Protein 1GY8 (pdb70)

InterPro domains:
  IPR001509 NAD-dependent epimerase/dehydratase [PF01370] (3-293)
  IPR005886 UDP-glucose 4-epimerase [TIGR01179] (2-379)
  IPR005886 UDP-glucose 4-epimerase [cd05247] (2-374)
  IPR036291 NAD(P)-binding domain superfamily [SSF51735] (1-380)

Structure (mmCIF, N/CA/C/O backbone):
data_1GY8
#
_entry.id   1GY8
#
_cell.length_a   102.185
_cell.length_b   112.533
_cell.length_c   160.591
_cell.angle_alpha   90.00
_cell.angle_beta   90.00
_cell.angle_gamma   90.00
#
_symmetry.space_group_name_H-M   'P 21 21 21'
#
loop_
_entity.id
_entity.type
_entity.pdbx_description
1 polymer 'UDP-GALACTOSE 4-EPIMERASE'
2 non-polymer NICOTINAMIDE-ADENINE-DINUCLEOTIDE
3 non-polymer "URIDINE-5'-DIPHOSPHATE"
4 water water
#
loop_
_atom_site.group_PDB
_atom_site.id
_atom_site.type_symbol
_atom_site.label_atom_id
_atom_site.label_alt_id
_atom_site.label_comp_id
_atom_site.label_asym_id
_atom_site.label_entity_id
_atom_site.label_seq_id
_atom_site.pdbx_PDB_ins_code
_atom_site.Cartn_x
_atom_site.Cartn_y
_atom_site.Cartn_z
_atom_site.occupancy
_atom_site.B_iso_or_equiv
_atom_site.auth_seq_id
_atom_site.auth_comp_id
_atom_site.auth_asym_id
_atom_site.auth_atom_id
_atom_site.pdbx_PDB_model_num
ATOM 1 N N . SER A 1 1 ? 100.284 43.069 121.339 1.00 54.72 -1 SER A N 1
ATOM 2 C CA . SER A 1 1 ? 100.773 43.932 120.223 1.00 54.86 -1 SER A CA 1
ATOM 3 C C . SER A 1 1 ? 100.622 45.399 120.609 1.00 53.92 -1 SER A C 1
ATOM 4 O O . SER A 1 1 ? 99.761 46.099 120.071 1.00 55.39 -1 SER A O 1
ATOM 7 N N . HIS A 1 2 ? 101.467 45.863 121.525 1.00 51.20 0 HIS A N 1
ATOM 8 C CA . HIS A 1 2 ? 101.404 47.240 121.997 1.00 48.60 0 HIS A CA 1
ATOM 9 C C . HIS A 1 2 ? 100.992 48.277 120.956 1.00 46.72 0 HIS A C 1
ATOM 10 O O . HIS A 1 2 ? 101.415 48.240 119.804 1.00 48.25 0 HIS A O 1
ATOM 17 N N . MET A 1 3 ? 100.166 49.215 121.394 1.00 43.99 1 MET A N 1
ATOM 18 C CA . MET A 1 3 ? 99.642 50.263 120.538 1.00 39.59 1 MET A CA 1
ATOM 19 C C . MET A 1 3 ? 99.207 51.392 121.484 1.00 36.46 1 MET A C 1
ATOM 20 O O . MET A 1 3 ? 98.702 51.120 122.571 1.00 34.21 1 MET A O 1
ATOM 25 N N . ARG A 1 4 ? 99.441 52.650 121.105 1.00 32.44 2 ARG A N 1
ATOM 26 C CA . ARG A 1 4 ? 99.044 53.786 121.952 1.00 29.59 2 ARG A CA 1
ATOM 27 C C . ARG A 1 4 ? 97.626 54.213 121.585 1.00 27.75 2 ARG A C 1
ATOM 28 O O . ARG A 1 4 ? 97.394 54.764 120.514 1.00 27.35 2 ARG A O 1
ATOM 36 N N . VAL A 1 5 ? 96.685 53.960 122.489 1.00 28.11 3 VAL A N 1
ATOM 37 C CA . VAL A 1 5 ? 95.277 54.253 122.245 1.00 27.79 3 VAL A CA 1
ATOM 38 C C . VAL A 1 5 ? 94.721 55.496 122.941 1.00 27.09 3 VAL A C 1
ATOM 39 O O . VAL A 1 5 ? 94.852 55.663 124.154 1.00 27.29 3 VAL A O 1
ATOM 43 N N . LEU A 1 6 ? 94.098 56.367 122.156 1.00 26.92 4 LEU A N 1
ATOM 44 C CA . LEU A 1 6 ? 93.487 57.585 122.681 1.00 26.72 4 LEU A CA 1
ATOM 45 C C . LEU A 1 6 ? 91.992 57.312 122.816 1.00 25.61 4 LEU A C 1
ATOM 46 O O . LEU A 1 6 ? 91.305 57.082 121.821 1.00 24.49 4 LEU A O 1
ATOM 51 N N . VAL A 1 7 ? 91.494 57.334 124.048 1.00 24.88 5 VAL A N 1
ATOM 52 C CA . VAL A 1 7 ? 90.085 57.054 124.306 1.00 24.20 5 VAL A CA 1
ATOM 53 C C . VAL A 1 7 ? 89.290 58.309 124.664 1.00 24.63 5 VAL A C 1
ATOM 54 O O . VAL A 1 7 ? 89.336 58.787 125.799 1.00 24.99 5 VAL A O 1
ATOM 58 N N . CYS A 1 8 ? 88.564 58.843 123.688 1.00 24.69 6 CYS A N 1
ATOM 59 C CA . CYS A 1 8 ? 87.742 60.033 123.905 1.00 26.10 6 CYS A CA 1
ATOM 60 C C . CYS A 1 8 ? 86.480 59.604 124.649 1.00 24.58 6 CYS A C 1
ATOM 61 O O . CYS A 1 8 ? 85.805 58.661 124.237 1.00 24.63 6 CYS A O 1
ATOM 64 N N . GLY A 1 9 ? 86.167 60.295 125.741 1.00 23.72 7 GLY A N 1
ATOM 65 C CA . GLY A 1 9 ? 85.004 59.941 126.533 1.00 21.06 7 GLY A CA 1
ATOM 66 C C . GLY A 1 9 ? 85.322 58.743 127.410 1.00 21.58 7 GLY A C 1
ATOM 67 O O . GLY A 1 9 ? 84.426 58.058 127.906 1.00 21.21 7 GLY A O 1
ATOM 68 N N . GLY A 1 10 ? 86.616 58.503 127.612 1.00 21.85 8 GLY A N 1
ATOM 69 C CA . GLY A 1 10 ? 87.070 57.378 128.412 1.00 22.06 8 GLY A CA 1
ATOM 70 C C . GLY A 1 10 ? 86.748 57.383 129.896 1.00 23.33 8 GLY A C 1
ATOM 71 O O . GLY A 1 10 ? 86.899 56.354 130.552 1.00 24.04 8 GLY A O 1
ATOM 72 N N . ALA A 1 11 ? 86.316 58.521 130.436 1.00 22.56 9 ALA A N 1
ATOM 73 C CA . ALA A 1 11 ? 85.972 58.600 131.854 1.00 22.85 9 ALA A CA 1
ATOM 74 C C . ALA A 1 11 ? 84.505 58.250 132.093 1.00 22.56 9 ALA A C 1
ATOM 75 O O . ALA A 1 11 ? 84.045 58.225 133.233 1.00 25.21 9 ALA A O 1
ATOM 77 N N . GLY A 1 12 ? 83.780 57.975 131.015 1.00 22.77 10 GLY A N 1
ATOM 78 C CA . GLY A 1 12 ? 82.374 57.640 131.122 1.00 20.77 10 GLY A CA 1
ATOM 79 C C . GLY A 1 12 ? 82.068 56.215 131.553 1.00 22.29 10 GLY A C 1
ATOM 80 O O . GLY A 1 12 ? 82.961 55.439 131.894 1.00 22.05 10 GLY A O 1
ATOM 81 N N . TYR A 1 13 ? 80.784 55.878 131.533 1.00 21.61 11 TYR A N 1
ATOM 82 C CA . TYR A 1 13 ? 80.304 54.566 131.921 1.00 21.72 11 TYR A CA 1
ATOM 83 C C . TYR A 1 13 ? 80.922 53.436 131.101 1.00 22.86 11 TYR A C 1
ATOM 84 O O . TYR A 1 13 ? 81.605 52.566 131.645 1.00 24.55 11 TYR A O 1
ATOM 93 N N . ILE A 1 14 ? 80.693 53.449 129.794 1.00 22.94 12 ILE A N 1
ATOM 94 C CA . ILE A 1 14 ? 81.233 52.411 128.934 1.00 22.91 12 ILE A CA 1
ATOM 95 C C . ILE A 1 14 ? 82.744 52.578 128.780 1.00 24.81 12 ILE A C 1
ATOM 96 O O . ILE A 1 14 ? 83.481 51.590 128.690 1.00 25.40 12 ILE A O 1
ATOM 101 N N . GLY A 1 15 ? 83.202 53.826 128.761 1.00 22.92 13 GLY A N 1
ATOM 102 C CA . GLY A 1 15 ? 84.623 54.091 128.621 1.00 23.86 13 GLY A CA 1
ATOM 103 C C . GLY A 1 15 ? 85.446 53.515 129.756 1.00 26.51 13 GLY A C 1
ATOM 104 O O . GLY A 1 15 ? 86.519 52.958 129.529 1.00 28.56 13 GLY A O 1
ATOM 105 N N . SER A 1 16 ? 84.951 53.653 130.983 1.00 26.59 14 SER A N 1
ATOM 106 C CA . SER A 1 16 ? 85.652 53.137 132.154 1.00 24.96 14 SER A CA 1
ATOM 107 C C . SER A 1 16 ? 85.804 51.622 132.083 1.00 23.99 14 SER A C 1
ATOM 108 O O . SER A 1 16 ? 86.828 51.073 132.489 1.00 23.97 14 SER A O 1
ATOM 111 N N . HIS A 1 17 ? 84.786 50.942 131.575 1.00 23.72 15 HIS A N 1
ATOM 112 C CA . HIS A 1 17 ? 84.859 49.494 131.451 1.00 24.75 15 HIS A CA 1
ATOM 113 C C . HIS A 1 17 ? 85.797 49.087 130.321 1.00 23.90 15 HIS A C 1
ATOM 114 O O . HIS A 1 17 ? 86.460 48.060 130.404 1.00 26.06 15 HIS A O 1
ATOM 121 N N . PHE A 1 18 ? 85.861 49.895 129.268 1.00 24.11 16 PHE A N 1
ATOM 122 C CA . PHE A 1 18 ? 86.745 49.590 128.152 1.00 23.75 16 PHE A CA 1
ATOM 123 C C . PHE A 1 18 ? 88.186 49.822 128.584 1.00 23.70 16 PHE A C 1
ATOM 124 O O . PHE A 1 18 ? 89.063 49.022 128.292 1.00 23.47 16 PHE A O 1
ATOM 132 N N . VAL A 1 19 ? 88.426 50.922 129.286 1.00 24.08 17 VAL A N 1
ATOM 133 C CA . VAL A 1 19 ? 89.766 51.230 129.765 1.00 25.89 17 VAL A CA 1
ATOM 134 C C . VAL A 1 19 ? 90.287 50.123 130.687 1.00 26.60 17 VAL A C 1
ATOM 135 O O . VAL A 1 19 ? 91.434 49.691 130.557 1.00 26.93 17 VAL A O 1
ATOM 139 N N . ARG A 1 20 ? 89.451 49.670 131.617 1.00 26.09 18 ARG A N 1
ATOM 140 C CA . ARG A 1 20 ? 89.859 48.613 132.536 1.00 26.54 18 ARG A CA 1
ATOM 141 C C . ARG A 1 20 ? 90.255 47.354 131.777 1.00 26.35 18 ARG A C 1
ATOM 142 O O . ARG A 1 20 ? 91.229 46.694 132.139 1.00 27.26 18 ARG A O 1
ATOM 150 N N . ALA A 1 21 ? 89.512 47.031 130.722 1.00 26.30 19 ALA A N 1
ATOM 151 C CA . ALA A 1 21 ? 89.808 45.857 129.911 1.00 26.56 19 ALA A CA 1
ATOM 152 C C . ALA A 1 21 ? 91.126 46.059 129.164 1.00 27.51 19 ALA A C 1
ATOM 153 O O . ALA A 1 21 ? 91.879 45.105 128.959 1.00 26.71 19 ALA A O 1
ATOM 155 N N . LEU A 1 22 ? 91.403 47.296 128.756 1.00 27.30 20 LEU A N 1
ATOM 156 C CA . LEU A 1 22 ? 92.649 47.597 128.051 1.00 28.11 20 LEU A CA 1
ATOM 157 C C . LEU A 1 22 ? 93.811 47.402 129.012 1.00 28.38 20 LEU A C 1
ATOM 158 O O . LEU A 1 22 ? 94.829 46.800 128.666 1.00 28.17 20 LEU A O 1
ATOM 163 N N . LEU A 1 23 ? 93.644 47.918 130.225 1.00 28.68 21 LEU A N 1
ATOM 164 C CA . LEU A 1 23 ? 94.673 47.827 131.254 1.00 28.56 21 LEU A CA 1
ATOM 165 C C . LEU A 1 23 ? 94.932 46.416 131.782 1.00 29.12 21 LEU A C 1
ATOM 166 O O . LEU A 1 23 ? 96.068 46.077 132.112 1.00 30.70 21 LEU A O 1
ATOM 171 N N . ARG A 1 24 ? 93.893 45.595 131.861 1.00 28.98 22 ARG A N 1
ATOM 172 C CA . ARG A 1 24 ? 94.050 44.245 132.392 1.00 30.65 22 ARG A CA 1
ATOM 173 C C . ARG A 1 24 ? 94.201 43.143 131.352 1.00 31.46 22 ARG A C 1
ATOM 174 O O . ARG A 1 24 ? 94.798 42.110 131.634 1.00 31.53 22 ARG A O 1
ATOM 182 N N . ASP A 1 25 ? 93.672 43.355 130.152 1.00 32.15 23 ASP A N 1
ATOM 183 C CA . ASP A 1 25 ? 93.750 42.321 129.133 1.00 32.59 23 ASP A CA 1
ATOM 184 C C . ASP A 1 25 ? 94.653 42.622 127.941 1.00 32.53 23 ASP A C 1
ATOM 185 O O . ASP A 1 25 ? 94.748 41.815 127.019 1.00 33.40 23 ASP A O 1
ATOM 190 N N . THR A 1 26 ? 95.313 43.774 127.940 1.00 31.85 24 THR A N 1
ATOM 191 C CA . THR A 1 26 ? 96.195 44.115 126.826 1.00 31.53 24 THR A CA 1
ATOM 192 C C . THR A 1 26 ? 97.447 44.826 127.315 1.00 31.89 24 THR A C 1
ATOM 193 O O . THR A 1 26 ? 97.568 45.142 128.494 1.00 32.10 24 THR A O 1
ATOM 197 N N . ASN A 1 27 ? 98.358 45.089 126.384 1.00 32.62 25 ASN A N 1
ATOM 198 C CA . ASN A 1 27 ? 99.617 45.765 126.675 1.00 34.59 25 ASN A CA 1
ATOM 199 C C . ASN A 1 27 ? 99.635 47.158 126.051 1.00 34.59 25 ASN A C 1
ATOM 200 O O . ASN A 1 27 ? 100.682 47.795 125.962 1.00 35.38 25 ASN A O 1
ATOM 205 N N . HIS A 1 28 ? 98.474 47.626 125.615 1.00 32.82 26 HIS A N 1
ATOM 206 C CA . HIS A 1 28 ? 98.375 48.939 124.990 1.00 30.65 26 HIS A CA 1
ATOM 207 C C . HIS A 1 28 ? 98.578 50.069 125.997 1.00 29.70 26 HIS A C 1
ATOM 208 O O . HIS A 1 28 ? 98.309 49.901 127.183 1.00 29.35 26 HIS A O 1
ATOM 215 N N . SER A 1 29 ? 99.058 51.214 125.514 1.00 27.98 27 SER A N 1
ATOM 216 C CA . SER A 1 29 ? 99.256 52.404 126.348 1.00 28.30 27 SER A CA 1
ATOM 217 C C . SER A 1 29 ? 97.962 53.197 126.199 1.00 28.78 27 SER A C 1
ATOM 218 O O . SER A 1 29 ? 97.494 53.431 125.082 1.00 27.73 27 SER A O 1
ATOM 221 N N . VAL A 1 30 ? 97.395 53.628 127.317 1.00 28.83 28 VAL A N 1
ATOM 222 C CA . VAL A 1 30 ? 96.115 54.320 127.284 1.00 27.49 28 VAL A CA 1
ATOM 223 C C . VAL A 1 30 ? 96.136 55.784 127.675 1.00 26.77 28 VAL A C 1
ATOM 224 O O . VAL A 1 30 ? 96.668 56.153 128.721 1.00 26.28 28 VAL A O 1
ATOM 228 N N . VAL A 1 31 ? 95.548 56.610 126.816 1.00 26.67 29 VAL A N 1
ATOM 229 C CA . VAL A 1 31 ? 95.440 58.043 127.064 1.00 26.85 29 VAL A CA 1
ATOM 230 C C . VAL A 1 31 ? 93.950 58.374 126.987 1.00 25.79 29 VAL A C 1
ATOM 231 O O . VAL A 1 31 ? 93.299 58.117 125.977 1.00 24.42 29 VAL A O 1
ATOM 235 N N . ILE A 1 32 ? 93.411 58.928 128.066 1.00 26.07 30 ILE A N 1
ATOM 236 C CA . ILE A 1 32 ? 92.003 59.290 128.109 1.00 24.90 30 ILE A CA 1
ATOM 237 C C . ILE A 1 32 ? 91.823 60.797 127.956 1.00 26.12 30 ILE A C 1
ATOM 238 O O . ILE A 1 32 ? 92.520 61.573 128.596 1.00 27.72 30 ILE A O 1
ATOM 243 N N . VAL A 1 33 ? 90.901 61.208 127.090 1.00 26.90 31 VAL A N 1
ATOM 244 C CA . VAL A 1 33 ? 90.593 62.625 126.903 1.00 27.62 31 VAL A CA 1
ATOM 245 C C . VAL A 1 33 ? 89.087 62.761 127.157 1.00 27.23 31 VAL A C 1
ATOM 246 O O . VAL A 1 33 ? 88.258 62.235 126.411 1.00 29.22 31 VAL A O 1
ATOM 250 N N . ASP A 1 34 ? 88.741 63.450 128.236 1.00 27.36 32 ASP A N 1
ATOM 251 C CA . ASP A 1 34 ? 87.347 63.597 128.636 1.00 26.88 32 ASP A CA 1
ATOM 252 C C . ASP A 1 34 ? 87.163 64.969 129.289 1.00 27.27 32 ASP A C 1
ATOM 253 O O . ASP A 1 34 ? 88.039 65.435 130.018 1.00 26.37 32 ASP A O 1
ATOM 258 N N . SER A 1 35 ? 86.028 65.611 129.017 1.00 26.55 33 SER A N 1
ATOM 259 C CA . SER A 1 35 ? 85.734 66.935 129.564 1.00 26.65 33 SER A CA 1
ATOM 260 C C . SER A 1 35 ? 85.106 66.818 130.946 1.00 26.72 33 SER A C 1
ATOM 261 O O . SER A 1 35 ? 84.988 67.809 131.668 1.00 26.32 33 SER A O 1
ATOM 264 N N . LEU A 1 36 ? 84.706 65.599 131.297 1.00 26.27 34 LEU A N 1
ATOM 265 C CA . LEU A 1 36 ? 84.081 65.295 132.583 1.00 26.87 34 LEU A CA 1
ATOM 266 C C . LEU A 1 36 ? 82.675 65.888 132.674 1.00 28.03 34 LEU A C 1
ATOM 267 O O . LEU A 1 36 ? 82.115 66.013 133.762 1.00 27.38 34 LEU A O 1
ATOM 272 N N . VAL A 1 37 ? 82.104 66.247 131.528 1.00 29.02 35 VAL A N 1
ATOM 273 C CA . VAL A 1 37 ? 80.759 66.812 131.495 1.00 28.95 35 VAL A CA 1
ATOM 274 C C . VAL A 1 37 ? 79.734 65.730 131.834 1.00 29.81 35 VAL A C 1
ATOM 275 O O . VAL A 1 37 ? 78.643 66.022 132.325 1.00 30.98 35 VAL A O 1
ATOM 279 N N . GLY A 1 38 ? 80.095 64.475 131.586 1.00 29.45 36 GLY A N 1
ATOM 280 C CA . GLY A 1 38 ? 79.191 63.379 131.881 1.00 29.36 36 GLY A CA 1
ATOM 281 C C . GLY A 1 38 ? 79.546 62.650 133.167 1.00 30.32 36 GLY A C 1
ATOM 282 O O . GLY A 1 38 ? 78.977 61.602 133.474 1.00 30.21 36 GLY A O 1
ATOM 283 N N . THR A 1 39 ? 80.487 63.201 133.928 1.00 30.56 37 THR A N 1
ATOM 284 C CA . THR A 1 39 ? 80.904 62.573 135.178 1.00 30.33 37 THR A CA 1
ATOM 285 C C . THR A 1 39 ? 80.845 63.551 136.346 1.00 30.77 37 THR A C 1
ATOM 286 O O . THR A 1 39 ? 81.585 63.422 137.321 1.00 31.88 37 THR A O 1
ATOM 290 N N . HIS A 1 40 ? 79.954 64.532 136.232 1.00 32.74 38 HIS A N 1
ATOM 291 C CA . HIS A 1 40 ? 79.770 65.549 137.258 1.00 32.94 38 HIS A CA 1
ATOM 292 C C . HIS A 1 40 ? 81.065 66.305 137.555 1.00 33.18 38 HIS A C 1
ATOM 293 O O . HIS A 1 40 ? 81.265 66.778 138.676 1.00 33.37 38 HIS A O 1
ATOM 300 N N . GLY A 1 41 ? 81.936 66.406 136.550 1.00 31.97 39 GLY A N 1
ATOM 301 C CA . GLY A 1 41 ? 83.197 67.121 136.692 1.00 34.27 39 GLY A CA 1
ATOM 302 C C . GLY A 1 41 ? 84.246 66.454 137.562 1.00 34.02 39 GLY A C 1
ATOM 303 O O . GLY A 1 41 ? 85.247 67.077 137.916 1.00 34.25 39 GLY A O 1
ATOM 304 N N . LYS A 1 42 ? 84.030 65.188 137.897 1.00 34.78 40 LYS A N 1
ATOM 305 C CA . LYS A 1 42 ? 84.964 64.454 138.740 1.00 35.72 40 LYS A CA 1
ATOM 306 C C . LYS A 1 42 ? 85.561 63.246 138.029 1.00 34.64 40 LYS A C 1
ATOM 307 O O . LYS A 1 42 ? 84.977 62.726 137.081 1.00 33.82 40 LYS A O 1
ATOM 313 N N . SER A 1 43 ? 86.725 62.801 138.495 1.00 34.19 41 SER A N 1
ATOM 314 C CA . SER A 1 43 ? 87.411 61.664 137.889 1.00 33.86 41 SER A CA 1
ATOM 315 C C . SER A 1 43 ? 88.065 60.725 138.902 1.00 34.18 41 SER A C 1
ATOM 316 O O . SER A 1 43 ? 89.049 60.054 138.586 1.00 32.56 41 SER A O 1
ATOM 319 N N . ASP A 1 44 ? 87.511 60.671 140.109 1.00 34.59 42 ASP A N 1
ATOM 320 C CA . ASP A 1 44 ? 88.038 59.813 141.166 1.00 36.27 42 ASP A CA 1
ATOM 321 C C . ASP A 1 44 ? 88.043 58.343 140.768 1.00 35.14 42 ASP A C 1
ATOM 322 O O . ASP A 1 44 ? 88.866 57.563 141.254 1.00 35.60 42 ASP A O 1
ATOM 327 N N . HIS A 1 45 ? 87.109 57.973 139.897 1.00 31.99 43 HIS A N 1
ATOM 328 C CA . HIS A 1 45 ? 86.964 56.594 139.442 1.00 30.18 43 HIS A CA 1
ATOM 329 C C . HIS A 1 45 ? 87.921 56.220 138.312 1.00 29.86 43 HIS A C 1
ATOM 330 O O . HIS A 1 45 ? 88.119 55.040 138.040 1.00 29.88 43 HIS A O 1
ATOM 337 N N . VAL A 1 46 ? 88.497 57.218 137.644 1.00 29.75 44 VAL A N 1
ATOM 338 C CA . VAL A 1 46 ? 89.410 56.955 136.534 1.00 28.64 44 VAL A CA 1
ATOM 339 C C . VAL A 1 46 ? 90.684 56.298 137.048 1.00 30.25 44 VAL A C 1
ATOM 340 O O . VAL A 1 46 ? 91.254 56.722 138.051 1.00 30.44 44 VAL A O 1
ATOM 344 N N . GLU A 1 47 ? 91.128 55.256 136.356 1.00 30.80 45 GLU A N 1
ATOM 345 C CA . GLU A 1 47 ? 92.315 54.540 136.778 1.00 31.06 45 GLU A CA 1
ATOM 346 C C . GLU A 1 47 ? 93.610 55.216 136.352 1.00 30.92 45 GLU A C 1
ATOM 347 O O . GLU A 1 47 ? 94.372 54.689 135.540 1.00 29.63 45 GLU A O 1
ATOM 353 N N . THR A 1 48 ? 93.838 56.401 136.913 1.00 32.18 46 THR A N 1
ATOM 354 C CA . THR A 1 48 ? 95.050 57.162 136.652 1.00 32.92 46 THR A CA 1
ATOM 355 C C . THR A 1 48 ? 96.134 56.541 137.522 1.00 35.18 46 THR A C 1
ATOM 356 O O . THR A 1 48 ? 95.877 55.610 138.286 1.00 34.20 46 THR A O 1
ATOM 360 N N . ARG A 1 49 ? 97.349 57.050 137.389 1.00 37.90 47 ARG A N 1
ATOM 361 C CA . ARG A 1 49 ? 98.481 56.561 138.158 1.00 40.27 47 ARG A CA 1
ATOM 362 C C . ARG A 1 49 ? 98.193 56.631 139.655 1.00 40.82 47 ARG A C 1
ATOM 363 O O . ARG A 1 49 ? 98.302 55.632 140.366 1.00 39.90 47 ARG A O 1
ATOM 371 N N . GLU A 1 50 ? 97.809 57.812 140.128 1.00 43.05 48 GLU A N 1
ATOM 372 C CA . GLU A 1 50 ? 97.521 58.005 141.545 1.00 45.29 48 GLU A CA 1
ATOM 373 C C . GLU A 1 50 ? 96.339 57.184 142.058 1.00 45.13 48 GLU A C 1
ATOM 374 O O . GLU A 1 50 ? 96.455 56.511 143.080 1.00 45.96 48 GLU A O 1
ATOM 380 N N . ASN A 1 51 ? 95.207 57.228 141.360 1.00 44.95 49 ASN A N 1
ATOM 381 C CA . ASN A 1 51 ? 94.034 56.465 141.786 1.00 45.07 49 ASN A CA 1
ATOM 382 C C . ASN A 1 51 ? 94.349 54.973 141.908 1.00 46.10 49 ASN A C 1
ATOM 383 O O . ASN A 1 51 ? 93.956 54.329 142.881 1.00 47.03 49 ASN A O 1
ATOM 388 N N . VAL A 1 52 ? 95.050 54.423 140.922 1.00 48.33 50 VAL A N 1
ATOM 389 C CA . VAL A 1 52 ? 95.411 53.009 140.943 1.00 51.16 50 VAL A CA 1
ATOM 390 C C . VAL A 1 52 ? 96.298 52.718 142.157 1.00 53.92 50 VAL A C 1
ATOM 391 O O . VAL A 1 52 ? 96.142 51.692 142.831 1.00 53.24 50 VAL A O 1
ATOM 395 N N . ALA A 1 53 ? 97.222 53.632 142.436 1.00 56.38 51 ALA A N 1
ATOM 396 C CA . ALA A 1 53 ? 98.125 53.477 143.567 1.00 59.07 51 ALA A CA 1
ATOM 397 C C . ALA A 1 53 ? 97.334 53.426 144.871 1.00 61.25 51 ALA A C 1
ATOM 398 O O . ALA A 1 53 ? 97.516 52.514 145.681 1.00 61.38 51 ALA A O 1
ATOM 400 N N . ARG A 1 54 ? 96.453 54.403 145.065 1.00 63.54 52 ARG A N 1
ATOM 401 C CA . ARG A 1 54 ? 95.639 54.470 146.273 1.00 66.42 52 ARG A CA 1
ATOM 402 C C . ARG A 1 54 ? 94.810 53.216 146.469 1.00 67.80 52 ARG A C 1
ATOM 403 O O . ARG A 1 54 ? 94.628 52.761 147.594 1.00 68.38 52 ARG A O 1
ATOM 411 N N . LYS A 1 55 ? 94.308 52.658 145.374 1.00 69.53 53 LYS A N 1
ATOM 412 C CA . LYS A 1 55 ? 93.500 51.449 145.460 1.00 71.28 53 LYS A CA 1
ATOM 413 C C . LYS A 1 55 ? 94.325 50.264 145.956 1.00 72.63 53 LYS A C 1
ATOM 414 O O . LYS A 1 55 ? 93.902 49.544 146.861 1.00 72.59 53 LYS A O 1
ATOM 420 N N . LEU A 1 56 ? 95.496 50.062 145.354 1.00 74.04 54 LEU A N 1
ATOM 421 C CA . LEU A 1 56 ? 96.381 48.962 145.731 1.00 75.77 54 LEU A CA 1
ATOM 422 C C . LEU A 1 56 ? 96.889 49.146 147.158 1.00 77.23 54 LEU A C 1
ATOM 423 O O . LEU A 1 56 ? 97.231 48.179 147.844 1.00 76.88 54 LEU A O 1
ATOM 428 N N . GLN A 1 57 ? 96.934 50.399 147.596 1.00 78.91 55 GLN A N 1
ATOM 429 C CA . GLN A 1 57 ? 97.390 50.730 148.937 1.00 80.18 55 GLN A CA 1
ATOM 430 C C . GLN A 1 57 ? 96.309 50.432 149.971 1.00 81.21 55 GLN A C 1
ATOM 431 O O . GLN A 1 57 ? 96.416 49.470 150.733 1.00 80.87 55 GLN A O 1
ATOM 437 N N . GLN A 1 58 ? 95.261 51.251 149.974 1.00 82.68 56 GLN A N 1
ATOM 438 C CA . GLN A 1 58 ? 94.162 51.107 150.923 1.00 84.03 56 GLN A CA 1
ATOM 439 C C . GLN A 1 58 ? 93.703 49.665 151.132 1.00 84.86 56 GLN A C 1
ATOM 440 O O . GLN A 1 58 ? 93.162 49.331 152.187 1.00 85.56 56 GLN A O 1
ATOM 446 N N . SER A 1 59 ? 93.913 48.811 150.135 1.00 85.00 57 SER A N 1
ATOM 447 C CA . SER A 1 59 ? 93.502 47.418 150.251 1.00 84.98 57 SER A CA 1
ATOM 448 C C . SER A 1 59 ? 94.688 46.470 150.359 1.00 85.09 57 SER A C 1
ATOM 449 O O . SER A 1 59 ? 95.765 46.736 149.821 1.00 85.80 57 SER A O 1
ATOM 452 N N . ASP A 1 60 ? 94.477 45.362 151.062 1.00 84.65 58 ASP A N 1
ATOM 453 C CA . ASP A 1 60 ? 95.515 44.356 151.249 1.00 83.45 58 ASP A CA 1
ATOM 454 C C . ASP A 1 60 ? 95.120 43.036 150.608 1.00 82.07 58 ASP A C 1
ATOM 455 O O . ASP A 1 60 ? 93.934 42.729 150.456 1.00 82.11 58 ASP A O 1
ATOM 460 N N . GLY A 1 61 ? 96.130 42.257 150.239 1.00 80.10 59 GLY A N 1
ATOM 461 C CA . GLY A 1 61 ? 95.893 40.978 149.603 1.00 77.45 59 GLY A CA 1
ATOM 462 C C . GLY A 1 61 ? 96.863 40.808 148.452 1.00 75.55 59 GLY A C 1
ATOM 463 O O . GLY A 1 61 ? 97.611 41.735 148.137 1.00 76.30 59 GLY A O 1
ATOM 464 N N . PRO A 1 62 ? 96.876 39.639 147.798 1.00 73.52 60 PRO A N 1
ATOM 465 C CA . PRO A 1 62 ? 97.787 39.397 146.675 1.00 71.54 60 PRO A CA 1
ATOM 466 C C . PRO A 1 62 ? 97.760 40.517 145.633 1.00 69.01 60 PRO A C 1
ATOM 467 O O . PRO A 1 62 ? 96.698 40.880 145.125 1.00 69.55 60 PRO A O 1
ATOM 471 N N . LYS A 1 63 ? 98.931 41.064 145.323 1.00 65.71 61 LYS A N 1
ATOM 472 C CA . LYS A 1 63 ? 99.034 42.126 144.332 1.00 61.61 61 LYS A CA 1
ATOM 473 C C . LYS A 1 63 ? 98.633 41.582 142.961 1.00 59.29 61 LYS A C 1
ATOM 474 O O . LYS A 1 63 ? 99.249 40.640 142.452 1.00 59.75 61 LYS A O 1
ATOM 480 N N . PRO A 1 64 ? 97.584 42.161 142.352 1.00 55.98 62 PRO A N 1
ATOM 481 C CA . PRO A 1 64 ? 97.099 41.735 141.034 1.00 53.09 62 PRO A CA 1
ATOM 482 C C . PRO A 1 64 ? 98.142 41.966 139.943 1.00 50.36 62 PRO A C 1
ATOM 483 O O . PRO A 1 64 ? 98.955 42.882 140.031 1.00 49.60 62 PRO A O 1
ATOM 487 N N . PRO A 1 65 ? 98.121 41.139 138.892 1.00 49.07 63 PRO A N 1
ATOM 488 C CA . PRO A 1 65 ? 99.065 41.246 137.774 1.00 48.03 63 PRO A CA 1
ATOM 489 C C . PRO A 1 65 ? 98.983 42.583 137.027 1.00 46.92 63 PRO A C 1
ATOM 490 O O . PRO A 1 65 ? 99.892 42.941 136.280 1.00 47.02 63 PRO A O 1
ATOM 494 N N . TRP A 1 66 ? 97.892 43.311 137.241 1.00 45.72 64 TRP A N 1
ATOM 495 C CA . TRP A 1 66 ? 97.654 44.592 136.580 1.00 44.42 64 TRP A CA 1
ATOM 496 C C . TRP A 1 66 ? 97.804 45.779 137.528 1.00 44.66 64 TRP A C 1
ATOM 497 O O . TRP A 1 66 ? 97.472 46.908 137.171 1.00 44.28 64 TRP A O 1
ATOM 508 N N . ALA A 1 67 ? 98.293 45.519 138.735 1.00 44.96 65 ALA A N 1
ATOM 509 C CA . ALA A 1 67 ? 98.453 46.561 139.744 1.00 45.15 65 ALA A CA 1
ATOM 510 C C . ALA A 1 67 ? 99.218 47.805 139.295 1.00 45.81 65 ALA A C 1
ATOM 511 O O . ALA A 1 67 ? 98.954 48.902 139.788 1.00 45.43 65 ALA A O 1
ATOM 513 N N . ASP A 1 68 ? 100.158 47.646 138.366 1.00 45.74 66 ASP A N 1
ATOM 514 C CA . ASP A 1 68 ? 100.956 48.784 137.900 1.00 46.02 66 ASP A CA 1
ATOM 515 C C . ASP A 1 68 ? 100.445 49.401 136.592 1.00 44.28 66 ASP A C 1
ATOM 516 O O . ASP A 1 68 ? 101.082 50.293 136.026 1.00 44.13 66 ASP A O 1
ATOM 521 N N . ARG A 1 69 ? 99.302 48.916 136.116 1.00 41.27 67 ARG A N 1
ATOM 522 C CA . ARG A 1 69 ? 98.702 49.409 134.882 1.00 38.30 67 ARG A CA 1
ATOM 523 C C . ARG A 1 69 ? 97.768 50.583 135.174 1.00 37.09 67 ARG A C 1
ATOM 524 O O . ARG A 1 69 ? 96.884 50.496 136.022 1.00 36.83 67 ARG A O 1
ATOM 532 N N . TYR A 1 70 ? 97.985 51.689 134.474 1.00 36.18 68 TYR A N 1
ATOM 533 C CA . TYR A 1 70 ? 97.158 52.877 134.634 1.00 36.22 68 TYR A CA 1
ATOM 534 C C . TYR A 1 70 ? 97.077 53.628 133.310 1.00 34.47 68 TYR A C 1
ATOM 535 O O . TYR A 1 70 ? 97.822 53.343 132.368 1.00 33.63 68 TYR A O 1
ATOM 544 N N . ALA A 1 71 ? 96.168 54.591 133.242 1.00 32.45 69 ALA A N 1
ATOM 545 C CA . ALA A 1 71 ? 95.993 55.378 132.034 1.00 30.47 69 ALA A CA 1
ATOM 546 C C . ALA A 1 71 ? 96.246 56.847 132.322 1.00 28.84 69 ALA A C 1
ATOM 547 O O . ALA A 1 71 ? 96.079 57.305 133.451 1.00 27.71 69 ALA A O 1
ATOM 549 N N . ALA A 1 72 ? 96.661 57.585 131.299 1.00 28.87 70 ALA A N 1
ATOM 550 C CA . ALA A 1 72 ? 96.890 59.018 131.451 1.00 27.19 70 ALA A CA 1
ATOM 551 C C . ALA A 1 72 ? 95.530 59.681 131.251 1.00 27.89 70 ALA A C 1
ATOM 552 O O . ALA A 1 72 ? 94.692 59.171 130.511 1.00 27.88 70 ALA A O 1
ATOM 554 N N . LEU A 1 73 ? 95.303 60.804 131.921 1.00 28.76 71 LEU A N 1
ATOM 555 C CA . LEU A 1 73 ? 94.037 61.510 131.796 1.00 29.05 71 LEU A CA 1
ATOM 556 C C . LEU A 1 73 ? 94.230 62.964 131.387 1.00 29.34 71 LEU A C 1
ATOM 557 O O . LEU A 1 73 ? 94.901 63.728 132.071 1.00 29.20 71 LEU A O 1
ATOM 562 N N . GLU A 1 74 ? 93.644 63.333 130.253 1.00 29.80 72 GLU A N 1
ATOM 563 C CA . GLU A 1 74 ? 93.706 64.702 129.758 1.00 30.20 72 GLU A CA 1
ATOM 564 C C . GLU A 1 74 ? 92.285 65.249 129.872 1.00 30.12 72 GLU A C 1
ATOM 565 O O . GLU A 1 74 ? 91.368 64.746 129.219 1.00 28.76 72 GLU A O 1
ATOM 571 N N . VAL A 1 75 ? 92.099 66.269 130.702 1.00 29.36 73 VAL A N 1
ATOM 572 C CA . VAL A 1 75 ? 90.774 66.848 130.892 1.00 29.42 73 VAL A CA 1
ATOM 573 C C . VAL A 1 75 ? 90.520 68.043 129.974 1.00 29.93 73 VAL A C 1
ATOM 574 O O . VAL A 1 75 ? 91.178 69.080 130.081 1.00 30.13 73 VAL A O 1
ATOM 578 N N . GLY A 1 76 ? 89.554 67.886 129.074 1.00 28.51 74 GLY A N 1
ATOM 579 C CA . GLY A 1 76 ? 89.219 68.945 128.141 1.00 27.34 74 GLY A CA 1
ATOM 580 C C . GLY A 1 76 ? 88.224 68.482 127.091 1.00 27.03 74 GLY A C 1
ATOM 581 O O . GLY A 1 76 ? 87.917 67.294 126.988 1.00 25.90 74 GLY A O 1
ATOM 582 N N . ASP A 1 77 ? 87.723 69.427 126.305 1.00 26.64 75 ASP A N 1
ATOM 583 C CA . ASP A 1 77 ? 86.748 69.143 125.255 1.00 27.48 75 ASP A CA 1
ATOM 584 C C . ASP A 1 77 ? 87.441 68.821 123.919 1.00 26.96 75 ASP A C 1
ATOM 585 O O . ASP A 1 77 ? 88.337 69.550 123.495 1.00 27.46 75 ASP A O 1
ATOM 590 N N . VAL A 1 78 ? 87.020 67.742 123.252 1.00 26.97 76 VAL A N 1
ATOM 591 C CA . VAL A 1 78 ? 87.633 67.347 121.978 1.00 26.49 76 VAL A CA 1
ATOM 592 C C . VAL A 1 78 ? 87.355 68.350 120.863 1.00 28.05 76 VAL A C 1
ATOM 593 O O . VAL A 1 78 ? 87.985 68.318 119.805 1.00 28.59 76 VAL A O 1
ATOM 597 N N . ARG A 1 79 ? 86.411 69.249 121.109 1.00 28.98 77 ARG A N 1
ATOM 598 C CA . ARG A 1 79 ? 86.089 70.280 120.137 1.00 29.43 77 ARG A CA 1
ATOM 599 C C . ARG A 1 79 ? 87.051 71.459 120.277 1.00 30.38 77 ARG A C 1
ATOM 600 O O . ARG A 1 79 ? 87.050 72.361 119.446 1.00 31.61 77 ARG A O 1
ATOM 608 N N . ASN A 1 80 ? 87.859 71.448 121.335 1.00 30.67 78 ASN A N 1
ATOM 609 C CA . ASN A 1 80 ? 88.849 72.496 121.568 1.00 31.63 78 ASN A CA 1
ATOM 610 C C . ASN A 1 80 ? 90.085 72.012 120.807 1.00 32.34 78 ASN A C 1
ATOM 611 O O . ASN A 1 80 ? 90.918 71.263 121.331 1.00 30.70 78 ASN A O 1
ATOM 616 N N . GLU A 1 81 ? 90.129 72.389 119.531 1.00 32.15 79 GLU A N 1
ATOM 617 C CA . GLU A 1 81 ? 91.188 71.999 118.606 1.00 34.59 79 GLU A CA 1
ATOM 618 C C . GLU A 1 81 ? 92.607 72.174 119.142 1.00 34.20 79 GLU A C 1
ATOM 619 O O . GLU A 1 81 ? 93.476 71.353 118.873 1.00 34.08 79 GLU A O 1
ATOM 625 N N . ASP A 1 82 ? 92.831 73.229 119.913 1.00 34.96 80 ASP A N 1
ATOM 626 C CA . ASP A 1 82 ? 94.140 73.485 120.500 1.00 36.64 80 ASP A CA 1
ATOM 627 C C . ASP A 1 82 ? 94.484 72.377 121.505 1.00 35.38 80 ASP A C 1
ATOM 628 O O . ASP A 1 82 ? 95.539 71.744 121.409 1.00 35.24 80 ASP A O 1
ATOM 633 N N . PHE A 1 83 ? 93.597 72.182 122.482 1.00 33.23 81 PHE A N 1
ATOM 634 C CA . PHE A 1 83 ? 93.710 71.143 123.506 1.00 32.69 81 PHE A CA 1
ATOM 635 C C . PHE A 1 83 ? 93.942 69.780 122.845 1.00 32.53 81 PHE A C 1
ATOM 636 O O . PHE A 1 83 ? 94.860 69.046 123.205 1.00 32.08 81 PHE A O 1
ATOM 644 N N . LEU A 1 84 ? 93.097 69.451 121.875 1.00 31.44 82 LEU A N 1
ATOM 645 C CA . LEU A 1 84 ? 93.200 68.174 121.189 1.00 30.83 82 LEU A CA 1
ATOM 646 C C . LEU A 1 84 ? 94.561 67.992 120.521 1.00 30.69 82 LEU A C 1
ATOM 647 O O . LEU A 1 84 ? 95.175 66.925 120.619 1.00 28.08 82 LEU A O 1
ATOM 652 N N . ASN A 1 85 ? 95.023 69.028 119.829 1.00 29.78 83 ASN A N 1
ATOM 653 C CA . ASN A 1 85 ? 96.323 68.976 119.171 1.00 31.31 83 ASN A CA 1
ATOM 654 C C . ASN A 1 85 ? 97.430 68.711 120.205 1.00 31.05 83 ASN A C 1
ATOM 655 O O . ASN A 1 85 ? 98.304 67.875 119.971 1.00 31.45 83 ASN A O 1
ATOM 660 N N . GLY A 1 86 ? 97.375 69.408 121.345 1.00 29.96 84 GLY A N 1
ATOM 661 C CA . GLY A 1 86 ? 98.365 69.231 122.393 1.00 29.74 84 GLY A CA 1
ATOM 662 C C . GLY A 1 86 ? 98.401 67.810 122.924 1.00 30.61 84 GLY A C 1
ATOM 663 O O . GLY A 1 86 ? 99.471 67.286 123.241 1.00 30.64 84 GLY A O 1
ATOM 664 N N . VAL A 1 87 ? 97.231 67.185 123.030 1.00 29.78 85 VAL A N 1
ATOM 665 C CA . VAL A 1 87 ? 97.142 65.810 123.507 1.00 29.61 85 VAL A CA 1
ATOM 666 C C . VAL A 1 87 ? 97.818 64.854 122.527 1.00 29.69 85 VAL A C 1
ATOM 667 O O . VAL A 1 87 ? 98.567 63.972 122.940 1.00 29.91 85 VAL A O 1
ATOM 671 N N . PHE A 1 88 ? 97.551 65.027 121.234 1.00 29.86 86 PHE A N 1
ATOM 672 C CA . PHE A 1 88 ? 98.160 64.182 120.212 1.00 30.52 86 PHE A CA 1
ATOM 673 C C . PHE A 1 88 ? 99.675 64.356 120.174 1.00 31.28 86 PHE A C 1
ATOM 674 O O . PHE A 1 88 ? 100.409 63.395 119.967 1.00 30.83 86 PHE A O 1
ATOM 682 N N . THR A 1 89 ? 100.135 65.587 120.365 1.00 31.87 87 THR A N 1
ATOM 683 C CA . THR A 1 89 ? 101.564 65.883 120.319 1.00 34.43 87 THR A CA 1
ATOM 684 C C . THR A 1 89 ? 102.333 65.342 121.518 1.00 34.09 87 THR A C 1
ATOM 685 O O . THR A 1 89 ? 103.361 64.682 121.360 1.00 36.32 87 THR A O 1
ATOM 689 N N . ARG A 1 90 ? 101.812 65.608 122.710 1.00 32.96 88 ARG A N 1
ATOM 690 C CA . ARG A 1 90 ? 102.447 65.192 123.953 1.00 31.51 88 ARG A CA 1
ATOM 691 C C . ARG A 1 90 ? 102.384 63.699 124.260 1.00 31.46 88 ARG A C 1
ATOM 692 O O . ARG A 1 90 ? 103.270 63.157 124.922 1.00 30.89 88 ARG A O 1
ATOM 700 N N . HIS A 1 91 ? 101.345 63.032 123.775 1.00 31.54 89 HIS A N 1
ATOM 701 C CA . HIS A 1 91 ? 101.184 61.598 124.000 1.00 31.35 89 HIS A CA 1
ATOM 702 C C . HIS A 1 91 ? 101.423 60.812 122.720 1.00 31.21 89 HIS A C 1
ATOM 703 O O . HIS A 1 91 ? 101.284 59.592 122.703 1.00 31.74 89 HIS A O 1
ATOM 710 N N . GLY A 1 92 ? 101.772 61.516 121.650 1.00 31.69 90 GLY A N 1
ATOM 711 C CA . GLY A 1 92 ? 102.011 60.859 120.379 1.00 31.88 90 GLY A CA 1
ATOM 712 C C . GLY A 1 92 ? 103.246 59.976 120.368 1.00 33.37 90 GLY A C 1
ATOM 713 O O . GLY A 1 92 ? 104.093 60.060 121.262 1.00 34.57 90 GLY A O 1
ATOM 714 N N . PRO A 1 93 ? 103.375 59.105 119.361 1.00 32.64 91 PRO A N 1
ATOM 715 C CA . PRO A 1 93 ? 102.410 58.941 118.269 1.00 30.95 91 PRO A CA 1
ATOM 716 C C . PRO A 1 93 ? 101.182 58.141 118.713 1.00 30.09 91 PRO A C 1
ATOM 717 O O . PRO A 1 93 ? 101.318 57.094 119.351 1.00 28.98 91 PRO A O 1
ATOM 721 N N . ILE A 1 94 ? 99.993 58.635 118.376 1.00 27.84 92 ILE A N 1
ATOM 722 C CA . ILE A 1 94 ? 98.752 57.943 118.715 1.00 27.16 92 ILE A CA 1
ATOM 723 C C . ILE A 1 94 ? 98.481 56.956 117.583 1.00 26.73 92 ILE A C 1
ATOM 724 O O . ILE A 1 94 ? 98.403 57.350 116.420 1.00 27.28 92 ILE A O 1
ATOM 729 N N . ASP A 1 95 ? 98.350 55.677 117.913 1.00 27.27 93 ASP A N 1
ATOM 730 C CA . ASP A 1 95 ? 98.110 54.659 116.890 1.00 27.52 93 ASP A CA 1
ATOM 731 C C . ASP A 1 95 ? 96.643 54.487 116.528 1.00 26.53 93 ASP A C 1
ATOM 732 O O . ASP A 1 95 ? 96.301 54.279 115.365 1.00 27.20 93 ASP A O 1
ATOM 737 N N . ALA A 1 96 ? 95.781 54.559 117.532 1.00 25.41 94 ALA A N 1
ATOM 738 C CA . ALA A 1 96 ? 94.359 54.386 117.306 1.00 25.58 94 ALA A CA 1
ATOM 739 C C . ALA A 1 96 ? 93.533 55.274 118.216 1.00 25.20 94 ALA A C 1
ATOM 740 O O . ALA A 1 96 ? 93.933 55.596 119.337 1.00 24.95 94 ALA A O 1
ATOM 742 N N . VAL A 1 97 ? 92.371 55.666 117.714 1.00 24.07 95 VAL A N 1
ATOM 743 C CA . VAL A 1 97 ? 91.452 56.502 118.466 1.00 23.25 95 VAL A CA 1
ATOM 744 C C . VAL A 1 97 ? 90.170 55.711 118.711 1.00 23.04 95 VAL A C 1
ATOM 745 O O . VAL A 1 97 ? 89.668 55.044 117.810 1.00 22.76 95 VAL A O 1
ATOM 749 N N . VAL A 1 98 ? 89.666 55.752 119.937 1.00 21.87 96 VAL A N 1
ATOM 750 C CA . VAL A 1 98 ? 88.408 55.095 120.262 1.00 22.04 96 VAL A CA 1
ATOM 751 C C . VAL A 1 98 ? 87.529 56.268 120.696 1.00 22.85 96 VAL A C 1
ATOM 752 O O . VAL A 1 98 ? 87.673 56.799 121.795 1.00 22.71 96 VAL A O 1
ATOM 756 N N . HIS A 1 99 ? 86.638 56.672 119.799 1.00 24.20 97 HIS A N 1
ATOM 757 C CA . HIS A 1 99 ? 85.768 57.818 120.008 1.00 24.72 97 HIS A CA 1
ATOM 758 C C . HIS A 1 99 ? 84.466 57.466 120.721 1.00 25.44 97 HIS A C 1
ATOM 759 O O . HIS A 1 99 ? 83.512 57.003 120.098 1.00 24.08 97 HIS A O 1
ATOM 766 N N . MET A 1 100 ? 84.427 57.723 122.028 1.00 25.03 98 MET A N 1
ATOM 767 C CA . MET A 1 100 ? 83.257 57.410 122.840 1.00 24.84 98 MET A CA 1
ATOM 768 C C . MET A 1 100 ? 82.512 58.622 123.405 1.00 24.37 98 MET A C 1
ATOM 769 O O . MET A 1 100 ? 81.468 58.471 124.024 1.00 24.60 98 MET A O 1
ATOM 774 N N . CYS A 1 101 ? 83.035 59.823 123.209 1.00 23.92 99 CYS A N 1
ATOM 775 C CA . CYS A 1 101 ? 82.368 61.008 123.751 1.00 24.31 99 CYS A CA 1
ATOM 776 C C . CYS A 1 101 ? 81.126 61.429 122.970 1.00 25.50 99 CYS A C 1
ATOM 777 O O . CYS A 1 101 ? 81.105 61.390 121.731 1.00 26.06 99 CYS A O 1
ATOM 780 N N . ALA A 1 102 ? 80.100 61.853 123.705 1.00 25.25 100 ALA A N 1
ATOM 781 C CA . ALA A 1 102 ? 78.848 62.289 123.104 1.00 23.90 100 ALA A CA 1
ATOM 782 C C . ALA A 1 102 ? 77.803 62.567 124.169 1.00 23.73 100 ALA A C 1
ATOM 783 O O . ALA A 1 102 ? 78.030 62.315 125.350 1.00 25.89 100 ALA A O 1
ATOM 785 N N . PHE A 1 103 ? 76.675 63.132 123.738 1.00 24.57 101 PHE A N 1
ATOM 786 C CA . PHE A 1 103 ? 75.529 63.345 124.614 1.00 23.76 101 PHE A CA 1
ATOM 787 C C . PHE A 1 103 ? 74.644 62.217 124.105 1.00 22.43 101 PHE A C 1
ATOM 788 O O . PHE A 1 103 ? 74.587 61.984 122.897 1.00 21.01 101 PHE A O 1
ATOM 796 N N . LEU A 1 104 ? 73.962 61.510 125.000 1.00 23.90 102 LEU A N 1
ATOM 797 C CA . LEU A 1 104 ? 73.184 60.356 124.566 1.00 23.85 102 LEU A CA 1
ATOM 798 C C . LEU A 1 104 ? 71.780 60.147 125.126 1.00 24.87 102 LEU A C 1
ATOM 799 O O . LEU A 1 104 ? 71.323 59.003 125.232 1.00 26.70 102 LEU A O 1
ATOM 804 N N . ALA A 1 105 ? 71.096 61.223 125.487 1.00 23.36 103 ALA A N 1
ATOM 805 C CA . ALA A 1 105 ? 69.741 61.088 126.005 1.00 25.44 103 ALA A CA 1
ATOM 806 C C . ALA A 1 105 ? 68.806 61.282 124.818 1.00 25.64 103 ALA A C 1
ATOM 807 O O . ALA A 1 105 ? 68.528 62.412 124.421 1.00 26.54 103 ALA A O 1
ATOM 809 N N . VAL A 1 106 ? 68.343 60.177 124.242 1.00 26.18 104 VAL A N 1
ATOM 810 C CA . VAL A 1 106 ? 67.456 60.227 123.083 1.00 27.97 104 VAL A CA 1
ATOM 811 C C . VAL A 1 106 ? 66.297 61.202 123.252 1.00 28.61 104 VAL A C 1
ATOM 812 O O . VAL A 1 106 ? 65.989 61.970 122.338 1.00 28.13 104 VAL A O 1
ATOM 816 N N . GLY A 1 107 ? 65.661 61.169 124.420 1.00 28.93 105 GLY A N 1
ATOM 817 C CA . GLY A 1 107 ? 64.539 62.054 124.677 1.00 27.68 105 GLY A CA 1
ATOM 818 C C . GLY A 1 107 ? 64.932 63.517 124.646 1.00 27.99 105 GLY A C 1
ATOM 819 O O . GLY A 1 107 ? 64.184 64.356 124.152 1.00 28.61 105 GLY A O 1
ATOM 820 N N . GLU A 1 108 ? 66.113 63.826 125.173 1.00 27.81 106 GLU A N 1
ATOM 821 C CA . GLU A 1 108 ? 66.596 65.197 125.197 1.00 26.96 106 GLU A CA 1
ATOM 822 C C . GLU A 1 108 ? 67.028 65.686 123.816 1.00 28.03 106 GLU A C 1
ATOM 823 O O . GLU A 1 108 ? 66.927 66.879 123.518 1.00 29.46 106 GLU A O 1
ATOM 829 N N . SER A 1 109 ? 67.514 64.779 122.969 1.00 27.62 107 SER A N 1
ATOM 830 C CA . SER A 1 109 ? 67.955 65.181 121.636 1.00 25.83 107 SER A CA 1
ATOM 831 C C . SER A 1 109 ? 66.789 65.701 120.797 1.00 25.61 107 SER A C 1
ATOM 832 O O . SER A 1 109 ? 66.969 66.575 119.951 1.00 25.23 107 SER A O 1
ATOM 835 N N . VAL A 1 110 ? 65.595 65.163 121.034 1.00 26.28 108 VAL A N 1
ATOM 836 C CA . VAL A 1 110 ? 64.405 65.591 120.303 1.00 26.49 108 VAL A CA 1
ATOM 837 C C . VAL A 1 110 ? 64.024 67.019 120.699 1.00 27.70 108 VAL A C 1
ATOM 838 O O . VAL A 1 110 ? 63.627 67.816 119.853 1.00 27.78 108 VAL A O 1
ATOM 842 N N . ARG A 1 111 ? 64.174 67.342 121.983 1.00 29.02 109 ARG A N 1
ATOM 843 C CA . ARG A 1 111 ? 63.842 68.668 122.500 1.00 29.51 109 ARG A CA 1
ATOM 844 C C . ARG A 1 111 ? 64.928 69.709 122.238 1.00 29.63 109 ARG A C 1
ATOM 845 O O . ARG A 1 111 ? 64.638 70.903 122.146 1.00 28.59 109 ARG A O 1
ATOM 853 N N . ASP A 1 112 ? 66.175 69.262 122.126 1.00 27.80 110 ASP A N 1
ATOM 854 C CA . ASP A 1 112 ? 67.288 70.176 121.904 1.00 26.76 110 ASP A CA 1
ATOM 855 C C . ASP A 1 112 ? 68.296 69.574 120.918 1.00 27.39 110 ASP A C 1
ATOM 856 O O . ASP A 1 112 ? 69.396 69.176 121.304 1.00 28.25 110 ASP A O 1
ATOM 861 N N . PRO A 1 113 ? 67.930 69.518 119.623 1.00 27.82 111 PRO A N 1
ATOM 862 C CA . PRO A 1 113 ? 68.737 68.978 118.521 1.00 26.64 111 PRO A CA 1
ATOM 863 C C . PRO A 1 113 ? 70.129 69.582 118.367 1.00 26.71 111 PRO A C 1
ATOM 864 O O . PRO A 1 113 ? 71.111 68.858 118.214 1.00 27.86 111 PRO A O 1
ATOM 868 N N . LEU A 1 114 ? 70.211 70.906 118.395 1.00 26.03 112 LEU A N 1
ATOM 869 C CA . LEU A 1 114 ? 71.484 71.588 118.212 1.00 26.31 112 LEU A CA 1
ATOM 870 C C . LEU A 1 114 ? 72.558 71.218 119.224 1.00 27.01 112 LEU A C 1
ATOM 871 O O . LEU A 1 114 ? 73.750 71.246 118.906 1.00 27.24 112 LEU A O 1
ATOM 876 N N . LYS A 1 115 ? 72.144 70.880 120.440 1.00 27.26 113 LYS A N 1
ATOM 877 C CA . LYS A 1 115 ? 73.091 70.484 121.471 1.00 27.58 113 LYS A CA 1
ATOM 878 C C . LYS A 1 115 ? 73.744 69.167 121.049 1.00 26.55 113 LYS A C 1
ATOM 879 O O . LYS A 1 115 ? 74.943 68.951 121.264 1.00 26.56 113 LYS A O 1
ATOM 885 N N . TYR A 1 116 ? 72.944 68.297 120.439 1.00 25.48 114 TYR A N 1
ATOM 886 C CA . TYR A 1 116 ? 73.421 66.993 119.994 1.00 25.17 114 TYR A CA 1
ATOM 887 C C . TYR A 1 116 ? 74.183 67.030 118.678 1.00 25.48 114 TYR A C 1
ATOM 888 O O . TYR A 1 116 ? 75.201 66.348 118.532 1.00 25.96 114 TYR A O 1
ATOM 897 N N . TYR A 1 117 ? 73.701 67.810 117.716 1.00 23.99 115 TYR A N 1
ATOM 898 C CA . TYR A 1 117 ? 74.412 67.911 116.448 1.00 25.96 115 TYR A CA 1
ATOM 899 C C . TYR A 1 117 ? 75.778 68.562 116.684 1.00 25.41 115 TYR A C 1
ATOM 900 O O . TYR A 1 117 ? 76.778 68.161 116.099 1.00 25.73 115 TYR A O 1
ATOM 909 N N . ASP A 1 118 ? 75.824 69.552 117.564 1.00 25.62 116 ASP A N 1
ATOM 910 C CA . ASP A 1 118 ? 77.082 70.224 117.851 1.00 25.66 116 ASP A CA 1
ATOM 911 C C . ASP A 1 118 ? 78.091 69.256 118.474 1.00 26.10 116 ASP A C 1
ATOM 912 O O . ASP A 1 118 ? 79.118 68.947 117.875 1.00 26.92 116 ASP A O 1
ATOM 917 N N . ASN A 1 119 ? 77.791 68.767 119.672 1.00 24.52 117 ASN A N 1
ATOM 918 C CA . ASN A 1 119 ? 78.712 67.872 120.351 1.00 25.91 117 ASN A CA 1
ATOM 919 C C . ASN A 1 119 ? 79.008 66.575 119.611 1.00 24.74 117 ASN A C 1
ATOM 920 O O . ASN A 1 119 ? 80.165 66.203 119.436 1.00 23.74 117 ASN A O 1
ATOM 925 N N . ASN A 1 120 ? 77.964 65.895 119.162 1.00 25.06 118 ASN A N 1
ATOM 926 C CA . ASN A 1 120 ? 78.145 64.619 118.490 1.00 24.79 118 ASN A CA 1
ATOM 927 C C . ASN A 1 120 ? 78.764 64.678 117.107 1.00 26.57 118 ASN A C 1
ATOM 928 O O . ASN A 1 120 ? 79.634 63.866 116.790 1.00 27.38 118 ASN A O 1
ATOM 933 N N . VAL A 1 121 ? 78.341 65.630 116.282 1.00 25.83 119 VAL A N 1
ATOM 934 C CA . VAL A 1 121 ? 78.894 65.724 114.936 1.00 24.85 119 VAL A CA 1
ATOM 935 C C . VAL A 1 121 ? 80.191 66.524 114.858 1.00 24.63 119 VAL A C 1
ATOM 936 O O . VAL A 1 121 ? 81.121 66.121 114.161 1.00 24.23 119 VAL A O 1
ATOM 940 N N . VAL A 1 122 ? 80.270 67.650 115.563 1.00 24.98 120 VAL A N 1
ATOM 941 C CA . VAL A 1 122 ? 81.500 68.448 115.528 1.00 25.61 120 VAL A CA 1
ATOM 942 C C . VAL A 1 122 ? 82.614 67.719 116.284 1.00 25.76 120 VAL A C 1
ATOM 943 O O . VAL A 1 122 ? 83.795 67.864 115.970 1.00 25.68 120 VAL A O 1
ATOM 947 N N . GLY A 1 123 ? 82.234 66.924 117.276 1.00 25.62 121 GLY A N 1
ATOM 948 C CA . GLY A 1 123 ? 83.221 66.180 118.035 1.00 26.04 121 GLY A CA 1
ATOM 949 C C . GLY A 1 123 ? 83.970 65.165 117.185 1.00 26.40 121 GLY A C 1
ATOM 950 O O . GLY A 1 123 ? 85.195 65.089 117.244 1.00 27.26 121 GLY A O 1
ATOM 951 N N . ILE A 1 124 ? 83.243 64.381 116.393 1.00 25.46 122 ILE A N 1
ATOM 952 C CA . ILE A 1 124 ? 83.876 63.384 115.543 1.00 24.96 122 ILE A CA 1
ATOM 953 C C . ILE A 1 124 ? 84.625 64.059 114.387 1.00 24.72 122 ILE A C 1
ATOM 954 O O . ILE A 1 124 ? 85.635 63.545 113.910 1.00 24.10 122 ILE A O 1
ATOM 959 N N . LEU A 1 125 ? 84.143 65.222 113.957 1.00 24.57 123 LEU A N 1
ATOM 960 C CA . LEU A 1 125 ? 84.797 65.963 112.885 1.00 23.44 123 LEU A CA 1
ATOM 961 C C . LEU A 1 125 ? 86.200 66.393 113.327 1.00 22.66 123 LEU A C 1
ATOM 962 O O . LEU A 1 125 ? 87.166 66.235 112.586 1.00 22.18 123 LEU A O 1
ATOM 967 N N . ARG A 1 126 ? 86.304 66.932 114.538 1.00 22.31 124 ARG A N 1
ATOM 968 C CA . ARG A 1 126 ? 87.580 67.394 115.062 1.00 22.30 124 ARG A CA 1
ATOM 969 C C . ARG A 1 126 ? 88.578 66.259 115.250 1.00 22.04 124 ARG A C 1
ATOM 970 O O . ARG A 1 126 ? 89.775 66.429 114.998 1.00 21.18 124 ARG A O 1
ATOM 978 N N . LEU A 1 127 ? 88.093 65.103 115.696 1.00 21.38 125 LEU A N 1
ATOM 979 C CA . LEU A 1 127 ? 88.966 63.948 115.875 1.00 21.80 125 LEU A CA 1
ATOM 980 C C . LEU A 1 127 ? 89.506 63.476 114.529 1.00 19.99 125 LEU A C 1
ATOM 981 O O . LEU A 1 127 ? 90.702 63.204 114.391 1.00 21.68 125 LEU A O 1
ATOM 986 N N . LEU A 1 128 ? 88.629 63.395 113.533 1.00 20.39 126 LEU A N 1
ATOM 987 C CA . LEU A 1 128 ? 89.040 62.952 112.211 1.00 21.05 126 LEU A CA 1
ATOM 988 C C . LEU A 1 128 ? 90.059 63.918 111.623 1.00 21.96 126 LEU A C 1
ATOM 989 O O . LEU A 1 128 ? 91.009 63.493 110.962 1.00 20.63 126 LEU A O 1
ATOM 994 N N . GLN A 1 129 ? 89.872 65.212 111.873 1.00 21.38 127 GLN A N 1
ATOM 995 C CA . GLN A 1 129 ? 90.805 66.215 111.369 1.00 23.20 127 GLN A CA 1
ATOM 996 C C . GLN A 1 129 ? 92.150 66.085 112.089 1.00 24.15 127 GLN A C 1
ATOM 997 O O . GLN A 1 129 ? 93.205 66.211 111.468 1.00 24.67 127 GLN A O 1
ATOM 1003 N N . ALA A 1 130 ? 92.113 65.812 113.392 1.00 25.18 128 ALA A N 1
ATOM 1004 C CA . ALA A 1 130 ? 93.336 65.651 114.177 1.00 26.02 128 ALA A CA 1
ATOM 1005 C C . ALA A 1 130 ? 94.094 64.398 113.744 1.00 26.68 128 ALA A C 1
ATOM 1006 O O . ALA A 1 130 ? 95.325 64.403 113.650 1.00 25.56 128 ALA A O 1
ATOM 1008 N N . MET A 1 131 ? 93.359 63.322 113.487 1.00 26.91 129 MET A N 1
ATOM 1009 C CA . MET A 1 131 ? 93.975 62.078 113.047 1.00 27.67 129 MET A CA 1
ATOM 1010 C C . MET A 1 131 ? 94.738 62.310 111.745 1.00 29.24 129 MET A C 1
ATOM 1011 O O . MET A 1 131 ? 95.849 61.817 111.568 1.00 27.25 129 MET A O 1
ATOM 1016 N N . LEU A 1 132 ? 94.127 63.061 110.835 1.00 30.31 130 LEU A N 1
ATOM 1017 C CA . LEU A 1 132 ? 94.739 63.359 109.548 1.00 33.04 130 LEU A CA 1
ATOM 1018 C C . LEU A 1 132 ? 96.014 64.172 1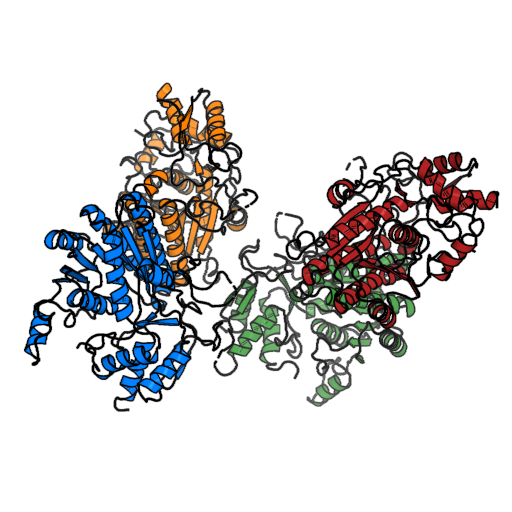09.764 1.00 33.79 130 LEU A C 1
ATOM 1019 O O . LEU A 1 132 ? 97.071 63.868 109.206 1.00 33.38 130 LEU A O 1
ATOM 1024 N N . LEU A 1 133 ? 95.901 65.203 110.594 1.00 34.58 131 LEU A N 1
ATOM 1025 C CA . LEU A 1 133 ? 97.017 66.085 110.911 1.00 35.20 131 LEU A CA 1
ATOM 1026 C C . LEU A 1 133 ? 98.173 65.361 111.603 1.00 35.41 131 LEU A C 1
ATOM 1027 O O . LEU A 1 133 ? 99.333 65.639 111.317 1.00 34.98 131 LEU A O 1
ATOM 1032 N N . HIS A 1 134 ? 97.860 64.431 112.503 1.00 34.29 132 HIS A N 1
ATOM 1033 C CA . HIS A 1 134 ? 98.896 63.707 113.230 1.00 32.74 132 HIS A CA 1
ATOM 1034 C C . HIS A 1 134 ? 99.209 62.303 112.713 1.00 32.73 132 HIS A C 1
ATOM 1035 O O . HIS A 1 134 ? 99.801 61.494 113.425 1.00 33.00 132 HIS A O 1
ATOM 1042 N N . LYS A 1 135 ? 98.813 62.018 111.477 1.00 31.49 133 LYS A N 1
ATOM 1043 C CA . LYS A 1 135 ? 99.068 60.727 110.830 1.00 31.50 133 LYS A CA 1
ATOM 1044 C C . LYS A 1 135 ? 98.520 59.494 111.548 1.00 30.82 133 LYS A C 1
ATOM 1045 O O . LYS A 1 135 ? 99.168 58.443 111.559 1.00 29.60 133 LYS A O 1
ATOM 1051 N N . CYS A 1 136 ? 97.344 59.615 112.156 1.00 29.30 134 CYS A N 1
ATOM 1052 C CA . CYS A 1 136 ? 96.725 58.484 112.840 1.00 28.37 134 CYS A CA 1
ATOM 1053 C C . CYS A 1 136 ? 95.721 57.914 111.840 1.00 28.75 134 CYS A C 1
ATOM 1054 O O . CYS A 1 136 ? 94.872 58.653 111.334 1.00 29.25 134 CYS A O 1
ATOM 1057 N N . ASP A 1 137 ? 95.804 56.615 111.556 1.00 25.86 135 ASP A N 1
ATOM 1058 C CA . ASP A 1 137 ? 94.916 56.013 110.561 1.00 25.80 135 ASP A CA 1
ATOM 1059 C C . ASP A 1 137 ? 93.942 54.950 111.069 1.00 25.48 135 ASP A C 1
ATOM 1060 O O . ASP A 1 137 ? 93.400 54.176 110.281 1.00 22.63 135 ASP A O 1
ATOM 1065 N N . LYS A 1 138 ? 93.704 54.919 112.375 1.00 24.96 136 LYS A N 1
ATOM 1066 C CA . LYS A 1 138 ? 92.793 53.932 112.935 1.00 24.42 136 LYS A CA 1
ATOM 1067 C C . LYS A 1 138 ? 91.815 54.505 113.951 1.00 24.01 136 LYS A C 1
ATOM 1068 O O . LYS A 1 138 ? 92.211 55.162 114.915 1.00 22.54 136 LYS A O 1
ATOM 1074 N N . ILE A 1 139 ? 90.528 54.244 113.738 1.00 23.56 137 ILE A N 1
ATOM 1075 C CA . ILE A 1 139 ? 89.506 54.729 114.665 1.00 22.43 137 ILE A CA 1
ATOM 1076 C C . ILE A 1 139 ? 88.374 53.736 114.906 1.00 21.31 137 ILE A C 1
ATOM 1077 O O . ILE A 1 139 ? 87.896 53.084 113.978 1.00 22.16 137 ILE A O 1
ATOM 1082 N N . ILE A 1 140 ? 87.976 53.610 116.169 1.00 22.45 138 ILE A N 1
ATOM 1083 C CA . ILE A 1 140 ? 86.856 52.753 116.564 1.00 22.94 138 ILE A CA 1
ATOM 1084 C C . ILE A 1 140 ? 85.825 53.755 117.084 1.00 22.62 138 ILE A C 1
ATOM 1085 O O . ILE A 1 140 ? 86.115 54.513 118.005 1.00 22.99 138 ILE A O 1
ATOM 1090 N N . PHE A 1 141 ? 84.634 53.760 116.494 1.00 21.73 139 PHE A N 1
ATOM 1091 C CA . PHE A 1 141 ? 83.592 54.715 116.870 1.00 21.99 139 PHE A CA 1
ATOM 1092 C C . PHE A 1 141 ? 82.385 54.101 117.592 1.00 21.94 139 PHE A C 1
ATOM 1093 O O . PHE A 1 141 ? 81.861 53.065 117.190 1.00 22.05 139 PHE A O 1
ATOM 1101 N N . SER A 1 142 ? 81.946 54.761 118.657 1.00 22.55 140 SER A N 1
ATOM 1102 C CA . SER A 1 142 ? 80.799 54.306 119.434 1.00 23.04 140 SER A CA 1
ATOM 1103 C C . SER A 1 142 ? 79.514 54.718 118.741 1.00 23.41 140 SER A C 1
ATOM 1104 O O . SER A 1 142 ? 79.072 55.857 118.891 1.00 22.81 140 SER A O 1
ATOM 1107 N N . SER A 1 143 ? 78.915 53.802 117.986 1.00 23.22 141 SER A N 1
ATOM 1108 C CA . SER A 1 143 ? 77.664 54.106 117.307 1.00 23.74 141 SER A CA 1
ATOM 1109 C C . SER A 1 143 ? 76.508 53.560 118.139 1.00 23.85 141 SER A C 1
ATOM 1110 O O . SER A 1 143 ? 76.709 53.115 119.267 1.00 23.66 141 SER A O 1
ATOM 1113 N N . SER A 1 144 ? 75.304 53.573 117.580 1.00 23.41 142 SER A N 1
ATOM 1114 C CA . SER A 1 144 ? 74.136 53.116 118.320 1.00 23.32 142 SER A CA 1
ATOM 1115 C C . SER A 1 144 ? 73.037 52.493 117.471 1.00 23.70 142 SER A C 1
ATOM 1116 O O . SER A 1 144 ? 72.952 52.720 116.260 1.00 23.39 142 SER A O 1
ATOM 1119 N N . ALA A 1 145 ? 72.189 51.711 118.135 1.00 24.28 143 ALA A N 1
ATOM 1120 C CA . ALA A 1 145 ? 71.047 51.063 117.497 1.00 24.59 143 ALA A CA 1
ATOM 1121 C C . ALA A 1 145 ? 70.050 52.150 117.071 1.00 24.25 143 ALA A C 1
ATOM 1122 O O . ALA A 1 145 ? 69.159 51.905 116.266 1.00 26.26 143 ALA A O 1
ATOM 1124 N N . ALA A 1 146 ? 70.215 53.353 117.616 1.00 23.48 144 ALA A N 1
ATOM 1125 C CA . ALA A 1 146 ? 69.337 54.475 117.296 1.00 24.08 144 ALA A CA 1
ATOM 1126 C C . ALA A 1 146 ? 69.398 54.898 115.826 1.00 25.11 144 ALA A C 1
ATOM 1127 O O . ALA A 1 146 ? 68.512 55.609 115.352 1.00 27.20 144 ALA A O 1
ATOM 1129 N N . ILE A 1 147 ? 70.433 54.477 115.103 1.00 24.21 145 ILE A N 1
ATOM 1130 C CA . ILE A 1 147 ? 70.543 54.849 113.695 1.00 24.50 145 ILE A CA 1
ATOM 1131 C C . ILE A 1 147 ? 69.519 54.116 112.840 1.00 26.20 145 ILE A C 1
ATOM 1132 O O . ILE A 1 147 ? 69.202 54.553 111.737 1.00 26.43 145 ILE A O 1
ATOM 1137 N N . PHE A 1 148 ? 68.997 53.006 113.352 1.00 27.93 146 PHE A N 1
ATOM 1138 C CA . PHE A 1 148 ? 68.024 52.209 112.609 1.00 29.67 146 PHE A CA 1
ATOM 1139 C C . PHE A 1 148 ? 66.586 52.717 112.679 1.00 31.30 146 PHE A C 1
ATOM 1140 O O . PHE A 1 148 ? 65.893 52.758 111.667 1.00 32.46 146 PHE A O 1
ATOM 1148 N N . GLY A 1 149 ? 66.138 53.100 113.870 1.00 33.36 147 GLY A N 1
ATOM 1149 C CA . GLY A 1 149 ? 64.777 53.582 114.020 1.00 35.31 147 GLY A CA 1
ATOM 1150 C C . GLY A 1 149 ? 63.780 52.457 113.806 1.00 37.48 147 GLY A C 1
ATOM 1151 O O . GLY A 1 149 ? 64.133 51.279 113.952 1.00 36.56 147 GLY A O 1
ATOM 1152 N N . ASN A 1 150 ? 62.535 52.831 113.487 1.00 39.22 148 ASN A N 1
ATOM 1153 C CA . ASN A 1 150 ? 61.448 51.883 113.224 1.00 42.19 148 ASN A CA 1
ATOM 1154 C C . ASN A 1 150 ? 61.484 51.477 111.762 1.00 46.79 148 ASN A C 1
ATOM 1155 O O . ASN A 1 150 ? 62.033 52.197 110.925 1.00 47.04 148 ASN A O 1
ATOM 1160 N N . PRO A 1 151 ? 60.886 50.320 111.431 1.00 51.26 149 PRO A N 1
ATOM 1161 C CA . PRO A 1 151 ? 60.853 49.846 110.044 1.00 55.10 149 PRO A CA 1
ATOM 1162 C C . PRO A 1 151 ? 60.149 50.912 109.199 1.00 58.74 149 PRO A C 1
ATOM 1163 O O . PRO A 1 151 ? 59.270 51.618 109.704 1.00 59.07 149 PRO A O 1
ATOM 1167 N N . THR A 1 152 ? 60.539 51.033 107.930 1.00 62.86 150 THR A N 1
ATOM 1168 C CA . THR A 1 152 ? 59.950 52.028 107.027 1.00 66.28 150 THR A CA 1
ATOM 1169 C C . THR A 1 152 ? 58.420 52.005 107.052 1.00 68.16 150 THR A C 1
ATOM 1170 O O . THR A 1 152 ? 57.794 51.043 106.593 1.00 68.80 150 THR A O 1
ATOM 1174 N N . MET A 1 153 ? 57.828 53.073 107.585 1.00 69.32 151 MET A N 1
ATOM 1175 C CA . MET A 1 153 ? 56.378 53.185 107.689 1.00 69.86 151 MET A CA 1
ATOM 1176 C C . MET A 1 153 ? 55.758 53.582 106.353 1.00 70.68 151 MET A C 1
ATOM 1177 O O . MET A 1 153 ? 55.577 52.744 105.466 1.00 71.35 151 MET A O 1
ATOM 1182 N N . ASN A 1 159 ? 57.248 41.763 110.852 1.00 66.19 157 ASN A N 1
ATOM 1183 C CA . ASN A 1 159 ? 58.023 40.983 111.812 1.00 65.41 157 ASN A CA 1
ATOM 1184 C C . ASN A 1 159 ? 59.141 41.786 112.459 1.00 63.51 157 ASN A C 1
ATOM 1185 O O . ASN A 1 159 ? 59.951 42.415 111.772 1.00 63.57 157 ASN A O 1
ATOM 1190 N N . ALA A 1 160 ? 59.172 41.763 113.787 1.00 60.62 158 ALA A N 1
ATOM 1191 C CA . ALA A 1 160 ? 60.207 42.450 114.545 1.00 57.00 158 ALA A CA 1
ATOM 1192 C C . ALA A 1 160 ? 61.200 41.368 114.951 1.00 55.02 158 ALA A C 1
ATOM 1193 O O . ALA A 1 160 ? 60.895 40.517 115.788 1.00 54.44 158 ALA A O 1
ATOM 1195 N N . GLU A 1 161 ? 62.376 41.384 114.335 1.00 52.44 159 GLU A N 1
ATOM 1196 C CA . GLU A 1 161 ? 63.407 40.398 114.633 1.00 50.27 159 GLU A CA 1
ATOM 1197 C C . GLU A 1 161 ? 64.775 41.073 114.647 1.00 47.33 159 GLU A C 1
ATOM 1198 O O . GLU A 1 161 ? 64.917 42.193 114.152 1.00 46.15 159 GLU A O 1
ATOM 1204 N N . PRO A 1 162 ? 65.797 40.399 115.213 1.00 43.78 160 PRO A N 1
ATOM 1205 C CA . PRO A 1 162 ? 67.159 40.937 115.298 1.00 41.03 160 PRO A CA 1
ATOM 1206 C C . PRO A 1 162 ? 67.610 41.729 114.074 1.00 38.40 160 PRO A C 1
ATOM 1207 O O . PRO A 1 162 ? 67.579 41.241 112.947 1.00 36.42 160 PRO A O 1
ATOM 1211 N N . ILE A 1 163 ? 68.032 42.963 114.325 1.00 36.64 161 ILE A N 1
ATOM 1212 C CA . ILE A 1 163 ? 68.481 43.870 113.279 1.00 35.07 161 ILE A CA 1
ATOM 1213 C C . ILE A 1 163 ? 69.899 43.592 112.767 1.00 34.74 161 ILE A C 1
ATOM 1214 O O . ILE A 1 163 ? 70.860 43.521 113.539 1.00 32.98 161 ILE A O 1
ATOM 1219 N N . ASP A 1 164 ? 70.008 43.444 111.450 1.00 33.24 162 ASP A N 1
ATOM 1220 C CA . ASP A 1 164 ? 71.272 43.177 110.774 1.00 33.27 162 ASP A CA 1
ATOM 1221 C C . ASP A 1 164 ? 72.068 44.476 110.605 1.00 30.69 162 ASP A C 1
ATOM 1222 O O . ASP A 1 164 ? 71.485 45.560 110.625 1.00 28.56 162 ASP A O 1
ATOM 1227 N N . ILE A 1 165 ? 73.384 44.369 110.424 1.00 28.87 163 ILE A N 1
ATOM 1228 C CA . ILE A 1 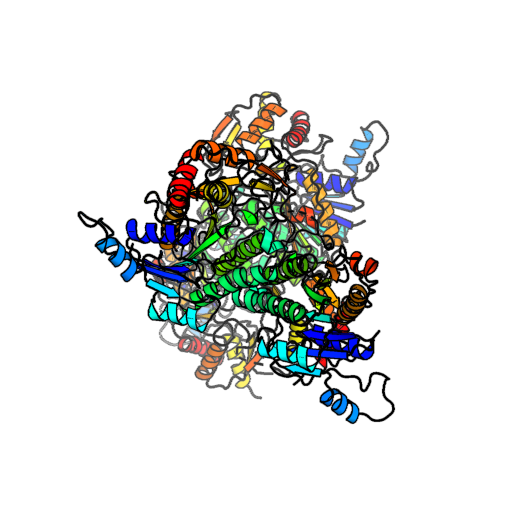165 ? 74.225 45.562 110.263 1.00 30.39 163 ILE A CA 1
ATOM 1229 C C . ILE A 1 165 ? 73.820 46.477 109.109 1.00 32.45 163 ILE A C 1
ATOM 1230 O O . ILE A 1 165 ? 73.984 47.696 109.195 1.00 34.04 163 ILE A O 1
ATOM 1235 N N . ASN A 1 166 ? 73.294 45.899 108.032 1.00 33.01 164 ASN A N 1
ATOM 1236 C CA . ASN A 1 166 ? 72.904 46.697 106.885 1.00 33.29 164 ASN A CA 1
ATOM 1237 C C . ASN A 1 166 ? 71.414 46.977 106.736 1.00 34.07 164 ASN A C 1
ATOM 1238 O O . ASN A 1 166 ? 70.945 47.280 105.639 1.00 33.13 164 ASN A O 1
ATOM 1243 N N . ALA A 1 167 ? 70.669 46.889 107.834 1.00 32.90 165 ALA A N 1
ATOM 1244 C CA . ALA A 1 167 ? 69.242 47.172 107.781 1.00 33.41 165 ALA A CA 1
ATOM 1245 C C . ALA A 1 167 ? 69.089 48.662 107.464 1.00 35.24 165 ALA A C 1
ATOM 1246 O O . ALA A 1 167 ? 70.002 49.452 107.712 1.00 34.15 165 ALA A O 1
ATOM 1248 N N . LYS A 1 168 ? 67.944 49.044 106.908 1.00 36.00 166 LYS A N 1
ATOM 1249 C CA . LYS A 1 168 ? 67.699 50.440 106.554 1.00 37.89 166 LYS A CA 1
ATOM 1250 C C . LYS A 1 168 ? 67.864 51.378 107.753 1.00 37.27 166 LYS A C 1
ATOM 1251 O O . LYS A 1 168 ? 67.490 51.037 108.876 1.00 37.28 166 LYS A O 1
ATOM 1257 N N . LYS A 1 169 ? 68.426 52.560 107.503 1.00 35.94 167 LYS A N 1
ATOM 1258 C CA . LYS A 1 169 ? 68.648 53.553 108.552 1.00 35.02 167 LYS A CA 1
ATOM 1259 C C . LYS A 1 169 ? 67.558 54.621 108.510 1.00 34.66 167 LYS A C 1
ATOM 1260 O O . LYS A 1 169 ? 67.517 55.423 107.584 1.00 35.23 167 LYS A O 1
ATOM 1266 N N . SER A 1 170 ? 66.679 54.636 109.504 1.00 32.82 168 SER A N 1
ATOM 1267 C CA . SER A 1 170 ? 65.608 55.626 109.555 1.00 31.75 168 SER A CA 1
ATOM 1268 C C . SER A 1 170 ? 65.544 56.161 110.978 1.00 31.06 168 SER A C 1
ATOM 1269 O O . SER A 1 170 ? 64.584 55.890 111.699 1.00 31.05 168 SER A O 1
ATOM 1272 N N . PRO A 1 171 ? 66.558 56.939 111.399 1.00 30.67 169 PRO A N 1
ATOM 1273 C CA . PRO A 1 171 ? 66.637 57.518 112.746 1.00 29.96 169 PRO A CA 1
ATOM 1274 C C . PRO A 1 171 ? 65.334 58.134 113.230 1.00 30.61 169 PRO A C 1
ATOM 1275 O O . PRO A 1 171 ? 64.689 58.902 112.520 1.00 31.03 169 PRO A O 1
ATOM 1279 N N . GLU A 1 172 ? 64.964 57.796 114.458 1.00 31.72 170 GLU A N 1
ATOM 1280 C CA . GLU A 1 172 ? 63.739 58.300 115.067 1.00 31.66 170 GLU A CA 1
ATOM 1281 C C . GLU A 1 172 ? 64.036 59.525 115.952 1.00 30.55 170 GLU A C 1
ATOM 1282 O O . GLU A 1 172 ? 63.129 60.113 116.534 1.00 30.72 170 GLU A O 1
ATOM 1288 N N . SER A 1 173 ? 65.306 59.915 116.040 1.00 28.07 171 SER A N 1
ATOM 1289 C CA . SER A 1 173 ? 65.693 61.056 116.872 1.00 27.04 171 SER A CA 1
ATOM 1290 C C . SER A 1 173 ? 66.957 61.750 116.376 1.00 25.61 171 SER A C 1
ATOM 1291 O O . SER A 1 173 ? 67.722 61.183 115.600 1.00 26.07 171 SER A O 1
ATOM 1294 N N . PRO A 1 174 ? 67.182 63.003 116.806 1.00 25.13 172 PRO A N 1
ATOM 1295 C CA . PRO A 1 174 ? 68.387 63.727 116.384 1.00 24.08 172 PRO A CA 1
ATOM 1296 C C . PRO A 1 174 ? 69.647 62.985 116.865 1.00 24.94 172 PRO A C 1
ATOM 1297 O O . PRO A 1 174 ? 70.693 63.029 116.214 1.00 25.28 172 PRO A O 1
ATOM 1301 N N . TYR A 1 175 ? 69.545 62.312 118.009 1.00 24.88 173 TYR A N 1
ATOM 1302 C CA . TYR A 1 175 ? 70.665 61.545 118.540 1.00 24.64 173 TYR A CA 1
ATOM 1303 C C . TYR A 1 175 ? 71.054 60.484 117.504 1.00 24.43 173 TYR A C 1
ATOM 1304 O O . TYR A 1 175 ? 72.229 60.326 117.172 1.00 21.57 173 TYR A O 1
ATOM 1313 N N . GLY A 1 176 ? 70.055 59.759 117.003 1.00 24.44 174 GLY A N 1
ATOM 1314 C CA . GLY A 1 176 ? 70.299 58.744 115.994 1.00 24.23 174 GLY A CA 1
ATOM 1315 C C . GLY A 1 176 ? 70.883 59.342 114.724 1.00 25.29 174 GLY A C 1
ATOM 1316 O O . GLY A 1 176 ? 71.763 58.750 114.092 1.00 24.09 174 GLY A O 1
ATOM 1317 N N . GLU A 1 177 ? 70.399 60.522 114.343 1.00 25.99 175 GLU A N 1
ATOM 1318 C CA . GLU A 1 177 ? 70.899 61.198 113.142 1.00 26.49 175 GLU A CA 1
ATOM 1319 C C . GLU A 1 177 ? 72.369 61.572 113.289 1.00 24.73 175 GLU A C 1
ATOM 1320 O O . GLU A 1 177 ? 73.134 61.462 112.340 1.00 24.57 175 GLU A O 1
ATOM 1326 N N . SER A 1 178 ? 72.747 62.031 114.480 1.00 24.92 176 SER A N 1
ATOM 1327 C CA . SER A 1 178 ? 74.118 62.447 114.750 1.00 25.32 176 SER A CA 1
ATOM 1328 C C . SER A 1 178 ? 75.093 61.278 114.691 1.00 25.34 176 SER A C 1
ATOM 1329 O O . SER A 1 178 ? 76.245 61.452 114.288 1.00 25.04 176 SER A O 1
ATOM 1332 N N . LYS A 1 179 ? 74.634 60.095 115.094 1.00 23.01 177 LYS A N 1
ATOM 1333 C CA . LYS A 1 179 ? 75.475 58.905 115.059 1.00 23.39 177 LYS A CA 1
ATOM 1334 C C . LYS A 1 179 ? 75.613 58.421 113.625 1.00 24.03 177 LYS A C 1
ATOM 1335 O O . LYS A 1 179 ? 76.683 57.969 113.210 1.00 25.57 177 LYS A O 1
ATOM 1341 N N . LEU A 1 180 ? 74.526 58.526 112.868 1.00 24.77 178 LEU A N 1
ATOM 1342 C CA . LEU A 1 180 ? 74.521 58.095 111.478 1.00 25.49 178 LEU A CA 1
ATOM 1343 C C . LEU A 1 180 ? 75.431 58.959 110.602 1.00 24.89 178 LEU A C 1
ATOM 1344 O O . LEU A 1 180 ? 76.183 58.434 109.786 1.00 24.96 178 LEU A O 1
ATOM 1349 N N . ILE A 1 181 ? 75.370 60.279 110.765 1.00 24.58 179 ILE A N 1
ATOM 1350 C CA . ILE A 1 181 ? 76.216 61.151 109.960 1.00 25.35 179 ILE A CA 1
ATOM 1351 C C . ILE A 1 181 ? 77.689 60.899 110.292 1.00 24.57 179 ILE A C 1
ATOM 1352 O O . ILE A 1 181 ? 78.554 60.982 109.418 1.00 22.97 179 ILE A O 1
ATOM 1357 N N . ALA A 1 182 ? 77.976 60.577 111.549 1.00 23.63 180 ALA A N 1
ATOM 1358 C CA . ALA A 1 182 ? 79.349 60.282 111.941 1.00 24.16 180 ALA A CA 1
ATOM 1359 C C . ALA A 1 182 ? 79.855 59.053 111.170 1.00 23.89 180 ALA A C 1
ATOM 1360 O O . ALA A 1 182 ? 81.009 59.020 110.741 1.00 25.13 180 ALA A O 1
ATOM 1362 N N . GLU A 1 183 ? 79.000 58.044 110.996 1.00 22.69 181 GLU A N 1
ATOM 1363 C CA . GLU A 1 183 ? 79.392 56.838 110.254 1.00 23.85 181 GLU A CA 1
ATOM 1364 C C . GLU A 1 183 ? 79.688 57.164 108.793 1.00 23.58 181 GLU A C 1
ATOM 1365 O O . GLU A 1 183 ? 80.624 56.617 108.208 1.00 24.73 181 GLU A O 1
ATOM 1371 N N . ARG A 1 184 ? 78.889 58.055 108.207 1.00 24.03 182 ARG A N 1
ATOM 1372 C CA . ARG A 1 184 ? 79.079 58.468 106.813 1.00 22.63 182 ARG A CA 1
ATOM 1373 C C . ARG A 1 184 ? 80.409 59.208 106.680 1.00 20.70 182 ARG A C 1
ATOM 1374 O O . ARG A 1 184 ? 81.136 59.009 105.716 1.00 16.91 182 ARG A O 1
ATOM 1382 N N . MET A 1 185 ? 80.716 60.063 107.655 1.00 21.54 183 MET A N 1
ATOM 1383 C CA . MET A 1 185 ? 81.960 60.842 107.636 1.00 23.23 183 MET A CA 1
ATOM 1384 C C . MET A 1 185 ? 83.181 59.930 107.749 1.00 23.03 183 MET A C 1
ATOM 1385 O O . MET A 1 185 ? 84.162 60.093 107.032 1.00 24.02 183 MET A O 1
ATOM 1390 N N . ILE A 1 186 ? 83.112 58.964 108.655 1.00 22.46 184 ILE A N 1
ATOM 1391 C CA . ILE A 1 186 ? 84.211 58.030 108.857 1.00 22.83 184 ILE A CA 1
ATOM 1392 C C . ILE A 1 186 ? 84.413 57.189 107.602 1.00 23.04 184 ILE A C 1
ATOM 1393 O O . ILE A 1 186 ? 85.538 56.983 107.158 1.00 22.11 184 ILE A O 1
ATOM 1398 N N . ARG A 1 187 ? 83.313 56.714 107.028 1.00 24.53 185 ARG A N 1
ATOM 1399 C CA . ARG A 1 187 ? 83.360 55.922 105.799 1.00 24.63 185 ARG A CA 1
ATOM 1400 C C . ARG A 1 187 ? 84.057 56.687 104.680 1.00 23.77 185 ARG A C 1
ATOM 1401 O O . ARG A 1 187 ? 84.935 56.147 104.010 1.00 23.79 185 ARG A O 1
ATOM 1409 N N . ASP A 1 188 ? 83.663 57.944 104.482 1.00 22.84 186 ASP A N 1
ATOM 1410 C CA . ASP A 1 188 ? 84.242 58.759 103.419 1.00 23.32 186 ASP A CA 1
ATOM 1411 C C . ASP A 1 188 ? 85.731 59.042 103.630 1.00 22.86 186 ASP A C 1
ATOM 1412 O O . ASP A 1 188 ? 86.460 59.278 102.668 1.00 23.61 186 ASP A O 1
ATOM 1417 N N . CYS A 1 189 ? 86.176 59.020 104.882 1.00 23.57 187 CYS A N 1
ATOM 1418 C CA . CYS A 1 189 ? 87.582 59.259 105.196 1.00 22.99 187 CYS A CA 1
ATOM 1419 C C . CYS A 1 189 ? 88.424 58.041 104.840 1.00 24.76 187 CYS A C 1
ATOM 1420 O O . CYS A 1 189 ? 89.630 58.151 104.628 1.00 23.66 187 CYS A O 1
ATOM 1423 N N . ALA A 1 190 ? 87.790 56.874 104.781 1.00 25.81 188 ALA A N 1
ATOM 1424 C CA . ALA A 1 190 ? 88.504 55.652 104.432 1.00 27.80 188 ALA A CA 1
ATOM 1425 C C . ALA A 1 190 ? 88.936 55.755 102.973 1.00 29.12 188 ALA A C 1
ATOM 1426 O O . ALA A 1 190 ? 90.116 55.640 102.647 1.00 29.25 188 ALA A O 1
ATOM 1428 N N . GLU A 1 191 ? 87.972 55.989 102.094 1.00 30.13 189 GLU A N 1
ATOM 1429 C CA . GLU A 1 191 ? 88.249 56.121 100.669 1.00 32.43 189 GLU A CA 1
ATOM 1430 C C . GLU A 1 191 ? 89.177 57.298 100.365 1.00 31.39 189 GLU A C 1
ATOM 1431 O O . GLU A 1 191 ? 90.107 57.176 99.572 1.00 32.32 189 GLU A O 1
ATOM 1437 N N . ALA A 1 192 ? 88.939 58.428 101.021 1.00 30.45 190 ALA A N 1
ATOM 1438 C CA . ALA A 1 192 ? 89.728 59.627 100.768 1.00 29.26 190 ALA A CA 1
ATOM 1439 C C . ALA A 1 192 ? 91.124 59.702 101.379 1.00 27.61 190 ALA A C 1
ATOM 1440 O O . ALA A 1 192 ? 92.064 60.127 100.714 1.00 26.08 190 ALA A O 1
ATOM 1442 N N . TYR A 1 193 ? 91.265 59.296 102.637 1.00 27.48 191 TYR A N 1
ATOM 1443 C CA . TYR A 1 193 ? 92.557 59.394 103.310 1.00 26.33 191 TYR A CA 1
ATOM 1444 C C . TYR A 1 193 ? 93.161 58.076 103.782 1.00 26.27 191 TYR A C 1
ATOM 1445 O O . TYR A 1 193 ? 94.240 58.074 104.377 1.00 24.58 191 TYR A O 1
ATOM 1454 N N . GLY A 1 194 ? 92.469 56.968 103.541 1.00 26.24 192 GLY A N 1
ATOM 1455 C CA . GLY A 1 194 ? 92.988 55.680 103.971 1.00 27.40 192 GLY A CA 1
ATOM 1456 C C . GLY A 1 194 ? 92.795 55.420 105.458 1.00 28.91 192 GLY A C 1
ATOM 1457 O O . GLY A 1 194 ? 93.452 54.556 106.043 1.00 27.75 192 GLY A O 1
ATOM 1458 N N . ILE A 1 195 ? 91.905 56.175 106.091 1.00 29.28 193 ILE A N 1
ATOM 1459 C CA . ILE A 1 195 ? 91.643 55.966 107.510 1.00 28.66 193 ILE A CA 1
ATOM 1460 C C . ILE A 1 195 ? 90.835 54.676 107.665 1.00 28.99 193 ILE A C 1
ATOM 1461 O O . ILE A 1 195 ? 89.821 54.477 106.989 1.00 28.51 193 ILE A O 1
ATOM 1466 N N . LYS A 1 196 ? 91.310 53.794 108.538 1.00 28.26 194 LYS A N 1
ATOM 1467 C CA . LYS A 1 196 ? 90.646 52.519 108.806 1.00 27.55 194 LYS A CA 1
ATOM 1468 C C . LYS A 1 196 ? 89.687 52.708 109.977 1.00 25.64 194 LYS A C 1
ATOM 1469 O O . LYS A 1 196 ? 90.102 53.003 111.098 1.00 25.05 194 LYS A O 1
ATOM 1475 N N . GLY A 1 197 ? 88.399 52.534 109.725 1.00 25.44 195 GLY A N 1
ATOM 1476 C CA . GLY A 1 197 ? 87.449 52.736 110.799 1.00 24.60 195 GLY A CA 1
ATOM 1477 C C . GLY A 1 197 ? 86.440 51.634 111.021 1.00 23.77 195 GLY A C 1
ATOM 1478 O O . GLY A 1 197 ? 86.020 50.954 110.087 1.00 23.03 195 GLY A O 1
ATOM 1479 N N . ILE A 1 198 ? 86.065 51.460 112.281 1.00 22.23 196 ILE A N 1
ATOM 1480 C CA . ILE A 1 198 ? 85.067 50.478 112.660 1.00 23.37 196 ILE A CA 1
ATOM 1481 C C . ILE A 1 198 ? 84.017 51.177 113.507 1.00 23.52 196 ILE A C 1
ATOM 1482 O O . ILE A 1 198 ? 84.337 51.845 114.490 1.00 22.02 196 ILE A O 1
ATOM 1487 N N . CYS A 1 199 ? 82.761 51.028 113.106 1.00 24.15 197 CYS A N 1
ATOM 1488 C CA . CYS A 1 199 ? 81.655 51.619 113.835 1.00 23.89 197 CYS A CA 1
ATOM 1489 C C . CYS A 1 199 ? 80.942 50.501 114.577 1.00 23.93 197 CYS A C 1
ATOM 1490 O O . CYS A 1 199 ? 80.399 49.586 113.959 1.00 24.67 197 CYS A O 1
ATOM 1493 N N . LEU A 1 200 ? 80.967 50.566 115.905 1.00 22.98 198 LEU A N 1
ATOM 1494 C CA . LEU A 1 200 ? 80.320 49.554 116.731 1.00 22.75 198 LEU A CA 1
ATOM 1495 C C . LEU A 1 200 ? 78.977 50.077 117.208 1.00 22.19 198 LEU A C 1
ATOM 1496 O O . LEU A 1 200 ? 78.918 51.028 117.985 1.00 22.55 198 LEU A O 1
ATOM 1501 N N . ARG A 1 201 ? 77.898 49.471 116.727 1.00 22.35 199 ARG A N 1
ATOM 1502 C CA . ARG A 1 201 ? 76.564 49.886 117.146 1.00 22.12 199 ARG A CA 1
ATOM 1503 C C . ARG A 1 201 ? 76.214 49.171 118.443 1.00 22.72 199 ARG A C 1
ATOM 1504 O O . ARG A 1 201 ? 75.802 48.002 118.408 1.00 22.88 199 ARG A O 1
ATOM 1512 N N . TYR A 1 202 ? 76.392 49.827 119.589 1.00 20.23 200 TYR A N 1
ATOM 1513 C CA . TYR A 1 202 ? 76.023 49.150 120.823 1.00 21.58 200 TYR A CA 1
ATOM 1514 C C . TYR A 1 202 ? 74.518 49.256 120.872 1.00 23.77 200 TYR A C 1
ATOM 1515 O O . TYR A 1 202 ? 73.927 50.209 120.341 1.00 22.71 200 TYR A O 1
ATOM 1524 N N . PHE A 1 203 ? 73.891 48.277 121.504 1.00 23.06 201 PHE A N 1
ATOM 1525 C CA . PHE A 1 203 ? 72.459 48.344 121.670 1.00 25.05 201 PHE A CA 1
ATOM 1526 C C . PHE A 1 203 ? 72.245 48.883 123.089 1.00 25.16 201 PHE A C 1
ATOM 1527 O O . PHE A 1 203 ? 72.759 49.959 123.395 1.00 26.13 201 PHE A O 1
ATOM 1535 N N . ASN A 1 204 ? 71.539 48.201 123.977 1.00 25.70 202 ASN A N 1
ATOM 1536 C CA . ASN A 1 204 ? 71.377 48.813 125.300 1.00 25.71 202 ASN A CA 1
ATOM 1537 C C . ASN A 1 204 ? 72.399 48.375 126.330 1.00 24.79 202 ASN A C 1
ATOM 1538 O O . ASN A 1 204 ? 72.253 47.341 126.974 1.00 25.58 202 ASN A O 1
ATOM 1543 N N . ALA A 1 205 ? 73.437 49.191 126.482 1.00 24.32 203 ALA A N 1
ATOM 1544 C CA . ALA A 1 205 ? 74.509 48.915 127.427 1.00 26.93 203 ALA A CA 1
ATOM 1545 C C . ALA A 1 205 ? 73.989 48.867 128.858 1.00 27.93 203 ALA A C 1
ATOM 1546 O O . ALA A 1 205 ? 73.218 49.732 129.281 1.00 28.16 203 ALA A O 1
ATOM 1548 N N . CYS A 1 206 ? 74.412 47.855 129.604 1.00 28.68 204 CYS A N 1
ATOM 1549 C CA . CYS A 1 206 ? 73.990 47.706 130.995 1.00 29.80 204 CYS A CA 1
ATOM 1550 C C . CYS A 1 206 ? 74.969 46.819 131.757 1.00 28.27 204 CYS A C 1
ATOM 1551 O O . CYS A 1 206 ? 75.925 46.302 131.181 1.00 27.33 204 CYS A O 1
ATOM 1554 N N . GLY A 1 207 ? 74.722 46.659 133.054 1.00 27.56 205 GLY A N 1
ATOM 1555 C CA . GLY A 1 207 ? 75.581 45.850 133.889 1.00 27.12 205 GLY A CA 1
ATOM 1556 C C . GLY A 1 207 ? 76.711 46.683 134.459 1.00 27.28 205 GLY A C 1
ATOM 1557 O O . GLY A 1 207 ? 76.773 47.895 134.252 1.00 26.57 205 GLY A O 1
ATOM 1558 N N . ALA A 1 208 ? 77.606 46.027 135.185 1.00 26.83 206 ALA A N 1
ATOM 1559 C CA . ALA A 1 208 ? 78.753 46.696 135.783 1.00 26.75 206 ALA A CA 1
ATOM 1560 C C . ALA A 1 208 ? 79.844 45.651 135.961 1.00 27.34 206 ALA A C 1
ATOM 1561 O O . ALA A 1 208 ? 79.560 44.449 136.010 1.00 27.71 206 ALA A O 1
ATOM 1563 N N . HIS A 1 209 ? 81.088 46.106 136.050 1.00 26.87 207 HIS A N 1
ATOM 1564 C CA . HIS A 1 209 ? 82.212 45.201 136.226 1.00 27.43 207 HIS A CA 1
ATOM 1565 C C . HIS A 1 209 ? 81.987 44.328 137.469 1.00 28.76 207 HIS A C 1
ATOM 1566 O O . HIS A 1 209 ? 81.445 44.790 138.476 1.00 27.95 207 HIS A O 1
ATOM 1573 N N . GLU A 1 210 ? 82.405 43.067 137.387 1.00 28.63 208 GLU A N 1
ATOM 1574 C CA . GLU A 1 210 ? 82.235 42.119 138.485 1.00 30.14 208 GLU A CA 1
ATOM 1575 C C . GLU A 1 210 ? 82.805 42.611 139.815 1.00 29.52 208 GLU A C 1
ATOM 1576 O O . GLU A 1 210 ? 82.351 42.188 140.875 1.00 29.20 208 GLU A O 1
ATOM 1582 N N . ASP A 1 211 ? 83.796 43.497 139.764 1.00 29.22 209 ASP A N 1
ATOM 1583 C CA . ASP A 1 211 ? 84.400 44.034 140.982 1.00 29.87 209 ASP A CA 1
ATOM 1584 C C . ASP A 1 211 ? 83.395 44.848 141.806 1.00 30.84 209 ASP A C 1
ATOM 1585 O O . ASP A 1 211 ? 83.568 45.019 143.013 1.00 31.50 209 ASP A O 1
ATOM 1590 N N . GLY A 1 212 ? 82.358 45.357 141.144 1.00 30.80 210 GLY A N 1
ATOM 1591 C CA . GLY A 1 212 ? 81.330 46.135 141.817 1.00 28.36 210 GLY A CA 1
ATOM 1592 C C . GLY A 1 212 ? 81.726 47.549 142.189 1.00 28.13 210 GLY A C 1
ATOM 1593 O O . GLY A 1 212 ? 81.025 48.204 142.962 1.00 28.02 210 GLY A O 1
ATOM 1594 N N . ASP A 1 213 ? 82.832 48.037 141.638 1.00 28.32 211 ASP A N 1
ATOM 1595 C CA . ASP A 1 213 ? 83.298 49.385 141.963 1.00 29.00 211 ASP A CA 1
ATOM 1596 C C . ASP A 1 213 ? 82.983 50.470 140.926 1.00 28.59 211 ASP A C 1
ATOM 1597 O O . ASP A 1 213 ? 83.063 51.660 141.237 1.00 28.82 211 ASP A O 1
ATOM 1602 N N . ILE A 1 214 ? 82.622 50.073 139.708 1.00 27.00 212 ILE A N 1
ATOM 1603 C CA . ILE A 1 214 ? 82.289 51.049 138.669 1.00 27.68 212 ILE A CA 1
ATOM 1604 C C . ILE A 1 214 ? 80.974 50.723 137.956 1.00 27.67 212 ILE A C 1
ATOM 1605 O O . ILE A 1 214 ? 80.625 49.557 137.768 1.00 28.33 212 ILE A O 1
ATOM 1610 N N . GLY A 1 215 ? 80.245 51.763 137.564 1.00 26.78 213 GLY A N 1
ATOM 1611 C CA . GLY A 1 215 ? 78.984 51.560 136.874 1.00 26.83 213 GLY A CA 1
ATOM 1612 C C . GLY A 1 215 ? 78.243 52.864 136.654 1.00 27.48 213 GLY A C 1
ATOM 1613 O O . GLY A 1 215 ? 78.817 53.943 136.826 1.00 27.55 213 GLY A O 1
ATOM 1614 N N . GLU A 1 216 ? 76.970 52.771 136.278 1.00 27.19 214 GLU A N 1
ATOM 1615 C CA . GLU A 1 216 ? 76.155 53.958 136.034 1.00 27.23 214 GLU A CA 1
ATOM 1616 C C . GLU A 1 216 ? 75.247 54.249 137.225 1.00 27.64 214 GLU A C 1
ATOM 1617 O O . GLU A 1 216 ? 74.230 53.577 137.414 1.00 27.27 214 GLU A O 1
ATOM 1623 N N . HIS A 1 217 ? 75.620 55.250 138.021 1.00 27.34 215 HIS A N 1
ATOM 1624 C CA . HIS A 1 217 ? 74.837 55.639 139.188 1.00 29.53 215 HIS A CA 1
ATOM 1625 C C . HIS A 1 217 ? 73.501 56.206 138.722 1.00 30.67 215 HIS A C 1
ATOM 1626 O O . HIS A 1 217 ? 73.429 56.886 137.698 1.00 32.21 215 HIS A O 1
ATOM 1633 N N . TYR A 1 218 ? 72.446 55.935 139.480 1.00 31.61 216 TYR A N 1
ATOM 1634 C CA . TYR A 1 218 ? 71.107 56.382 139.112 1.00 32.67 216 TYR A CA 1
ATOM 1635 C C . TYR A 1 218 ? 70.870 57.890 139.120 1.00 33.56 216 TYR A C 1
ATOM 1636 O O . TYR A 1 218 ? 70.097 58.399 138.310 1.00 33.36 216 TYR A O 1
ATOM 1645 N N . GLN A 1 219 ? 71.524 58.612 140.021 1.00 35.28 217 GLN A N 1
ATOM 1646 C CA . GLN A 1 219 ? 71.317 60.055 140.091 1.00 36.80 217 GLN A CA 1
ATOM 1647 C C . GLN A 1 219 ? 71.755 60.800 138.839 1.00 36.97 217 GLN A C 1
ATOM 1648 O O . GLN A 1 219 ? 72.945 60.903 138.535 1.00 37.29 217 GLN A O 1
ATOM 1654 N N . GLY A 1 220 ? 70.770 61.315 138.111 1.00 36.07 218 GLY A N 1
ATOM 1655 C CA . GLY A 1 220 ? 71.047 62.044 136.887 1.00 34.94 218 GLY A CA 1
ATOM 1656 C C . GLY A 1 220 ? 71.011 61.161 135.652 1.00 34.45 218 GLY A C 1
ATOM 1657 O O . GLY A 1 220 ? 71.251 61.633 134.537 1.00 36.48 218 GLY A O 1
ATOM 1658 N N . SER A 1 221 ? 70.706 59.880 135.835 1.00 32.57 219 SER A N 1
ATOM 1659 C CA . SER A 1 221 ? 70.658 58.955 134.708 1.00 29.74 219 SER A CA 1
ATOM 1660 C C . SER A 1 221 ? 69.337 59.054 133.965 1.00 28.79 219 SER A C 1
ATOM 1661 O O . SER A 1 221 ? 68.307 59.356 134.561 1.00 29.88 219 SER A O 1
ATOM 1664 N N . THR A 1 222 ? 69.378 58.800 132.663 1.00 27.75 220 THR A N 1
ATOM 1665 C CA . THR A 1 222 ? 68.181 58.828 131.829 1.00 26.90 220 THR A CA 1
ATOM 1666 C C . THR A 1 222 ? 67.845 57.411 131.361 1.00 25.72 220 THR A C 1
ATOM 1667 O O . THR A 1 222 ? 66.841 57.202 130.686 1.00 27.13 220 THR A O 1
ATOM 1671 N N . HIS A 1 223 ? 68.677 56.439 131.731 1.00 24.61 221 HIS A N 1
ATOM 1672 C CA . HIS A 1 223 ? 68.457 55.061 131.298 1.00 26.58 221 HIS A CA 1
ATOM 1673 C C . HIS A 1 223 ? 67.598 54.213 132.223 1.00 26.82 221 HIS A C 1
ATOM 1674 O O . HIS A 1 223 ? 67.648 54.357 133.444 1.00 28.58 221 HIS A O 1
ATOM 1681 N N . LEU A 1 224 ? 66.830 53.316 131.611 1.00 26.07 222 LEU A N 1
ATOM 1682 C CA . LEU A 1 224 ? 65.897 52.435 132.302 1.00 25.98 222 LEU A CA 1
ATOM 1683 C C . LEU A 1 224 ? 66.365 51.737 133.580 1.00 26.35 222 LEU A C 1
ATOM 1684 O O . LEU A 1 224 ? 65.869 52.033 134.671 1.00 26.67 222 LEU A O 1
ATOM 1689 N N . ILE A 1 225 ? 67.305 50.807 133.452 1.00 26.70 223 ILE A N 1
ATOM 1690 C CA . ILE A 1 225 ? 67.777 50.067 134.608 1.00 25.50 223 ILE A CA 1
ATOM 1691 C C . ILE A 1 225 ? 68.341 50.946 135.732 1.00 26.13 223 ILE A C 1
ATOM 1692 O O . ILE A 1 225 ? 67.985 50.768 136.900 1.00 27.31 223 ILE A O 1
ATOM 1697 N N . PRO A 1 226 ? 69.221 51.907 135.409 1.00 25.54 224 PRO A N 1
ATOM 1698 C CA . PRO A 1 226 ? 69.720 52.729 136.514 1.00 24.71 224 PRO A CA 1
ATOM 1699 C C . PRO A 1 226 ? 68.565 53.437 137.239 1.00 25.94 224 PRO A C 1
ATOM 1700 O O . PRO A 1 226 ? 68.588 53.602 138.464 1.00 25.81 224 PRO A O 1
ATOM 1704 N N . ILE A 1 227 ? 67.553 53.852 136.483 1.00 27.12 225 ILE A N 1
ATOM 1705 C CA . ILE A 1 227 ? 66.406 54.534 137.082 1.00 26.38 225 ILE A CA 1
ATOM 1706 C C . ILE A 1 227 ? 65.595 53.572 137.956 1.00 26.98 225 ILE A C 1
ATOM 1707 O O . ILE A 1 227 ? 65.164 53.940 139.047 1.00 28.98 225 ILE A O 1
ATOM 1712 N N . ILE A 1 228 ? 65.394 52.342 137.488 1.00 27.13 226 ILE A N 1
ATOM 1713 C CA . ILE A 1 228 ? 64.652 51.352 138.270 1.00 27.13 226 ILE A CA 1
ATOM 1714 C C . ILE A 1 228 ? 65.376 51.086 139.596 1.00 28.21 226 ILE A C 1
ATOM 1715 O O . ILE A 1 228 ? 64.767 51.110 140.666 1.00 28.08 226 ILE A O 1
ATOM 1720 N N . LEU A 1 229 ? 66.680 50.830 139.517 1.00 27.61 227 LEU A N 1
ATOM 1721 C CA . LEU A 1 229 ? 67.477 50.565 140.709 1.00 27.41 227 LEU A CA 1
ATOM 1722 C C . LEU A 1 229 ? 67.500 51.781 141.635 1.00 26.96 227 LEU A C 1
ATOM 1723 O O . LEU A 1 229 ? 67.623 51.642 142.849 1.00 25.54 227 LEU A O 1
ATOM 1728 N N . GLY A 1 230 ? 67.379 52.969 141.050 1.00 27.15 228 GLY A N 1
ATOM 1729 C CA . GLY A 1 230 ? 67.352 54.183 141.842 1.00 28.70 228 GLY A CA 1
ATOM 1730 C C . GLY A 1 230 ? 66.054 54.248 142.633 1.00 30.30 228 GLY A C 1
ATOM 1731 O O . GLY A 1 230 ? 66.021 54.778 143.743 1.00 30.24 228 GLY A O 1
ATOM 1732 N N . ARG A 1 231 ? 64.977 53.710 142.066 1.00 31.08 229 ARG A N 1
ATOM 1733 C CA . ARG A 1 231 ? 63.693 53.710 142.760 1.00 32.80 229 ARG A CA 1
ATOM 1734 C C . ARG A 1 231 ? 63.784 52.770 143.969 1.00 33.02 229 ARG A C 1
ATOM 1735 O O . ARG A 1 231 ? 63.149 52.996 145.002 1.00 31.02 229 ARG A O 1
ATOM 1743 N N . VAL A 1 232 ? 64.580 51.714 143.829 1.00 33.58 230 VAL A N 1
ATOM 1744 C CA . VAL A 1 232 ? 64.775 50.763 144.916 1.00 33.97 230 VAL A CA 1
ATOM 1745 C C . VAL A 1 232 ? 65.628 51.417 145.992 1.00 34.60 230 VAL A C 1
ATOM 1746 O O . VAL A 1 232 ? 65.373 51.234 147.179 1.00 35.86 230 VAL A O 1
ATOM 1750 N N . MET A 1 233 ? 66.639 52.180 145.567 1.00 35.72 231 MET A N 1
ATOM 1751 C CA . MET A 1 233 ? 67.519 52.875 146.499 1.00 35.53 231 MET A CA 1
ATOM 1752 C C . MET A 1 233 ? 66.674 53.836 147.341 1.00 37.24 231 MET A C 1
ATOM 1753 O O . MET A 1 233 ? 66.982 54.089 148.504 1.00 38.45 231 MET A O 1
ATOM 1758 N N . SER A 1 234 ? 65.534 54.261 146.792 1.00 38.19 232 SER A N 1
ATOM 1759 C CA . SER A 1 234 ? 64.619 55.149 147.521 1.00 38.80 232 SER A CA 1
ATOM 1760 C C . SER A 1 234 ? 63.615 54.343 148.365 1.00 38.23 232 SER A C 1
ATOM 1761 O O . SER A 1 234 ? 63.131 54.829 149.381 1.00 38.30 232 SER A O 1
ATOM 1764 N N . ASP A 1 235 ? 63.305 53.115 147.948 1.00 39.38 233 ASP A N 1
ATOM 1765 C CA . ASP A 1 235 ? 62.390 52.255 148.710 1.00 40.36 233 ASP A CA 1
ATOM 1766 C C . ASP A 1 235 ? 63.149 51.731 149.929 1.00 40.60 233 ASP A C 1
ATOM 1767 O O . ASP A 1 235 ? 62.559 51.449 150.967 1.00 41.32 233 ASP A O 1
ATOM 1772 N N . ILE A 1 236 ? 64.463 51.590 149.780 1.00 40.83 234 ILE A N 1
ATOM 1773 C CA . ILE A 1 236 ? 65.325 51.132 150.861 1.00 41.39 234 ILE A CA 1
ATOM 1774 C C . ILE A 1 236 ? 65.406 52.229 151.928 1.00 43.65 234 ILE A C 1
ATOM 1775 O O . ILE A 1 236 ? 65.335 51.951 153.125 1.00 43.08 234 ILE A O 1
ATOM 1780 N N . ALA A 1 237 ? 65.540 53.476 151.485 1.00 46.64 235 ALA A N 1
ATOM 1781 C CA . ALA A 1 237 ? 65.625 54.615 152.397 1.00 51.42 235 ALA A CA 1
ATOM 1782 C C . ALA A 1 237 ? 64.344 54.789 153.229 1.00 54.40 235 ALA A C 1
ATOM 1783 O O . ALA A 1 237 ? 63.262 54.356 152.825 1.00 53.87 235 ALA A O 1
ATOM 1785 N N . PRO A 1 238 ? 64.458 55.429 154.409 1.00 57.82 236 PRO A N 1
ATOM 1786 C CA . PRO A 1 238 ? 63.319 55.665 155.303 1.00 60.06 236 PRO A CA 1
ATOM 1787 C C . PRO A 1 238 ? 62.168 56.353 154.574 1.00 62.97 236 PRO A C 1
ATOM 1788 O O . PRO A 1 238 ? 62.385 57.300 153.814 1.00 63.81 236 PRO A O 1
ATOM 1792 N N . ASP A 1 239 ? 60.950 55.877 154.816 1.00 65.51 237 ASP A N 1
ATOM 1793 C CA . ASP A 1 239 ? 59.761 56.437 154.181 1.00 68.82 237 ASP A CA 1
ATOM 1794 C C . ASP A 1 239 ? 59.831 57.962 154.087 1.00 69.15 237 ASP A C 1
ATOM 1795 O O . ASP A 1 239 ? 59.552 58.671 155.056 1.00 69.16 237 ASP A O 1
ATOM 1800 N N . ASP A 1 251 ? 56.123 60.784 144.353 1.00 66.21 249 ASP A N 1
ATOM 1801 C CA . ASP A 1 251 ? 55.792 59.490 143.764 1.00 66.27 249 ASP A CA 1
ATOM 1802 C C . ASP A 1 251 ? 57.072 58.695 143.509 1.00 65.37 249 ASP A C 1
ATOM 1803 O O . ASP A 1 251 ? 57.907 59.090 142.692 1.00 65.63 249 ASP A O 1
ATOM 1808 N N . LYS A 1 252 ? 57.223 57.577 144.211 1.00 63.93 250 LYS A N 1
ATOM 1809 C CA . LYS A 1 252 ? 58.404 56.736 144.056 1.00 61.83 250 LYS A CA 1
ATOM 1810 C C . LYS A 1 252 ? 58.135 55.553 143.128 1.00 58.89 250 LYS A C 1
ATOM 1811 O O . LYS A 1 252 ? 58.878 54.569 143.131 1.00 59.50 250 LYS A O 1
ATOM 1817 N N . ARG A 1 253 ? 57.071 55.644 142.337 1.00 55.05 251 ARG A N 1
ATOM 1818 C CA . ARG A 1 253 ? 56.738 54.566 141.412 1.00 50.88 251 ARG A CA 1
ATOM 1819 C C . ARG A 1 253 ? 57.612 54.618 140.165 1.00 47.67 251 ARG A C 1
ATOM 1820 O O . ARG A 1 253 ? 58.087 55.685 139.767 1.00 46.59 251 ARG A O 1
ATOM 1828 N N . MET A 1 254 ? 57.824 53.457 139.555 1.00 43.30 252 MET A N 1
ATOM 1829 C CA . MET A 1 254 ? 58.639 53.359 138.353 1.00 40.01 252 MET A CA 1
ATOM 1830 C C . MET A 1 254 ? 57.798 53.703 137.118 1.00 37.89 252 MET A C 1
ATOM 1831 O O . MET A 1 254 ? 56.811 53.022 136.824 1.00 38.05 252 MET A O 1
ATOM 1836 N N . PRO A 1 255 ? 58.186 54.765 136.382 1.00 35.87 253 PRO A N 1
ATOM 1837 C CA . PRO A 1 255 ? 57.517 55.255 135.167 1.00 35.17 253 PRO A CA 1
ATOM 1838 C C . PRO A 1 255 ? 57.765 54.388 133.928 1.00 34.20 253 PRO A C 1
ATOM 1839 O O . PRO A 1 255 ? 58.920 54.107 133.608 1.00 35.35 253 PRO A O 1
ATOM 1843 N N . ILE A 1 256 ? 56.697 53.974 133.238 1.00 32.86 254 ILE A N 1
ATOM 1844 C CA . ILE A 1 256 ? 56.817 53.183 132.010 1.00 32.72 254 ILE A CA 1
ATOM 1845 C C . ILE A 1 256 ? 56.428 54.128 130.869 1.00 33.88 254 ILE A C 1
ATOM 1846 O O . ILE A 1 256 ? 55.267 54.535 130.774 1.00 34.04 254 ILE A O 1
ATOM 1851 N N . PHE A 1 257 ? 57.389 54.490 130.017 1.00 32.76 255 PHE A N 1
ATOM 1852 C CA . PHE A 1 257 ? 57.107 55.411 128.915 1.00 32.55 255 PHE A CA 1
ATOM 1853 C C . PHE A 1 257 ? 56.443 54.765 127.709 1.00 34.04 255 PHE A C 1
ATOM 1854 O O . PHE A 1 257 ? 57.122 54.217 126.837 1.00 35.26 255 PHE A O 1
ATOM 1862 N N . GLY A 1 258 ? 55.114 54.846 127.666 1.00 34.31 256 GLY A N 1
ATOM 1863 C CA . GLY A 1 258 ? 54.361 54.286 126.559 1.00 34.32 256 GLY A CA 1
ATOM 1864 C C . GLY A 1 258 ? 54.035 52.815 126.717 1.00 35.33 256 GLY A C 1
ATOM 1865 O O . GLY A 1 258 ? 54.929 52.007 126.974 1.00 34.20 256 GLY A O 1
ATOM 1866 N N . THR A 1 259 ? 52.754 52.477 126.550 1.00 35.36 257 THR A N 1
ATOM 1867 C CA . THR A 1 259 ? 52.267 51.102 126.668 1.00 36.63 257 THR A CA 1
ATOM 1868 C C . THR A 1 259 ? 51.450 50.728 125.437 1.00 37.43 257 THR A C 1
ATOM 1869 O O . THR A 1 259 ? 50.822 49.668 125.392 1.00 37.02 257 THR A O 1
ATOM 1873 N N . ASP A 1 260 ? 51.477 51.624 124.450 1.00 38.46 258 ASP A N 1
ATOM 1874 C CA . ASP A 1 260 ? 50.754 51.448 123.195 1.00 38.73 258 ASP A CA 1
ATOM 1875 C C . ASP A 1 260 ? 51.653 51.225 121.977 1.00 38.14 258 ASP A C 1
ATOM 1876 O O . ASP A 1 260 ? 51.315 51.660 120.876 1.00 38.54 258 ASP A O 1
ATOM 1881 N N . TYR A 1 261 ? 52.785 50.546 122.171 1.00 37.27 259 TYR A N 1
ATOM 1882 C CA . TYR A 1 261 ? 53.713 50.263 121.077 1.00 36.02 259 TYR A CA 1
ATOM 1883 C C . TYR A 1 261 ? 53.341 48.958 120.385 1.00 36.47 259 TYR A C 1
ATOM 1884 O O . TYR A 1 261 ? 52.693 48.100 120.975 1.00 35.92 259 TYR A O 1
ATOM 1893 N N . PRO A 1 262 ? 53.749 48.800 119.114 1.00 37.26 260 PRO A N 1
ATOM 1894 C CA . PRO A 1 262 ? 53.478 47.606 118.304 1.00 37.43 260 PRO A CA 1
ATOM 1895 C C . PRO A 1 262 ? 54.299 46.403 118.771 1.00 37.40 260 PRO A C 1
ATOM 1896 O O . PRO A 1 262 ? 54.919 45.720 117.955 1.00 39.07 260 PRO A O 1
ATOM 1900 N N . THR A 1 263 ? 54.311 46.152 120.077 1.00 37.77 261 THR A N 1
ATOM 1901 C CA . THR A 1 263 ? 55.066 45.030 120.629 1.00 38.00 261 THR A CA 1
ATOM 1902 C C . THR A 1 263 ? 54.138 44.085 121.395 1.00 38.17 261 THR A C 1
ATOM 1903 O O . THR A 1 263 ? 53.008 44.450 121.719 1.00 38.53 261 THR A O 1
ATOM 1907 N N . PRO A 1 264 ? 54.604 42.856 121.691 1.00 37.46 262 PRO A N 1
ATOM 1908 C CA . PRO A 1 264 ? 53.786 41.882 122.419 1.00 37.03 262 PRO A CA 1
ATOM 1909 C C . PRO A 1 264 ? 53.054 42.414 123.654 1.00 38.23 262 PRO A C 1
ATOM 1910 O O . PRO A 1 264 ? 51.863 42.148 123.816 1.00 39.62 262 PRO A O 1
ATOM 1914 N N . ASP A 1 265 ? 53.736 43.156 124.527 1.00 36.49 263 ASP A N 1
ATOM 1915 C CA . ASP A 1 265 ? 53.047 43.682 125.703 1.00 34.64 263 ASP A CA 1
ATOM 1916 C C . ASP A 1 265 ? 52.817 45.192 125.665 1.00 33.92 263 ASP A C 1
ATOM 1917 O O . ASP A 1 265 ? 52.384 45.785 126.651 1.00 32.18 263 ASP A O 1
ATOM 1922 N N . GLY A 1 266 ? 53.106 45.813 124.526 1.00 32.62 264 GLY A N 1
ATOM 1923 C CA . GLY A 1 266 ? 52.874 47.241 124.398 1.00 32.47 264 GLY A CA 1
ATOM 1924 C C . GLY A 1 266 ? 54.006 48.174 124.782 1.00 33.66 264 GLY A C 1
ATOM 1925 O O . GLY A 1 266 ? 53.930 49.376 124.514 1.00 33.79 264 GLY A O 1
ATOM 1926 N N . THR A 1 267 ? 55.052 47.646 125.414 1.00 33.19 265 THR A N 1
ATOM 1927 C CA . THR A 1 267 ? 56.182 48.481 125.806 1.00 31.19 265 THR A CA 1
ATOM 1928 C C . THR A 1 267 ? 57.395 48.197 124.917 1.00 30.70 265 THR A C 1
ATOM 1929 O O . THR A 1 267 ? 57.515 47.120 124.329 1.00 29.41 265 THR A O 1
ATOM 1933 N N . CYS A 1 268 ? 58.286 49.178 124.817 1.00 30.53 266 CYS A N 1
ATOM 1934 C CA . CYS A 1 268 ? 59.483 49.060 123.992 1.00 29.76 266 CYS A CA 1
ATOM 1935 C C . CYS A 1 268 ? 60.333 47.851 124.336 1.00 28.40 266 CYS A C 1
ATOM 1936 O O . CYS A 1 268 ? 60.522 47.530 125.508 1.00 30.28 266 CYS A O 1
ATOM 1939 N N . VAL A 1 269 ? 60.843 47.188 123.304 1.00 27.56 267 VAL A N 1
ATOM 1940 C CA . VAL A 1 269 ? 61.696 46.020 123.475 1.00 27.66 267 VAL A CA 1
ATOM 1941 C C . VAL A 1 269 ? 63.127 46.440 123.147 1.00 28.39 267 VAL A C 1
ATOM 1942 O O . VAL A 1 269 ? 63.375 47.130 122.153 1.00 28.23 267 VAL A O 1
ATOM 1946 N N . ARG A 1 270 ? 64.061 46.035 123.998 1.00 27.51 268 ARG A N 1
ATOM 1947 C CA . ARG A 1 270 ? 65.461 46.377 123.809 1.00 25.75 268 ARG A CA 1
ATOM 1948 C C . ARG A 1 270 ? 66.350 45.160 124.036 1.00 26.03 268 ARG A C 1
ATOM 1949 O O . ARG A 1 270 ? 65.906 44.146 124.579 1.00 26.35 268 ARG A O 1
ATOM 1957 N N . ASP A 1 271 ? 67.600 45.277 123.600 1.00 26.59 269 ASP A N 1
ATOM 1958 C CA . ASP A 1 271 ? 68.610 44.222 123.706 1.00 25.96 269 ASP A CA 1
ATOM 1959 C C . ASP A 1 271 ? 69.655 44.734 124.701 1.00 26.63 269 ASP A C 1
ATOM 1960 O O . ASP A 1 271 ? 70.443 45.629 124.379 1.00 27.34 269 ASP A O 1
ATOM 1965 N N . TYR A 1 272 ? 69.646 44.178 125.911 1.00 26.45 270 TYR A N 1
ATOM 1966 C CA . TYR A 1 272 ? 70.573 44.598 126.956 1.00 25.28 270 TYR A CA 1
ATOM 1967 C C . TYR A 1 272 ? 71.882 43.814 126.947 1.00 25.89 270 TYR A C 1
ATOM 1968 O O . TYR A 1 272 ? 71.924 42.631 127.296 1.00 25.75 270 TYR A O 1
ATOM 1977 N N . VAL A 1 273 ? 72.949 44.502 126.543 1.00 24.82 271 VAL A N 1
ATOM 1978 C CA . VAL A 1 273 ? 74.278 43.913 126.423 1.00 25.38 271 VAL A CA 1
ATOM 1979 C C . VAL A 1 273 ? 75.219 44.444 127.510 1.00 25.51 271 VAL A C 1
ATOM 1980 O O . VAL A 1 273 ? 75.308 45.653 127.739 1.00 27.15 271 VAL A O 1
ATOM 1984 N N . HIS A 1 274 ? 75.915 43.531 128.179 1.00 25.08 272 HIS A N 1
ATOM 1985 C CA . HIS A 1 274 ? 76.826 43.890 129.264 1.00 24.89 272 HIS A CA 1
ATOM 1986 C C . HIS A 1 274 ? 78.015 44.728 128.796 1.00 25.52 272 HIS A C 1
ATOM 1987 O O . HIS A 1 274 ? 78.646 44.416 127.789 1.00 26.67 272 HIS A O 1
ATOM 1994 N N . VAL A 1 275 ? 78.317 45.791 129.537 1.00 25.72 273 VAL A N 1
ATOM 1995 C CA . VAL A 1 275 ? 79.425 46.677 129.191 1.00 25.88 273 VAL A CA 1
ATOM 1996 C C . VAL A 1 275 ? 80.783 45.982 129.133 1.00 25.62 273 VAL A C 1
ATOM 1997 O O . VAL A 1 275 ? 81.707 46.475 128.485 1.00 27.14 273 VAL A O 1
ATOM 2001 N N . CYS A 1 276 ? 80.924 44.854 129.816 1.00 25.95 274 CYS A N 1
ATOM 2002 C CA . CYS A 1 276 ? 82.194 44.139 129.766 1.00 25.55 274 CYS A CA 1
ATOM 2003 C C . CYS A 1 276 ? 82.289 43.384 128.445 1.00 24.58 274 CYS A C 1
ATOM 2004 O O . CYS A 1 276 ? 83.387 43.159 127.937 1.00 25.32 274 CYS A O 1
ATOM 2007 N N . ASP A 1 277 ? 81.147 42.996 127.881 1.00 24.07 275 ASP A N 1
ATOM 2008 C CA . ASP A 1 277 ? 81.163 42.303 126.596 1.00 24.35 275 ASP A CA 1
ATOM 2009 C C . ASP A 1 277 ? 81.411 43.335 125.501 1.00 24.17 275 ASP A C 1
ATOM 2010 O O . ASP A 1 277 ? 82.061 43.046 124.500 1.00 24.08 275 ASP A O 1
ATOM 2015 N N . LEU A 1 278 ? 80.885 44.543 125.693 1.00 23.58 276 LEU A N 1
ATOM 2016 C CA . LEU A 1 278 ? 81.100 45.619 124.739 1.00 22.82 276 LEU A CA 1
ATOM 2017 C C . LEU A 1 278 ? 82.591 45.936 124.752 1.00 21.42 276 LEU A C 1
ATOM 2018 O O . LEU A 1 278 ? 83.194 46.147 123.704 1.00 21.78 276 LEU A O 1
ATOM 2023 N N . ALA A 1 279 ? 83.176 45.961 125.948 1.00 21.96 277 ALA A N 1
ATOM 2024 C CA . ALA A 1 279 ? 84.601 46.249 126.102 1.00 24.36 277 ALA A CA 1
ATOM 2025 C C . ALA A 1 279 ? 85.483 45.270 125.325 1.00 25.27 277 ALA A C 1
ATOM 2026 O O . ALA A 1 279 ? 86.406 45.677 124.631 1.00 24.66 277 ALA A O 1
ATOM 2028 N N . SER A 1 280 ? 85.197 43.977 125.438 1.00 27.23 278 SER A N 1
ATOM 2029 C CA . SER A 1 280 ? 86.001 42.979 124.742 1.00 28.58 278 SER A CA 1
ATOM 2030 C C . SER A 1 280 ? 85.871 43.120 123.227 1.00 28.47 278 SER A C 1
ATOM 2031 O O . SER A 1 280 ? 86.794 42.785 122.486 1.00 27.79 278 SER A O 1
ATOM 2034 N N . ALA A 1 281 ? 84.729 43.623 122.767 1.00 27.07 279 ALA A N 1
ATOM 2035 C CA . ALA A 1 281 ? 84.515 43.814 121.336 1.00 27.88 279 ALA A CA 1
ATOM 2036 C C . ALA A 1 281 ? 85.445 44.906 120.786 1.00 26.62 279 ALA A C 1
ATOM 2037 O O . ALA A 1 281 ? 85.887 44.827 119.639 1.00 25.03 279 ALA A O 1
ATOM 2039 N N . HIS A 1 282 ? 85.734 45.915 121.609 1.00 26.13 280 HIS A N 1
ATOM 2040 C CA . HIS A 1 282 ? 86.606 47.022 121.205 1.00 26.76 280 HIS A CA 1
ATOM 2041 C C . HIS A 1 282 ? 88.042 46.549 121.087 1.00 27.04 280 HIS A C 1
ATOM 2042 O O . HIS A 1 282 ? 88.792 47.010 120.226 1.00 27.23 280 HIS A O 1
ATOM 2049 N N . ILE A 1 283 ? 88.430 45.637 121.971 1.00 26.84 281 ILE A N 1
ATOM 2050 C CA . ILE A 1 283 ? 89.779 45.099 121.936 1.00 27.29 281 ILE A CA 1
ATOM 2051 C C . ILE A 1 283 ? 89.935 44.271 120.662 1.00 26.51 281 ILE A C 1
ATOM 2052 O O . ILE A 1 283 ? 90.970 44.324 120.009 1.00 26.19 281 ILE A O 1
ATOM 2057 N N . LEU A 1 284 ? 88.890 43.532 120.301 1.00 26.47 282 LEU A N 1
ATOM 2058 C CA . LEU A 1 284 ? 88.911 42.720 119.093 1.00 27.08 282 LEU A CA 1
ATOM 2059 C C . LEU A 1 284 ? 88.904 43.628 117.870 1.00 27.39 282 LEU A C 1
ATOM 2060 O O . LEU A 1 284 ? 89.548 43.336 116.868 1.00 27.59 282 LEU A O 1
ATOM 2065 N N . ALA A 1 285 ? 88.167 44.733 117.959 1.00 28.22 283 ALA A N 1
ATOM 2066 C CA . ALA A 1 285 ? 88.082 45.688 116.859 1.00 28.32 283 ALA A CA 1
ATOM 2067 C C . ALA A 1 285 ? 89.447 46.336 116.629 1.00 27.74 283 ALA A C 1
ATOM 2068 O O . ALA A 1 285 ? 89.856 46.547 115.489 1.00 27.31 283 ALA A O 1
ATOM 2070 N N . LEU A 1 286 ? 90.144 46.658 117.713 1.00 27.10 284 LEU A N 1
ATOM 2071 C CA . LEU A 1 286 ? 91.466 47.263 117.601 1.00 28.97 284 LEU A CA 1
ATOM 2072 C C . LEU A 1 286 ? 92.439 46.317 116.901 1.00 29.28 284 LEU A C 1
ATOM 2073 O O . LEU A 1 286 ? 93.221 46.738 116.055 1.00 29.58 284 LEU A O 1
ATOM 2078 N N . ASP A 1 287 ? 92.401 45.040 117.271 1.00 28.98 285 ASP A N 1
ATOM 2079 C CA . ASP A 1 287 ? 93.290 44.057 116.667 1.00 29.73 285 ASP A CA 1
ATOM 2080 C C . ASP A 1 287 ? 92.972 43.895 115.177 1.00 29.42 285 ASP A C 1
ATOM 2081 O O . ASP A 1 287 ? 93.868 43.695 114.354 1.00 28.04 285 ASP A O 1
ATOM 2086 N N . TYR A 1 288 ? 91.693 43.993 114.832 1.00 27.91 286 TYR A N 1
ATOM 2087 C CA . TYR A 1 288 ? 91.273 43.868 113.444 1.00 28.23 286 TYR A CA 1
ATOM 2088 C C . TYR A 1 288 ? 91.821 44.998 112.571 1.00 29.10 286 TYR A C 1
ATOM 2089 O O . TYR A 1 288 ? 92.406 44.738 111.516 1.00 30.77 286 TYR A O 1
ATOM 2098 N N . VAL A 1 289 ? 91.635 46.249 112.991 1.00 28.80 287 VAL A N 1
ATOM 2099 C CA . VAL A 1 289 ? 92.125 47.365 112.187 1.00 29.34 287 VAL A CA 1
ATOM 2100 C C . VAL A 1 289 ? 93.643 47.412 112.131 1.00 30.47 287 VAL A C 1
ATOM 2101 O O . VAL A 1 289 ? 94.220 47.840 111.136 1.00 30.28 287 VAL A O 1
ATOM 2105 N N . GLU A 1 290 ? 94.297 46.966 113.190 1.00 32.71 288 GLU A N 1
ATOM 2106 C CA . GLU A 1 290 ? 95.754 46.974 113.209 1.00 37.86 288 GLU A CA 1
ATOM 2107 C C . GLU A 1 290 ? 96.356 45.995 112.207 1.00 38.89 288 GLU A C 1
ATOM 2108 O O . GLU A 1 290 ? 97.466 46.202 111.729 1.00 38.48 288 GLU A O 1
ATOM 2114 N N . LYS A 1 291 ? 95.619 44.935 111.888 1.00 40.74 289 LYS A N 1
ATOM 2115 C CA . LYS A 1 291 ? 96.093 43.928 110.945 1.00 42.52 289 LYS A CA 1
ATOM 2116 C C . LYS A 1 291 ? 95.764 44.244 109.489 1.00 43.43 289 LYS A C 1
ATOM 2117 O O . LYS A 1 291 ? 96.199 43.531 108.588 1.00 45.11 289 LYS A O 1
ATOM 2123 N N . LEU A 1 292 ? 94.996 45.303 109.256 1.00 42.95 290 LEU A N 1
ATOM 2124 C CA . LEU A 1 292 ? 94.640 45.685 107.899 1.00 42.75 290 LEU A CA 1
ATOM 2125 C C . LEU A 1 292 ? 95.850 46.254 107.169 1.00 44.45 290 LEU A C 1
ATOM 2126 O O . LEU A 1 292 ? 96.657 46.988 107.750 1.00 44.94 290 LEU A O 1
ATOM 2131 N N . GLY A 1 293 ? 95.967 45.882 105.898 1.00 46.10 291 GLY A N 1
ATOM 2132 C CA . GLY A 1 293 ? 97.054 46.345 105.055 1.00 47.41 291 GLY A CA 1
ATOM 2133 C C . GLY A 1 293 ? 96.496 46.946 103.775 1.00 48.66 291 GLY A C 1
ATOM 2134 O O . GLY A 1 293 ? 95.311 46.790 103.490 1.00 47.50 291 GLY A O 1
ATOM 2135 N N . PRO A 1 294 ? 97.329 47.631 102.976 1.00 50.04 292 PRO A N 1
ATOM 2136 C CA . PRO A 1 294 ? 96.948 48.275 101.715 1.00 51.09 292 PRO A CA 1
ATOM 2137 C C . PRO A 1 294 ? 96.116 47.476 100.708 1.00 52.12 292 PRO A C 1
ATOM 2138 O O . PRO A 1 294 ? 95.448 48.066 99.857 1.00 52.13 292 PRO A O 1
ATOM 2142 N N . ASN A 1 295 ? 96.147 46.150 100.785 1.00 53.36 293 ASN A N 1
ATOM 2143 C CA . ASN A 1 295 ? 95.373 45.344 99.841 1.00 55.14 293 ASN A CA 1
ATOM 2144 C C . ASN A 1 295 ? 93.928 45.213 100.304 1.00 55.81 293 ASN A C 1
ATOM 2145 O O . ASN A 1 295 ? 93.032 44.893 99.520 1.00 55.47 293 ASN A O 1
ATOM 2150 N N . ASP A 1 296 ? 93.712 45.484 101.587 1.00 56.70 294 ASP A N 1
ATOM 2151 C CA . ASP A 1 296 ? 92.394 45.369 102.200 1.00 56.20 294 ASP A CA 1
ATOM 2152 C C . ASP A 1 296 ? 91.371 46.455 101.864 1.00 53.81 294 ASP A C 1
ATOM 2153 O O . ASP A 1 296 ? 90.185 46.165 101.782 1.00 54.09 294 ASP A O 1
ATOM 2158 N N . LYS A 1 297 ? 91.835 47.689 101.674 1.00 51.16 295 LYS A N 1
ATOM 2159 C CA . LYS A 1 297 ? 90.978 48.847 101.390 1.00 47.38 295 LYS A CA 1
ATOM 2160 C C . LYS A 1 297 ? 89.460 48.683 101.434 1.00 44.09 295 LYS A C 1
ATOM 2161 O O . LYS A 1 297 ? 88.790 49.460 102.112 1.00 41.55 295 LYS A O 1
ATOM 2167 N N . SER A 1 298 ? 88.901 47.705 100.725 1.00 41.84 296 SER A N 1
ATOM 2168 C CA . SER A 1 298 ? 87.454 47.496 100.790 1.00 39.15 296 SER A CA 1
ATOM 2169 C C . SER A 1 298 ? 87.065 47.158 102.241 1.00 37.61 296 SER A C 1
ATOM 2170 O O . SER A 1 298 ? 85.905 47.285 102.630 1.00 40.25 296 SER A O 1
ATOM 2173 N N . LYS A 1 299 ? 88.049 46.753 103.043 1.00 32.84 297 LYS A N 1
ATOM 2174 C CA . LYS A 1 299 ? 87.830 46.409 104.447 1.00 29.45 297 LYS A CA 1
ATOM 2175 C C . LYS A 1 299 ? 88.183 47.538 105.421 1.00 28.02 297 LYS A C 1
ATOM 2176 O O . LYS A 1 299 ? 88.076 47.357 106.630 1.00 23.90 297 LYS A O 1
ATOM 2182 N N . TYR A 1 300 ? 88.602 48.690 104.891 1.00 28.43 298 TYR A N 1
ATOM 2183 C CA . TYR A 1 300 ? 88.978 49.843 105.711 1.00 28.88 298 TYR A CA 1
ATOM 2184 C C . TYR A 1 300 ? 87.828 50.416 106.536 1.00 27.12 298 TYR A C 1
ATOM 2185 O O . TYR A 1 300 ? 88.059 51.050 107.559 1.00 28.59 298 TYR A O 1
ATOM 2194 N N . PHE A 1 301 ? 86.593 50.194 106.097 1.00 25.00 299 PHE A N 1
ATOM 2195 C CA . PHE A 1 301 ? 85.424 50.662 106.834 1.00 23.39 299 PHE A CA 1
ATOM 2196 C C . PHE A 1 301 ? 84.508 49.482 107.102 1.00 22.73 299 PHE A C 1
ATOM 2197 O O . PHE A 1 301 ? 84.076 48.804 106.181 1.00 23.73 299 PHE A O 1
ATOM 2205 N N . SER A 1 302 ? 84.216 49.229 108.366 1.00 24.82 300 SER A N 1
ATOM 2206 C CA . SER A 1 302 ? 83.333 48.133 108.706 1.00 27.16 300 SER A CA 1
ATOM 2207 C C . SER A 1 302 ? 82.468 48.522 109.887 1.00 27.13 300 SER A C 1
ATOM 2208 O O . SER A 1 302 ? 82.820 49.391 110.682 1.00 27.50 300 SER A O 1
ATOM 2211 N N . VAL A 1 303 ? 81.305 47.894 109.959 1.00 27.79 301 VAL A N 1
ATOM 2212 C CA . VAL A 1 303 ? 80.333 48.157 111.002 1.00 26.07 301 VAL A CA 1
ATOM 2213 C C . VAL A 1 303 ? 79.893 46.837 111.629 1.00 27.41 301 VAL A C 1
ATOM 2214 O O . VAL A 1 303 ? 79.838 45.804 110.958 1.00 25.72 301 VAL A O 1
ATOM 2218 N N . PHE A 1 304 ? 79.586 46.872 112.922 1.00 27.53 302 PHE A N 1
ATOM 2219 C CA . PHE A 1 304 ? 79.162 45.678 113.638 1.00 27.21 302 PHE A CA 1
ATOM 2220 C C . PHE A 1 304 ? 78.094 46.038 114.657 1.00 27.48 302 PHE A C 1
ATOM 2221 O O . PHE A 1 304 ? 78.201 47.060 115.336 1.00 28.20 302 PHE A O 1
ATOM 2229 N N . ASN A 1 305 ? 77.060 45.205 114.756 1.00 26.38 303 ASN A N 1
ATOM 2230 C CA . ASN A 1 305 ? 75.991 45.423 115.729 1.00 26.47 303 ASN A CA 1
ATOM 2231 C C . ASN A 1 305 ? 76.313 44.598 116.971 1.00 25.63 303 ASN A C 1
ATOM 2232 O O . ASN A 1 305 ? 76.510 43.391 116.875 1.00 27.01 303 ASN A O 1
ATOM 2237 N N . LEU A 1 306 ? 76.369 45.243 118.133 1.00 26.19 304 LEU A N 1
ATOM 2238 C CA . LEU A 1 306 ? 76.692 44.539 119.370 1.00 25.73 304 LEU A CA 1
ATOM 2239 C C . LEU A 1 306 ? 75.508 44.405 120.326 1.00 26.28 304 LEU A C 1
ATOM 2240 O O . LEU A 1 306 ? 75.089 45.375 120.957 1.00 24.79 304 LEU A O 1
ATOM 2245 N N . GLY A 1 307 ? 74.976 43.190 120.422 1.00 27.81 305 GLY A N 1
ATOM 2246 C CA . GLY A 1 307 ? 73.855 42.917 121.307 1.00 29.14 305 GLY A CA 1
ATOM 2247 C C . GLY A 1 307 ? 73.837 41.437 121.653 1.00 30.59 305 GLY A C 1
ATOM 2248 O O . GLY A 1 307 ? 74.673 40.680 121.159 1.00 31.53 305 GLY A O 1
ATOM 2249 N N . THR A 1 308 ? 72.902 41.017 122.498 1.00 31.28 306 THR A N 1
ATOM 2250 C CA . THR A 1 308 ? 72.801 39.608 122.883 1.00 32.30 306 THR A CA 1
ATOM 2251 C C . THR A 1 308 ? 71.843 38.860 121.955 1.00 33.35 306 THR A C 1
ATOM 2252 O O . THR A 1 308 ? 71.745 37.634 122.013 1.00 34.14 306 THR A O 1
ATOM 2256 N N . SER A 1 309 ? 71.147 39.617 121.104 1.00 33.90 307 SER A N 1
ATOM 2257 C CA . SER A 1 309 ? 70.175 39.087 120.145 1.00 34.93 307 SER A CA 1
ATOM 2258 C C . SER A 1 309 ? 68.861 38.702 120.817 1.00 36.61 307 SER A C 1
ATOM 2259 O O . SER A 1 309 ? 67.916 38.268 120.158 1.00 36.41 307 SER A O 1
ATOM 2262 N N . ARG A 1 310 ? 68.814 38.866 122.136 1.00 38.04 308 ARG A N 1
ATOM 2263 C CA . ARG A 1 310 ? 67.616 38.579 122.913 1.00 38.91 308 ARG A CA 1
ATOM 2264 C C . ARG A 1 310 ? 66.986 39.903 123.349 1.00 36.83 308 ARG A C 1
ATOM 2265 O O . ARG A 1 310 ? 67.691 40.831 123.732 1.00 36.99 308 ARG A O 1
ATOM 2273 N N . GLY A 1 311 ? 65.660 39.981 123.298 1.00 35.65 309 GLY A N 1
ATOM 2274 C CA . GLY A 1 311 ? 64.978 41.207 123.670 1.00 33.79 309 GLY A CA 1
ATOM 2275 C C . GLY A 1 311 ? 64.105 41.111 124.906 1.00 31.52 309 GLY A C 1
ATOM 2276 O O . GLY A 1 311 ? 63.524 40.070 125.195 1.00 31.58 309 GLY A O 1
ATOM 2277 N N . TYR A 1 312 ? 64.030 42.214 125.642 1.00 30.50 310 TYR A N 1
ATOM 2278 C CA . TYR A 1 312 ? 63.219 42.300 126.850 1.00 29.85 310 TYR A CA 1
ATOM 2279 C C . TYR A 1 312 ? 62.421 43.594 126.780 1.00 29.24 310 TYR A C 1
ATOM 2280 O O . TYR A 1 312 ? 62.969 44.647 126.457 1.00 29.89 310 TYR A O 1
ATOM 2289 N N . SER A 1 313 ? 61.129 43.523 127.080 1.00 29.34 311 SER A N 1
ATOM 2290 C CA . SER A 1 313 ? 60.294 44.719 127.060 1.00 29.52 311 SER A CA 1
ATOM 2291 C C . SER A 1 313 ? 60.551 45.473 128.358 1.00 29.23 311 SER A C 1
ATOM 2292 O O . SER A 1 313 ? 61.199 44.953 129.262 1.00 29.34 311 SER A O 1
ATOM 2295 N N . VAL A 1 314 ? 60.039 46.695 128.453 1.00 30.59 312 VAL A N 1
ATOM 2296 C CA . VAL A 1 314 ? 60.221 47.484 129.662 1.00 31.16 312 VAL A CA 1
ATOM 2297 C C . VAL A 1 314 ? 59.603 46.751 130.846 1.00 32.08 312 VAL A C 1
ATOM 2298 O O . VAL A 1 314 ? 60.177 46.722 131.935 1.00 32.36 312 VAL A O 1
ATOM 2302 N N . ARG A 1 315 ? 58.433 46.162 130.637 1.00 31.99 313 ARG A N 1
ATOM 2303 C CA . ARG A 1 315 ? 57.781 45.428 131.707 1.00 33.61 313 ARG A CA 1
ATOM 2304 C C . ARG A 1 315 ? 58.664 44.278 132.191 1.00 32.41 313 ARG A C 1
ATOM 2305 O O . ARG A 1 315 ? 58.875 44.124 133.396 1.00 32.62 313 ARG A O 1
ATOM 2313 N N . GLU A 1 316 ? 59.182 43.488 131.251 1.00 30.88 314 GLU A N 1
ATOM 2314 C CA . GLU A 1 316 ? 60.031 42.340 131.570 1.00 31.43 314 GLU A CA 1
ATOM 2315 C C . GLU A 1 316 ? 61.306 42.731 132.321 1.00 30.47 314 GLU A C 1
ATOM 2316 O O . GLU A 1 316 ? 61.759 42.003 133.203 1.00 32.16 314 GLU A O 1
ATOM 2322 N N . VAL A 1 317 ? 61.885 43.874 131.966 1.00 29.11 315 VAL A N 1
ATOM 2323 C CA . VAL A 1 317 ? 63.091 44.355 132.634 1.00 28.28 315 VAL A CA 1
ATOM 2324 C C . VAL A 1 317 ? 62.764 44.662 134.094 1.00 29.10 315 VAL A C 1
ATOM 2325 O O . VAL A 1 317 ? 63.525 44.307 134.995 1.00 28.73 315 VAL A O 1
ATOM 2329 N N . ILE A 1 318 ? 61.633 45.327 134.321 1.00 29.63 316 ILE A N 1
ATOM 2330 C CA . ILE A 1 318 ? 61.218 45.677 135.676 1.00 30.00 316 ILE A CA 1
ATOM 2331 C C . ILE A 1 318 ? 60.976 44.416 136.505 1.00 30.49 316 ILE A C 1
ATOM 2332 O O . ILE A 1 318 ? 61.310 44.365 137.687 1.00 30.17 316 ILE A O 1
ATOM 2337 N N . GLU A 1 319 ? 60.414 43.394 135.871 1.00 30.80 317 GLU A N 1
ATOM 2338 C CA . GLU A 1 319 ? 60.147 42.143 136.553 1.00 31.53 317 GLU A CA 1
ATOM 2339 C C . GLU A 1 319 ? 61.469 41.484 136.958 1.00 31.23 317 GLU A C 1
ATOM 2340 O O . GLU A 1 319 ? 61.567 40.901 138.039 1.00 30.80 317 GLU A O 1
ATOM 2346 N N . VAL A 1 320 ? 62.486 41.579 136.099 1.00 29.89 318 VAL A N 1
ATOM 2347 C CA . VAL A 1 320 ? 63.792 41.002 136.430 1.00 28.81 318 VAL A CA 1
ATOM 2348 C C . VAL A 1 320 ? 64.416 41.774 137.592 1.00 28.76 318 VAL A C 1
ATOM 2349 O O . VAL A 1 320 ? 65.051 41.181 138.464 1.00 29.17 318 VAL A O 1
ATOM 2353 N N . ALA A 1 321 ? 64.225 43.093 137.610 1.00 28.67 319 ALA A N 1
ATOM 2354 C CA . ALA A 1 321 ? 64.768 43.928 138.683 1.00 27.52 319 ALA A CA 1
ATOM 2355 C C . ALA A 1 321 ? 64.105 43.570 140.011 1.00 28.39 319 ALA A C 1
ATOM 2356 O O . ALA A 1 321 ? 64.759 43.543 141.053 1.00 29.04 319 ALA A O 1
ATOM 2358 N N . ARG A 1 322 ? 62.805 43.295 139.972 1.00 28.61 320 ARG A N 1
ATOM 2359 C CA . ARG A 1 322 ? 62.069 42.914 141.173 1.00 29.98 320 ARG A CA 1
ATOM 2360 C C . ARG A 1 322 ? 62.643 41.639 141.786 1.00 30.38 320 ARG A C 1
ATOM 2361 O O . ARG A 1 322 ? 62.852 41.563 142.997 1.00 31.94 320 ARG A O 1
ATOM 2369 N N . LYS A 1 323 ? 62.899 40.645 140.936 1.00 31.01 321 LYS A N 1
ATOM 2370 C CA . LYS A 1 323 ? 63.440 39.356 141.368 1.00 31.50 321 LYS A CA 1
ATOM 2371 C C . LYS A 1 323 ? 64.916 39.426 141.772 1.00 32.51 321 LYS A C 1
ATOM 2372 O O . LYS A 1 323 ? 65.388 38.607 142.566 1.00 32.06 321 LYS A O 1
ATOM 2378 N N . THR A 1 324 ? 65.639 40.398 141.221 1.00 31.20 322 THR A N 1
ATOM 2379 C CA . THR A 1 324 ? 67.047 40.593 141.544 1.00 29.98 322 THR A CA 1
ATOM 2380 C C . THR A 1 324 ? 67.214 41.343 142.867 1.00 30.31 322 THR A C 1
ATOM 2381 O O . THR A 1 324 ? 68.060 40.980 143.683 1.00 31.07 322 THR A O 1
ATOM 2385 N N . THR A 1 325 ? 66.407 42.385 143.070 1.00 30.07 323 THR A N 1
ATOM 2386 C CA . THR A 1 325 ? 66.486 43.205 144.273 1.00 30.34 323 THR A CA 1
ATOM 2387 C C . THR A 1 325 ? 65.624 42.692 145.426 1.00 31.39 323 THR A C 1
ATOM 2388 O O . THR A 1 325 ? 65.925 42.950 146.598 1.00 31.41 323 THR A O 1
ATOM 2392 N N . GLY A 1 326 ? 64.581 41.940 145.081 1.00 31.20 324 GLY A N 1
ATOM 2393 C CA . GLY A 1 326 ? 63.668 41.412 146.075 1.00 32.11 324 GLY A CA 1
ATOM 2394 C C . GLY A 1 326 ? 62.678 42.474 146.533 1.00 32.74 324 GLY A C 1
ATOM 2395 O O . GLY A 1 326 ? 61.971 42.273 147.519 1.00 33.68 324 GLY A O 1
ATOM 2396 N N . HIS A 1 327 ? 62.625 43.601 145.821 1.00 32.38 325 HIS A N 1
ATOM 2397 C CA . HIS A 1 327 ? 61.722 44.709 146.156 1.00 32.52 325 HIS A CA 1
ATOM 2398 C C . HIS A 1 327 ? 60.456 44.737 145.289 1.00 32.93 325 HIS A C 1
ATOM 2399 O O . HIS A 1 327 ? 60.408 44.084 144.244 1.00 34.05 325 HIS A O 1
ATOM 2406 N N . PRO A 1 328 ? 59.416 45.496 145.711 1.00 34.02 326 PRO A N 1
ATOM 2407 C CA . PRO A 1 328 ? 58.153 45.579 144.956 1.00 34.06 326 PRO A CA 1
ATOM 2408 C C . PRO A 1 328 ? 58.214 46.368 143.651 1.00 34.43 326 PRO A C 1
ATOM 2409 O O . PRO A 1 328 ? 57.617 45.970 142.648 1.00 34.72 326 PRO A O 1
ATOM 2413 N N . ILE A 1 329 ? 58.920 47.496 143.689 1.00 35.26 327 ILE A N 1
ATOM 2414 C CA . ILE A 1 329 ? 59.068 48.394 142.542 1.00 34.21 327 ILE A CA 1
ATOM 2415 C C . ILE A 1 329 ? 57.716 48.740 141.909 1.00 35.17 327 ILE A C 1
ATOM 2416 O O . ILE A 1 329 ? 57.415 48.325 140.786 1.00 35.83 327 ILE A O 1
ATOM 2421 N N . PRO A 1 330 ? 56.877 49.501 142.636 1.00 35.84 328 PRO A N 1
ATOM 2422 C CA . PRO A 1 330 ? 55.552 49.913 142.150 1.00 36.97 328 PRO A CA 1
ATOM 2423 C C . PRO A 1 330 ? 55.735 50.670 140.830 1.00 37.54 328 PRO A C 1
ATOM 2424 O O . PRO A 1 330 ? 56.633 51.512 140.721 1.00 36.14 328 PRO A O 1
ATOM 2428 N N . VAL A 1 331 ? 54.925 50.350 139.821 1.00 38.71 329 VAL A N 1
ATOM 2429 C CA . VAL A 1 331 ? 55.045 51.045 138.540 1.00 40.31 329 VAL A CA 1
ATOM 2430 C C . VAL A 1 331 ? 53.933 52.065 138.318 1.00 42.29 329 VAL A C 1
ATOM 2431 O O . VAL A 1 331 ? 53.024 52.218 139.137 1.00 41.51 329 VAL A O 1
ATOM 2435 N N . ARG A 1 332 ? 54.009 52.746 137.183 1.00 44.16 330 ARG A N 1
ATOM 2436 C CA . ARG A 1 332 ? 53.061 53.795 136.835 1.00 44.75 330 ARG A CA 1
ATOM 2437 C C . ARG A 1 332 ? 53.186 53.997 135.321 1.00 44.32 330 ARG A C 1
ATOM 2438 O O . ARG A 1 332 ? 54.258 54.372 134.844 1.00 44.47 330 ARG A O 1
ATOM 2446 N N . GLU A 1 333 ? 52.109 53.745 134.570 1.00 43.07 331 GLU A N 1
ATOM 2447 C CA . GLU A 1 333 ? 52.168 53.867 133.115 1.00 41.60 331 GLU A CA 1
ATOM 2448 C C . GLU A 1 333 ? 51.995 55.296 132.625 1.00 41.05 331 GLU A C 1
ATOM 2449 O O . GLU A 1 333 ? 51.048 55.985 133.005 1.00 41.66 331 GLU A O 1
ATOM 2455 N N . CYS A 1 334 ? 52.931 55.733 131.785 1.00 39.33 332 CYS A N 1
ATOM 2456 C CA . CYS A 1 334 ? 52.921 57.082 131.230 1.00 38.22 332 CYS A CA 1
ATOM 2457 C C . CYS A 1 334 ? 52.883 57.038 129.712 1.00 36.72 332 CYS A C 1
ATOM 2458 O O . CYS A 1 334 ? 52.858 55.965 129.110 1.00 36.68 332 CYS A O 1
ATOM 2461 N N . GLY A 1 335 ? 52.889 58.218 129.102 1.00 36.40 333 GLY A N 1
ATOM 2462 C CA . GLY A 1 335 ? 52.874 58.304 127.656 1.00 36.10 333 GLY A CA 1
ATOM 2463 C C . GLY A 1 335 ? 54.263 58.074 127.099 1.00 35.30 333 GLY A C 1
ATOM 2464 O O . GLY A 1 335 ? 55.254 58.072 127.831 1.00 34.34 333 GLY A O 1
ATOM 2465 N N . ARG A 1 336 ? 54.332 57.899 125.793 1.00 35.11 334 ARG A N 1
ATOM 2466 C CA . ARG A 1 336 ? 55.585 57.659 125.111 1.00 34.38 334 ARG A CA 1
ATOM 2467 C C . ARG A 1 336 ? 56.623 58.749 125.305 1.00 34.77 334 ARG A C 1
ATOM 2468 O O . ARG A 1 336 ? 56.300 59.913 125.550 1.00 34.58 334 ARG A O 1
ATOM 2476 N N . ARG A 1 337 ? 57.884 58.360 125.212 1.00 34.66 335 ARG A N 1
ATOM 2477 C CA . ARG A 1 337 ? 58.946 59.339 125.293 1.00 35.24 335 ARG A CA 1
ATOM 2478 C C . ARG A 1 337 ? 59.323 59.519 123.828 1.00 36.14 335 ARG A C 1
ATOM 2479 O O . ARG A 1 337 ? 59.715 58.559 123.162 1.00 36.76 335 ARG A O 1
ATOM 2487 N N . GLU A 1 338 ? 59.207 60.745 123.329 1.00 35.79 336 GLU A N 1
ATOM 2488 C CA . GLU A 1 338 ? 59.507 61.027 121.926 1.00 37.50 336 GLU A CA 1
ATOM 2489 C C . GLU A 1 338 ? 60.923 60.637 121.498 1.00 35.33 336 GLU A C 1
ATOM 2490 O O . GLU A 1 338 ? 61.895 60.951 122.183 1.00 34.79 336 GLU A O 1
ATOM 2496 N N . GLY A 1 339 ? 61.026 59.940 120.369 1.00 33.43 337 GLY A N 1
ATOM 2497 C CA . GLY A 1 339 ? 62.328 59.542 119.866 1.00 32.03 337 GLY A CA 1
ATOM 2498 C C . GLY A 1 339 ? 62.608 58.059 119.998 1.00 32.32 337 GLY A C 1
ATOM 2499 O O . GLY A 1 339 ? 63.605 57.566 119.476 1.00 32.17 337 GLY A O 1
ATOM 2500 N N . ASP A 1 340 ? 61.716 57.345 120.679 1.00 32.37 338 ASP A N 1
ATOM 2501 C CA . ASP A 1 340 ? 61.876 55.912 120.903 1.00 32.25 338 ASP A CA 1
ATOM 2502 C C . ASP A 1 340 ? 61.299 54.965 119.853 1.00 31.69 338 ASP A C 1
ATOM 2503 O O . ASP A 1 340 ? 60.108 55.028 119.541 1.00 31.68 338 ASP A O 1
ATOM 2508 N N . PRO A 1 341 ? 62.144 54.083 119.288 1.00 31.95 339 PRO A N 1
ATOM 2509 C CA . PRO A 1 341 ? 61.671 53.113 118.295 1.00 32.21 339 PRO A CA 1
ATOM 2510 C C . PRO A 1 341 ? 60.982 52.036 119.140 1.00 32.19 339 PRO A C 1
ATOM 2511 O O . PRO A 1 341 ? 61.317 51.873 120.318 1.00 34.26 339 PRO A O 1
ATOM 2515 N N . ALA A 1 342 ? 60.036 51.306 118.565 1.00 31.59 340 ALA A N 1
ATOM 2516 C CA . ALA A 1 342 ? 59.330 50.275 119.319 1.00 31.25 340 ALA A CA 1
ATOM 2517 C C . ALA A 1 342 ? 60.199 49.073 119.676 1.00 31.90 340 ALA A C 1
ATOM 2518 O O . ALA A 1 342 ? 60.112 48.537 120.778 1.00 33.15 340 ALA A O 1
ATOM 2520 N N . TYR A 1 343 ? 61.045 48.663 118.740 1.00 32.53 341 TYR A N 1
ATOM 2521 C CA . TYR A 1 343 ? 61.871 47.481 118.925 1.00 31.97 341 TYR A CA 1
ATOM 2522 C C . TYR A 1 343 ? 63.299 47.655 118.408 1.00 31.28 341 TYR A C 1
ATOM 2523 O O . TYR A 1 343 ? 63.521 48.147 117.298 1.00 32.02 341 TYR A O 1
ATOM 2532 N N . LEU A 1 344 ? 64.264 47.259 119.230 1.00 29.56 342 LEU A N 1
ATOM 2533 C CA . LEU A 1 344 ? 65.672 47.337 118.865 1.00 27.48 342 LEU A CA 1
ATOM 2534 C C . LEU A 1 344 ? 66.428 46.164 119.481 1.00 26.10 342 LEU A C 1
ATOM 2535 O O . LEU A 1 344 ? 66.827 46.222 120.640 1.00 26.29 342 LEU A O 1
ATOM 2540 N N . VAL A 1 345 ? 66.597 45.101 118.697 1.00 26.56 343 VAL A N 1
ATOM 2541 C CA . VAL A 1 345 ? 67.312 43.896 119.118 1.00 25.91 343 VAL A CA 1
ATOM 2542 C C . VAL A 1 345 ? 68.363 43.629 118.044 1.00 26.93 343 VAL A C 1
ATOM 2543 O O . VAL A 1 345 ? 68.089 43.792 116.858 1.00 26.08 343 VAL A O 1
ATOM 2547 N N . ALA A 1 346 ? 69.556 43.211 118.454 1.00 27.75 344 ALA A N 1
ATOM 2548 C CA . ALA A 1 346 ? 70.645 42.989 117.509 1.00 28.74 344 ALA A CA 1
ATOM 2549 C C . ALA A 1 346 ? 70.940 41.580 117.021 1.00 29.08 344 ALA A C 1
ATOM 2550 O O . ALA A 1 346 ? 70.824 40.604 117.758 1.00 30.23 344 ALA A O 1
ATOM 2552 N N . ALA A 1 347 ? 71.329 41.504 115.752 1.00 29.01 345 ALA A N 1
ATOM 2553 C CA . ALA A 1 347 ? 71.761 40.262 115.128 1.00 30.68 345 ALA A CA 1
ATOM 2554 C C . ALA A 1 347 ? 73.259 40.542 115.117 1.00 30.95 345 ALA A C 1
ATOM 2555 O O . ALA A 1 347 ? 73.698 41.516 114.506 1.00 32.66 345 ALA A O 1
ATOM 2557 N N . SER A 1 348 ? 74.042 39.725 115.810 1.00 32.95 346 SER A N 1
ATOM 2558 C CA . SER A 1 348 ? 75.480 39.962 115.876 1.00 34.99 346 SER A CA 1
ATOM 2559 C C . SER A 1 348 ? 76.350 38.925 115.176 1.00 34.55 346 SER A C 1
ATOM 2560 O O . SER A 1 348 ? 77.466 38.661 115.616 1.00 33.66 346 SER A O 1
ATOM 2563 N N . ASP A 1 349 ? 75.859 38.347 114.083 1.00 35.21 347 ASP A N 1
ATOM 2564 C CA . ASP A 1 349 ? 76.623 37.329 113.361 1.00 34.41 347 ASP A CA 1
ATOM 2565 C C . ASP A 1 349 ? 77.958 37.830 112.831 1.00 32.98 347 ASP A C 1
ATOM 2566 O O . ASP A 1 349 ? 78.965 37.123 112.910 1.00 30.81 347 ASP A O 1
ATOM 2571 N N . LYS A 1 350 ? 77.966 39.043 112.287 1.00 32.42 348 LYS A N 1
ATOM 2572 C CA . LYS A 1 350 ? 79.193 39.627 111.746 1.00 33.30 348 LYS A CA 1
ATOM 2573 C C . LYS A 1 350 ? 80.241 39.840 112.826 1.00 31.19 348 LYS A C 1
ATOM 2574 O O . LYS A 1 350 ? 81.411 39.518 112.626 1.00 29.72 348 LYS A O 1
ATOM 2580 N N . ALA A 1 351 ? 79.824 40.383 113.967 1.00 31.38 349 ALA A N 1
ATOM 2581 C CA . ALA A 1 351 ? 80.754 40.614 115.068 1.00 32.06 349 ALA A CA 1
ATOM 2582 C C . ALA A 1 351 ? 81.331 39.277 115.526 1.00 33.07 349 ALA A C 1
ATOM 2583 O O . ALA A 1 351 ? 82.536 39.154 115.751 1.00 31.69 349 ALA A O 1
ATOM 2585 N N . ARG A 1 352 ? 80.462 38.276 115.650 1.00 33.85 350 ARG A N 1
ATOM 2586 C CA . ARG A 1 352 ? 80.876 36.948 116.084 1.00 36.08 350 ARG A CA 1
ATOM 2587 C C . ARG A 1 352 ? 81.791 36.280 115.067 1.00 36.51 350 ARG A C 1
ATOM 2588 O O . ARG A 1 352 ? 82.831 35.731 115.425 1.00 36.74 350 ARG A O 1
ATOM 2596 N N . GLU A 1 353 ? 81.413 36.343 113.797 1.00 36.83 351 GLU A N 1
ATOM 2597 C CA . GLU A 1 353 ? 82.208 35.726 112.747 1.00 37.12 351 GLU A CA 1
ATOM 2598 C C . GLU A 1 353 ? 83.512 36.455 112.416 1.00 35.98 351 GLU A C 1
ATOM 2599 O O . GLU A 1 353 ? 84.590 35.864 112.435 1.00 36.13 351 GLU A O 1
ATOM 2605 N N . VAL A 1 354 ? 83.414 37.742 112.121 1.00 35.25 352 VAL A N 1
ATOM 2606 C CA . VAL A 1 354 ? 84.588 38.512 111.733 1.00 34.21 352 VAL A CA 1
ATOM 2607 C C . VAL A 1 354 ? 85.522 38.932 112.864 1.00 33.20 352 VAL A C 1
ATOM 2608 O O . VAL A 1 354 ? 86.735 38.824 112.738 1.00 31.38 352 VAL A O 1
ATOM 2612 N N . LEU A 1 355 ? 84.964 39.422 113.964 1.00 33.63 353 LEU A N 1
ATOM 2613 C CA . LEU A 1 355 ? 85.784 39.845 115.093 1.00 33.75 353 LEU A CA 1
ATOM 2614 C C . LEU A 1 355 ? 86.053 38.708 116.068 1.00 33.44 353 LEU A C 1
ATOM 2615 O O . LEU A 1 355 ? 87.000 38.767 116.847 1.00 33.42 353 LEU A O 1
ATOM 2620 N N . GLY A 1 356 ? 85.220 37.675 116.026 1.00 34.62 354 GLY A N 1
ATOM 2621 C CA . GLY A 1 356 ? 85.391 36.558 116.940 1.00 34.45 354 GLY A CA 1
ATOM 2622 C C . GLY A 1 356 ? 84.880 36.938 118.318 1.00 34.74 354 GLY A C 1
ATOM 2623 O O . GLY A 1 356 ? 85.364 36.442 119.337 1.00 35.37 354 GLY A O 1
ATOM 2624 N N . TRP A 1 357 ? 83.895 37.832 118.343 1.00 33.98 355 TRP A N 1
ATOM 2625 C CA . TRP A 1 357 ? 83.303 38.307 119.585 1.00 34.19 355 TRP A CA 1
ATOM 2626 C C . TRP A 1 357 ? 82.504 37.208 120.268 1.00 35.13 355 TRP A C 1
ATOM 2627 O O . TRP A 1 357 ? 81.649 36.566 119.655 1.00 36.78 355 TRP A O 1
ATOM 2638 N N . LYS A 1 358 ? 82.785 37.004 121.546 1.00 36.47 356 LYS A N 1
ATOM 2639 C CA . LYS A 1 358 ? 82.101 35.981 122.317 1.00 38.04 356 LYS A CA 1
ATOM 2640 C C . LYS A 1 358 ? 81.595 36.566 123.628 1.00 36.88 356 LYS A C 1
ATOM 2641 O O . LYS A 1 358 ? 82.317 36.601 124.621 1.00 38.47 356 LYS A O 1
ATOM 2647 N N . PRO A 1 359 ? 80.345 37.045 123.639 1.00 35.19 357 PRO A N 1
ATOM 2648 C CA . PRO A 1 359 ? 79.725 37.634 124.827 1.00 35.37 357 PRO A CA 1
ATOM 2649 C C . PRO A 1 359 ? 79.600 36.604 125.953 1.00 35.13 357 PRO A C 1
ATOM 2650 O O . PRO A 1 359 ? 79.187 35.470 125.719 1.00 33.52 357 PRO A O 1
ATOM 2654 N N . LYS A 1 360 ? 79.949 37.003 127.171 1.00 34.78 358 LYS A N 1
ATOM 2655 C CA . LYS A 1 360 ? 79.858 36.105 128.310 1.00 35.67 358 LYS A CA 1
ATOM 2656 C C . LYS A 1 360 ? 78.502 36.191 128.997 1.00 35.18 358 LYS A C 1
ATOM 2657 O O . LYS A 1 360 ? 78.097 35.263 129.687 1.00 34.19 358 LYS A O 1
ATOM 2663 N N . TYR A 1 361 ? 77.803 37.308 128.813 1.00 35.66 359 TYR A N 1
ATOM 2664 C CA . TYR A 1 361 ? 76.487 37.483 129.419 1.00 36.71 359 TYR A CA 1
ATOM 2665 C C . TYR A 1 361 ? 75.397 37.313 128.375 1.00 39.29 359 TYR A C 1
ATOM 2666 O O . TYR A 1 361 ? 75.427 37.958 127.330 1.00 41.53 359 TYR A O 1
ATOM 2675 N N . ASP A 1 362 ? 74.436 36.441 128.657 1.00 42.12 360 ASP A N 1
ATOM 2676 C CA . ASP A 1 362 ? 73.344 36.190 127.724 1.00 45.06 360 ASP A CA 1
ATOM 2677 C C . ASP A 1 362 ? 71.971 36.525 128.293 1.00 44.17 360 ASP A C 1
ATOM 2678 O O . ASP A 1 362 ? 71.119 37.064 127.586 1.00 46.37 360 ASP A O 1
ATOM 2683 N N . THR A 1 363 ? 71.765 36.218 129.571 1.00 42.65 361 THR A N 1
ATOM 2684 C CA . THR A 1 363 ? 70.492 36.490 130.242 1.00 38.25 361 THR A CA 1
ATOM 2685 C C . THR A 1 363 ? 70.542 37.830 130.970 1.00 34.65 361 THR A C 1
ATOM 2686 O O . THR A 1 363 ? 71.602 38.238 131.447 1.00 33.21 361 THR A O 1
ATOM 2690 N N . LEU A 1 364 ? 69.405 38.518 131.058 1.00 31.28 362 LEU A N 1
ATOM 2691 C CA . LEU A 1 364 ? 69.377 39.787 131.776 1.00 29.93 362 LEU A CA 1
ATOM 2692 C C . LEU A 1 364 ? 69.559 39.573 133.290 1.00 29.41 362 LEU A C 1
ATOM 2693 O O . LEU A 1 364 ? 70.029 40.467 133.991 1.00 29.02 362 LEU A O 1
ATOM 2698 N N . GLU A 1 365 ? 69.194 38.392 133.786 1.00 29.36 363 GLU A N 1
ATOM 2699 C CA . GLU A 1 365 ? 69.323 38.095 135.214 1.00 29.78 363 GLU A CA 1
ATOM 2700 C C . GLU A 1 365 ? 70.749 38.294 135.711 1.00 28.30 363 GLU A C 1
ATOM 2701 O O . GLU A 1 365 ? 70.976 38.985 136.703 1.00 28.29 363 GLU A O 1
ATOM 2707 N N . ALA A 1 366 ? 71.704 37.677 135.023 1.00 27.99 364 ALA A N 1
ATOM 2708 C CA . ALA A 1 366 ? 73.110 37.783 135.396 1.00 27.87 364 ALA A CA 1
ATOM 2709 C C . ALA A 1 366 ? 73.619 39.216 135.250 1.00 27.13 364 ALA A C 1
ATOM 2710 O O . ALA A 1 366 ? 74.392 39.696 136.075 1.00 28.43 364 ALA A O 1
ATOM 2712 N N . ILE A 1 367 ? 73.182 39.891 134.194 1.00 27.38 365 ILE A N 1
ATOM 2713 C CA . ILE A 1 367 ? 73.585 41.271 133.941 1.00 26.56 365 ILE A CA 1
ATOM 2714 C C . ILE A 1 367 ? 73.054 42.175 135.048 1.00 27.03 365 ILE A C 1
ATOM 2715 O O . ILE A 1 367 ? 73.801 42.962 135.629 1.00 27.18 365 ILE A O 1
ATOM 2720 N N . MET A 1 368 ? 71.758 42.048 135.329 1.00 26.53 366 MET A N 1
ATOM 2721 C CA . MET A 1 368 ? 71.077 42.828 136.366 1.00 25.74 366 MET A CA 1
ATOM 2722 C C . MET A 1 368 ? 71.762 42.656 137.728 1.00 25.74 366 MET A C 1
ATOM 2723 O O . MET A 1 368 ? 71.855 43.597 138.520 1.00 25.10 366 MET A O 1
ATOM 2728 N N . GLU A 1 369 ? 72.240 41.449 138.004 1.00 26.07 367 GLU A N 1
ATOM 2729 C CA . GLU A 1 369 ? 72.910 41.183 139.270 1.00 26.31 367 GLU A CA 1
ATOM 2730 C C . GLU A 1 369 ? 74.160 42.045 139.412 1.00 25.99 367 GLU A C 1
ATOM 2731 O O . GLU A 1 369 ? 74.452 42.537 140.498 1.00 25.58 367 GLU A O 1
ATOM 2737 N N . THR A 1 370 ? 74.905 42.230 138.322 1.00 26.20 368 THR A N 1
ATOM 2738 C CA . THR A 1 370 ? 76.114 43.050 138.407 1.00 25.63 368 THR A CA 1
ATOM 2739 C C . THR A 1 370 ? 75.750 44.524 138.548 1.00 25.63 368 THR A C 1
ATOM 2740 O O . THR A 1 370 ? 76.460 45.274 139.220 1.00 26.41 368 THR A O 1
ATOM 2744 N N . SER A 1 371 ? 74.643 44.934 137.929 1.00 24.75 369 SER A N 1
ATOM 2745 C CA . SER A 1 371 ? 74.188 46.327 138.029 1.00 25.38 369 SER A CA 1
ATOM 2746 C C . SER A 1 371 ? 73.749 46.628 139.462 1.00 24.89 369 SER A C 1
ATOM 2747 O O . SER A 1 371 ? 74.068 47.685 140.011 1.00 25.51 369 SER A O 1
ATOM 2750 N N . TRP A 1 372 ? 73.007 45.697 140.058 1.00 24.21 370 TRP A N 1
ATOM 2751 C CA . TRP A 1 372 ? 72.516 45.854 141.427 1.00 24.53 370 TRP A CA 1
ATOM 2752 C C . TRP A 1 372 ? 73.662 45.835 142.442 1.00 24.01 370 TRP A C 1
ATOM 2753 O O . TRP A 1 372 ? 73.686 46.632 143.374 1.00 26.21 370 TRP A O 1
ATOM 2764 N N . LYS A 1 373 ? 74.613 44.929 142.262 1.00 24.27 371 LYS A N 1
ATOM 2765 C CA . LYS A 1 373 ? 75.759 44.863 143.163 1.00 26.08 371 LYS A CA 1
ATOM 2766 C C . LYS A 1 373 ? 76.468 46.229 143.223 1.00 25.74 371 LYS A C 1
ATOM 2767 O O . LYS A 1 373 ? 76.803 46.712 144.303 1.00 26.61 371 LYS A O 1
ATOM 2773 N N . PHE A 1 374 ? 76.692 46.851 142.069 1.00 24.14 372 PHE A N 1
ATOM 2774 C CA . PHE A 1 374 ? 77.336 48.157 142.036 1.00 25.23 372 PHE A CA 1
ATOM 2775 C C . PHE A 1 374 ? 76.472 49.237 142.703 1.00 24.59 372 PHE A C 1
ATOM 2776 O O . PHE A 1 374 ? 76.927 49.951 143.593 1.00 25.56 372 PHE A O 1
ATOM 2784 N N . GLN A 1 375 ? 75.221 49.350 142.274 1.00 25.25 373 GLN A N 1
ATOM 2785 C CA . GLN A 1 375 ? 74.331 50.372 142.815 1.00 26.15 373 GLN A CA 1
ATOM 2786 C C . GLN A 1 375 ? 74.043 50.272 144.310 1.00 27.31 373 GLN A C 1
ATOM 2787 O O . GLN A 1 375 ? 74.109 51.277 145.021 1.00 27.19 373 GLN A O 1
ATOM 2793 N N . ARG A 1 376 ? 73.725 49.069 144.787 1.00 26.88 374 ARG A N 1
ATOM 2794 C CA . ARG A 1 376 ? 73.396 48.882 146.194 1.00 27.40 374 ARG A CA 1
ATOM 2795 C C . ARG A 1 376 ? 74.560 49.176 147.142 1.00 29.54 374 ARG A C 1
ATOM 2796 O O . ARG A 1 376 ? 74.346 49.355 148.339 1.00 31.06 374 ARG A O 1
ATOM 2804 N N . THR A 1 377 ? 75.787 49.225 146.619 1.00 30.17 375 THR A N 1
ATOM 2805 C CA . THR A 1 377 ? 76.940 49.558 147.450 1.00 30.09 375 THR A CA 1
ATOM 2806 C C . THR A 1 377 ? 77.377 51.002 147.220 1.00 31.27 375 THR A C 1
ATOM 2807 O O . THR A 1 377 ? 78.325 51.469 147.852 1.00 33.16 375 THR A O 1
ATOM 2811 N N . HIS A 1 378 ? 76.692 51.707 146.320 1.00 31.17 376 HIS A N 1
ATOM 2812 C CA . HIS A 1 378 ? 77.026 53.106 146.041 1.00 32.48 376 HIS A CA 1
ATOM 2813 C C . HIS A 1 378 ? 75.820 54.032 146.141 1.00 34.15 376 HIS A C 1
ATOM 2814 O O . HIS A 1 378 ? 75.334 54.538 145.133 1.00 34.40 376 HIS A O 1
ATOM 2821 N N . PRO A 1 379 ? 75.327 54.272 147.367 1.00 35.90 377 PRO A N 1
ATOM 2822 C CA . PRO A 1 379 ? 74.170 55.146 147.593 1.00 37.48 377 PRO A CA 1
ATOM 2823 C C . PRO A 1 379 ? 74.388 56.569 147.065 1.00 39.28 377 PRO A C 1
ATOM 2824 O O . PRO A 1 379 ? 73.434 57.260 146.710 1.00 39.06 377 PRO A O 1
ATOM 2828 N N . ASN A 1 380 ? 75.646 57.000 147.015 1.00 40.45 378 ASN A N 1
ATOM 2829 C CA . ASN A 1 380 ? 75.976 58.343 146.549 1.00 42.38 378 ASN A CA 1
ATOM 2830 C C . ASN A 1 380 ? 76.891 58.313 145.336 1.00 43.43 378 ASN A C 1
ATOM 2831 O O . ASN A 1 380 ? 77.619 59.271 145.082 1.00 44.85 378 ASN A O 1
ATOM 2836 N N . GLY A 1 381 ? 76.861 57.211 144.596 1.00 44.06 379 GLY A N 1
ATOM 2837 C CA . GLY A 1 381 ? 77.707 57.081 143.423 1.00 44.45 379 GLY A CA 1
ATOM 2838 C C . GLY A 1 381 ? 79.173 57.000 143.801 1.00 45.29 379 GLY A C 1
ATOM 2839 O O . GLY A 1 381 ? 79.535 56.332 144.772 1.00 45.89 379 GLY A O 1
ATOM 2840 N N . TYR A 1 382 ? 80.023 57.677 143.033 1.00 45.53 380 TYR A N 1
ATOM 2841 C CA . TYR A 1 382 ? 81.455 57.688 143.308 1.00 46.82 380 TYR A CA 1
ATOM 2842 C C . TYR A 1 382 ? 81.783 58.690 144.412 1.00 47.96 380 TYR A C 1
ATOM 2843 O O . TYR A 1 382 ? 82.861 58.645 145.000 1.00 48.11 380 TYR A O 1
ATOM 2852 N N . ALA A 1 383 ? 80.848 59.595 144.683 1.00 49.88 381 ALA A N 1
ATOM 2853 C CA . ALA A 1 383 ? 81.038 60.611 145.714 1.00 49.09 381 ALA A CA 1
ATOM 2854 C C . ALA A 1 383 ? 81.157 59.986 147.103 1.00 47.91 381 ALA A C 1
ATOM 2855 O O . ALA A 1 383 ? 82.076 60.383 147.854 1.00 51.57 381 ALA A O 1
ATOM 2857 N N . SER B 1 1 ? 57.313 93.371 101.032 1.00 64.51 -1 SER B N 1
ATOM 2858 C CA . SER B 1 1 ? 56.846 93.167 102.432 1.00 63.72 -1 SER B CA 1
ATOM 2859 C C . SER B 1 1 ? 57.979 93.367 103.430 1.00 62.69 -1 SER B C 1
ATOM 2860 O O . SER B 1 1 ? 58.235 92.510 104.274 1.00 63.46 -1 SER B O 1
ATOM 2863 N N . HIS B 1 2 ? 58.639 94.518 103.317 1.00 61.24 0 HIS B N 1
ATOM 2864 C CA . HIS B 1 2 ? 59.754 94.908 104.173 1.00 59.54 0 HIS B CA 1
ATOM 2865 C C . HIS B 1 2 ? 60.157 93.868 105.210 1.00 57.18 0 HIS B C 1
ATOM 2866 O O . HIS B 1 2 ? 59.607 93.811 106.312 1.00 57.77 0 HIS B O 1
ATOM 2873 N N . MET B 1 3 ? 61.115 93.032 104.833 1.00 52.36 1 MET B N 1
ATOM 2874 C CA . MET B 1 3 ? 61.641 92.002 105.710 1.00 47.73 1 MET B CA 1
ATOM 2875 C C . MET B 1 3 ? 63.153 92.142 105.594 1.00 45.01 1 MET B C 1
ATOM 2876 O O . MET B 1 3 ? 63.667 92.389 104.506 1.00 44.56 1 MET B O 1
ATOM 2881 N N . ARG B 1 4 ? 63.869 92.049 106.707 1.00 43.45 2 ARG B N 1
ATOM 2882 C CA . ARG B 1 4 ? 65.319 92.163 106.631 1.00 41.41 2 ARG B CA 1
ATOM 2883 C C . ARG B 1 4 ? 65.863 90.761 106.400 1.00 40.37 2 ARG B C 1
ATOM 2884 O O . ARG B 1 4 ? 65.639 89.859 107.213 1.00 39.23 2 ARG B O 1
ATOM 2892 N N . VAL B 1 5 ? 66.565 90.584 105.282 1.00 37.19 3 VAL B N 1
ATOM 2893 C CA . VAL B 1 5 ? 67.109 89.286 104.907 1.00 34.69 3 VAL B CA 1
ATOM 2894 C C . VAL B 1 5 ? 68.630 89.184 104.969 1.00 33.17 3 VAL B C 1
ATOM 2895 O O . VAL B 1 5 ? 69.344 90.013 104.409 1.00 31.44 3 VAL B O 1
ATOM 2899 N N . LEU B 1 6 ? 69.116 88.158 105.667 1.00 32.91 4 LEU B N 1
ATOM 2900 C CA . LEU B 1 6 ? 70.553 87.911 105.782 1.00 30.82 4 LEU B CA 1
ATOM 2901 C C . LEU B 1 6 ? 70.887 86.812 104.779 1.00 29.51 4 LEU B C 1
ATOM 2902 O O . LEU B 1 6 ? 70.405 85.680 104.901 1.00 28.30 4 LEU B O 1
ATOM 2907 N N . VAL B 1 7 ? 71.706 87.147 103.787 1.00 27.76 5 VAL B N 1
ATOM 2908 C CA . VAL B 1 7 ? 72.077 86.184 102.751 1.00 27.59 5 VAL B CA 1
ATOM 2909 C C . VAL B 1 7 ? 73.513 85.687 102.897 1.00 27.08 5 VAL B C 1
ATOM 2910 O O . VAL B 1 7 ? 74.455 86.378 102.519 1.00 28.73 5 VAL B O 1
ATOM 2914 N N . CYS B 1 8 ? 73.673 84.490 103.450 1.00 26.47 6 CYS B N 1
ATOM 2915 C CA . CYS B 1 8 ? 74.995 83.891 103.632 1.00 27.83 6 CYS B CA 1
ATOM 2916 C C . CYS B 1 8 ? 75.448 83.345 102.279 1.00 26.38 6 CYS B C 1
ATOM 2917 O O . CYS B 1 8 ? 74.702 82.621 101.617 1.00 26.37 6 CYS B O 1
ATOM 2920 N N . GLY B 1 9 ? 76.666 83.692 101.878 1.00 25.82 7 GLY B N 1
ATOM 2921 C CA . GLY B 1 9 ? 77.176 83.255 100.592 1.00 24.28 7 GLY B CA 1
ATOM 2922 C C . GLY B 1 9 ? 76.575 84.107 99.485 1.00 25.53 7 GLY B C 1
ATOM 2923 O O . GLY B 1 9 ? 76.560 83.714 98.311 1.00 23.08 7 GLY B O 1
ATOM 2924 N N . GLY B 1 10 ? 76.086 85.289 99.866 1.00 25.24 8 GLY B N 1
ATOM 2925 C CA . GLY B 1 10 ? 75.456 86.192 98.915 1.00 24.65 8 GLY B CA 1
ATOM 2926 C C . GLY B 1 10 ? 76.337 86.823 97.850 1.00 25.42 8 GLY B C 1
ATOM 2927 O O . GLY B 1 10 ? 75.812 87.401 96.897 1.00 25.11 8 GLY B O 1
ATOM 2928 N N . ALA B 1 11 ? 77.658 86.728 97.995 1.00 24.00 9 ALA B N 1
ATOM 2929 C CA . ALA B 1 11 ? 78.565 87.305 97.005 1.00 24.22 9 ALA B CA 1
ATOM 2930 C C . ALA B 1 11 ? 78.890 86.298 95.905 1.00 24.97 9 ALA B C 1
ATOM 2931 O O . ALA B 1 11 ? 79.621 86.613 94.963 1.00 25.55 9 ALA B O 1
ATOM 2933 N N . GLY B 1 12 ? 78.338 85.094 96.028 1.00 25.08 10 GLY B N 1
ATOM 2934 C CA . GLY B 1 12 ? 78.592 84.048 95.055 1.00 24.07 10 GLY B CA 1
ATOM 2935 C C . GLY B 1 12 ? 77.797 84.144 93.767 1.00 25.28 10 GLY B C 1
ATOM 2936 O O . GLY B 1 12 ? 77.071 85.111 93.527 1.00 24.42 10 GLY B O 1
ATOM 2937 N N . TYR B 1 13 ? 77.940 83.120 92.933 1.00 24.42 11 TYR B N 1
ATOM 2938 C CA . TYR B 1 13 ? 77.266 83.054 91.646 1.00 24.52 11 TYR B CA 1
ATOM 2939 C C . TYR B 1 13 ? 75.747 83.131 91.761 1.00 25.35 11 TYR B C 1
ATOM 2940 O O . TYR B 1 13 ? 75.120 84.048 91.223 1.00 25.95 11 TYR B O 1
ATOM 2949 N N . ILE B 1 14 ? 75.152 82.176 92.464 1.00 25.24 12 ILE B N 1
ATOM 2950 C CA . ILE B 1 14 ? 73.707 82.156 92.624 1.00 24.69 12 ILE B CA 1
ATOM 2951 C C . ILE B 1 14 ? 73.262 83.261 93.586 1.00 26.18 12 ILE B C 1
ATOM 2952 O O . ILE B 1 14 ? 72.200 83.856 93.410 1.00 28.10 12 ILE B O 1
ATOM 2957 N N . GLY B 1 15 ? 74.084 83.542 94.592 1.00 27.09 13 GLY B N 1
ATOM 2958 C CA . GLY B 1 15 ? 73.753 84.578 95.551 1.00 26.14 13 GLY B CA 1
ATOM 2959 C C . GLY B 1 15 ? 73.634 85.952 94.914 1.00 27.89 13 GLY B C 1
ATOM 2960 O O . GLY B 1 15 ? 72.728 86.722 95.241 1.00 27.29 13 GLY B O 1
ATOM 2961 N N . SER B 1 16 ? 74.548 86.268 94.002 1.00 27.85 14 SER B N 1
ATOM 2962 C CA . SER B 1 16 ? 74.525 87.559 93.322 1.00 27.29 14 SER B CA 1
ATOM 2963 C C . SER B 1 16 ? 73.241 87.741 92.521 1.00 27.00 14 SER B C 1
ATOM 2964 O O . SER B 1 16 ? 72.688 88.838 92.461 1.00 28.52 14 SER B O 1
ATOM 2967 N N . HIS B 1 17 ? 72.758 86.664 91.913 1.00 26.92 15 HIS B N 1
ATOM 2968 C CA . HIS B 1 17 ? 71.529 86.742 91.134 1.00 26.14 15 HIS B CA 1
ATOM 2969 C C . HIS B 1 17 ? 70.312 86.838 92.043 1.00 26.92 15 HIS B C 1
ATOM 2970 O O . HIS B 1 17 ? 69.322 87.475 91.688 1.00 28.19 15 HIS B O 1
ATOM 2977 N N . PHE B 1 18 ? 70.383 86.210 93.214 1.00 27.02 16 PHE B N 1
ATOM 2978 C CA . PHE B 1 18 ? 69.280 86.270 94.163 1.00 26.73 16 PHE B CA 1
ATOM 2979 C C . PHE B 1 18 ? 69.215 87.671 94.769 1.00 26.85 16 PHE B C 1
ATOM 2980 O O . PHE B 1 18 ? 68.135 88.248 94.901 1.00 27.02 16 PHE B O 1
ATOM 2988 N N . VAL B 1 19 ? 70.371 88.215 95.133 1.00 26.67 17 VAL B N 1
ATOM 2989 C CA . VAL B 1 19 ? 70.429 89.556 95.701 1.00 27.22 17 VAL B CA 1
ATOM 2990 C C . VAL B 1 19 ? 69.862 90.588 94.720 1.00 28.94 17 VAL B C 1
ATOM 2991 O O . VAL B 1 19 ? 69.066 91.444 95.104 1.00 30.39 17 VAL B O 1
ATOM 2995 N N . ARG B 1 20 ? 70.265 90.507 93.454 1.00 30.16 18 ARG B N 1
ATOM 2996 C CA . ARG B 1 20 ? 69.773 91.448 92.452 1.00 28.65 18 ARG B CA 1
ATOM 2997 C C . ARG B 1 20 ? 68.255 91.382 92.348 1.00 28.88 18 ARG B C 1
ATOM 2998 O O . ARG B 1 20 ? 67.595 92.406 92.200 1.00 29.88 18 ARG B O 1
ATOM 3006 N N . ALA B 1 21 ? 67.700 90.179 92.431 1.00 28.03 19 ALA B N 1
ATOM 3007 C CA . ALA B 1 21 ? 66.253 90.010 92.357 1.00 29.32 19 ALA B CA 1
ATOM 3008 C C . ALA B 1 21 ? 65.590 90.601 93.598 1.00 30.95 19 ALA B C 1
ATOM 3009 O O . ALA B 1 21 ? 64.485 91.135 93.519 1.00 32.69 19 ALA B O 1
ATOM 3011 N N . LEU B 1 22 ? 66.260 90.502 94.745 1.00 31.38 20 LEU B N 1
ATOM 3012 C CA . LEU B 1 22 ? 65.725 91.064 95.981 1.00 30.72 20 LEU B CA 1
ATOM 3013 C C . LEU B 1 22 ? 65.699 92.580 95.850 1.00 31.78 20 LEU B C 1
ATOM 3014 O O . LEU B 1 22 ? 64.712 93.226 96.202 1.00 32.98 20 LEU B O 1
ATOM 3019 N N . LEU B 1 23 ? 66.794 93.138 95.339 1.00 30.94 21 LEU B N 1
ATOM 3020 C CA . LEU B 1 23 ? 66.923 94.579 95.177 1.00 31.13 21 LEU B CA 1
ATOM 3021 C C . LEU B 1 23 ? 65.999 95.193 94.124 1.00 32.66 21 LEU B C 1
ATOM 3022 O O . LEU B 1 23 ? 65.526 96.318 94.287 1.00 33.49 21 LEU B O 1
ATOM 3027 N N . ARG B 1 24 ? 65.730 94.459 93.052 1.00 33.15 22 ARG B N 1
ATOM 3028 C CA . ARG B 1 24 ? 64.892 94.988 91.983 1.00 33.48 22 ARG B CA 1
ATOM 3029 C C . ARG B 1 24 ? 63.432 94.557 92.019 1.00 34.79 22 ARG B C 1
ATOM 3030 O O . ARG B 1 24 ? 62.562 95.271 91.514 1.00 34.93 22 ARG B O 1
ATOM 3038 N N . ASP B 1 25 ? 63.149 93.403 92.615 1.00 34.55 23 ASP B N 1
ATOM 3039 C CA . ASP B 1 25 ? 61.776 92.925 92.647 1.00 35.17 23 ASP B CA 1
ATOM 3040 C C . ASP B 1 25 ? 61.097 92.919 94.011 1.00 35.78 23 ASP B C 1
ATOM 3041 O O . ASP B 1 25 ? 59.944 92.500 94.118 1.00 36.53 23 ASP B O 1
ATOM 3046 N N . THR B 1 26 ? 61.790 93.375 95.051 1.00 35.73 24 THR B N 1
ATOM 3047 C CA . THR B 1 26 ? 61.192 93.400 96.381 1.00 35.59 24 THR B CA 1
ATOM 3048 C C . THR B 1 26 ? 61.591 94.651 97.149 1.00 36.79 24 THR B C 1
ATOM 3049 O O . THR B 1 26 ? 62.422 95.444 96.692 1.00 35.74 24 THR B O 1
ATOM 3053 N N . ASN B 1 27 ? 60.983 94.804 98.323 1.00 37.86 25 ASN B N 1
ATOM 3054 C CA . ASN B 1 27 ? 61.247 95.930 99.204 1.00 40.67 25 ASN B CA 1
ATOM 3055 C C . ASN B 1 27 ? 61.946 95.460 100.473 1.00 39.62 25 ASN B C 1
ATOM 3056 O O . ASN B 1 27 ? 61.895 96.141 101.495 1.00 41.92 25 ASN B O 1
ATOM 3061 N N . HIS B 1 28 ? 62.590 94.296 100.406 1.00 38.10 26 HIS B N 1
ATOM 3062 C CA . HIS B 1 28 ? 63.320 93.744 101.547 1.00 35.70 26 HIS B CA 1
ATOM 3063 C C . HIS B 1 28 ? 64.672 94.427 101.727 1.00 34.97 26 HIS B C 1
ATOM 3064 O O . HIS B 1 28 ? 65.258 94.933 100.765 1.00 34.75 26 HIS B O 1
ATOM 3071 N N . SER B 1 29 ? 65.156 94.442 102.967 1.00 35.85 27 SER B N 1
ATOM 3072 C CA . SER B 1 29 ? 66.465 95.011 103.279 1.00 36.42 27 SER B CA 1
ATOM 3073 C C . SER B 1 29 ? 67.417 93.827 103.146 1.00 35.79 27 SER B C 1
ATOM 3074 O O . SER B 1 29 ? 67.099 92.726 103.600 1.00 36.19 27 SER B O 1
ATOM 3077 N N . VAL B 1 30 ? 68.571 94.045 102.526 1.00 33.86 28 VAL B N 1
ATOM 3078 C CA . VAL B 1 30 ? 69.512 92.959 102.307 1.00 32.09 28 VAL B CA 1
ATOM 3079 C C . VAL B 1 30 ? 70.866 93.111 102.975 1.00 31.59 28 VAL B C 1
ATOM 3080 O O . VAL B 1 30 ? 71.537 94.134 102.831 1.00 31.05 28 VAL B O 1
ATOM 3084 N N . VAL B 1 31 ? 71.257 92.074 103.711 1.00 30.53 29 VAL B N 1
ATOM 3085 C CA . VAL B 1 31 ? 72.549 92.045 104.376 1.00 30.73 29 VAL B CA 1
ATOM 3086 C C . VAL B 1 31 ? 73.257 90.794 103.867 1.00 30.58 29 VAL B C 1
ATOM 3087 O O . VAL B 1 31 ? 72.736 89.687 103.987 1.00 30.49 29 VAL B O 1
ATOM 3091 N N . ILE B 1 32 ? 74.436 90.976 103.285 1.00 30.17 30 ILE B N 1
ATOM 3092 C CA . ILE B 1 32 ? 75.198 89.856 102.763 1.00 28.89 30 ILE B CA 1
ATOM 3093 C C . ILE B 1 32 ? 76.360 89.519 103.684 1.00 28.92 30 ILE B C 1
ATOM 3094 O O . ILE B 1 32 ? 77.082 90.406 104.139 1.00 28.52 30 ILE B O 1
ATOM 3099 N N . VAL B 1 33 ? 76.516 88.234 103.973 1.00 29.16 31 VAL B N 1
ATOM 3100 C CA . VAL B 1 33 ? 77.635 87.768 104.776 1.00 30.61 31 VAL B CA 1
ATOM 3101 C C . VAL B 1 33 ? 78.350 86.760 103.869 1.00 30.51 31 VAL B C 1
ATOM 3102 O O . VAL B 1 33 ? 77.748 85.791 103.400 1.00 30.34 31 VAL B O 1
ATOM 3106 N N . ASP B 1 34 ? 79.623 87.022 103.591 1.00 29.08 32 ASP B N 1
ATOM 3107 C CA . ASP B 1 34 ? 80.398 86.158 102.717 1.00 27.70 32 ASP B CA 1
ATOM 3108 C C . ASP B 1 34 ? 81.873 86.314 103.061 1.00 27.61 32 ASP B C 1
ATOM 3109 O O . ASP B 1 34 ? 82.335 87.423 103.323 1.00 28.00 32 ASP B O 1
ATOM 3114 N N . SER B 1 35 ? 82.607 85.205 103.054 1.00 26.94 33 SER B N 1
ATOM 3115 C CA . SER B 1 35 ? 84.034 85.215 103.377 1.00 27.07 33 SER B CA 1
ATOM 3116 C C . SER B 1 35 ? 84.865 85.545 102.145 1.00 27.84 33 SER B C 1
ATOM 3117 O O . SER B 1 35 ? 86.064 85.804 102.247 1.00 28.61 33 SER B O 1
ATOM 3120 N N . LEU B 1 36 ? 84.214 85.519 100.984 1.00 27.33 34 LEU B N 1
ATOM 3121 C CA . LEU B 1 36 ? 84.849 85.800 99.701 1.00 27.56 34 LEU B CA 1
ATOM 3122 C C . LEU B 1 36 ? 85.820 84.693 99.296 1.00 27.81 34 LEU B C 1
ATOM 3123 O O . LEU B 1 36 ? 86.664 84.895 98.431 1.00 27.49 34 LEU B O 1
ATOM 3128 N N . VAL B 1 37 ? 85.694 83.525 99.923 1.00 27.40 35 VAL B N 1
ATOM 3129 C CA . VAL B 1 37 ? 86.563 82.398 99.616 1.00 27.97 35 VAL B CA 1
ATOM 3130 C C . VAL B 1 37 ? 86.219 81.845 98.232 1.00 29.14 35 VAL B C 1
ATOM 3131 O O . VAL B 1 37 ? 87.059 81.246 97.562 1.00 30.22 35 VAL B O 1
ATOM 3135 N N . GLY B 1 38 ? 84.982 82.067 97.800 1.00 29.71 36 GLY B N 1
ATOM 3136 C CA . GLY B 1 38 ? 84.556 81.590 96.496 1.00 29.05 36 GLY B CA 1
ATOM 3137 C C . GLY B 1 38 ? 84.532 82.684 95.446 1.00 29.86 36 GLY B C 1
ATOM 3138 O O . GLY B 1 38 ? 84.043 82.479 94.337 1.00 29.95 36 GLY B O 1
ATOM 3139 N N . THR B 1 39 ? 85.068 83.853 95.786 1.00 31.16 37 THR B N 1
ATOM 3140 C CA . THR B 1 39 ? 85.089 84.972 94.852 1.00 31.13 37 THR B CA 1
ATOM 3141 C C . THR B 1 39 ? 86.485 85.573 94.701 1.00 32.47 37 THR B C 1
ATOM 3142 O O . THR B 1 39 ? 86.630 86.751 94.385 1.00 32.95 37 THR B O 1
ATOM 3146 N N . HIS B 1 40 ? 87.510 84.761 94.927 1.00 33.64 38 HIS B N 1
ATOM 3147 C CA . HIS B 1 40 ? 88.891 85.218 94.804 1.00 34.85 38 HIS B CA 1
ATOM 3148 C C . HIS B 1 40 ? 89.202 86.359 95.768 1.00 34.87 38 HIS B C 1
ATOM 3149 O O . HIS B 1 40 ? 90.064 87.194 95.496 1.00 35.70 38 HIS B O 1
ATOM 3156 N N . GLY B 1 41 ? 88.492 86.393 96.889 1.00 34.48 39 GLY B N 1
ATOM 3157 C CA . GLY B 1 41 ? 88.718 87.429 97.879 1.00 34.36 39 GLY B CA 1
ATOM 3158 C C . GLY B 1 41 ? 88.302 88.821 97.451 1.00 35.10 39 GLY B C 1
ATOM 3159 O O . GLY B 1 41 ? 88.651 89.798 98.103 1.00 36.02 39 GLY B O 1
ATOM 3160 N N . LYS B 1 42 ? 87.543 88.922 96.365 1.00 36.72 40 LYS B N 1
ATOM 3161 C CA . LYS B 1 42 ? 87.103 90.224 95.870 1.00 36.79 40 LYS B CA 1
ATOM 3162 C C . LYS B 1 42 ? 85.586 90.355 95.872 1.00 35.82 40 LYS B C 1
ATOM 3163 O O . LYS B 1 42 ? 84.871 89.353 95.858 1.00 34.01 40 LYS B O 1
ATOM 3169 N N . SER B 1 43 ? 85.100 91.594 95.889 1.00 35.40 41 SER B N 1
ATOM 3170 C CA . SER B 1 43 ? 83.661 91.852 95.913 1.00 36.19 41 SER B CA 1
ATOM 3171 C C . SER B 1 43 ? 83.231 93.033 95.050 1.00 36.28 41 SER B C 1
ATOM 3172 O O . SER B 1 43 ? 82.209 93.660 95.320 1.00 36.57 41 SER B O 1
ATOM 3175 N N . ASP B 1 44 ? 84.002 93.326 94.009 1.00 37.98 42 ASP B N 1
ATOM 3176 C CA . ASP B 1 44 ? 83.702 94.434 93.101 1.00 38.29 42 ASP B CA 1
ATOM 3177 C C . ASP B 1 44 ? 82.333 94.288 92.447 1.00 36.89 42 ASP B C 1
ATOM 3178 O O . ASP B 1 44 ? 81.698 95.276 92.090 1.00 37.82 42 ASP B O 1
ATOM 3183 N N . HIS B 1 45 ? 81.892 93.046 92.285 1.00 34.18 43 HIS B N 1
ATOM 3184 C CA . HIS B 1 45 ? 80.613 92.751 91.652 1.00 31.17 43 HIS B CA 1
ATOM 3185 C C . HIS B 1 45 ? 79.424 92.866 92.596 1.00 30.41 43 HIS B C 1
ATOM 3186 O O . HIS B 1 45 ? 78.277 92.927 92.143 1.00 30.68 43 HIS B O 1
ATOM 3193 N N . VAL B 1 46 ? 79.681 92.867 93.902 1.00 30.63 44 VAL B N 1
ATOM 3194 C CA . VAL B 1 46 ? 78.594 92.945 94.879 1.00 29.71 44 VAL B CA 1
ATOM 3195 C C . VAL B 1 46 ? 77.920 94.307 94.800 1.00 30.65 44 VAL B C 1
ATOM 3196 O O . VAL B 1 46 ? 78.583 95.337 94.717 1.00 30.55 44 VAL B O 1
ATOM 3200 N N . GLU B 1 47 ? 76.593 94.312 94.821 1.00 31.07 45 GLU B N 1
ATOM 3201 C CA . GLU B 1 47 ? 75.863 95.564 94.720 1.00 31.55 45 GLU B CA 1
ATOM 3202 C C . GLU B 1 47 ? 75.757 96.307 96.048 1.00 30.94 45 GLU B C 1
ATOM 3203 O O . GLU B 1 47 ? 74.675 96.469 96.608 1.00 28.90 45 GLU B O 1
ATOM 3209 N N . THR B 1 48 ? 76.910 96.748 96.543 1.00 32.63 46 THR B N 1
ATOM 3210 C CA . THR B 1 48 ? 76.980 97.510 97.777 1.00 34.93 46 THR B CA 1
ATOM 3211 C C . THR B 1 48 ? 76.577 98.940 97.420 1.00 36.99 46 THR B C 1
ATOM 3212 O O . THR B 1 48 ? 76.323 99.251 96.252 1.00 36.19 46 THR B O 1
ATOM 3216 N N . ARG B 1 49 ? 76.509 99.796 98.431 1.00 38.80 47 ARG B N 1
ATOM 3217 C CA . ARG B 1 49 ? 76.125 101.184 98.240 1.00 41.07 47 ARG B CA 1
ATOM 3218 C C . ARG B 1 49 ? 77.083 101.882 97.271 1.00 39.76 47 ARG B C 1
ATOM 3219 O O . ARG B 1 49 ? 76.644 102.561 96.344 1.00 39.59 47 ARG B O 1
ATOM 3227 N N . GLU B 1 50 ? 78.386 101.690 97.465 1.00 38.82 48 GLU B N 1
ATOM 3228 C CA . GLU B 1 50 ? 79.372 102.316 96.593 1.00 37.37 48 GLU B CA 1
ATOM 3229 C C . GLU B 1 50 ? 79.352 101.763 95.170 1.00 38.36 48 GLU B C 1
ATOM 3230 O O . GLU B 1 50 ? 79.271 102.527 94.214 1.00 37.78 48 GLU B O 1
ATOM 3236 N N . ASN B 1 51 ? 79.426 100.440 95.025 1.00 39.68 49 ASN B N 1
ATOM 3237 C CA . ASN B 1 51 ? 79.418 99.814 93.702 1.00 40.20 49 ASN B CA 1
ATOM 3238 C C . ASN B 1 51 ? 78.188 100.247 92.878 1.00 39.32 49 ASN B C 1
ATOM 3239 O O . ASN B 1 51 ? 78.305 100.543 91.688 1.00 39.33 49 ASN B O 1
ATOM 3244 N N . VAL B 1 52 ? 77.018 100.294 93.519 1.00 37.55 50 VAL B N 1
ATOM 3245 C CA . VAL B 1 52 ? 75.757 100.692 92.874 1.00 36.93 50 VAL B CA 1
ATOM 3246 C C . VAL B 1 52 ? 75.738 102.164 92.437 1.00 38.18 50 VAL B C 1
ATOM 3247 O O . VAL B 1 52 ? 75.106 102.524 91.436 1.00 37.40 50 VAL B O 1
ATOM 3251 N N . ALA B 1 53 ? 76.414 103.019 93.195 1.00 38.09 51 ALA B N 1
ATOM 3252 C CA . ALA B 1 53 ? 76.471 104.433 92.856 1.00 38.33 51 ALA B CA 1
ATOM 3253 C C . ALA B 1 53 ? 77.354 104.613 91.617 1.00 38.93 51 ALA B C 1
ATOM 3254 O O . ALA B 1 53 ? 77.144 105.536 90.836 1.00 39.89 51 ALA B O 1
ATOM 3256 N N . ARG B 1 54 ? 78.334 103.727 91.428 1.00 40.39 52 ARG B N 1
ATOM 3257 C CA . ARG B 1 54 ? 79.211 103.823 90.260 1.00 41.21 52 ARG B CA 1
ATOM 3258 C C . ARG B 1 54 ? 78.503 103.410 88.980 1.00 39.36 52 ARG B C 1
ATOM 3259 O O . ARG B 1 54 ? 78.752 103.982 87.921 1.00 37.45 52 ARG B O 1
ATOM 3267 N N . LYS B 1 55 ? 77.622 102.419 89.076 1.00 39.76 53 LYS B N 1
ATOM 3268 C CA . LYS B 1 55 ? 76.866 101.978 87.908 1.00 41.71 53 LYS B CA 1
ATOM 3269 C C . LYS B 1 55 ? 75.967 103.127 87.471 1.00 40.37 53 LYS B C 1
ATOM 3270 O O . LYS B 1 55 ? 75.814 103.399 86.282 1.00 40.16 53 LYS B O 1
ATOM 3276 N N . LEU B 1 56 ? 75.376 103.800 88.450 1.00 40.25 54 LEU B N 1
ATOM 3277 C CA . LEU B 1 56 ? 74.481 104.917 88.180 1.00 41.27 54 LEU B CA 1
ATOM 3278 C C . LEU B 1 56 ? 75.216 106.059 87.489 1.00 41.04 54 LEU B C 1
ATOM 3279 O O . LEU B 1 56 ? 74.714 106.641 86.526 1.00 40.12 54 LEU B O 1
ATOM 3284 N N . GLN B 1 57 ? 76.412 106.366 87.982 1.00 41.69 55 GLN B N 1
ATOM 3285 C CA . GLN B 1 57 ? 77.225 107.438 87.420 1.00 42.73 55 GLN B CA 1
ATOM 3286 C C . GLN B 1 57 ? 77.602 107.183 85.959 1.00 43.06 55 GLN B C 1
ATOM 3287 O O . GLN B 1 57 ? 77.490 108.076 85.113 1.00 42.47 55 GLN B O 1
ATOM 3293 N N . GLN B 1 58 ? 78.033 105.960 85.668 1.00 43.82 56 GLN B N 1
ATOM 3294 C CA . GLN B 1 58 ? 78.439 105.581 84.318 1.00 45.05 56 GLN B CA 1
ATOM 3295 C C . GLN B 1 58 ? 77.271 105.422 83.350 1.00 43.70 56 GLN B C 1
ATOM 3296 O O . GLN B 1 58 ? 77.448 105.513 82.134 1.00 44.49 56 GLN B O 1
ATOM 3302 N N . SER B 1 59 ? 76.084 105.174 83.892 1.00 41.44 57 SER B N 1
ATOM 3303 C CA . SER B 1 59 ? 74.883 104.984 83.087 1.00 40.19 57 SER B CA 1
ATOM 3304 C C . SER B 1 59 ? 74.285 106.265 82.509 1.00 38.79 57 SER B C 1
ATOM 3305 O O . SER B 1 59 ? 74.213 107.287 83.189 1.00 39.68 57 SER B O 1
ATOM 3308 N N . ASP B 1 60 ? 73.854 106.197 81.251 1.00 37.37 58 ASP B N 1
ATOM 3309 C CA . ASP B 1 60 ? 73.226 107.337 80.582 1.00 36.57 58 ASP B CA 1
ATOM 3310 C C . ASP B 1 60 ? 71.735 107.072 80.390 1.00 35.24 58 ASP B C 1
ATOM 3311 O O . ASP B 1 60 ? 71.345 106.015 79.901 1.00 36.39 58 ASP B O 1
ATOM 3316 N N . GLY B 1 61 ? 70.901 108.032 80.768 1.00 35.18 59 GLY B N 1
ATOM 3317 C CA . GLY B 1 61 ? 69.468 107.844 80.621 1.00 35.52 59 GLY B CA 1
ATOM 3318 C C . GLY B 1 61 ? 68.743 107.879 81.955 1.00 35.10 59 GLY B C 1
ATOM 3319 O O . GLY B 1 61 ? 69.386 107.919 83.005 1.00 35.62 59 GLY B O 1
ATOM 3320 N N . PRO B 1 62 ? 67.400 107.869 81.952 1.00 34.34 60 PRO B N 1
ATOM 3321 C CA . PRO B 1 62 ? 66.626 107.905 83.199 1.00 35.42 60 PRO B CA 1
ATOM 3322 C C . PRO B 1 62 ? 66.878 106.738 84.168 1.00 36.12 60 PRO B C 1
ATOM 3323 O O . PRO B 1 62 ? 66.994 105.580 83.752 1.00 34.75 60 PRO B O 1
ATOM 3327 N N . LYS B 1 63 ? 66.959 107.065 85.458 1.00 37.26 61 LYS B N 1
ATOM 3328 C CA . LYS B 1 63 ? 67.172 106.082 86.525 1.00 37.12 61 LYS B CA 1
ATOM 3329 C C . LYS B 1 63 ? 66.080 105.021 86.542 1.00 37.95 61 LYS B C 1
ATOM 3330 O O . LYS B 1 63 ? 64.905 105.328 86.330 1.00 37.83 61 LYS B O 1
ATOM 3336 N N . PRO B 1 64 ? 66.451 103.755 86.804 1.00 38.50 62 PRO B N 1
ATOM 3337 C CA . PRO B 1 64 ? 65.448 102.684 86.855 1.00 38.32 62 PRO B CA 1
ATOM 3338 C C . PRO B 1 64 ? 64.793 102.763 88.239 1.00 37.82 62 PRO B C 1
ATOM 3339 O O . PRO B 1 64 ? 65.296 103.441 89.134 1.00 35.42 62 PRO B O 1
ATOM 3343 N N . PRO B 1 65 ? 63.668 102.072 88.437 1.00 39.31 63 PRO B N 1
ATOM 3344 C CA . PRO B 1 65 ? 63.034 102.141 89.762 1.00 41.10 63 PRO B CA 1
ATOM 3345 C C . PRO B 1 65 ? 63.973 101.716 90.906 1.00 41.96 63 PRO B C 1
ATOM 3346 O O . PRO B 1 65 ? 63.901 102.253 92.013 1.00 43.65 63 PRO B O 1
ATOM 3350 N N . TRP B 1 66 ? 64.862 100.766 90.610 1.00 41.81 64 TRP B N 1
ATOM 3351 C CA . TRP B 1 66 ? 65.820 100.204 91.573 1.00 41.15 64 TRP B CA 1
ATOM 3352 C C . TRP B 1 66 ? 67.194 100.881 91.583 1.00 42.08 64 TRP B C 1
ATOM 3353 O O . TRP B 1 66 ? 68.132 100.369 92.197 1.00 41.38 64 TRP B O 1
ATOM 3364 N N . ALA B 1 67 ? 67.314 102.012 90.894 1.00 42.50 65 ALA B N 1
ATOM 3365 C CA . ALA B 1 67 ? 68.578 102.744 90.791 1.00 43.39 65 ALA B CA 1
ATOM 3366 C C . ALA B 1 67 ? 69.401 102.899 92.072 1.00 43.67 65 ALA B C 1
ATOM 3367 O O . ALA B 1 67 ? 70.621 102.737 92.053 1.00 44.20 65 ALA B O 1
ATOM 3369 N N . ASP B 1 68 ? 68.741 103.208 93.181 1.00 43.83 66 ASP B N 1
ATOM 3370 C CA . ASP B 1 68 ? 69.445 103.425 94.440 1.00 44.61 66 ASP B CA 1
ATOM 3371 C C . ASP B 1 68 ? 69.499 102.247 95.425 1.00 43.91 66 ASP B C 1
ATOM 3372 O O . ASP B 1 68 ? 70.187 102.320 96.448 1.00 44.06 66 ASP B O 1
ATOM 3377 N N . ARG B 1 69 ? 68.792 101.165 95.110 1.00 41.60 67 ARG B N 1
ATOM 3378 C CA . ARG B 1 69 ? 68.776 99.972 95.958 1.00 40.02 67 ARG B CA 1
ATOM 3379 C C . ARG B 1 69 ? 70.163 99.310 96.031 1.00 38.98 67 ARG B C 1
ATOM 3380 O O . ARG B 1 69 ? 70.845 99.159 95.015 1.00 37.78 67 ARG B O 1
ATOM 3388 N N . TYR B 1 70 ? 70.570 98.919 97.236 1.00 37.70 68 TYR B N 1
ATOM 3389 C CA . TYR B 1 70 ? 71.860 98.270 97.450 1.00 37.69 68 TYR B CA 1
ATOM 3390 C C . TYR B 1 70 ? 71.788 97.367 98.679 1.00 36.96 68 TYR B C 1
ATOM 3391 O O . TYR B 1 70 ? 70.823 97.413 99.449 1.00 35.85 68 TYR B O 1
ATOM 3400 N N . ALA B 1 71 ? 72.813 96.545 98.859 1.00 35.19 69 ALA B N 1
ATOM 3401 C CA . ALA B 1 71 ? 72.855 95.630 99.988 1.00 33.21 69 ALA B CA 1
ATOM 3402 C C . ALA B 1 71 ? 74.080 95.914 100.839 1.00 31.97 69 ALA B C 1
ATOM 3403 O O . ALA B 1 71 ? 75.081 96.437 100.347 1.00 31.83 69 ALA B O 1
ATOM 3405 N N . ALA B 1 72 ? 73.998 95.582 102.123 1.00 30.93 70 ALA B N 1
ATOM 3406 C CA . ALA B 1 72 ? 75.140 95.768 103.010 1.00 30.68 70 ALA B CA 1
ATOM 3407 C C . ALA B 1 72 ? 75.996 94.514 102.851 1.00 30.80 70 ALA B C 1
ATOM 3408 O O . ALA B 1 72 ? 75.473 93.434 102.571 1.00 30.53 70 ALA B O 1
ATOM 3410 N N . LEU B 1 73 ? 77.307 94.658 103.007 1.00 32.24 71 LEU B N 1
ATOM 3411 C CA . LEU B 1 73 ? 78.210 93.523 102.879 1.00 31.69 71 LEU B CA 1
ATOM 3412 C C . LEU B 1 73 ? 79.088 93.344 104.116 1.00 33.08 71 LEU B C 1
ATOM 3413 O O . LEU B 1 73 ? 79.837 94.248 104.497 1.00 33.46 71 LEU B O 1
ATOM 3418 N N . GLU B 1 74 ? 78.980 92.176 104.741 1.00 32.58 72 GLU B N 1
ATOM 3419 C CA . GLU B 1 74 ? 79.783 91.843 105.911 1.00 31.85 72 GLU B CA 1
ATOM 3420 C C . GLU B 1 74 ? 80.730 90.745 105.459 1.00 30.85 72 GLU B C 1
ATOM 3421 O O . GLU B 1 74 ? 80.287 89.662 105.087 1.00 30.75 72 GLU B O 1
ATOM 3427 N N . VAL B 1 75 ? 82.027 91.023 105.479 1.00 29.98 73 VAL B N 1
ATOM 3428 C CA . VAL B 1 75 ? 83.011 90.039 105.048 1.00 29.35 73 VAL B CA 1
ATOM 3429 C C . VAL B 1 75 ? 83.561 89.218 106.213 1.00 31.04 73 VAL B C 1
ATOM 3430 O O . VAL B 1 75 ? 84.239 89.747 107.105 1.00 30.79 73 VAL B O 1
ATOM 3434 N N . GLY B 1 76 ? 83.267 87.921 106.192 1.00 30.03 74 GLY B N 1
ATOM 3435 C CA . GLY B 1 76 ? 83.736 87.031 107.234 1.00 28.94 74 GLY B CA 1
ATOM 3436 C C . GLY B 1 76 ? 83.150 85.637 107.091 1.00 29.64 74 GLY B C 1
ATOM 3437 O O . GLY B 1 76 ? 82.250 85.410 106.280 1.00 28.79 74 GLY B O 1
ATOM 3438 N N . ASP B 1 77 ? 83.654 84.706 107.895 1.00 29.97 75 ASP B N 1
ATOM 3439 C CA . ASP B 1 77 ? 83.205 83.317 107.868 1.00 29.28 75 ASP B CA 1
ATOM 3440 C C . ASP B 1 77 ? 82.034 83.111 108.834 1.00 28.79 75 ASP B C 1
ATOM 3441 O O . ASP B 1 77 ? 82.109 83.525 109.991 1.00 30.17 75 ASP B O 1
ATOM 3446 N N . VAL B 1 78 ? 80.954 82.479 108.368 1.00 28.84 76 VAL B N 1
ATOM 3447 C CA . VAL B 1 78 ? 79.799 82.240 109.233 1.00 29.52 76 VAL B CA 1
ATOM 3448 C C . VAL B 1 78 ? 80.116 81.299 110.389 1.00 30.10 76 VAL B C 1
ATOM 3449 O O . VAL B 1 78 ? 79.348 81.222 111.347 1.00 30.86 76 VAL B O 1
ATOM 3453 N N . ARG B 1 79 ? 81.236 80.584 110.295 1.00 30.35 77 ARG B N 1
ATOM 3454 C CA . ARG B 1 79 ? 81.659 79.671 111.357 1.00 31.03 77 ARG B CA 1
ATOM 3455 C C . ARG B 1 79 ? 82.360 80.440 112.476 1.00 32.56 77 ARG B C 1
ATOM 3456 O O . ARG B 1 79 ? 82.655 79.884 113.532 1.00 33.88 77 ARG B O 1
ATOM 3464 N N . ASN B 1 80 ? 82.627 81.720 112.232 1.00 34.04 78 ASN B N 1
ATOM 3465 C CA . ASN B 1 80 ? 83.254 82.585 113.224 1.00 35.01 78 ASN B CA 1
ATOM 3466 C C . ASN B 1 80 ? 82.129 83.195 114.063 1.00 35.35 78 ASN B C 1
ATOM 3467 O O . ASN B 1 80 ? 81.486 84.167 113.653 1.00 35.03 78 ASN B O 1
ATOM 3472 N N . GLU B 1 81 ? 81.911 82.608 115.238 1.00 35.94 79 GLU B N 1
ATOM 3473 C CA . GLU B 1 81 ? 80.870 83.033 116.171 1.00 37.50 79 GLU B CA 1
ATOM 3474 C C . GLU B 1 81 ? 80.840 84.530 116.481 1.00 37.67 79 GLU B C 1
ATOM 3475 O O . GLU B 1 81 ? 79.796 85.166 116.356 1.00 37.86 79 GLU B O 1
ATOM 3481 N N . ASP B 1 82 ? 81.972 85.096 116.889 1.00 37.18 80 ASP B N 1
ATOM 3482 C CA . ASP B 1 82 ? 82.018 86.515 117.211 1.00 37.93 80 ASP B CA 1
ATOM 3483 C C . ASP B 1 82 ? 81.535 87.367 116.054 1.00 36.78 80 ASP B C 1
ATOM 3484 O O . ASP B 1 82 ? 80.785 88.325 116.235 1.00 37.05 80 ASP B O 1
ATOM 3489 N N . PHE B 1 83 ? 81.970 86.999 114.860 1.00 36.27 81 PHE B N 1
ATOM 3490 C CA . PHE B 1 83 ? 81.612 87.713 113.644 1.00 33.98 81 PHE B CA 1
ATOM 3491 C C . PHE B 1 83 ? 80.126 87.592 113.341 1.00 32.94 81 PHE B C 1
ATOM 3492 O O . PHE B 1 83 ? 79.438 88.590 113.138 1.00 32.45 81 PHE B O 1
ATOM 3500 N N . LEU B 1 84 ? 79.632 86.361 113.315 1.00 32.07 82 LEU B N 1
ATOM 3501 C CA . LEU B 1 84 ? 78.228 86.117 113.015 1.00 32.41 82 LEU B CA 1
ATOM 3502 C C . LEU B 1 84 ? 77.305 86.833 113.994 1.00 31.07 82 LEU B C 1
ATOM 3503 O O . LEU B 1 84 ? 76.322 87.443 113.589 1.00 31.50 82 LEU B O 1
ATOM 3508 N N . ASN B 1 85 ? 77.627 86.756 115.283 1.00 32.41 83 ASN B N 1
ATOM 3509 C CA . ASN B 1 85 ? 76.832 87.403 116.322 1.00 32.22 83 ASN B CA 1
ATOM 3510 C C . ASN B 1 85 ? 76.814 88.917 116.136 1.00 31.43 83 ASN B C 1
ATOM 3511 O O . ASN B 1 85 ? 75.784 89.558 116.319 1.00 32.43 83 ASN B O 1
ATOM 3516 N N . GLY B 1 86 ? 77.954 89.482 115.767 1.00 31.07 84 GLY B N 1
ATOM 3517 C CA . GLY B 1 86 ? 78.025 90.911 115.533 1.00 32.77 84 GLY B CA 1
ATOM 3518 C C . GLY B 1 86 ? 77.157 91.340 114.358 1.00 34.80 84 GLY B C 1
ATOM 3519 O O . GLY B 1 86 ? 76.554 92.418 114.385 1.00 34.37 84 GLY B O 1
ATOM 3520 N N . VAL B 1 87 ? 77.089 90.502 113.324 1.00 34.15 85 VAL B N 1
ATOM 3521 C CA . VAL B 1 87 ? 76.280 90.805 112.150 1.00 33.26 85 VAL B CA 1
ATOM 3522 C C . VAL B 1 87 ? 74.798 90.815 112.514 1.00 32.94 85 VAL B C 1
ATOM 3523 O O . VAL B 1 87 ? 74.064 91.713 112.112 1.00 33.51 85 VAL B O 1
ATOM 3527 N N . PHE B 1 88 ? 74.356 89.817 113.272 1.00 33.40 86 PHE B N 1
ATOM 3528 C CA . PHE B 1 88 ? 72.953 89.746 113.685 1.00 34.57 86 PHE B CA 1
ATOM 3529 C C . PHE B 1 88 ? 72.568 90.923 114.588 1.00 35.78 86 PHE B C 1
ATOM 3530 O O . PHE B 1 88 ? 71.449 91.434 114.519 1.00 37.49 86 PHE B O 1
ATOM 3538 N N . THR B 1 89 ? 73.496 91.338 115.441 1.00 36.34 87 THR B N 1
ATOM 3539 C CA . THR B 1 89 ? 73.253 92.437 116.372 1.00 38.66 87 THR B CA 1
ATOM 3540 C C . THR B 1 89 ? 73.192 93.808 115.704 1.00 39.51 87 THR B C 1
ATOM 3541 O O . THR B 1 89 ? 72.249 94.568 115.914 1.00 41.21 87 THR B O 1
ATOM 3545 N N . ARG B 1 90 ? 74.199 94.126 114.904 1.00 39.40 88 ARG B N 1
ATOM 3546 C CA . ARG B 1 90 ? 74.239 95.413 114.229 1.00 41.04 88 ARG B CA 1
ATOM 3547 C C . ARG B 1 90 ? 73.197 95.596 113.120 1.00 39.89 88 ARG B C 1
ATOM 3548 O O . ARG B 1 90 ? 72.690 96.705 112.926 1.00 41.28 88 ARG B O 1
ATOM 3556 N N . HIS B 1 91 ? 72.868 94.521 112.405 1.00 37.46 89 HIS B N 1
ATOM 3557 C CA . HIS B 1 91 ? 71.893 94.595 111.318 1.00 35.33 89 HIS B CA 1
ATOM 3558 C C . HIS B 1 91 ? 70.529 94.083 111.751 1.00 35.85 89 HIS B C 1
ATOM 3559 O O . HIS B 1 91 ? 69.584 94.061 110.961 1.00 35.55 89 HIS B O 1
ATOM 3566 N N . GLY B 1 92 ? 70.428 93.672 113.012 1.00 36.36 90 GLY B N 1
ATOM 3567 C CA . GLY B 1 92 ? 69.175 93.147 113.520 1.00 35.97 90 GLY B CA 1
ATOM 3568 C C . GLY B 1 92 ? 68.069 94.179 113.608 1.00 36.80 90 GLY B C 1
ATOM 3569 O O . GLY B 1 92 ? 68.334 95.380 113.566 1.00 37.84 90 GLY B O 1
ATOM 3570 N N . PRO B 1 93 ? 66.809 93.739 113.735 1.00 36.23 91 PRO B N 1
ATOM 3571 C CA . PRO B 1 93 ? 66.423 92.325 113.796 1.00 35.27 91 PRO B CA 1
ATOM 3572 C C . PRO B 1 93 ? 66.429 91.666 112.415 1.00 35.42 91 PRO B C 1
ATOM 3573 O O . PRO B 1 93 ? 65.913 92.233 111.450 1.00 35.18 91 PRO B O 1
ATOM 3577 N N . ILE B 1 94 ? 67.012 90.472 112.324 1.00 34.39 92 ILE B N 1
ATOM 3578 C CA . ILE B 1 94 ? 67.051 89.732 111.067 1.00 30.56 92 ILE B CA 1
ATOM 3579 C C . ILE B 1 94 ? 65.770 88.906 111.024 1.00 31.48 92 ILE B C 1
ATOM 3580 O O . ILE B 1 94 ? 65.499 88.128 111.942 1.00 32.98 92 ILE B O 1
ATOM 3585 N N . ASP B 1 95 ? 64.977 89.072 109.970 1.00 30.79 93 ASP B N 1
ATOM 3586 C CA . ASP B 1 95 ? 63.719 88.336 109.857 1.00 31.08 93 ASP B CA 1
ATOM 3587 C C . ASP B 1 95 ? 63.866 86.960 109.234 1.00 30.97 93 ASP B C 1
ATOM 3588 O O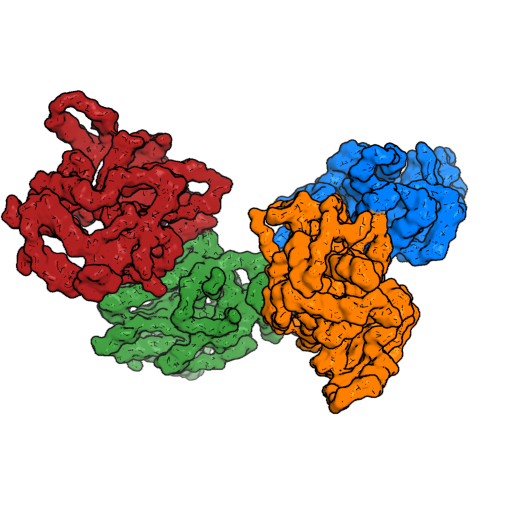 . ASP B 1 95 ? 63.188 86.011 109.629 1.00 30.65 93 ASP B O 1
ATOM 3593 N N . ALA B 1 96 ? 64.739 86.861 108.238 1.00 30.40 94 ALA B N 1
ATOM 3594 C CA . ALA B 1 96 ? 64.942 85.600 107.554 1.00 29.33 94 ALA B CA 1
ATOM 3595 C C . ALA B 1 96 ? 66.382 85.420 107.128 1.00 28.42 94 ALA B C 1
ATOM 3596 O O . ALA B 1 96 ? 67.095 86.389 106.848 1.00 29.42 94 ALA B O 1
ATOM 3598 N N . VAL B 1 97 ? 66.806 84.163 107.094 1.00 27.48 95 VAL B N 1
ATOM 3599 C CA . VAL B 1 97 ? 68.157 83.821 106.681 1.00 26.64 95 VAL B CA 1
ATOM 3600 C C . VAL B 1 97 ? 68.079 83.004 105.404 1.00 25.01 95 VAL B C 1
ATOM 3601 O O . VAL B 1 97 ? 67.236 82.121 105.287 1.00 25.63 95 VAL B O 1
ATOM 3605 N N . VAL B 1 98 ? 68.925 83.327 104.430 1.00 26.42 96 VAL B N 1
ATOM 3606 C CA . VAL B 1 98 ? 68.982 82.555 103.190 1.00 25.57 96 VAL B CA 1
ATOM 3607 C C . VAL B 1 98 ? 70.414 82.036 103.203 1.00 26.26 96 VAL B C 1
ATOM 3608 O O . VAL B 1 98 ? 71.364 82.779 102.944 1.00 25.82 96 VAL B O 1
ATOM 3612 N N . HIS B 1 99 ? 70.551 80.757 103.535 1.00 26.10 97 HIS B N 1
ATOM 3613 C CA . HIS B 1 99 ? 71.858 80.111 103.671 1.00 26.36 97 HIS B CA 1
ATOM 3614 C C . HIS B 1 99 ? 72.382 79.518 102.366 1.00 25.65 97 HIS B C 1
ATOM 3615 O O . HIS B 1 99 ? 72.010 78.406 101.981 1.00 24.92 97 HIS B O 1
ATOM 3622 N N . MET B 1 100 ? 73.271 80.255 101.704 1.00 25.30 98 MET B N 1
ATOM 3623 C CA . MET B 1 100 ? 73.823 79.823 100.429 1.00 25.25 98 MET B CA 1
ATOM 3624 C C . MET B 1 100 ? 75.316 79.493 100.453 1.00 25.42 98 MET B C 1
ATOM 3625 O O . MET B 1 100 ? 75.863 79.040 99.448 1.00 25.32 98 MET B O 1
ATOM 3630 N N . CYS B 1 101 ? 75.986 79.714 101.578 1.00 23.07 99 CYS B N 1
ATOM 3631 C CA . CYS B 1 101 ? 77.414 79.417 101.619 1.00 25.09 99 CYS B CA 1
ATOM 3632 C C . CYS B 1 101 ? 77.741 77.926 101.721 1.00 23.90 99 CYS B C 1
ATOM 3633 O O . CYS B 1 101 ? 77.007 77.154 102.345 1.00 25.80 99 CYS B O 1
ATOM 3636 N N . ALA B 1 102 ? 78.846 77.529 101.092 1.00 25.20 100 ALA B N 1
ATOM 3637 C CA . ALA B 1 102 ? 79.300 76.134 101.093 1.00 23.12 100 ALA B CA 1
ATOM 3638 C C . ALA B 1 102 ? 80.391 75.925 100.067 1.00 22.56 100 ALA B C 1
ATOM 3639 O O . ALA B 1 102 ? 80.735 76.836 99.326 1.00 23.79 100 ALA B O 1
ATOM 3641 N N . PHE B 1 103 ? 80.950 74.717 100.058 1.00 22.60 101 PHE B N 1
ATOM 3642 C CA . PHE B 1 103 ? 81.940 74.314 99.069 1.00 22.18 101 PHE B CA 1
ATOM 3643 C C . PHE B 1 103 ? 81.078 73.379 98.241 1.00 20.71 101 PHE B C 1
ATOM 3644 O O . PHE B 1 103 ? 80.287 72.626 98.799 1.00 21.90 101 PHE B O 1
ATOM 3652 N N . LEU B 1 104 ? 81.207 73.419 96.921 1.00 21.76 102 LEU B N 1
ATOM 3653 C CA . LEU B 1 104 ? 80.328 72.612 96.082 1.00 22.54 102 LEU B CA 1
ATOM 3654 C C . LEU B 1 104 ? 80.907 71.845 94.898 1.00 22.54 102 LEU B C 1
ATOM 3655 O O . LEU B 1 104 ? 80.212 71.632 93.904 1.00 23.17 102 LEU B O 1
ATOM 3660 N N . ALA B 1 105 ? 82.164 71.436 94.986 1.00 23.89 103 ALA B N 1
ATOM 3661 C CA . ALA B 1 105 ? 82.771 70.668 93.910 1.00 23.73 103 ALA B CA 1
ATOM 3662 C C . ALA B 1 105 ? 82.600 69.194 94.290 1.00 24.21 103 ALA B C 1
ATOM 3663 O O . ALA B 1 105 ? 83.357 68.660 95.094 1.00 24.34 103 ALA B O 1
ATOM 3665 N N . VAL B 1 106 ? 81.584 68.549 93.729 1.00 26.01 104 VAL B N 1
ATOM 3666 C CA . VAL B 1 106 ? 81.309 67.145 94.025 1.00 26.43 104 VAL B CA 1
ATOM 3667 C C . VAL B 1 106 ? 82.546 66.259 93.930 1.00 27.75 104 VAL B C 1
ATOM 3668 O O . VAL B 1 106 ? 82.779 65.417 94.799 1.00 29.78 104 VAL B O 1
ATOM 3672 N N . GLY B 1 107 ? 83.330 66.445 92.873 1.00 26.04 105 GLY B N 1
ATOM 3673 C CA . GLY B 1 107 ? 84.532 65.649 92.695 1.00 25.41 105 GLY B CA 1
ATOM 3674 C C . GLY B 1 107 ? 85.541 65.854 93.810 1.00 25.43 105 GLY B C 1
ATOM 3675 O O . GLY B 1 107 ? 86.187 64.898 94.254 1.00 24.35 105 GLY B O 1
ATOM 3676 N N . GLU B 1 108 ? 85.688 67.099 94.260 1.00 24.18 106 GLU B N 1
ATOM 3677 C CA . GLU B 1 108 ? 86.617 67.408 95.336 1.00 23.93 106 GLU B CA 1
ATOM 3678 C C . GLU B 1 108 ? 86.142 66.891 96.691 1.00 23.80 106 GLU B C 1
ATOM 3679 O O . GLU B 1 108 ? 86.960 66.548 97.547 1.00 23.91 106 GLU B O 1
ATOM 3685 N N . SER B 1 109 ? 84.828 66.833 96.898 1.00 23.51 107 SER B N 1
ATOM 3686 C CA . SER B 1 109 ? 84.307 66.365 98.180 1.00 22.96 107 SER B CA 1
ATOM 3687 C C . SER B 1 109 ? 84.659 64.901 98.418 1.00 23.66 107 SER B C 1
ATOM 3688 O O . SER B 1 109 ? 84.844 64.483 99.553 1.00 24.60 107 SER B O 1
ATOM 3691 N N . VAL B 1 110 ? 84.752 64.126 97.342 1.00 24.66 108 VAL B N 1
ATOM 3692 C CA . VAL B 1 110 ? 85.101 62.708 97.452 1.00 25.76 108 VAL B CA 1
ATOM 3693 C C . VAL B 1 110 ? 86.559 62.550 97.892 1.00 25.85 108 VAL B C 1
ATOM 3694 O O . VAL B 1 110 ? 86.875 61.682 98.695 1.00 26.89 108 VAL B O 1
ATOM 3698 N N . ARG B 1 111 ? 87.431 63.415 97.382 1.00 27.57 109 ARG B N 1
ATOM 3699 C CA . ARG B 1 111 ? 88.857 63.379 97.712 1.00 28.53 109 ARG B CA 1
ATOM 3700 C C . ARG B 1 111 ? 89.193 64.030 99.051 1.00 26.99 109 ARG B C 1
ATOM 3701 O O . ARG B 1 111 ? 90.183 63.679 99.689 1.00 26.55 109 ARG B O 1
ATOM 3709 N N . ASP B 1 112 ? 88.372 64.984 99.471 1.00 25.88 110 ASP B N 1
ATOM 3710 C CA . ASP B 1 112 ? 88.605 65.682 100.728 1.00 26.12 110 ASP B CA 1
ATOM 3711 C C . ASP B 1 112 ? 87.285 65.935 101.463 1.00 25.34 110 ASP B C 1
ATOM 3712 O O . ASP B 1 112 ? 86.808 67.072 101.528 1.00 25.13 110 ASP B O 1
ATOM 3717 N N . PRO B 1 113 ? 86.691 64.874 102.038 1.00 25.01 111 PRO B N 1
ATOM 3718 C CA . PRO B 1 113 ? 85.426 64.900 102.785 1.00 24.74 111 PRO B CA 1
ATOM 3719 C C . PRO B 1 113 ? 85.372 65.884 103.955 1.00 24.96 111 PRO B C 1
ATOM 3720 O O . PRO B 1 113 ? 84.395 66.622 104.101 1.00 23.28 111 PRO B O 1
ATOM 3724 N N . LEU B 1 114 ? 86.412 65.882 104.789 1.00 23.73 112 LEU B N 1
ATOM 3725 C CA . LEU B 1 114 ? 86.438 66.745 105.968 1.00 24.31 112 LEU B CA 1
ATOM 3726 C C . LEU B 1 114 ? 86.317 68.234 105.660 1.00 23.54 112 LEU B C 1
ATOM 3727 O O . LEU B 1 114 ? 85.775 68.993 106.462 1.00 23.67 112 LEU B O 1
ATOM 3732 N N . LYS B 1 115 ? 86.815 68.650 104.500 1.00 24.78 113 LYS B N 1
ATOM 3733 C CA . LYS B 1 115 ? 86.732 70.050 104.105 1.00 24.21 113 LYS B CA 1
ATOM 3734 C C . LYS B 1 115 ? 85.262 70.415 103.884 1.00 23.99 113 LYS B C 1
ATOM 3735 O O . LYS B 1 115 ? 84.808 71.514 104.216 1.00 21.01 113 LYS B O 1
ATOM 3741 N N . TYR B 1 116 ? 84.521 69.470 103.323 1.00 23.57 114 TYR B N 1
ATOM 3742 C CA . TYR B 1 116 ? 83.107 69.661 103.050 1.00 22.48 114 TYR B CA 1
ATOM 3743 C C . TYR B 1 116 ? 82.210 69.478 104.261 1.00 22.31 114 TYR B C 1
ATOM 3744 O O . TYR B 1 116 ? 81.259 70.237 104.441 1.00 23.16 114 TYR B O 1
ATOM 3753 N N . TYR B 1 117 ? 82.489 68.479 105.089 1.00 22.60 115 TYR B N 1
ATOM 3754 C CA . TYR B 1 117 ? 81.673 68.276 106.273 1.00 23.93 115 TYR B CA 1
ATOM 3755 C C . TYR B 1 117 ? 81.856 69.465 107.209 1.00 25.01 115 TYR B C 1
ATOM 3756 O O . TYR B 1 117 ? 80.897 69.942 107.811 1.00 25.81 115 TYR B O 1
ATOM 3765 N N . ASP B 1 118 ? 83.082 69.963 107.308 1.00 24.14 116 ASP B N 1
ATOM 3766 C CA . ASP B 1 118 ? 83.351 71.097 108.177 1.00 26.01 116 ASP B CA 1
ATOM 3767 C C . ASP B 1 118 ? 82.578 72.336 107.716 1.00 27.09 116 ASP B C 1
ATOM 3768 O O . ASP B 1 118 ? 81.677 72.818 108.408 1.00 28.45 116 ASP B O 1
ATOM 3773 N N . ASN B 1 119 ? 82.918 72.844 106.538 1.00 25.94 117 ASN B N 1
ATOM 3774 C CA . ASN B 1 119 ? 82.264 74.043 106.041 1.00 25.49 117 ASN B CA 1
ATOM 3775 C C . ASN B 1 119 ? 80.762 73.917 105.846 1.00 25.58 117 ASN B C 1
ATOM 3776 O O . ASN B 1 119 ? 79.995 74.762 106.307 1.00 26.96 117 ASN B O 1
ATOM 3781 N N . ASN B 1 120 ? 80.336 72.860 105.174 1.00 24.86 118 ASN B N 1
ATOM 3782 C CA . ASN B 1 120 ? 78.920 72.685 104.902 1.00 25.26 118 ASN B CA 1
ATOM 3783 C C . ASN B 1 120 ? 78.046 72.360 106.100 1.00 26.19 118 ASN B C 1
ATOM 3784 O O . ASN B 1 120 ? 76.966 72.936 106.239 1.00 28.17 118 ASN B O 1
ATOM 3789 N N . VAL B 1 121 ? 78.498 71.460 106.971 1.00 26.23 119 VAL B N 1
ATOM 3790 C CA . VAL B 1 121 ? 77.699 71.092 108.129 1.00 24.55 119 VAL B CA 1
ATOM 3791 C C . VAL B 1 121 ? 77.870 72.027 109.319 1.00 24.16 119 VAL B C 1
ATOM 3792 O O . VAL B 1 121 ? 76.892 72.370 109.975 1.00 24.99 119 VAL B O 1
ATOM 3796 N N . VAL B 1 122 ? 79.097 72.448 109.608 1.00 24.91 120 VAL B N 1
ATOM 3797 C CA . VAL B 1 122 ? 79.305 73.352 110.739 1.00 25.31 120 VAL B CA 1
ATOM 3798 C C . VAL B 1 122 ? 78.760 74.735 110.395 1.00 25.55 120 VAL B C 1
ATOM 3799 O O . VAL B 1 122 ? 78.322 75.470 111.275 1.00 27.63 120 VAL B O 1
ATOM 3803 N N . GLY B 1 123 ? 78.779 75.080 109.112 1.00 25.54 121 GLY B N 1
ATOM 3804 C CA . GLY B 1 123 ? 78.263 76.371 108.692 1.00 24.28 121 GLY B CA 1
ATOM 3805 C C . GLY B 1 123 ? 76.776 76.526 108.972 1.00 24.41 121 GLY B C 1
ATOM 3806 O O . GLY B 1 123 ? 76.351 77.540 109.515 1.00 24.76 121 GLY B O 1
ATOM 3807 N N . ILE B 1 124 ? 75.979 75.524 108.607 1.00 23.81 122 ILE B N 1
ATOM 3808 C CA . ILE B 1 124 ? 74.542 75.588 108.840 1.00 25.34 122 ILE B CA 1
ATOM 3809 C C . ILE B 1 124 ? 74.229 75.455 110.335 1.00 26.95 122 ILE B C 1
ATOM 3810 O O . ILE B 1 124 ? 73.242 76.008 110.824 1.00 28.42 122 ILE B O 1
ATOM 3815 N N . LEU B 1 125 ? 75.079 74.736 111.062 1.00 27.19 123 LEU B N 1
ATOM 3816 C CA . LEU B 1 125 ? 74.896 74.573 112.501 1.00 26.82 123 LEU B CA 1
ATOM 3817 C C . LEU B 1 125 ? 75.010 75.934 113.195 1.00 26.25 123 LEU B C 1
ATOM 3818 O O . LEU B 1 125 ? 74.181 76.285 114.035 1.00 26.78 123 LEU B O 1
ATOM 3823 N N . ARG B 1 126 ? 76.041 76.697 112.842 1.00 25.30 124 ARG B N 1
ATOM 3824 C CA . ARG B 1 126 ? 76.261 78.007 113.451 1.00 25.50 124 ARG B CA 1
ATOM 3825 C C . ARG B 1 126 ? 75.132 78.985 113.150 1.00 25.88 124 ARG B C 1
ATOM 3826 O O . ARG B 1 126 ? 74.743 79.770 114.012 1.00 26.00 124 ARG B O 1
ATOM 3834 N N . LEU B 1 127 ? 74.609 78.929 111.929 1.00 25.44 125 LEU B N 1
ATOM 3835 C CA . LEU B 1 127 ? 73.513 79.795 111.532 1.00 25.97 125 LEU B CA 1
ATOM 3836 C C . LEU B 1 127 ? 72.248 79.472 112.304 1.00 26.34 125 LEU B C 1
ATOM 3837 O O . LEU B 1 127 ? 71.523 80.377 112.726 1.00 27.34 125 LEU B O 1
ATOM 3842 N N . LEU B 1 128 ? 71.975 78.181 112.473 1.00 25.41 126 LEU B N 1
ATOM 3843 C CA . LEU B 1 128 ? 70.795 77.752 113.206 1.00 26.62 126 LEU B CA 1
ATOM 3844 C C . LEU B 1 128 ? 70.919 78.152 114.672 1.00 26.72 126 LEU B C 1
ATOM 3845 O O . LEU B 1 128 ? 69.932 78.539 115.296 1.00 28.27 126 LEU B O 1
ATOM 3850 N N . GLN B 1 129 ? 72.133 78.073 115.214 1.00 26.24 127 GLN B N 1
ATOM 3851 C CA . GLN B 1 129 ? 72.358 78.454 116.605 1.00 28.32 127 GLN B CA 1
ATOM 3852 C C . GLN B 1 129 ? 72.197 79.968 116.768 1.00 29.01 127 GLN B C 1
ATOM 3853 O O . GLN B 1 129 ? 71.648 80.431 117.765 1.00 31.05 127 GLN B O 1
ATOM 3859 N N . ALA B 1 130 ? 72.650 80.732 115.776 1.00 29.75 128 ALA B N 1
ATOM 3860 C CA . ALA B 1 130 ? 72.546 82.190 115.823 1.00 30.46 128 ALA B CA 1
ATOM 3861 C C . ALA B 1 130 ? 71.088 82.618 115.706 1.00 30.91 128 ALA B C 1
ATOM 3862 O O . ALA B 1 130 ? 70.650 83.541 116.394 1.00 32.87 128 ALA B O 1
ATOM 3864 N N . MET B 1 131 ? 70.338 81.945 114.838 1.00 30.80 129 MET B N 1
ATOM 3865 C CA . MET B 1 131 ? 68.924 82.254 114.659 1.00 31.76 129 MET B CA 1
ATOM 3866 C C . MET B 1 131 ? 68.182 82.072 115.982 1.00 33.43 129 MET B C 1
ATOM 3867 O O . MET B 1 131 ? 67.338 82.882 116.354 1.00 33.72 129 MET B O 1
ATOM 3872 N N . LEU B 1 132 ? 68.505 80.995 116.688 1.00 34.40 130 LEU B N 1
ATOM 3873 C CA . LEU B 1 132 ? 67.876 80.699 117.968 1.00 35.85 130 LEU B CA 1
ATOM 3874 C C . LEU B 1 132 ? 68.216 81.795 118.975 1.00 35.52 130 LEU B C 1
ATOM 3875 O O . LEU B 1 132 ? 67.343 82.330 119.657 1.00 36.36 130 LEU B O 1
ATOM 3880 N N . LEU B 1 133 ? 69.498 82.127 119.045 1.00 35.04 131 LEU B N 1
ATOM 3881 C CA . LEU B 1 133 ? 69.989 83.156 119.946 1.00 36.23 131 LEU B CA 1
ATOM 3882 C C . LEU B 1 133 ? 69.403 84.535 119.663 1.00 36.21 131 LEU B C 1
ATOM 3883 O O . LEU B 1 133 ? 69.089 85.265 120.592 1.00 37.74 131 LEU B O 1
ATOM 3888 N N . HIS B 1 134 ? 69.252 84.889 118.388 1.00 36.86 132 HIS B N 1
ATOM 3889 C CA . HIS B 1 134 ? 68.722 86.202 118.026 1.00 36.90 132 HIS B CA 1
ATOM 3890 C C . HIS B 1 134 ? 67.252 86.240 117.651 1.00 37.27 132 HIS B C 1
ATOM 3891 O O . HIS B 1 134 ? 66.791 87.188 117.020 1.00 40.19 132 HIS B O 1
ATOM 3898 N N . LYS B 1 135 ? 66.520 85.206 118.032 1.00 37.67 133 LYS B N 1
ATOM 3899 C CA . LYS B 1 135 ? 65.098 85.158 117.762 1.00 39.36 133 LYS B CA 1
ATOM 3900 C C . LYS B 1 135 ? 64.691 85.250 116.286 1.00 39.14 133 LYS B C 1
ATOM 3901 O O . LYS B 1 135 ? 63.713 85.924 115.954 1.00 40.44 133 LYS B O 1
ATOM 3907 N N . CYS B 1 136 ? 65.432 84.586 115.402 1.00 36.93 134 CYS B N 1
ATOM 3908 C CA . CYS B 1 136 ? 65.094 84.571 113.976 1.00 33.65 134 CYS B CA 1
ATOM 3909 C C . CYS B 1 136 ? 64.446 83.204 113.731 1.00 33.17 134 CYS B C 1
ATOM 3910 O O . CYS B 1 136 ? 65.038 82.175 114.059 1.00 33.29 134 CYS B O 1
ATOM 3913 N N . ASP B 1 137 ? 63.245 83.182 113.154 1.00 31.11 135 ASP B N 1
ATOM 3914 C CA . ASP B 1 137 ? 62.542 81.916 112.949 1.00 30.48 135 ASP B CA 1
ATOM 3915 C C . ASP B 1 137 ? 62.286 81.506 111.502 1.00 29.48 135 ASP B C 1
ATOM 3916 O O . ASP B 1 137 ? 61.435 80.652 111.241 1.00 30.31 135 ASP B O 1
ATOM 3921 N N . LYS B 1 138 ? 63.021 82.093 110.565 1.00 28.33 136 LYS B N 1
ATOM 3922 C CA . LYS B 1 138 ? 62.825 81.763 109.158 1.00 29.08 136 LYS B CA 1
ATOM 3923 C C . LYS B 1 138 ? 64.127 81.556 108.394 1.00 27.67 136 LYS B C 1
ATOM 3924 O O . LYS B 1 138 ? 65.012 82.404 108.419 1.00 27.18 136 LYS B O 1
ATOM 3930 N N . ILE B 1 139 ? 64.233 80.419 107.709 1.00 27.32 137 ILE B N 1
ATOM 3931 C CA . ILE B 1 139 ? 65.426 80.125 106.931 1.00 25.36 137 ILE B CA 1
ATOM 3932 C C . ILE B 1 139 ? 65.132 79.423 105.612 1.00 24.79 137 ILE B C 1
ATOM 3933 O O . ILE B 1 139 ? 64.283 78.533 105.541 1.00 23.49 137 ILE B O 1
ATOM 3938 N N . ILE B 1 140 ? 65.827 79.858 104.562 1.00 26.07 138 ILE B N 1
ATOM 3939 C CA . ILE B 1 140 ? 65.714 79.253 103.233 1.00 23.93 138 ILE B CA 1
ATOM 3940 C C . ILE B 1 140 ? 67.111 78.670 103.020 1.00 23.95 138 ILE B C 1
ATOM 3941 O O . ILE B 1 140 ? 68.104 79.399 103.080 1.00 22.42 138 ILE B O 1
ATOM 3946 N N . PHE B 1 141 ? 67.188 77.367 102.773 1.00 24.02 139 PHE B N 1
ATOM 3947 C CA . PHE B 1 141 ? 68.477 76.700 102.602 1.00 24.19 139 PHE B CA 1
ATOM 3948 C C . PHE B 1 141 ? 68.755 76.212 101.180 1.00 23.74 139 PHE B C 1
ATOM 3949 O O . PHE B 1 141 ? 67.885 75.632 100.529 1.00 22.28 139 PHE B O 1
ATOM 3957 N N . SER B 1 142 ? 69.979 76.450 100.711 1.00 23.43 140 SER B N 1
ATOM 3958 C CA . SER B 1 142 ? 70.397 76.018 99.378 1.00 22.90 140 SER B CA 1
ATOM 3959 C C . SER B 1 142 ? 70.776 74.546 99.408 1.00 23.52 140 SER B C 1
ATOM 3960 O O . SER B 1 142 ? 71.893 74.197 99.794 1.00 24.67 140 SER B O 1
ATOM 3963 N N . SER B 1 143 ? 69.856 73.679 99.005 1.00 24.26 141 SER B N 1
ATOM 3964 C CA . SER B 1 143 ? 70.151 72.257 98.972 1.00 23.29 141 SER B CA 1
ATOM 3965 C C . SER B 1 143 ? 70.526 71.867 97.543 1.00 24.10 141 SER B C 1
ATOM 3966 O O . SER B 1 143 ? 70.686 72.734 96.681 1.00 23.98 141 SER B O 1
ATOM 3969 N N . SER B 1 144 ? 70.644 70.568 97.284 1.00 23.47 142 SER B N 1
ATOM 3970 C CA . SER B 1 144 ? 71.046 70.102 95.966 1.00 22.50 142 SER B CA 1
ATOM 3971 C C . SER B 1 144 ? 70.469 68.756 95.550 1.00 22.95 142 SER B C 1
ATOM 3972 O O . SER B 1 144 ? 70.046 67.947 96.388 1.00 22.49 142 SER B O 1
ATOM 3975 N N . ALA B 1 145 ? 70.472 68.523 94.240 1.00 22.92 143 ALA B N 1
ATOM 3976 C CA . ALA B 1 145 ? 70.001 67.270 93.665 1.00 22.98 143 ALA B CA 1
ATOM 3977 C C . ALA B 1 145 ? 70.957 66.148 94.088 1.00 23.07 143 ALA B C 1
ATOM 3978 O O . ALA B 1 145 ? 70.629 64.965 93.985 1.00 23.76 143 ALA B O 1
ATOM 3980 N N . ALA B 1 146 ? 72.142 66.529 94.561 1.00 22.35 144 ALA B N 1
ATOM 3981 C CA . ALA B 1 146 ? 73.155 65.572 95.003 1.00 22.76 144 ALA B CA 1
ATOM 3982 C C . ALA B 1 146 ? 72.711 64.714 96.197 1.00 23.90 144 ALA B C 1
ATOM 3983 O O . ALA B 1 146 ? 73.317 63.678 96.474 1.00 24.91 144 ALA B O 1
ATOM 3985 N N . ILE B 1 147 ? 71.662 65.134 96.903 1.00 25.00 145 ILE B N 1
ATOM 3986 C CA . ILE B 1 147 ? 71.179 64.361 98.046 1.00 24.61 145 ILE B CA 1
ATOM 3987 C C . ILE B 1 147 ? 70.480 63.080 97.600 1.00 25.44 145 ILE B C 1
ATOM 3988 O O . ILE B 1 147 ? 70.345 62.146 98.382 1.00 26.64 145 ILE B O 1
ATOM 3993 N N . PHE B 1 148 ? 70.047 63.035 96.345 1.00 26.65 146 PHE B N 1
ATOM 3994 C CA . PHE B 1 148 ? 69.351 61.865 95.820 1.00 27.09 146 PHE B CA 1
ATOM 3995 C C . PHE B 1 148 ? 70.254 60.722 95.360 1.00 28.75 146 PHE B C 1
ATOM 3996 O O . PHE B 1 148 ? 69.974 59.561 95.642 1.00 29.90 146 PHE B O 1
ATOM 4004 N N . GLY B 1 149 ? 71.328 61.046 94.646 1.00 30.31 147 GLY B N 1
ATOM 4005 C CA . GLY B 1 149 ? 72.222 60.011 94.162 1.00 30.61 147 GLY B CA 1
ATOM 4006 C C . GLY B 1 149 ? 71.507 59.186 93.110 1.00 32.32 147 GLY B C 1
ATOM 4007 O O . GLY B 1 149 ? 70.576 59.670 92.474 1.00 30.94 147 GLY B O 1
ATOM 4008 N N . ASN B 1 150 ? 71.922 57.939 92.925 1.00 32.50 148 ASN B N 1
ATOM 4009 C CA . ASN B 1 150 ? 71.291 57.072 91.940 1.00 34.91 148 ASN B CA 1
ATOM 4010 C C . ASN B 1 150 ? 70.080 56.350 92.524 1.00 37.85 148 ASN B C 1
ATOM 4011 O O . ASN B 1 150 ? 69.973 56.170 93.738 1.00 36.90 148 ASN B O 1
ATOM 4016 N N . PRO B 1 151 ? 69.149 55.926 91.657 1.00 41.26 149 PRO B N 1
ATOM 4017 C CA . PRO B 1 151 ? 67.944 55.216 92.098 1.00 44.87 149 PRO B CA 1
ATOM 4018 C C . PRO B 1 151 ? 68.309 53.803 92.539 1.00 48.24 149 PRO B C 1
ATOM 4019 O O . PRO B 1 151 ? 69.258 53.218 92.016 1.00 48.85 149 PRO B O 1
ATOM 4023 N N . THR B 1 152 ? 67.563 53.262 93.498 1.00 52.71 150 THR B N 1
ATOM 4024 C CA . THR B 1 152 ? 67.787 51.895 93.960 1.00 57.52 150 THR B CA 1
ATOM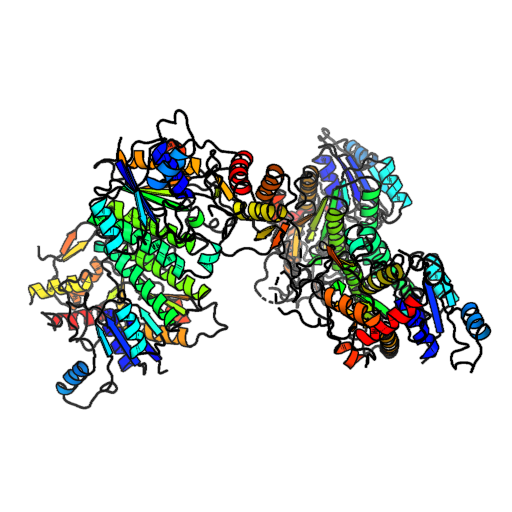 4025 C C . THR B 1 152 ? 67.149 51.028 92.882 1.00 60.37 150 THR B C 1
ATOM 4026 O O . THR B 1 152 ? 65.930 50.847 92.881 1.00 61.55 150 THR B O 1
ATOM 4030 N N . MET B 1 153 ? 67.960 50.508 91.963 1.00 63.16 151 MET B N 1
ATOM 4031 C CA . MET B 1 153 ? 67.441 49.685 90.869 1.00 65.97 151 MET B CA 1
ATOM 4032 C C . MET B 1 153 ? 66.211 50.339 90.227 1.00 66.16 151 MET B C 1
ATOM 4033 O O . MET B 1 153 ? 65.950 50.180 89.030 1.00 65.98 151 MET B O 1
ATOM 4038 N N . THR B 1 158 ? 61.910 49.977 85.267 1.00 81.98 156 THR B N 1
ATOM 4039 C CA . THR B 1 158 ? 62.831 51.042 85.643 1.00 81.55 156 THR B CA 1
ATOM 4040 C C . THR B 1 158 ? 62.286 52.421 85.241 1.00 80.97 156 THR B C 1
ATOM 4041 O O . THR B 1 158 ? 61.554 53.046 86.015 1.00 81.19 156 THR B O 1
ATOM 4045 N N . ASN B 1 159 ? 62.640 52.890 84.042 1.00 79.43 157 ASN B N 1
ATOM 4046 C CA . ASN B 1 159 ? 62.179 54.187 83.536 1.00 77.00 157 ASN B CA 1
ATOM 4047 C C . ASN B 1 159 ? 62.777 55.381 84.295 1.00 73.97 157 ASN B C 1
ATOM 4048 O O . ASN B 1 159 ? 62.368 55.676 85.421 1.00 74.37 157 ASN B O 1
ATOM 4053 N N . ALA B 1 160 ? 63.747 56.058 83.675 1.00 69.68 158 ALA B N 1
ATOM 4054 C CA . ALA B 1 160 ? 64.401 57.228 84.279 1.00 64.45 158 ALA B CA 1
ATOM 4055 C C . ALA B 1 160 ? 63.481 58.439 84.141 1.00 60.71 158 ALA B C 1
ATOM 4056 O O . ALA B 1 160 ? 63.372 59.024 83.063 1.00 59.94 158 ALA B O 1
ATOM 4058 N N . GLU B 1 161 ? 62.834 58.818 85.241 1.00 56.42 159 GLU B N 1
ATOM 4059 C CA . GLU B 1 161 ? 61.879 59.926 85.243 1.00 52.39 159 GLU B CA 1
ATOM 4060 C C . GLU B 1 161 ? 62.299 61.058 86.185 1.00 46.84 159 GLU B C 1
ATOM 4061 O O . GLU B 1 161 ? 63.046 60.832 87.130 1.00 45.49 159 GLU B O 1
ATOM 4067 N N . PRO B 1 162 ? 61.831 62.296 85.931 1.00 43.71 160 PRO B N 1
ATOM 4068 C CA . PRO B 1 162 ? 62.194 63.418 86.807 1.00 40.23 160 PRO B CA 1
ATOM 4069 C C . PRO B 1 162 ? 62.018 63.037 88.277 1.00 38.92 160 PRO B C 1
ATOM 4070 O O . PRO B 1 162 ? 61.059 62.340 88.640 1.00 37.24 160 PRO B O 1
ATOM 4074 N N . ILE B 1 163 ? 62.950 63.495 89.111 1.00 37.10 161 ILE B N 1
ATOM 4075 C CA . ILE B 1 163 ? 62.964 63.180 90.536 1.00 34.79 161 ILE B CA 1
ATOM 4076 C C . ILE B 1 163 ? 62.011 64.000 91.401 1.00 34.28 161 ILE B C 1
ATOM 4077 O O . ILE B 1 163 ? 62.022 65.231 91.381 1.00 33.73 161 ILE B O 1
ATOM 4082 N N . ASP B 1 164 ? 61.199 63.268 92.162 1.00 34.16 162 ASP B N 1
ATOM 4083 C CA . ASP B 1 164 ? 60.198 63.802 93.081 1.00 34.91 162 ASP B CA 1
ATOM 4084 C C . ASP B 1 164 ? 60.879 64.269 94.371 1.00 34.29 162 ASP B C 1
ATOM 4085 O O . ASP B 1 164 ? 61.900 63.701 94.769 1.00 32.80 162 ASP B O 1
ATOM 4090 N N . ILE B 1 165 ? 60.312 65.283 95.028 1.00 32.50 163 ILE B N 1
ATOM 4091 C CA . ILE B 1 165 ? 60.892 65.812 96.265 1.00 32.06 163 ILE B CA 1
ATOM 4092 C C . ILE B 1 165 ? 61.140 64.756 97.336 1.00 31.61 163 ILE B C 1
ATOM 4093 O O . ILE B 1 165 ? 62.097 64.866 98.096 1.00 31.68 163 ILE B O 1
ATOM 4098 N N . ASN B 1 166 ? 60.279 63.744 97.404 1.00 32.49 164 ASN B N 1
ATOM 4099 C CA . ASN B 1 166 ? 60.434 62.706 98.411 1.00 33.21 164 ASN B CA 1
ATOM 4100 C C . ASN B 1 166 ? 61.059 61.406 97.924 1.00 33.41 164 ASN B C 1
ATOM 4101 O O . ASN B 1 166 ? 60.879 60.360 98.548 1.00 33.49 164 ASN B O 1
ATOM 4106 N N . ALA B 1 167 ? 61.800 61.466 96.821 1.00 33.12 165 ALA B N 1
ATOM 4107 C CA . ALA B 1 167 ? 62.464 60.274 96.305 1.00 33.41 165 ALA B CA 1
ATOM 4108 C C . ALA B 1 167 ? 63.523 59.867 97.330 1.00 34.20 165 ALA B C 1
ATOM 4109 O O . ALA B 1 167 ? 63.979 60.694 98.113 1.00 34.49 165 ALA B O 1
ATOM 4111 N N . LYS B 1 168 ? 63.908 58.596 97.329 1.00 36.44 166 LYS B N 1
ATOM 4112 C CA . LYS B 1 168 ? 64.905 58.101 98.274 1.00 38.11 166 LYS B CA 1
ATOM 4113 C C . LYS B 1 168 ? 66.216 58.890 98.199 1.00 37.53 166 LYS B C 1
ATOM 4114 O O . LYS B 1 168 ? 66.651 59.282 97.117 1.00 37.66 166 LYS B O 1
ATOM 4120 N N . LYS B 1 169 ? 66.834 59.119 99.357 1.00 36.83 167 LYS B N 1
ATOM 4121 C CA . LYS B 1 169 ? 68.091 59.862 99.437 1.00 35.95 167 LYS B CA 1
ATOM 4122 C C . LYS B 1 169 ? 69.264 58.896 99.555 1.00 35.64 167 LYS B C 1
ATOM 4123 O O . LYS B 1 169 ? 69.440 58.256 100.590 1.00 35.91 167 LYS B O 1
ATOM 4129 N N . SER B 1 170 ? 70.058 58.794 98.494 1.00 34.11 168 SER B N 1
ATOM 4130 C CA . SER B 1 170 ? 71.228 57.916 98.477 1.00 33.25 168 SER B CA 1
ATOM 4131 C C . SER B 1 170 ? 72.403 58.708 97.919 1.00 30.67 168 SER B C 1
ATOM 4132 O O . SER B 1 170 ? 72.840 58.459 96.799 1.00 29.29 168 SER B O 1
ATOM 4135 N N . PRO B 1 171 ? 72.931 59.673 98.699 1.00 30.00 169 PRO B N 1
ATOM 4136 C CA . PRO B 1 171 ? 74.059 60.505 98.268 1.00 29.10 169 PRO B CA 1
ATOM 4137 C C . PRO B 1 171 ? 75.220 59.703 97.696 1.00 29.04 169 PRO B C 1
ATOM 4138 O O . PRO B 1 171 ? 75.656 58.713 98.275 1.00 27.58 169 PRO B O 1
ATOM 4142 N N . GLU B 1 172 ? 75.722 60.163 96.557 1.00 30.16 170 GLU B N 1
ATOM 4143 C CA . GLU B 1 172 ? 76.833 59.517 95.876 1.00 29.60 170 GLU B CA 1
ATOM 4144 C C . GLU B 1 172 ? 78.163 60.206 96.229 1.00 27.67 170 GLU B C 1
ATOM 4145 O O . GLU B 1 172 ? 79.223 59.783 95.780 1.00 27.63 170 GLU B O 1
ATOM 4151 N N . SER B 1 173 ? 78.104 61.258 97.041 1.00 25.43 171 SER B N 1
ATOM 4152 C CA . SER B 1 173 ? 79.314 61.984 97.431 1.00 23.38 171 SER B CA 1
ATOM 4153 C C . SER B 1 173 ? 79.191 62.655 98.798 1.00 21.92 171 SER B C 1
ATOM 4154 O O . SER B 1 173 ? 78.088 62.845 99.308 1.00 22.21 171 SER B O 1
ATOM 4157 N N . PRO B 1 174 ? 80.330 63.014 99.415 1.00 21.89 172 PRO B N 1
ATOM 4158 C CA . PRO B 1 174 ? 80.292 63.678 100.724 1.00 22.63 172 PRO B CA 1
ATOM 4159 C C . PRO B 1 174 ? 79.555 65.020 100.613 1.00 22.72 172 PRO B C 1
ATOM 4160 O O . PRO B 1 174 ? 78.925 65.471 101.568 1.00 23.20 172 PRO B O 1
ATOM 4164 N N . TYR B 1 175 ? 79.641 65.651 99.443 1.00 21.96 173 TYR B N 1
ATOM 4165 C CA . TYR B 1 175 ? 78.951 66.916 99.219 1.00 23.02 173 TYR B CA 1
ATOM 4166 C C . TYR B 1 175 ? 77.442 66.683 99.398 1.00 23.93 173 TYR B C 1
ATOM 4167 O O . TYR B 1 175 ? 76.761 67.440 100.086 1.00 23.20 173 TYR B O 1
ATOM 4176 N N . GLY B 1 176 ? 76.934 65.631 98.765 1.00 25.52 174 GLY B N 1
ATOM 4177 C CA . GLY B 1 176 ? 75.526 65.294 98.885 1.00 24.96 174 GLY B CA 1
ATOM 4178 C C . GLY B 1 176 ? 75.149 64.965 100.325 1.00 25.38 174 GLY B C 1
ATOM 4179 O O . GLY B 1 176 ? 74.065 65.338 100.787 1.00 25.04 174 GLY B O 1
ATOM 4180 N N . GLU B 1 177 ? 76.033 64.265 101.034 1.00 24.09 175 GLU B N 1
ATOM 4181 C CA . GLU B 1 177 ? 75.785 63.902 102.432 1.00 24.55 175 GLU B CA 1
ATOM 4182 C C . GLU B 1 177 ? 75.686 65.142 103.319 1.00 24.30 175 GLU B C 1
ATOM 4183 O O . GLU B 1 177 ? 74.862 65.185 104.233 1.00 22.46 175 GLU B O 1
ATOM 4189 N N . SER B 1 178 ? 76.538 66.133 103.050 1.00 22.61 176 SER B N 1
ATOM 4190 C CA . SER B 1 178 ? 76.564 67.362 103.834 1.00 23.97 176 SER B CA 1
ATOM 4191 C C . SER B 1 178 ? 75.290 68.180 103.653 1.00 24.13 176 SER B C 1
ATOM 4192 O O . SER B 1 178 ? 74.846 68.847 104.584 1.00 24.86 176 SER B O 1
ATOM 4195 N N . LYS B 1 179 ? 74.718 68.135 102.454 1.00 22.82 177 LYS B N 1
ATOM 4196 C CA . LYS B 1 179 ? 73.487 68.860 102.170 1.00 24.74 177 LYS B CA 1
ATOM 4197 C C . LYS B 1 179 ? 72.311 68.142 102.815 1.00 25.00 177 LYS B C 1
ATOM 4198 O O . LYS B 1 179 ? 71.386 68.774 103.322 1.00 25.44 177 LYS B O 1
ATOM 4204 N N . LEU B 1 180 ? 72.354 66.814 102.792 1.00 25.29 178 LEU B N 1
ATOM 4205 C CA . LEU B 1 180 ? 71.289 66.010 103.372 1.00 26.05 178 LEU B CA 1
ATOM 4206 C C . LEU B 1 180 ? 71.221 66.153 104.894 1.00 26.48 178 LEU B C 1
ATOM 4207 O O . LEU B 1 180 ? 70.133 66.294 105.454 1.00 25.51 178 LEU B O 1
ATOM 4212 N N . ILE B 1 181 ? 72.370 66.123 105.568 1.00 26.11 179 ILE B N 1
ATOM 4213 C CA . ILE B 1 181 ? 72.365 66.264 107.022 1.00 27.03 179 ILE B CA 1
ATOM 4214 C C . ILE B 1 181 ? 71.862 67.655 107.406 1.00 25.80 179 ILE B C 1
ATOM 4215 O O . ILE B 1 181 ? 71.210 67.823 108.432 1.00 26.24 179 ILE B O 1
ATOM 4220 N N . ALA B 1 182 ? 72.152 68.652 106.576 1.00 26.31 180 ALA B N 1
ATOM 4221 C CA . ALA B 1 182 ? 71.688 70.009 106.855 1.00 26.10 180 ALA B CA 1
ATOM 4222 C C . ALA B 1 182 ? 70.156 70.037 106.838 1.00 26.10 180 ALA B C 1
ATOM 4223 O O . ALA B 1 182 ? 69.535 70.698 107.670 1.00 26.76 180 ALA B O 1
ATOM 4225 N N . GLU B 1 183 ? 69.548 69.313 105.898 1.00 25.31 181 GLU B N 1
ATOM 4226 C CA . GLU B 1 183 ? 68.087 69.262 105.814 1.00 25.93 181 GLU B CA 1
ATOM 4227 C C . GLU B 1 183 ? 67.476 68.614 107.057 1.00 27.25 181 GLU B C 1
ATOM 4228 O O . GLU B 1 183 ? 66.430 69.051 107.544 1.00 27.50 181 GLU B O 1
ATOM 4234 N N . ARG B 1 184 ? 68.121 67.576 107.575 1.00 26.83 182 ARG B N 1
ATOM 4235 C CA . ARG B 1 184 ? 67.608 66.907 108.756 1.00 27.60 182 ARG B CA 1
ATOM 4236 C C . ARG B 1 184 ? 67.771 67.780 109.991 1.00 27.18 182 ARG B C 1
ATOM 4237 O O . ARG B 1 184 ? 66.934 67.746 110.888 1.00 27.40 182 ARG B O 1
ATOM 4245 N N . MET B 1 185 ? 68.834 68.579 110.030 1.00 25.45 183 MET B N 1
ATOM 4246 C CA . MET B 1 185 ? 69.052 69.485 111.152 1.00 25.76 183 MET B CA 1
ATOM 4247 C C . MET B 1 185 ? 67.992 70.586 111.149 1.00 24.25 183 MET B C 1
ATOM 4248 O O . MET B 1 185 ? 67.443 70.928 112.191 1.00 24.42 183 MET B O 1
ATOM 4253 N N . ILE B 1 186 ? 67.722 71.144 109.974 1.00 23.76 184 ILE B N 1
ATOM 4254 C CA . ILE B 1 186 ? 66.731 72.205 109.834 1.00 24.81 184 ILE B CA 1
ATOM 4255 C C . ILE B 1 186 ? 65.346 71.668 110.190 1.00 24.97 184 ILE B C 1
ATOM 4256 O O . ILE B 1 186 ? 64.594 72.317 110.915 1.00 24.75 184 ILE B O 1
ATOM 4261 N N . ARG B 1 187 ? 65.027 70.475 109.695 1.00 25.87 185 ARG B N 1
ATOM 4262 C CA . ARG B 1 187 ? 63.746 69.832 109.978 1.00 25.67 185 ARG B CA 1
ATOM 4263 C C . ARG B 1 187 ? 63.541 69.667 111.488 1.00 27.45 185 ARG B C 1
ATOM 4264 O O . ARG B 1 187 ? 62.479 69.999 112.021 1.00 26.98 185 ARG B O 1
ATOM 4272 N N . ASP B 1 188 ? 64.559 69.149 112.176 1.00 27.70 186 ASP B N 1
ATOM 4273 C CA . ASP B 1 188 ? 64.465 68.934 113.618 1.00 27.37 186 ASP B CA 1
ATOM 4274 C C . ASP B 1 188 ? 64.327 70.233 114.409 1.00 28.17 186 ASP B C 1
ATOM 4275 O O . ASP B 1 188 ? 63.800 70.232 115.523 1.00 29.82 186 ASP B O 1
ATOM 4280 N N . CYS B 1 189 ? 64.806 71.337 113.841 1.00 28.17 187 CYS B N 1
ATOM 4281 C CA . CYS B 1 189 ? 64.704 72.632 114.504 1.00 28.46 187 CYS B CA 1
ATOM 4282 C C . CYS B 1 189 ? 63.286 73.183 114.405 1.00 28.85 187 CYS B C 1
ATOM 4283 O O . CYS B 1 189 ? 62.883 74.013 115.209 1.00 30.52 187 CYS B O 1
ATOM 4286 N N . ALA B 1 190 ? 62.535 72.728 113.409 1.00 30.36 188 ALA B N 1
ATOM 4287 C CA . ALA B 1 190 ? 61.161 73.180 113.234 1.00 32.45 188 ALA B CA 1
ATOM 4288 C C . ALA B 1 190 ? 60.361 72.640 114.403 1.00 33.36 188 ALA B C 1
ATOM 4289 O O . ALA B 1 190 ? 59.712 73.386 115.137 1.00 34.43 188 ALA B O 1
ATOM 4291 N N . GLU B 1 191 ? 60.451 71.327 114.561 1.00 35.42 189 GLU B N 1
ATOM 4292 C CA . GLU B 1 191 ? 59.776 70.578 115.606 1.00 37.16 189 GLU B CA 1
ATOM 4293 C C . GLU B 1 191 ? 60.162 71.045 117.010 1.00 34.69 189 GLU B C 1
ATOM 4294 O O . GLU B 1 191 ? 59.310 71.193 117.877 1.00 35.80 189 GLU B O 1
ATOM 4300 N N . ALA B 1 192 ? 61.451 71.291 117.217 1.00 32.59 190 ALA B N 1
ATOM 4301 C CA . ALA B 1 192 ? 61.980 71.691 118.515 1.00 29.74 190 ALA B CA 1
ATOM 4302 C C . ALA B 1 192 ? 61.910 73.166 118.894 1.00 28.89 190 ALA B C 1
ATOM 4303 O O . ALA B 1 192 ? 61.608 73.487 120.038 1.00 29.73 190 ALA B O 1
ATOM 4305 N N . TYR B 1 193 ? 62.197 74.060 117.953 1.00 28.17 191 TYR B N 1
ATOM 4306 C CA . TYR B 1 193 ? 62.202 75.489 118.253 1.00 28.13 191 TYR B CA 1
ATOM 4307 C C . TYR B 1 193 ? 61.212 76.337 117.464 1.00 28.61 191 TYR B C 1
ATOM 4308 O O . TYR B 1 193 ? 61.168 77.559 117.637 1.00 29.10 191 TYR B O 1
ATOM 4317 N N . GLY B 1 194 ? 60.433 75.707 116.592 1.00 29.86 192 GLY B N 1
ATOM 4318 C CA . GLY B 1 194 ? 59.475 76.462 115.803 1.00 32.45 192 GLY B CA 1
ATOM 4319 C C . GLY B 1 194 ? 60.110 77.217 114.642 1.00 33.09 192 GLY B C 1
ATOM 4320 O O . GLY B 1 194 ? 59.519 78.151 114.099 1.00 34.18 192 GLY B O 1
ATOM 4321 N N . ILE B 1 195 ? 61.324 76.833 114.264 1.00 31.91 193 ILE B N 1
ATOM 4322 C CA . ILE B 1 195 ? 61.980 77.483 113.139 1.00 31.14 193 ILE B CA 1
ATOM 4323 C C . ILE B 1 195 ? 61.299 77.014 111.854 1.00 30.77 193 ILE B C 1
ATOM 4324 O O . ILE B 1 195 ? 61.105 75.814 111.647 1.00 30.80 193 ILE B O 1
ATOM 4329 N N . LYS B 1 196 ? 60.913 77.970 111.012 1.00 31.06 194 LYS B N 1
ATOM 4330 C CA . LYS B 1 196 ? 60.258 77.669 109.738 1.00 30.45 194 LYS B CA 1
ATOM 4331 C C . LYS B 1 196 ? 61.336 77.596 108.663 1.00 28.65 194 LYS B C 1
ATOM 4332 O O . LYS B 1 196 ? 62.017 78.581 108.388 1.00 28.24 194 LYS B O 1
ATOM 4338 N N . GLY B 1 197 ? 61.498 76.428 108.059 1.00 28.87 195 GLY B N 1
ATOM 4339 C CA . GLY B 1 197 ? 62.519 76.295 107.044 1.00 27.58 195 GLY B CA 1
ATOM 4340 C C . GLY B 1 197 ? 62.083 75.691 105.732 1.00 27.31 195 GLY B C 1
ATOM 4341 O O . GLY B 1 197 ? 61.183 74.852 105.678 1.00 27.58 195 GLY B O 1
ATOM 4342 N N . ILE B 1 198 ? 62.727 76.145 104.664 1.00 27.33 196 ILE B N 1
ATOM 4343 C CA . ILE B 1 198 ? 62.468 75.641 103.326 1.00 26.96 196 ILE B CA 1
ATOM 4344 C C . ILE B 1 198 ? 63.802 75.264 102.703 1.00 26.28 196 ILE B C 1
ATOM 4345 O O . ILE B 1 198 ? 64.738 76.062 102.680 1.00 26.46 196 ILE B O 1
ATOM 4350 N N . CYS B 1 199 ? 63.883 74.032 102.220 1.00 26.08 197 CYS B N 1
ATOM 4351 C CA . CYS B 1 199 ? 65.085 73.541 101.580 1.00 26.27 197 CYS B CA 1
ATOM 4352 C C . CYS B 1 199 ? 64.815 73.481 100.082 1.00 25.64 197 CYS B C 1
ATOM 4353 O O . CYS B 1 199 ? 63.946 72.740 99.626 1.00 25.72 197 CYS B O 1
ATOM 4356 N N . LEU B 1 200 ? 65.547 74.290 99.327 1.00 24.88 198 LEU B N 1
ATOM 4357 C CA . LEU B 1 200 ? 65.396 74.334 97.881 1.00 24.42 198 LEU B CA 1
ATOM 4358 C C . LEU B 1 200 ? 66.492 73.512 97.225 1.00 23.99 198 LEU B C 1
ATOM 4359 O O . LEU B 1 200 ? 67.665 73.881 97.292 1.00 23.77 198 LEU B O 1
ATOM 4364 N N . ARG B 1 201 ? 66.118 72.390 96.616 1.00 23.18 199 ARG B N 1
ATOM 4365 C CA . ARG B 1 201 ? 67.094 71.548 95.938 1.00 23.72 199 ARG B CA 1
ATOM 4366 C C . ARG B 1 201 ? 67.327 72.097 94.535 1.00 23.97 199 ARG B C 1
ATOM 4367 O O . ARG B 1 201 ? 66.534 71.831 93.628 1.00 24.01 199 ARG B O 1
ATOM 4375 N N . TYR B 1 202 ? 68.378 72.888 94.346 1.00 23.41 200 TYR B N 1
ATOM 4376 C CA . TYR B 1 202 ? 68.641 73.390 93.005 1.00 24.68 200 TYR B CA 1
ATOM 4377 C C . TYR B 1 202 ? 69.214 72.204 92.262 1.00 25.65 200 TYR B C 1
ATOM 4378 O O . TYR B 1 202 ? 69.861 71.351 92.872 1.00 25.12 200 TYR B O 1
ATOM 4387 N N . PHE B 1 203 ? 68.977 72.137 90.957 1.00 26.04 201 PHE B N 1
ATOM 4388 C CA . PHE B 1 203 ? 69.568 71.076 90.165 1.00 25.67 201 PHE B CA 1
ATOM 4389 C C . PHE B 1 203 ? 70.798 71.716 89.519 1.00 24.96 201 PHE B C 1
ATOM 4390 O O . PHE B 1 203 ? 71.624 72.253 90.250 1.00 27.28 201 PHE B O 1
ATOM 4398 N N . ASN B 1 204 ? 70.967 71.706 88.205 1.00 25.12 202 ASN B N 1
ATOM 4399 C CA . ASN B 1 204 ? 72.184 72.331 87.689 1.00 25.16 202 ASN B CA 1
ATOM 4400 C C . ASN B 1 204 ? 72.038 73.793 87.304 1.00 24.52 202 ASN B C 1
ATOM 4401 O O . ASN B 1 204 ? 71.603 74.124 86.206 1.00 25.90 202 ASN B O 1
ATOM 4406 N N . ALA B 1 205 ? 72.423 74.663 88.228 1.00 25.31 203 ALA B N 1
ATOM 4407 C CA . ALA B 1 205 ? 72.343 76.102 88.019 1.00 26.33 203 ALA B CA 1
ATOM 4408 C C . ALA B 1 205 ? 73.218 76.540 86.848 1.00 28.09 203 ALA B C 1
ATOM 4409 O O . ALA B 1 205 ? 74.375 76.123 86.728 1.00 28.75 203 ALA B O 1
ATOM 4411 N N . CYS B 1 206 ? 72.658 77.380 85.984 1.00 28.56 204 CYS B N 1
ATOM 4412 C CA . CYS B 1 206 ? 73.384 77.898 84.826 1.00 31.12 204 CYS B CA 1
ATOM 4413 C C . CYS B 1 206 ? 72.809 79.229 84.354 1.00 29.89 204 CYS B C 1
ATOM 4414 O O . CYS B 1 206 ? 71.850 79.757 84.925 1.00 31.25 204 CYS B O 1
ATOM 4417 N N . GLY B 1 207 ? 73.412 79.769 83.306 1.00 29.88 205 GLY B N 1
ATOM 4418 C CA . GLY B 1 207 ? 72.943 81.018 82.753 1.00 28.51 205 GLY B CA 1
ATOM 4419 C C . GLY B 1 207 ? 73.533 82.200 83.481 1.00 28.42 205 GLY B C 1
ATOM 4420 O O . GLY B 1 207 ? 74.356 82.042 84.380 1.00 28.85 205 GLY B O 1
ATOM 4421 N N . ALA B 1 208 ? 73.109 83.390 83.083 1.00 28.19 206 ALA B N 1
ATOM 4422 C CA . ALA B 1 208 ? 73.580 84.621 83.697 1.00 29.24 206 ALA B CA 1
ATOM 4423 C C . ALA B 1 208 ? 72.487 85.663 83.501 1.00 30.03 206 ALA B C 1
ATOM 4424 O O . ALA B 1 208 ? 71.653 85.531 82.604 1.00 30.79 206 ALA B O 1
ATOM 4426 N N . HIS B 1 209 ? 72.486 86.686 84.346 1.00 29.21 207 HIS B N 1
ATOM 4427 C CA . HIS B 1 209 ? 71.495 87.745 84.258 1.00 29.05 207 HIS B CA 1
ATOM 4428 C C . HIS B 1 209 ? 71.525 88.359 82.858 1.00 30.62 207 HIS B C 1
ATOM 4429 O O . HIS B 1 209 ? 72.592 88.493 82.255 1.00 30.35 207 HIS B O 1
ATOM 4436 N N . GLU B 1 210 ? 70.349 88.721 82.346 1.00 31.48 208 GLU B N 1
ATOM 4437 C CA . GLU B 1 210 ? 70.227 89.305 81.015 1.00 32.52 208 GLU B CA 1
ATOM 4438 C C . GLU B 1 210 ? 71.127 90.524 80.794 1.00 32.30 208 GLU B C 1
ATOM 4439 O O . GLU B 1 210 ? 71.502 90.817 79.660 1.00 32.20 208 GLU B O 1
ATOM 4445 N N . ASP B 1 211 ? 71.476 91.229 81.868 1.00 31.88 209 ASP B N 1
ATOM 4446 C CA . ASP B 1 211 ? 72.339 92.409 81.752 1.00 31.87 209 ASP B CA 1
ATOM 4447 C C . ASP B 1 211 ? 73.738 92.045 81.246 1.00 31.77 209 ASP B C 1
ATOM 4448 O O . ASP B 1 211 ? 74.449 92.894 80.704 1.00 33.33 209 ASP B O 1
ATOM 4453 N N . GLY B 1 212 ? 74.129 90.789 81.438 1.00 30.61 210 GLY B N 1
ATOM 4454 C CA . GLY B 1 212 ? 75.426 90.324 80.976 1.00 29.86 210 GLY B CA 1
ATOM 4455 C C . GLY B 1 212 ? 76.607 90.777 81.804 1.00 30.60 210 GLY B C 1
ATOM 4456 O O . GLY B 1 212 ? 77.753 90.650 81.364 1.00 30.83 210 GLY B O 1
ATOM 4457 N N . ASP B 1 213 ? 76.347 91.288 83.007 1.00 31.01 211 ASP B N 1
ATOM 4458 C CA . ASP B 1 213 ? 77.427 91.772 83.863 1.00 31.67 211 ASP B CA 1
ATOM 4459 C C . ASP B 1 213 ? 77.850 90.839 84.998 1.00 31.25 211 ASP B C 1
ATOM 4460 O O . ASP B 1 213 ? 78.925 91.015 85.570 1.00 31.25 211 ASP B O 1
ATOM 4465 N N . ILE B 1 214 ? 77.017 89.851 85.325 1.00 31.19 212 ILE B N 1
ATOM 4466 C CA . ILE B 1 214 ? 77.352 88.896 86.387 1.00 29.37 212 ILE B CA 1
ATOM 4467 C C . ILE B 1 214 ? 77.145 87.440 85.962 1.00 28.87 212 ILE B C 1
ATOM 4468 O O . ILE B 1 214 ? 76.235 87.128 85.191 1.00 28.42 212 ILE B O 1
ATOM 4473 N N . GLY B 1 215 ? 78.003 86.554 86.465 1.00 29.17 213 GLY B N 1
ATOM 4474 C CA . GLY B 1 215 ? 77.898 85.145 86.130 1.00 27.92 213 GLY B CA 1
ATOM 4475 C C . GLY B 1 215 ? 79.051 84.341 86.692 1.00 29.03 213 GLY B C 1
ATOM 4476 O O . GLY B 1 215 ? 79.800 84.835 87.537 1.00 30.77 213 GLY B O 1
ATOM 4477 N N . GLU B 1 216 ? 79.199 83.103 86.225 1.00 28.30 214 GLU B N 1
ATOM 4478 C CA . GLU B 1 216 ? 80.276 82.230 86.685 1.00 27.80 214 GLU B CA 1
ATOM 4479 C C . GLU B 1 216 ? 81.425 82.197 85.677 1.00 27.29 214 GLU B C 1
ATOM 4480 O O . GLU B 1 216 ? 81.330 81.539 84.640 1.00 27.07 214 GLU B O 1
ATOM 4486 N N . HIS B 1 217 ? 82.507 82.905 85.990 1.00 27.66 215 HIS B N 1
ATOM 4487 C CA . HIS B 1 217 ? 83.675 82.950 85.116 1.00 28.50 215 HIS B CA 1
ATOM 4488 C C . HIS B 1 217 ? 84.316 81.566 85.070 1.00 28.28 215 HIS B C 1
ATOM 4489 O O . HIS B 1 217 ? 84.356 80.859 86.072 1.00 27.61 215 HIS B O 1
ATOM 4496 N N . TYR B 1 218 ? 84.837 81.192 83.908 1.00 29.32 216 TYR B N 1
ATOM 4497 C CA . TYR B 1 218 ? 85.438 79.877 83.733 1.00 30.37 216 TYR B CA 1
ATOM 4498 C C . TYR B 1 218 ? 86.711 79.604 84.526 1.00 31.32 216 TYR B C 1
ATOM 4499 O O . TYR B 1 218 ? 86.942 78.470 84.939 1.00 32.31 216 TYR B O 1
ATOM 4508 N N . GLN B 1 219 ? 87.541 80.623 84.736 1.00 31.81 217 GLN B N 1
ATOM 4509 C CA . GLN B 1 219 ? 88.796 80.415 85.462 1.00 33.50 217 GLN B CA 1
ATOM 4510 C C . GLN B 1 219 ? 88.571 79.958 86.903 1.00 33.42 217 GLN B C 1
ATOM 4511 O O . GLN B 1 219 ? 88.068 80.716 87.733 1.00 33.23 217 GLN B O 1
ATOM 4517 N N . GLY B 1 220 ? 88.934 78.704 87.179 1.00 32.50 218 GLY B N 1
ATOM 4518 C CA . GLY B 1 220 ? 88.771 78.140 88.507 1.00 32.46 218 GLY B CA 1
ATOM 4519 C C . GLY B 1 220 ? 87.443 77.428 88.706 1.00 32.37 218 GLY B C 1
ATOM 4520 O O . GLY B 1 220 ? 87.163 76.921 89.790 1.00 34.74 218 GLY B O 1
ATOM 4521 N N . SER B 1 221 ? 86.621 77.381 87.663 1.00 31.18 219 SER B N 1
ATOM 4522 C CA . SER B 1 221 ? 85.321 76.725 87.761 1.00 29.42 219 SER B CA 1
ATOM 4523 C C . SER B 1 221 ? 85.441 75.218 87.611 1.00 28.44 219 SER B C 1
ATOM 4524 O O . SER B 1 221 ? 86.325 74.727 86.909 1.00 28.15 219 SER B O 1
ATOM 4527 N N . THR B 1 222 ? 84.543 74.494 88.272 1.00 27.02 220 THR B N 1
ATOM 4528 C CA . THR B 1 222 ? 84.525 73.040 88.203 1.00 25.01 220 THR B CA 1
ATOM 4529 C C . THR B 1 222 ? 83.280 72.577 87.456 1.00 25.51 220 THR B C 1
ATOM 4530 O O . THR B 1 222 ? 83.096 71.368 87.234 1.00 23.20 220 THR B O 1
ATOM 4534 N N . HIS B 1 223 ? 82.433 73.530 87.056 1.00 23.15 221 HIS B N 1
ATOM 4535 C CA . HIS B 1 223 ? 81.192 73.182 86.363 1.00 23.97 221 HIS B CA 1
ATOM 4536 C C . HIS B 1 223 ? 81.290 73.090 84.845 1.00 22.98 221 HIS B C 1
ATOM 4537 O O . HIS B 1 223 ? 82.028 73.835 84.206 1.00 23.07 221 HIS B O 1
ATOM 4544 N N . LEU B 1 224 ? 80.513 72.167 84.287 1.00 23.07 222 LEU B N 1
ATOM 4545 C CA . LEU B 1 224 ? 80.479 71.889 82.855 1.00 24.31 222 LEU B CA 1
ATOM 4546 C C . LEU B 1 224 ? 80.434 73.071 81.883 1.00 25.09 222 LEU B C 1
ATOM 4547 O O . LEU B 1 224 ? 81.390 73.307 81.147 1.00 26.47 222 LEU B O 1
ATOM 4552 N N . ILE B 1 225 ? 79.326 73.806 81.865 1.00 25.57 223 ILE B N 1
ATOM 4553 C CA . ILE B 1 225 ? 79.193 74.919 80.940 1.00 23.60 223 ILE B CA 1
ATOM 4554 C C . ILE B 1 225 ? 80.284 75.980 81.075 1.00 24.43 223 ILE B C 1
ATOM 4555 O O . ILE B 1 225 ? 80.862 76.394 80.072 1.00 25.64 223 ILE B O 1
ATOM 4560 N N . PRO B 1 226 ? 80.592 76.438 82.304 1.00 25.31 224 PRO B N 1
ATOM 4561 C CA . PRO B 1 226 ? 81.656 77.447 82.385 1.00 24.05 224 PRO B CA 1
ATOM 4562 C C . PRO B 1 226 ? 82.973 76.903 81.801 1.00 24.66 224 PRO B C 1
ATOM 4563 O O . PRO B 1 226 ? 83.740 77.635 81.173 1.00 24.57 224 PRO B O 1
ATOM 4567 N N . ILE B 1 227 ? 83.236 75.615 82.011 1.00 24.99 225 ILE B N 1
ATOM 4568 C CA . ILE B 1 227 ? 84.452 75.007 81.482 1.00 25.62 225 ILE B CA 1
ATOM 4569 C C . ILE B 1 227 ? 84.421 74.940 79.948 1.00 24.85 225 ILE B C 1
ATOM 4570 O O . ILE B 1 227 ? 85.417 75.231 79.299 1.00 25.10 225 ILE B O 1
ATOM 4575 N N . ILE B 1 228 ? 83.278 74.577 79.375 1.00 24.86 226 ILE B N 1
ATOM 4576 C CA . ILE B 1 228 ? 83.142 74.520 77.920 1.00 24.95 226 ILE B CA 1
ATOM 4577 C C . ILE B 1 228 ? 83.391 75.910 77.322 1.00 26.26 226 ILE B C 1
ATOM 4578 O O . ILE B 1 228 ? 84.183 76.057 76.390 1.00 25.34 226 ILE B O 1
ATOM 4583 N N . LEU B 1 229 ? 82.716 76.925 77.861 1.00 26.30 227 LEU B N 1
ATOM 4584 C CA . LEU B 1 229 ? 82.868 78.290 77.368 1.00 25.56 227 LEU B CA 1
ATOM 4585 C C . LEU B 1 229 ? 84.300 78.782 77.559 1.00 26.49 227 LEU B C 1
ATOM 4586 O O . LEU B 1 229 ? 84.788 79.612 76.793 1.00 25.79 227 LEU B O 1
ATOM 4591 N N . GLY B 1 230 ? 84.972 78.261 78.581 1.00 27.28 228 GLY B N 1
ATOM 4592 C CA . GLY B 1 230 ? 86.351 78.633 78.828 1.00 27.07 228 GLY B CA 1
ATOM 4593 C C . GLY B 1 230 ? 87.249 78.068 77.742 1.00 29.05 228 GLY B C 1
ATOM 4594 O O . GLY B 1 230 ? 88.265 78.667 77.392 1.00 28.60 228 GLY B O 1
ATOM 4595 N N . ARG B 1 231 ? 86.882 76.908 77.205 1.00 29.85 229 ARG B N 1
ATOM 4596 C CA . ARG B 1 231 ? 87.664 76.294 76.139 1.00 30.58 229 ARG B CA 1
ATOM 4597 C C . ARG B 1 231 ? 87.529 77.155 74.883 1.00 31.31 229 ARG B C 1
ATOM 4598 O O . ARG B 1 231 ? 88.464 77.268 74.091 1.00 29.54 229 ARG B O 1
ATOM 4606 N N . VAL B 1 232 ? 86.361 77.769 74.712 1.00 33.16 230 VAL B N 1
ATOM 4607 C CA . VAL B 1 232 ? 86.115 78.631 73.560 1.00 33.85 230 VAL B CA 1
ATOM 4608 C C . VAL B 1 232 ? 86.916 79.914 73.742 1.00 34.84 230 VAL B C 1
ATOM 4609 O O . VAL B 1 232 ? 87.482 80.441 72.787 1.00 34.56 230 VAL B O 1
ATOM 4613 N N . MET B 1 233 ? 86.962 80.409 74.976 1.00 35.91 231 MET B N 1
ATOM 4614 C CA . MET B 1 233 ? 87.700 81.630 75.295 1.00 36.65 231 MET B CA 1
ATOM 4615 C C . MET B 1 233 ? 89.202 81.476 75.117 1.00 38.28 231 MET B C 1
ATOM 4616 O O . MET B 1 233 ? 89.848 82.318 74.510 1.00 38.89 231 MET B O 1
ATOM 4621 N N . SER B 1 234 ? 89.764 80.454 75.757 1.00 39.89 232 SER B N 1
ATOM 4622 C CA . SER B 1 234 ? 91.200 80.197 75.702 1.00 43.00 232 SER B CA 1
ATOM 4623 C C . SER B 1 234 ? 91.714 80.180 74.281 1.00 45.76 232 SER B C 1
ATOM 4624 O O . SER B 1 234 ? 92.817 80.643 74.004 1.00 45.63 232 SER B O 1
ATOM 4627 N N . ASP B 1 235 ? 90.904 79.640 73.382 1.00 50.30 233 ASP B N 1
ATOM 4628 C CA . ASP B 1 235 ? 91.281 79.547 71.983 1.00 54.76 233 ASP B CA 1
ATOM 4629 C C . ASP B 1 235 ? 91.283 80.928 71.333 1.00 56.49 233 ASP B C 1
ATOM 4630 O O . ASP B 1 235 ? 92.107 81.212 70.462 1.00 58.23 233 ASP B O 1
ATOM 4635 N N . ILE B 1 236 ? 90.367 81.786 71.774 1.00 57.79 234 ILE B N 1
ATOM 4636 C CA . ILE B 1 236 ? 90.243 83.141 71.244 1.00 58.73 234 ILE B CA 1
ATOM 4637 C C . ILE B 1 236 ? 90.950 84.172 72.131 1.00 59.97 234 ILE B C 1
ATOM 4638 O O . ILE B 1 236 ? 91.952 84.763 71.732 1.00 61.11 234 ILE B O 1
ATOM 4643 N N . ALA B 1 237 ? 90.416 84.394 73.329 1.00 60.80 235 ALA B N 1
ATOM 4644 C CA . ALA B 1 237 ? 91.002 85.342 74.275 1.00 61.30 235 ALA B CA 1
ATOM 4645 C C . ALA B 1 237 ? 92.412 84.901 74.673 1.00 61.56 235 ALA B C 1
ATOM 4646 O O . ALA B 1 237 ? 93.128 84.275 73.887 1.00 61.53 235 ALA B O 1
ATOM 4648 N N . ASP B 1 251 ? 95.832 68.305 76.998 1.00 53.08 249 ASP B N 1
ATOM 4649 C CA . ASP B 1 251 ? 95.297 68.904 75.779 1.00 53.30 249 ASP B CA 1
ATOM 4650 C C . ASP B 1 251 ? 94.543 70.176 76.109 1.00 51.25 249 ASP B C 1
ATOM 4651 O O . ASP B 1 251 ? 94.428 70.565 77.270 1.00 52.76 249 ASP B O 1
ATOM 4656 N N . LYS B 1 252 ? 94.030 70.817 75.067 1.00 48.30 250 LYS B N 1
ATOM 4657 C CA . LYS B 1 252 ? 93.215 72.010 75.218 1.00 44.12 250 LYS B CA 1
ATOM 4658 C C . LYS B 1 252 ? 91.789 71.525 74.919 1.00 41.46 250 LYS B C 1
ATOM 4659 O O . LYS B 1 252 ? 90.842 72.316 74.860 1.00 41.98 250 LYS B O 1
ATOM 4665 N N . ARG B 1 253 ? 91.658 70.209 74.738 1.00 36.46 251 ARG B N 1
ATOM 4666 C CA . ARG B 1 253 ? 90.375 69.575 74.428 1.00 34.81 251 ARG B CA 1
ATOM 4667 C C . ARG B 1 253 ? 89.413 69.502 75.610 1.00 32.24 251 ARG B C 1
ATOM 4668 O O . ARG B 1 253 ? 89.823 69.328 76.757 1.00 33.00 251 ARG B O 1
ATOM 4676 N N . MET B 1 254 ? 88.126 69.631 75.312 1.00 29.79 252 MET B N 1
ATOM 4677 C CA . MET B 1 254 ? 87.087 69.581 76.330 1.00 27.85 252 MET B CA 1
ATOM 4678 C C . MET B 1 254 ? 86.915 68.149 76.805 1.00 25.84 252 MET B C 1
ATOM 4679 O O . MET B 1 254 ? 86.558 67.275 76.030 1.00 26.76 252 MET B O 1
ATOM 4684 N N . PRO B 1 255 ? 87.162 67.890 78.097 1.00 25.75 253 PRO B N 1
ATOM 4685 C CA . PRO B 1 255 ? 87.020 66.527 78.613 1.00 25.36 253 PRO B CA 1
ATOM 4686 C C . PRO B 1 255 ? 85.598 66.150 78.998 1.00 25.58 253 PRO B C 1
ATOM 4687 O O . PRO B 1 255 ? 84.901 66.935 79.639 1.00 26.71 253 PRO B O 1
ATOM 4691 N N . ILE B 1 256 ? 85.181 64.950 78.596 1.00 27.19 254 ILE B N 1
ATOM 4692 C CA . ILE B 1 256 ? 83.861 64.400 78.921 1.00 29.28 254 ILE B CA 1
ATOM 4693 C C . ILE B 1 256 ? 84.137 63.348 79.998 1.00 30.50 254 ILE B C 1
ATOM 4694 O O . ILE B 1 256 ? 84.794 62.345 79.726 1.00 31.61 254 ILE B O 1
ATOM 4699 N N . PHE B 1 257 ? 83.659 63.581 81.222 1.00 30.10 255 PHE B N 1
ATOM 4700 C CA . PHE B 1 257 ? 83.910 62.641 82.315 1.00 30.05 255 PHE B CA 1
ATOM 4701 C C . PHE B 1 257 ? 82.982 61.430 82.324 1.00 30.97 255 PHE B C 1
ATOM 4702 O O . PHE B 1 257 ? 81.872 61.500 82.857 1.00 31.84 255 PHE B O 1
ATOM 4710 N N . GLY B 1 258 ? 83.446 60.318 81.756 1.00 30.41 256 GLY B N 1
ATOM 4711 C CA . GLY B 1 258 ? 82.645 59.102 81.719 1.00 29.94 256 GLY B CA 1
ATOM 4712 C C . GLY B 1 258 ? 81.690 59.013 80.540 1.00 31.13 256 GLY B C 1
ATOM 4713 O O . GLY B 1 258 ? 80.890 59.920 80.307 1.00 31.68 256 GLY B O 1
ATOM 4714 N N . THR B 1 259 ? 81.772 57.917 79.793 1.00 31.78 257 THR B N 1
ATOM 4715 C CA . THR B 1 259 ? 80.913 57.696 78.634 1.00 33.43 257 THR B CA 1
ATOM 4716 C C . THR B 1 259 ? 80.226 56.331 78.742 1.00 33.89 257 THR B C 1
ATOM 4717 O O . THR B 1 259 ? 79.585 55.876 77.796 1.00 34.29 257 THR B O 1
ATOM 4721 N N . ASP B 1 260 ? 80.352 55.700 79.911 1.00 32.68 258 ASP B N 1
ATOM 4722 C CA . ASP B 1 260 ? 79.784 54.374 80.159 1.00 33.58 258 ASP B CA 1
ATOM 4723 C C . ASP B 1 260 ? 78.657 54.369 81.192 1.00 33.93 258 ASP B C 1
ATOM 4724 O O . ASP B 1 260 ? 78.421 53.366 81.872 1.00 32.31 258 ASP B O 1
ATOM 4729 N N . TYR B 1 261 ? 77.959 55.490 81.307 1.00 33.24 259 TYR B N 1
ATOM 4730 C CA . TYR B 1 261 ? 76.867 55.591 82.259 1.00 33.09 259 TYR B CA 1
ATOM 4731 C C . TYR B 1 261 ? 75.599 54.962 81.696 1.00 33.75 259 TYR B C 1
ATOM 4732 O O . TYR B 1 261 ? 75.433 54.852 80.482 1.00 34.36 259 TYR B O 1
ATOM 4741 N N . PRO B 1 262 ? 74.684 54.540 82.581 1.00 34.78 260 PRO B N 1
ATOM 4742 C CA . PRO B 1 262 ? 73.409 53.913 82.207 1.00 35.77 260 PRO B CA 1
ATOM 4743 C C . PRO B 1 262 ? 72.431 54.923 81.605 1.00 36.44 260 PRO B C 1
ATOM 4744 O O . PRO B 1 262 ? 71.267 54.976 82.009 1.00 36.45 260 PRO B O 1
ATOM 4748 N N . THR B 1 263 ? 72.905 55.730 80.659 1.00 36.13 261 THR B N 1
ATOM 4749 C CA . THR B 1 263 ? 72.059 56.734 80.016 1.00 35.81 261 THR B CA 1
ATOM 4750 C C . THR B 1 263 ? 72.015 56.506 78.501 1.00 35.57 261 THR B C 1
ATOM 4751 O O . THR B 1 263 ? 72.836 55.767 77.956 1.00 35.92 261 THR B O 1
ATOM 4755 N N . PRO B 1 264 ? 71.056 57.142 77.804 1.00 35.33 262 PRO B N 1
ATOM 4756 C CA . PRO B 1 264 ? 70.933 56.985 76.353 1.00 35.47 262 PRO B CA 1
ATOM 4757 C C . PRO B 1 264 ? 72.233 57.099 75.559 1.00 35.69 262 PRO B C 1
ATOM 4758 O O . PRO B 1 264 ? 72.490 56.252 74.704 1.00 38.15 262 PRO B O 1
ATOM 4762 N N . ASP B 1 265 ? 73.051 58.122 75.816 1.00 34.27 263 ASP B N 1
ATOM 4763 C CA . ASP B 1 265 ? 74.306 58.240 75.073 1.00 31.87 263 ASP B CA 1
ATOM 4764 C C . ASP B 1 265 ? 75.555 57.934 75.899 1.00 31.81 263 ASP B C 1
ATOM 4765 O O . ASP B 1 265 ? 76.677 58.129 75.436 1.00 29.49 263 ASP B O 1
ATOM 4770 N N . GLY B 1 266 ? 75.354 57.450 77.123 1.00 31.97 264 GLY B N 1
ATOM 4771 C CA . GLY B 1 266 ? 76.476 57.090 77.971 1.00 30.89 264 GLY B CA 1
ATOM 4772 C C . GLY B 1 266 ? 77.041 58.161 78.873 1.00 30.92 264 GLY B C 1
ATOM 4773 O O . GLY B 1 266 ? 77.861 57.856 79.740 1.00 31.59 264 GLY B O 1
ATOM 4774 N N . THR B 1 267 ? 76.627 59.411 78.679 1.00 31.04 265 THR B N 1
ATOM 4775 C CA . THR B 1 267 ? 77.127 60.499 79.513 1.00 29.58 265 THR B CA 1
ATOM 4776 C C . THR B 1 267 ? 76.050 60.959 80.492 1.00 29.83 265 THR B C 1
ATOM 4777 O O . THR B 1 267 ? 74.853 60.767 80.251 1.00 30.09 265 THR B O 1
ATOM 4781 N N . CYS B 1 268 ? 76.484 61.553 81.601 1.00 27.62 266 CYS B N 1
ATOM 4782 C CA . CYS B 1 268 ? 75.567 62.021 82.635 1.00 26.72 266 CYS B CA 1
ATOM 4783 C C . CYS B 1 268 ? 74.520 62.985 82.116 1.00 25.04 266 CYS B C 1
ATOM 4784 O O . CYS B 1 268 ? 74.814 63.855 81.301 1.00 27.27 266 CYS B O 1
ATOM 4787 N N . VAL B 1 269 ? 73.296 62.818 82.600 1.00 26.05 267 VAL B N 1
ATOM 4788 C CA . VAL B 1 269 ? 72.178 63.676 82.220 1.00 25.95 267 VAL B CA 1
ATOM 4789 C C . VAL B 1 269 ? 71.866 64.598 83.398 1.00 25.98 267 VAL B C 1
ATOM 4790 O O . VAL B 1 269 ? 71.804 64.163 84.544 1.00 23.99 267 VAL B O 1
ATOM 4794 N N . ARG B 1 270 ? 71.693 65.882 83.103 1.00 25.49 268 ARG B N 1
ATOM 4795 C CA . ARG B 1 270 ? 71.407 66.868 84.126 1.00 25.14 268 ARG B CA 1
ATOM 4796 C C . ARG B 1 270 ? 70.279 67.803 83.696 1.00 25.51 268 ARG B C 1
ATOM 4797 O O . ARG B 1 270 ? 69.915 67.858 82.523 1.00 27.63 268 ARG B O 1
ATOM 4805 N N . ASP B 1 271 ? 69.737 68.526 84.669 1.00 25.70 269 ASP B N 1
ATOM 4806 C CA . ASP B 1 271 ? 68.635 69.464 84.468 1.00 26.50 269 ASP B CA 1
ATOM 4807 C C . ASP B 1 271 ? 69.214 70.862 84.693 1.00 26.02 269 ASP B C 1
ATOM 4808 O O . ASP B 1 271 ? 69.490 71.253 85.829 1.00 27.35 269 ASP B O 1
ATOM 4813 N N . TYR B 1 272 ? 69.408 71.607 83.610 1.00 25.02 270 TYR B N 1
ATOM 4814 C CA . TYR B 1 272 ? 69.985 72.945 83.700 1.00 25.41 270 TYR B CA 1
ATOM 4815 C C . TYR B 1 272 ? 68.932 74.036 83.886 1.00 26.30 270 TYR B C 1
ATOM 4816 O O . TYR B 1 272 ? 68.171 74.348 82.976 1.00 26.89 270 TYR B O 1
ATOM 4825 N N . VAL B 1 273 ? 68.910 74.604 85.091 1.00 26.14 271 VAL B N 1
ATOM 4826 C CA . VAL B 1 273 ? 67.952 75.633 85.470 1.00 25.11 271 VAL B CA 1
ATOM 4827 C C . VAL B 1 273 ? 68.633 77.000 85.603 1.00 25.66 271 VAL B C 1
ATOM 4828 O O . VAL B 1 273 ? 69.673 77.134 86.247 1.00 26.94 271 VAL B O 1
ATOM 4832 N N . HIS B 1 274 ? 68.041 78.013 84.978 1.00 25.47 272 HIS B N 1
ATOM 4833 C CA . HIS B 1 274 ? 68.593 79.363 84.994 1.00 26.04 272 HIS B CA 1
ATOM 4834 C C . HIS B 1 274 ? 68.625 79.985 86.389 1.00 25.73 272 HIS B C 1
ATOM 4835 O O . HIS B 1 274 ? 67.642 79.923 87.125 1.00 26.77 272 HIS B O 1
ATOM 4842 N N . VAL B 1 275 ? 69.760 80.590 86.735 1.00 25.59 273 VAL B N 1
ATOM 4843 C CA . VAL B 1 275 ? 69.940 81.233 88.033 1.00 25.71 273 VAL B CA 1
ATOM 4844 C C . VAL B 1 275 ? 68.905 82.314 88.337 1.00 27.61 273 VAL B C 1
ATOM 4845 O O . VAL B 1 275 ? 68.653 82.613 89.501 1.00 28.16 273 VAL B O 1
ATOM 4849 N N . CYS B 1 276 ? 68.310 82.912 87.306 1.00 27.99 274 CYS B N 1
ATOM 4850 C CA . CYS B 1 276 ? 67.299 83.939 87.541 1.00 28.03 274 CYS B CA 1
ATOM 4851 C C . CYS B 1 276 ? 65.982 83.281 87.937 1.00 27.88 274 CYS B C 1
ATOM 4852 O O . CYS B 1 276 ? 65.177 83.879 88.649 1.00 27.27 274 CYS B O 1
ATOM 4855 N N . ASP B 1 277 ? 65.759 82.051 87.478 1.00 27.29 275 ASP B N 1
ATOM 4856 C CA . ASP B 1 277 ? 64.538 81.347 87.848 1.00 28.62 275 ASP B CA 1
ATOM 4857 C C . ASP B 1 277 ? 64.701 80.825 89.274 1.00 29.08 275 ASP B C 1
ATOM 4858 O O . ASP B 1 277 ? 63.735 80.755 90.034 1.00 29.78 275 ASP B O 1
ATOM 4863 N N . LEU B 1 278 ? 65.930 80.459 89.635 1.00 28.65 276 LEU B N 1
ATOM 4864 C CA . LEU B 1 278 ? 66.212 79.984 90.983 1.00 26.94 276 LEU B CA 1
ATOM 4865 C C . LEU B 1 278 ? 65.988 81.164 91.920 1.00 27.04 276 LEU B C 1
ATOM 4866 O O . LEU B 1 278 ? 65.419 81.016 92.996 1.00 26.79 276 LEU B O 1
ATOM 4871 N N . ALA B 1 279 ? 66.435 82.342 91.498 1.00 27.83 277 ALA B N 1
ATOM 4872 C CA . ALA B 1 279 ? 66.279 83.553 92.296 1.00 28.39 277 ALA B CA 1
ATOM 4873 C C . ALA B 1 279 ? 64.812 83.856 92.615 1.00 30.05 277 ALA B C 1
ATOM 4874 O O . ALA B 1 279 ? 64.471 84.150 93.759 1.00 30.68 277 ALA B O 1
ATOM 4876 N N . SER B 1 280 ? 63.943 83.780 91.612 1.00 30.91 278 SER B N 1
ATOM 4877 C CA . SER B 1 280 ? 62.533 84.071 91.831 1.00 31.69 278 SER B CA 1
ATOM 4878 C C . SER B 1 280 ? 61.895 83.057 92.776 1.00 31.59 278 SER B C 1
ATOM 4879 O O . SER B 1 280 ? 60.945 83.383 93.490 1.00 33.32 278 SER B O 1
ATOM 4882 N N . ALA B 1 281 ? 62.419 81.834 92.791 1.00 30.56 279 ALA B N 1
ATOM 4883 C CA . ALA B 1 281 ? 61.898 80.794 93.675 1.00 29.14 279 ALA B CA 1
ATOM 4884 C C . ALA B 1 281 ? 62.175 81.136 95.143 1.00 28.75 279 ALA B C 1
ATOM 4885 O O . ALA B 1 281 ? 61.378 80.800 96.020 1.00 28.88 279 ALA B O 1
ATOM 4887 N N . HIS B 1 282 ? 63.305 81.792 95.405 1.00 27.97 280 HIS B N 1
ATOM 4888 C CA . HIS B 1 282 ? 63.678 82.178 96.765 1.00 29.55 280 HIS B CA 1
ATOM 4889 C C . HIS B 1 282 ? 62.768 83.285 97.268 1.00 30.89 280 HIS B C 1
ATOM 4890 O O . HIS B 1 282 ? 62.438 83.341 98.451 1.00 31.34 280 HIS B O 1
ATOM 4897 N N . ILE B 1 283 ? 62.385 84.186 96.369 1.00 31.49 281 ILE B N 1
ATOM 4898 C CA . ILE B 1 283 ? 61.508 85.281 96.745 1.00 31.21 281 ILE B CA 1
ATOM 4899 C C . ILE B 1 283 ? 60.143 84.700 97.098 1.00 31.73 281 ILE B C 1
ATOM 4900 O O . ILE B 1 283 ? 59.503 85.132 98.056 1.00 33.40 281 ILE B O 1
ATOM 4905 N N . LEU B 1 284 ? 59.714 83.699 96.337 1.00 31.63 282 LEU B N 1
ATOM 4906 C CA . LEU B 1 284 ? 58.441 83.042 96.589 1.00 31.64 282 LEU B CA 1
ATOM 4907 C C . LEU B 1 284 ? 58.519 82.240 97.881 1.00 31.85 282 LEU B C 1
ATOM 4908 O O . LEU B 1 284 ? 57.540 82.145 98.619 1.00 31.82 282 LEU B O 1
ATOM 4913 N N . ALA B 1 285 ? 59.686 81.659 98.145 1.00 30.89 283 ALA B N 1
ATOM 4914 C CA . ALA B 1 285 ? 59.890 80.867 99.350 1.00 31.26 283 ALA B CA 1
ATOM 4915 C C . ALA B 1 285 ? 59.841 81.771 100.575 1.00 31.49 283 ALA B C 1
ATOM 4916 O O . ALA B 1 285 ? 59.281 81.398 101.601 1.00 32.35 283 ALA B O 1
ATOM 4918 N N . LEU B 1 286 ? 60.433 82.956 100.467 1.00 31.36 284 LEU B N 1
ATOM 4919 C CA . LEU B 1 286 ? 60.426 83.907 101.573 1.00 32.68 284 LEU B CA 1
ATOM 4920 C C . LEU B 1 286 ? 58.996 84.309 101.911 1.00 35.68 284 LEU B C 1
ATOM 4921 O O . LEU B 1 286 ? 58.630 84.432 103.081 1.00 36.26 284 LEU B O 1
ATOM 4926 N N . ASP B 1 287 ? 58.182 84.508 100.884 1.00 38.28 285 ASP B N 1
ATOM 4927 C CA . ASP B 1 287 ? 56.801 84.893 101.111 1.00 40.80 285 ASP B CA 1
ATOM 4928 C C . ASP B 1 287 ? 56.052 83.748 101.782 1.00 41.04 285 ASP B C 1
ATOM 4929 O O . ASP B 1 287 ? 55.229 83.966 102.670 1.00 41.33 285 ASP B O 1
ATOM 4934 N N . TYR B 1 288 ? 56.350 82.522 101.368 1.00 40.33 286 TYR B N 1
ATOM 4935 C CA . TYR B 1 288 ? 55.681 81.362 101.935 1.00 40.31 286 TYR B CA 1
ATOM 4936 C C . TYR B 1 288 ? 55.912 81.210 103.441 1.00 41.83 286 TYR B C 1
ATOM 4937 O O . TYR B 1 288 ? 54.956 81.000 104.194 1.00 41.55 286 TYR B O 1
ATOM 4946 N N . VAL B 1 289 ? 57.166 81.306 103.887 1.00 42.48 287 VAL B N 1
ATOM 4947 C CA . VAL B 1 289 ? 57.449 81.166 105.318 1.00 42.85 287 VAL B CA 1
ATOM 4948 C C . VAL B 1 289 ? 56.932 82.356 106.126 1.00 43.49 287 VAL B C 1
ATOM 4949 O O . VAL B 1 289 ? 56.497 82.196 107.270 1.00 43.67 287 VAL B O 1
ATOM 4953 N N . GLU B 1 290 ? 56.969 83.545 105.534 1.00 43.37 288 GLU B N 1
ATOM 4954 C CA . GLU B 1 290 ? 56.503 84.732 106.239 1.00 45.12 288 GLU B CA 1
ATOM 4955 C C . GLU B 1 290 ? 55.011 84.676 106.554 1.00 44.61 288 GLU B C 1
ATOM 4956 O O . GLU B 1 290 ? 54.562 85.263 107.530 1.00 45.71 288 GLU B O 1
ATOM 4962 N N . LYS B 1 291 ? 54.250 83.964 105.732 1.00 45.02 289 LYS B N 1
ATOM 4963 C CA . LYS B 1 291 ? 52.811 83.848 105.930 1.00 45.00 289 LYS B CA 1
ATOM 4964 C C . LYS B 1 291 ? 52.410 82.697 106.846 1.00 45.86 289 LYS B C 1
ATOM 4965 O O . LYS B 1 291 ? 51.234 82.547 107.182 1.00 45.42 289 LYS B O 1
ATOM 4971 N N . LEU B 1 292 ? 53.379 81.881 107.249 1.00 46.12 290 LEU B N 1
ATOM 4972 C CA . LEU B 1 292 ? 53.091 80.760 108.132 1.00 45.54 290 LEU B CA 1
ATOM 4973 C C . LEU B 1 292 ? 52.774 81.246 109.539 1.00 47.18 290 LEU B C 1
ATOM 4974 O O . LEU B 1 292 ? 53.379 82.207 110.027 1.00 46.63 290 LEU B O 1
ATOM 4979 N N . GLY B 1 293 ? 51.819 80.563 110.173 1.00 49.29 291 GLY B N 1
ATOM 4980 C CA . GLY B 1 293 ? 51.410 80.888 111.529 1.00 51.41 291 GLY B CA 1
ATOM 4981 C C . GLY B 1 293 ? 51.228 79.647 112.398 1.00 53.52 291 GLY B C 1
ATOM 4982 O O . GLY B 1 293 ? 51.310 78.521 111.899 1.00 52.53 291 GLY B O 1
ATOM 4983 N N . PRO B 1 294 ? 50.967 79.823 113.708 1.00 55.59 292 PRO B N 1
ATOM 4984 C CA . PRO B 1 294 ? 50.767 78.745 114.684 1.00 56.15 292 PRO B CA 1
ATOM 4985 C C . PRO B 1 294 ? 49.945 77.538 114.226 1.00 57.24 292 PRO B C 1
ATOM 4986 O O . PRO B 1 294 ? 50.199 76.414 114.660 1.00 57.85 292 PRO B O 1
ATOM 4990 N N . ASN B 1 295 ? 48.964 77.760 113.358 1.00 58.23 293 ASN B N 1
ATOM 4991 C CA . ASN B 1 295 ? 48.130 76.665 112.866 1.00 59.75 293 ASN B CA 1
ATOM 4992 C C . ASN B 1 295 ? 48.826 75.825 111.801 1.00 60.94 293 ASN B C 1
ATOM 4993 O O . ASN B 1 295 ? 48.436 74.687 111.546 1.00 62.42 293 ASN B O 1
ATOM 4998 N N . ASP B 1 296 ? 49.867 76.383 111.193 1.00 61.16 294 ASP B N 1
ATOM 4999 C CA . ASP B 1 296 ? 50.588 75.699 110.123 1.00 59.72 294 ASP B CA 1
ATOM 5000 C C . ASP B 1 296 ? 51.847 74.960 110.554 1.00 58.08 294 ASP B C 1
ATOM 5001 O O . ASP B 1 296 ? 52.878 75.051 109.890 1.00 57.98 294 ASP B O 1
ATOM 5006 N N . LYS B 1 297 ? 51.759 74.214 111.649 1.00 55.70 295 LYS B N 1
ATOM 5007 C CA . LYS B 1 297 ? 52.908 73.473 112.152 1.00 53.45 295 LYS B CA 1
ATOM 5008 C C . LYS B 1 297 ? 53.469 72.475 111.147 1.00 50.83 295 LYS B C 1
ATOM 5009 O O . LYS B 1 297 ? 54.687 72.365 110.991 1.00 50.69 295 LYS B O 1
ATOM 5015 N N . SER B 1 298 ? 52.580 71.758 110.464 1.00 47.44 296 SER B N 1
ATOM 5016 C CA . SER B 1 298 ? 52.987 70.749 109.484 1.00 45.08 296 SER B CA 1
ATOM 5017 C C . SER B 1 298 ? 53.688 71.351 108.276 1.00 42.21 296 SER B C 1
ATOM 5018 O O . SER B 1 298 ? 54.281 70.631 107.467 1.00 40.89 296 SER B O 1
ATOM 5021 N N . LYS B 1 299 ? 53.612 72.672 108.161 1.00 40.05 297 LYS B N 1
ATOM 5022 C CA . LYS B 1 299 ? 54.214 73.388 107.050 1.00 38.86 297 LYS B CA 1
ATOM 5023 C C . LYS B 1 299 ? 55.443 74.177 107.485 1.00 37.66 297 LYS B C 1
ATOM 5024 O O . LYS B 1 299 ? 55.977 74.972 106.711 1.00 37.87 297 LYS B O 1
ATOM 5030 N N . TYR B 1 300 ? 55.893 73.970 108.722 1.00 35.57 298 TYR B N 1
ATOM 5031 C CA . TYR B 1 300 ? 57.080 74.682 109.173 1.00 34.20 298 TYR B CA 1
ATOM 5032 C C . TYR B 1 300 ? 58.331 74.205 108.451 1.00 32.27 298 TYR B C 1
ATOM 5033 O O . TYR B 1 300 ? 59.280 74.965 108.293 1.00 32.36 298 TYR B O 1
ATOM 5042 N N . PHE B 1 301 ? 58.336 72.946 108.027 1.00 30.44 299 PHE B N 1
ATOM 5043 C CA . PHE B 1 301 ? 59.471 72.418 107.275 1.00 30.67 299 PHE B CA 1
ATOM 5044 C C . PHE B 1 301 ? 58.988 71.943 105.907 1.00 29.85 299 PHE B C 1
ATOM 5045 O O . PHE B 1 301 ? 58.130 71.065 105.814 1.00 30.35 299 PHE B O 1
ATOM 5053 N N . SER B 1 302 ? 59.546 72.521 104.849 1.00 30.05 300 SER B N 1
ATOM 5054 C CA . SER B 1 302 ? 59.162 72.158 103.486 1.00 29.36 300 SER B CA 1
ATOM 5055 C C . SER B 1 302 ? 60.371 72.032 102.564 1.00 29.40 300 SER B C 1
ATOM 5056 O O . SER B 1 302 ? 61.406 72.672 102.791 1.00 28.06 300 SER B O 1
ATOM 5059 N N . VAL B 1 303 ? 60.233 71.208 101.525 1.00 29.37 301 VAL B N 1
ATOM 5060 C CA . VAL B 1 303 ? 61.303 71.009 100.549 1.00 29.33 301 VAL B CA 1
ATOM 5061 C C . VAL B 1 303 ? 60.733 71.124 99.131 1.00 29.61 301 VAL B C 1
ATOM 5062 O O . VAL B 1 303 ? 59.583 70.756 98.885 1.00 29.19 301 VAL B O 1
ATOM 5066 N N . PHE B 1 304 ? 61.537 71.647 98.209 1.00 29.52 302 PHE B N 1
ATOM 5067 C CA . PHE B 1 304 ? 61.113 71.813 96.821 1.00 28.55 302 PHE B CA 1
ATOM 5068 C C . PHE B 1 304 ? 62.278 71.542 95.875 1.00 27.48 302 PHE B C 1
ATOM 5069 O O . PHE B 1 304 ? 63.398 71.975 96.131 1.00 28.12 302 PHE B O 1
ATOM 5077 N N . ASN B 1 305 ? 62.013 70.822 94.791 1.00 27.64 303 ASN B N 1
ATOM 5078 C CA . ASN B 1 305 ? 63.036 70.532 93.791 1.00 27.23 303 ASN B CA 1
ATOM 5079 C C . ASN B 1 305 ? 62.916 71.583 92.693 1.00 28.63 303 ASN B C 1
ATOM 5080 O O . ASN B 1 305 ? 61.835 71.770 92.121 1.00 29.31 303 ASN B O 1
ATOM 5085 N N . LEU B 1 306 ? 64.014 72.277 92.404 1.00 28.13 304 LEU B N 1
ATOM 5086 C CA . LEU B 1 306 ? 63.996 73.320 91.378 1.00 27.32 304 LEU B CA 1
ATOM 5087 C C . LEU B 1 306 ? 64.771 72.950 90.113 1.00 28.48 304 LEU B C 1
ATOM 5088 O O . LEU B 1 306 ? 66.006 72.940 90.105 1.00 28.32 304 LEU B O 1
ATOM 5093 N N . GLY B 1 307 ? 64.031 72.647 89.049 1.00 29.14 305 GLY B N 1
ATOM 5094 C CA . GLY B 1 307 ? 64.632 72.301 87.773 1.00 30.20 305 GLY B CA 1
ATOM 5095 C C . GLY B 1 307 ? 63.657 72.590 86.643 1.00 31.36 305 GLY B C 1
ATOM 5096 O O . GLY B 1 307 ? 62.528 73.010 86.894 1.00 32.28 305 GLY B O 1
ATOM 5097 N N . THR B 1 308 ? 64.077 72.380 85.401 1.00 31.93 306 THR B N 1
ATOM 5098 C CA . THR B 1 308 ? 63.200 72.619 84.257 1.00 32.88 306 THR B CA 1
ATOM 5099 C C . THR B 1 308 ? 62.435 71.354 83.871 1.00 33.66 306 THR B C 1
ATOM 5100 O O . THR B 1 308 ? 61.528 71.404 83.042 1.00 34.09 306 THR B O 1
ATOM 5104 N N . SER B 1 309 ? 62.809 70.225 84.469 1.00 34.25 307 SER B N 1
ATOM 5105 C CA . SER B 1 309 ? 62.184 68.937 84.178 1.00 34.50 307 SER B CA 1
ATOM 5106 C C . SER B 1 309 ? 62.714 68.369 82.862 1.00 35.19 307 SER B C 1
ATOM 5107 O O . SER B 1 309 ? 62.327 67.274 82.456 1.00 35.92 307 SER B O 1
ATOM 5110 N N . ARG B 1 310 ? 63.587 69.124 82.194 1.00 34.71 308 ARG B N 1
ATOM 5111 C CA . ARG B 1 310 ? 64.202 68.673 80.944 1.00 35.30 308 ARG B CA 1
ATOM 5112 C C . ARG B 1 310 ? 65.620 68.225 81.252 1.00 33.57 308 ARG B C 1
ATOM 5113 O O . ARG B 1 310 ? 66.319 68.862 82.037 1.00 33.87 308 ARG B O 1
ATOM 5121 N N . GLY B 1 311 ? 66.056 67.151 80.611 1.00 32.61 309 GLY B N 1
ATOM 5122 C CA . GLY B 1 311 ? 67.415 66.695 80.824 1.00 31.88 309 GLY B CA 1
ATOM 5123 C C . GLY B 1 311 ? 68.264 66.761 79.563 1.00 31.42 309 GLY B C 1
ATOM 5124 O O . GLY B 1 311 ? 67.769 66.542 78.455 1.00 31.69 309 GLY B O 1
ATOM 5125 N N . TYR B 1 312 ? 69.543 67.080 79.739 1.00 30.26 310 TYR B N 1
ATOM 5126 C CA . TYR B 1 312 ? 70.505 67.149 78.642 1.00 28.15 310 TYR B CA 1
ATOM 5127 C C . TYR B 1 312 ? 71.747 66.388 79.080 1.00 26.90 310 TYR B C 1
ATOM 5128 O O . TYR B 1 312 ? 72.213 66.567 80.207 1.00 25.90 310 TYR B O 1
ATOM 5137 N N . SER B 1 313 ? 72.276 65.538 78.206 1.00 25.55 311 SER B N 1
ATOM 5138 C CA . SER B 1 313 ? 73.478 64.777 78.525 1.00 26.29 311 SER B CA 1
ATOM 5139 C C . SER B 1 313 ? 74.665 65.704 78.322 1.00 27.33 311 SER B C 1
ATOM 5140 O O . SER B 1 313 ? 74.510 66.794 77.776 1.00 27.20 311 SER B O 1
ATOM 5143 N N . VAL B 1 314 ? 75.847 65.276 78.753 1.00 27.76 312 VAL B N 1
ATOM 5144 C CA . VAL B 1 314 ? 77.040 66.097 78.582 1.00 27.93 312 VAL B CA 1
ATOM 5145 C C . VAL B 1 314 ? 77.272 66.354 77.094 1.00 28.63 312 VAL B C 1
ATOM 5146 O O . VAL B 1 314 ? 77.621 67.462 76.694 1.00 29.54 312 VAL B O 1
ATOM 5150 N N . ARG B 1 315 ? 77.066 65.326 76.277 1.00 29.15 313 ARG B N 1
ATOM 5151 C CA . ARG B 1 315 ? 77.236 65.444 74.832 1.00 28.12 313 ARG B CA 1
ATOM 5152 C C . ARG B 1 315 ? 76.295 66.498 74.244 1.00 26.86 313 ARG B C 1
ATOM 5153 O O . ARG B 1 315 ? 76.706 67.328 73.430 1.00 26.67 313 ARG B O 1
ATOM 5161 N N . GLU B 1 316 ? 75.033 66.460 74.664 1.00 26.95 314 GLU B N 1
ATOM 5162 C CA . GLU B 1 316 ? 74.024 67.402 74.185 1.00 27.86 314 GLU B CA 1
ATOM 5163 C C . GLU B 1 316 ? 74.315 68.846 74.609 1.00 26.42 314 GLU B C 1
ATOM 5164 O O . GLU B 1 316 ? 74.054 69.779 73.859 1.00 29.25 314 GLU B O 1
ATOM 5170 N N . VAL B 1 317 ? 74.852 69.025 75.812 1.00 26.57 315 VAL B N 1
ATOM 5171 C CA . VAL B 1 317 ? 75.193 70.359 76.307 1.00 24.14 315 VAL B CA 1
ATOM 5172 C C . VAL B 1 317 ? 76.300 70.944 75.436 1.00 25.07 315 VAL B C 1
ATOM 5173 O O . VAL B 1 317 ? 76.248 72.109 75.047 1.00 25.10 315 VAL B O 1
ATOM 5177 N N . ILE B 1 318 ? 77.307 70.128 75.130 1.00 26.09 316 ILE B N 1
ATOM 5178 C CA . ILE B 1 318 ? 78.425 70.578 74.306 1.00 26.63 316 ILE B CA 1
ATOM 5179 C C . ILE B 1 318 ? 77.938 70.946 72.912 1.00 27.53 316 ILE B C 1
ATOM 5180 O O . ILE B 1 318 ? 78.394 71.920 72.308 1.00 28.70 316 ILE B O 1
ATOM 5185 N N . GLU B 1 319 ? 76.997 70.154 72.420 1.00 27.95 317 GLU B N 1
ATOM 5186 C CA . GLU B 1 319 ? 76.386 70.374 71.118 1.00 28.58 317 GLU B CA 1
ATOM 5187 C C . GLU B 1 319 ? 75.676 71.747 71.101 1.00 28.57 317 GLU B C 1
ATOM 5188 O O . GLU B 1 319 ? 75.754 72.481 70.107 1.00 27.96 317 GLU B O 1
ATOM 5194 N N . VAL B 1 320 ? 74.992 72.098 72.195 1.00 28.07 318 VAL B N 1
ATOM 5195 C CA . VAL B 1 320 ? 74.295 73.389 72.295 1.00 26.13 318 VAL B CA 1
ATOM 5196 C C . VAL B 1 320 ? 75.312 74.531 72.367 1.00 26.57 318 VAL B C 1
ATOM 5197 O O . VAL B 1 320 ? 75.106 75.592 71.782 1.00 27.73 318 VAL B O 1
ATOM 5201 N N . ALA B 1 321 ? 76.418 74.305 73.072 1.00 25.99 319 ALA B N 1
ATOM 5202 C CA . ALA B 1 321 ? 77.459 75.323 73.196 1.00 25.43 319 ALA B CA 1
ATOM 5203 C C . ALA B 1 321 ? 78.090 75.611 71.837 1.00 26.28 319 ALA B C 1
ATOM 5204 O O . ALA B 1 321 ? 78.418 76.759 71.523 1.00 26.36 319 ALA B O 1
ATOM 5206 N N . ARG B 1 322 ? 78.274 74.564 71.035 1.00 27.03 320 ARG B N 1
ATOM 5207 C CA . ARG B 1 322 ? 78.846 74.713 69.698 1.00 27.66 320 ARG B CA 1
ATOM 5208 C C . ARG B 1 322 ? 77.997 75.627 68.829 1.00 27.89 320 ARG B C 1
ATOM 5209 O O . ARG B 1 322 ? 78.506 76.521 68.164 1.00 28.15 320 ARG B O 1
ATOM 5217 N N . LYS B 1 323 ? 76.696 75.394 68.834 1.00 29.96 321 LYS B N 1
ATOM 5218 C CA . LYS B 1 323 ? 75.806 76.221 68.048 1.00 30.13 321 LYS B CA 1
ATOM 5219 C C . LYS B 1 323 ? 75.760 77.639 68.613 1.00 30.17 321 LYS B C 1
ATOM 5220 O O . LYS B 1 323 ? 75.812 78.608 67.865 1.00 31.73 321 LYS B O 1
ATOM 5226 N N . THR B 1 324 ? 75.688 77.761 69.934 1.00 29.61 322 THR B N 1
ATOM 5227 C CA . THR B 1 324 ? 75.600 79.074 70.569 1.00 29.33 322 THR B CA 1
ATOM 5228 C C . THR B 1 324 ? 76.820 79.946 70.297 1.00 29.24 322 THR B C 1
ATOM 5229 O O . THR B 1 324 ? 76.693 81.131 69.991 1.00 29.12 322 THR B O 1
ATOM 5233 N N . THR B 1 325 ? 78.002 79.347 70.395 1.00 28.97 323 THR B N 1
ATOM 5234 C CA . THR B 1 325 ? 79.258 80.067 70.199 1.00 28.08 323 THR B CA 1
ATOM 5235 C C . THR B 1 325 ? 79.800 80.070 68.777 1.00 29.77 323 THR B C 1
ATOM 5236 O O . THR B 1 325 ? 80.458 81.023 68.360 1.00 30.36 323 THR B O 1
ATOM 5240 N N . GLY B 1 326 ? 79.578 78.972 68.063 1.00 30.27 324 GLY B N 1
ATOM 5241 C CA . GLY B 1 326 ? 80.074 78.862 66.706 1.00 30.60 324 GLY B CA 1
ATOM 5242 C C . GLY B 1 326 ? 81.483 78.303 66.690 1.00 30.66 324 GLY B C 1
ATOM 5243 O O . GLY B 1 326 ? 82.141 78.286 65.656 1.00 31.11 324 GLY B O 1
ATOM 5244 N N . HIS B 1 327 ? 81.951 77.848 67.847 1.00 30.68 325 HIS B N 1
ATOM 5245 C CA . HIS B 1 327 ? 83.286 77.282 67.966 1.00 29.60 325 HIS B CA 1
ATOM 5246 C C . HIS B 1 327 ? 83.187 75.758 67.877 1.00 29.88 325 HIS B C 1
ATOM 5247 O O . HIS B 1 327 ? 82.239 75.152 68.369 1.00 31.06 325 HIS B O 1
ATOM 5254 N N . PRO B 1 328 ? 84.161 75.121 67.221 1.00 30.12 326 PRO B N 1
ATOM 5255 C CA . PRO B 1 328 ? 84.207 73.663 67.046 1.00 30.75 326 PRO B CA 1
ATOM 5256 C C . PRO B 1 328 ? 84.134 72.879 68.361 1.00 31.17 326 PRO B C 1
ATOM 5257 O O . PRO B 1 328 ? 83.513 71.814 68.439 1.00 31.83 326 PRO B O 1
ATOM 5261 N N . ILE B 1 329 ? 84.796 73.410 69.384 1.00 30.51 327 ILE B N 1
ATOM 5262 C CA . ILE B 1 329 ? 84.858 72.791 70.709 1.00 29.95 327 ILE B CA 1
ATOM 5263 C C . ILE B 1 329 ? 85.246 71.306 70.640 1.00 31.21 327 ILE B C 1
ATOM 5264 O O . ILE B 1 329 ? 84.448 70.419 70.943 1.00 30.72 327 ILE B O 1
ATOM 5269 N N . PRO B 1 330 ? 86.494 71.022 70.233 1.00 31.81 328 PRO B N 1
ATOM 5270 C CA . PRO B 1 330 ? 87.010 69.653 70.118 1.00 31.25 328 PRO B CA 1
ATOM 5271 C C . PRO B 1 330 ? 86.907 68.953 71.466 1.00 31.09 328 PRO B C 1
ATOM 5272 O O . PRO B 1 330 ? 87.145 69.566 72.505 1.00 30.02 328 PRO B O 1
ATOM 5276 N N . VAL B 1 331 ? 86.651 67.655 71.458 1.00 29.85 329 VAL B N 1
ATOM 5277 C CA . VAL B 1 331 ? 86.483 66.927 72.707 1.00 30.26 329 VAL B CA 1
ATOM 5278 C C . VAL B 1 331 ? 87.399 65.711 72.887 1.00 31.14 329 VAL B C 1
ATOM 5279 O O . VAL B 1 331 ? 87.988 65.217 71.929 1.00 30.44 329 VAL B O 1
ATOM 5283 N N . ARG B 1 332 ? 87.521 65.252 74.130 1.00 32.02 330 ARG B N 1
ATOM 5284 C CA . ARG B 1 332 ? 88.306 64.059 74.455 1.00 35.70 330 ARG B CA 1
ATOM 5285 C C . ARG B 1 332 ? 87.575 63.324 75.578 1.00 35.46 330 ARG B C 1
ATOM 5286 O O . ARG B 1 332 ? 87.343 63.881 76.649 1.00 34.57 330 ARG B O 1
ATOM 5294 N N . GLU B 1 333 ? 87.198 62.078 75.325 1.00 35.26 331 GLU B N 1
ATOM 5295 C CA . GLU B 1 333 ? 86.485 61.294 76.319 1.00 35.67 331 GLU B CA 1
ATOM 5296 C C . GLU B 1 333 ? 87.414 60.769 77.405 1.00 35.85 331 GLU B C 1
ATOM 5297 O O . GLU B 1 333 ? 88.460 60.191 77.120 1.00 35.80 331 GLU B O 1
ATOM 5303 N N . CYS B 1 334 ? 87.020 60.985 78.657 1.00 36.24 332 CYS B N 1
ATOM 5304 C CA . CYS B 1 334 ? 87.802 60.560 79.813 1.00 36.29 332 CYS B CA 1
ATOM 5305 C C . CYS B 1 334 ? 86.989 59.631 80.693 1.00 34.89 332 CYS B C 1
ATOM 5306 O O . CYS B 1 334 ? 85.838 59.324 80.396 1.00 34.19 332 CYS B O 1
ATOM 5309 N N . GLY B 1 335 ? 87.600 59.197 81.790 1.00 33.67 333 GLY B N 1
ATOM 5310 C CA . GLY B 1 335 ? 86.913 58.326 82.719 1.00 32.53 333 GLY B CA 1
ATOM 5311 C C . GLY B 1 335 ? 85.974 59.112 83.623 1.00 31.80 333 GLY B C 1
ATOM 5312 O O . GLY B 1 335 ? 86.033 60.342 83.687 1.00 29.47 333 GLY B O 1
ATOM 5313 N N . ARG B 1 336 ? 85.112 58.390 84.332 1.00 30.18 334 ARG B N 1
ATOM 5314 C CA . ARG B 1 336 ? 84.149 58.993 85.243 1.00 29.46 334 ARG B CA 1
ATOM 5315 C C . ARG B 1 336 ? 84.792 59.850 86.318 1.00 29.99 334 ARG B C 1
ATOM 5316 O O . ARG B 1 336 ? 85.921 59.602 86.740 1.00 27.02 334 ARG B O 1
ATOM 5324 N N . ARG B 1 337 ? 84.063 60.871 86.754 1.00 31.37 335 ARG B N 1
ATOM 5325 C CA . ARG B 1 337 ? 84.532 61.705 87.846 1.00 31.36 335 ARG B CA 1
ATOM 5326 C C . ARG B 1 337 ? 83.773 61.104 89.027 1.00 32.03 335 ARG B C 1
ATOM 5327 O O . ARG B 1 337 ? 82.545 61.142 89.056 1.00 33.14 335 ARG B O 1
ATOM 5335 N N . GLU B 1 338 ? 84.482 60.504 89.975 1.00 31.77 336 GLU B N 1
ATOM 5336 C CA . GLU B 1 338 ? 83.815 59.889 91.120 1.00 32.44 336 GLU B CA 1
ATOM 5337 C C . GLU B 1 338 ? 82.925 60.847 91.910 1.00 30.53 336 GLU B C 1
ATOM 5338 O O . GLU B 1 338 ? 83.313 61.970 92.208 1.00 27.06 336 GLU B O 1
ATOM 5344 N N . GLY B 1 339 ? 81.732 60.372 92.253 1.00 30.09 337 GLY B N 1
ATOM 5345 C CA . GLY B 1 339 ? 80.776 61.169 92.997 1.00 29.03 337 GLY B CA 1
ATOM 5346 C C . GLY B 1 339 ? 79.573 61.557 92.150 1.00 29.44 337 GLY B C 1
ATOM 5347 O O . GLY B 1 339 ? 78.577 62.060 92.673 1.00 27.79 337 GLY B O 1
ATOM 5348 N N . ASP B 1 340 ? 79.655 61.303 90.846 1.00 28.83 338 ASP B N 1
ATOM 5349 C CA . ASP B 1 340 ? 78.583 61.658 89.916 1.00 28.80 338 ASP B CA 1
ATOM 5350 C C . ASP B 1 340 ? 77.477 60.629 89.689 1.00 29.09 338 ASP B C 1
ATOM 5351 O O . ASP B 1 340 ? 77.749 59.481 89.324 1.00 27.78 338 ASP B O 1
ATOM 5356 N N . PRO B 1 341 ? 76.212 61.028 89.919 1.00 28.70 339 PRO B N 1
ATOM 5357 C CA . PRO B 1 341 ? 75.083 60.123 89.696 1.00 28.50 339 PRO B CA 1
ATOM 5358 C C . PRO B 1 341 ? 74.896 60.149 88.173 1.00 27.61 339 PRO B C 1
ATOM 5359 O O . PRO B 1 341 ? 75.266 61.128 87.525 1.00 27.29 339 PRO B O 1
ATOM 5363 N N . ALA B 1 342 ? 74.334 59.093 87.601 1.00 27.67 340 ALA B N 1
ATOM 5364 C CA . ALA B 1 342 ? 74.137 59.042 86.155 1.00 28.36 340 ALA B CA 1
ATOM 5365 C C . ALA B 1 342 ? 73.088 60.020 85.650 1.00 28.44 340 ALA B C 1
ATOM 5366 O O . ALA B 1 342 ? 73.257 60.648 84.610 1.00 28.08 340 ALA B O 1
ATOM 5368 N N . TYR B 1 343 ? 72.006 60.162 86.403 1.00 30.08 341 TYR B N 1
ATOM 5369 C CA . TYR B 1 343 ? 70.904 61.013 85.978 1.00 29.87 341 TYR B CA 1
ATOM 5370 C C . TYR B 1 343 ? 70.303 61.835 87.110 1.00 29.68 341 TYR B C 1
ATOM 5371 O O . TYR B 1 343 ? 70.032 61.321 88.194 1.00 30.83 341 TYR B O 1
ATOM 5380 N N . LEU B 1 344 ? 70.115 63.125 86.855 1.00 28.86 342 LEU B N 1
ATOM 5381 C CA . LEU B 1 344 ? 69.531 64.029 87.834 1.00 27.77 342 LEU B CA 1
ATOM 5382 C C . LEU B 1 344 ? 68.671 65.081 87.130 1.00 27.72 342 LEU B C 1
ATOM 5383 O O . LEU B 1 344 ? 69.179 66.100 86.669 1.00 26.77 342 LEU B O 1
ATOM 5388 N N . VAL B 1 345 ? 67.369 64.809 87.045 1.00 27.84 343 VAL B N 1
ATOM 5389 C CA . VAL B 1 345 ? 66.398 65.706 86.415 1.00 27.47 343 VAL B CA 1
ATOM 5390 C C . VAL B 1 345 ? 65.281 65.923 87.436 1.00 28.77 343 VAL B C 1
ATOM 5391 O O . VAL B 1 345 ? 64.872 64.990 88.125 1.00 27.13 343 VAL B O 1
ATOM 5395 N N . ALA B 1 346 ? 64.788 67.154 87.536 1.00 29.74 344 ALA B N 1
ATOM 5396 C CA . ALA B 1 346 ? 63.767 67.476 88.520 1.00 30.07 344 ALA B CA 1
ATOM 5397 C C . ALA B 1 346 ? 62.304 67.515 88.106 1.00 31.27 344 ALA B C 1
ATOM 5398 O O . ALA B 1 346 ? 61.951 67.930 87.002 1.00 31.41 344 ALA B O 1
ATOM 5400 N N . ALA B 1 347 ? 61.458 67.064 89.028 1.00 32.33 345 ALA B N 1
ATOM 5401 C CA . ALA B 1 347 ? 60.008 67.117 88.870 1.00 32.59 345 ALA B CA 1
ATOM 5402 C C . ALA B 1 347 ? 59.737 68.288 89.808 1.00 33.24 345 ALA B C 1
ATOM 5403 O O . ALA B 1 347 ? 60.040 68.207 91.000 1.00 34.76 345 ALA B O 1
ATOM 5405 N N . SER B 1 348 ? 59.212 69.387 89.282 1.00 35.05 346 SER B N 1
ATOM 5406 C CA . SER B 1 348 ? 58.971 70.562 90.116 1.00 35.71 346 SER B CA 1
ATOM 5407 C C . SER B 1 348 ? 57.505 70.889 90.354 1.00 36.73 346 SER B C 1
ATOM 5408 O O . SER B 1 348 ? 57.130 72.058 90.460 1.00 35.68 346 SER B O 1
ATOM 5411 N N . ASP B 1 349 ? 56.689 69.847 90.470 1.00 38.83 347 ASP B N 1
ATOM 5412 C CA . ASP B 1 349 ? 55.259 70.002 90.695 1.00 41.14 347 ASP B CA 1
ATOM 5413 C C . ASP B 1 349 ? 54.933 70.800 91.954 1.00 39.83 347 ASP B C 1
ATOM 5414 O O . ASP B 1 349 ? 54.161 71.759 91.902 1.00 39.48 347 ASP B O 1
ATOM 5419 N N . LYS B 1 350 ? 55.519 70.417 93.084 1.00 38.77 348 LYS B N 1
ATOM 5420 C CA . LYS B 1 350 ? 55.255 71.134 94.326 1.00 38.19 348 LYS B CA 1
ATOM 5421 C C . LYS B 1 350 ? 55.704 72.595 94.284 1.00 37.21 348 LYS B C 1
ATOM 5422 O O . LYS B 1 350 ? 54.986 73.479 94.757 1.00 36.15 348 LYS B O 1
ATOM 5428 N N . ALA B 1 351 ? 56.876 72.865 93.717 1.00 34.73 349 ALA B N 1
ATOM 5429 C CA . ALA B 1 351 ? 57.338 74.249 93.645 1.00 34.94 349 ALA B CA 1
ATOM 5430 C C . ALA B 1 351 ? 56.341 75.073 92.844 1.00 35.29 349 ALA B C 1
ATOM 5431 O O . ALA B 1 351 ? 55.992 76.188 93.229 1.00 36.42 349 ALA B O 1
ATOM 5433 N N . ARG B 1 352 ? 55.884 74.513 91.730 1.00 36.70 350 ARG B N 1
ATOM 5434 C CA . ARG B 1 352 ? 54.925 75.187 90.864 1.00 39.09 350 ARG B CA 1
ATOM 5435 C C . ARG B 1 352 ? 53.558 75.334 91.540 1.00 39.85 350 ARG B C 1
ATOM 5436 O O . ARG B 1 352 ? 52.965 76.415 91.524 1.00 39.32 350 ARG B O 1
ATOM 5444 N N . GLU B 1 353 ? 53.078 74.244 92.142 1.00 40.49 351 GLU B N 1
ATOM 5445 C CA . GLU B 1 353 ? 51.777 74.206 92.817 1.00 41.81 351 GLU B CA 1
ATOM 5446 C C . GLU B 1 353 ? 51.677 74.938 94.158 1.00 41.30 351 GLU B C 1
ATOM 5447 O O . GLU B 1 353 ? 50.678 75.606 94.419 1.00 42.95 351 GLU B O 1
ATOM 5453 N N . VAL B 1 354 ? 52.690 74.805 95.011 1.00 39.63 352 VAL B N 1
ATOM 5454 C CA . VAL B 1 354 ? 52.681 75.451 96.326 1.00 38.09 352 VAL B CA 1
ATOM 5455 C C . VAL B 1 354 ? 53.303 76.850 96.365 1.00 37.75 352 VAL B C 1
ATOM 5456 O O . VAL B 1 354 ? 52.754 77.758 96.990 1.00 37.95 352 VAL B O 1
ATOM 5460 N N . LEU B 1 355 ? 54.446 77.030 95.712 1.00 37.64 353 LEU B N 1
ATOM 5461 C CA . LEU B 1 355 ? 55.102 78.335 95.703 1.00 36.45 353 LEU B CA 1
ATOM 5462 C C . LEU B 1 355 ? 54.630 79.207 94.551 1.00 35.66 353 LEU B C 1
ATOM 5463 O O . LEU B 1 355 ? 54.782 80.426 94.586 1.00 35.94 353 LEU B O 1
ATOM 5468 N N . GLY B 1 356 ? 54.064 78.578 93.528 1.00 35.87 354 GLY B N 1
ATOM 5469 C CA . GLY B 1 356 ? 53.602 79.325 92.371 1.00 36.73 354 GLY B CA 1
ATOM 5470 C C . GLY B 1 356 ? 54.782 79.717 91.503 1.00 36.97 354 GLY B C 1
ATOM 5471 O O . GLY B 1 356 ? 54.761 80.742 90.822 1.00 36.73 354 GLY B O 1
ATOM 5472 N N . TRP B 1 357 ? 55.819 78.883 91.533 1.00 36.78 355 TRP B N 1
ATOM 5473 C CA . TRP B 1 357 ? 57.032 79.121 90.766 1.00 36.18 355 TRP B CA 1
ATOM 5474 C C . TRP B 1 357 ? 56.780 78.962 89.271 1.00 37.69 355 TRP B C 1
ATOM 5475 O O . TRP B 1 357 ? 56.219 77.959 88.823 1.00 37.33 355 TRP B O 1
ATOM 5486 N N . LYS B 1 358 ? 57.196 79.957 88.500 1.00 38.69 356 LYS B N 1
ATOM 5487 C CA . LYS B 1 358 ? 57.013 79.913 87.058 1.00 41.43 356 LYS B CA 1
ATOM 5488 C C . LYS B 1 358 ? 58.315 80.279 86.377 1.00 39.52 356 LYS B C 1
ATOM 5489 O O . LYS B 1 358 ? 58.630 81.456 86.193 1.00 39.69 356 LYS B O 1
ATOM 5495 N N . PRO B 1 359 ? 59.107 79.260 86.019 1.00 38.63 357 PRO B N 1
ATOM 5496 C CA . PRO B 1 359 ? 60.399 79.436 85.351 1.00 38.17 357 PRO B CA 1
ATOM 5497 C C . PRO B 1 359 ? 60.216 80.071 83.977 1.00 36.98 357 PRO B C 1
ATOM 5498 O O . PRO B 1 359 ? 59.339 79.667 83.220 1.00 36.47 357 PRO B O 1
ATOM 5502 N N . LYS B 1 360 ? 61.046 81.057 83.655 1.00 37.55 358 LYS B N 1
ATOM 5503 C CA . LYS B 1 360 ? 60.961 81.723 82.361 1.00 36.76 358 LYS B CA 1
ATOM 5504 C C . LYS B 1 360 ? 61.832 81.044 81.306 1.00 36.71 358 LYS B C 1
ATOM 5505 O O . LYS B 1 360 ? 61.594 81.196 80.110 1.00 38.50 358 LYS B O 1
ATOM 5511 N N . TYR B 1 361 ? 62.840 80.300 81.746 1.00 35.94 359 TYR B N 1
ATOM 5512 C CA . TYR B 1 361 ? 63.723 79.595 80.824 1.00 36.16 359 TYR B CA 1
ATOM 5513 C C . TYR B 1 361 ? 63.404 78.108 80.816 1.00 37.46 359 TYR B C 1
ATOM 5514 O O . TYR B 1 361 ? 63.350 77.471 81.862 1.00 39.33 359 TYR B O 1
ATOM 5523 N N . ASP B 1 362 ? 63.201 77.555 79.629 1.00 39.40 360 ASP B N 1
ATOM 5524 C CA . ASP B 1 362 ? 62.871 76.143 79.486 1.00 40.48 360 ASP B CA 1
ATOM 5525 C C . ASP B 1 362 ? 64.023 75.380 78.837 1.00 39.56 360 ASP B C 1
ATOM 5526 O O . ASP B 1 362 ? 64.682 74.562 79.480 1.00 41.00 360 ASP B O 1
ATOM 5531 N N . THR B 1 363 ? 64.257 75.649 77.557 1.00 38.05 361 THR B N 1
ATOM 5532 C CA . THR B 1 363 ? 65.329 74.987 76.828 1.00 36.26 361 THR B CA 1
ATOM 5533 C C . THR B 1 363 ? 66.692 75.603 77.107 1.00 33.96 361 THR B C 1
ATOM 5534 O O . THR B 1 363 ? 66.812 76.771 77.470 1.00 31.97 361 THR B O 1
ATOM 5538 N N . LEU B 1 364 ? 67.719 74.789 76.920 1.00 32.64 362 LEU B N 1
ATOM 5539 C CA . LEU B 1 364 ? 69.095 75.177 77.186 1.00 30.00 362 LEU B CA 1
ATOM 5540 C C . LEU B 1 364 ? 69.652 76.231 76.233 1.00 30.83 362 LEU B C 1
ATOM 5541 O O . LEU B 1 364 ? 70.574 76.969 76.590 1.00 29.56 362 LEU B O 1
ATOM 5546 N N . GLU B 1 365 ? 69.101 76.304 75.023 1.00 31.47 363 GLU B N 1
ATOM 5547 C CA . GLU B 1 365 ? 69.566 77.280 74.041 1.00 31.11 363 GLU B CA 1
ATOM 5548 C C . GLU B 1 365 ? 69.521 78.704 74.580 1.00 30.49 363 GLU B C 1
ATOM 5549 O O . GLU B 1 365 ? 70.515 79.431 74.517 1.00 29.52 363 GLU B O 1
ATOM 5555 N N . ALA B 1 366 ? 68.363 79.099 75.104 1.00 31.43 364 ALA B N 1
ATOM 5556 C CA . ALA B 1 366 ? 68.179 80.444 75.650 1.00 30.63 364 ALA B CA 1
ATOM 5557 C C . ALA B 1 366 ? 69.066 80.670 76.871 1.00 29.33 364 ALA B C 1
ATOM 5558 O O . ALA B 1 366 ? 69.633 81.750 77.048 1.00 30.73 364 ALA B O 1
ATOM 5560 N N . ILE B 1 367 ? 69.185 79.647 77.710 1.00 28.90 365 ILE B N 1
ATOM 5561 C CA . ILE B 1 367 ? 70.013 79.729 78.908 1.00 27.01 365 ILE B CA 1
ATOM 5562 C C . ILE B 1 367 ? 71.477 79.911 78.516 1.00 27.34 365 ILE B C 1
ATOM 5563 O O . ILE B 1 367 ? 72.158 80.811 79.013 1.00 27.35 365 ILE B O 1
ATOM 5568 N N . MET B 1 368 ? 71.944 79.053 77.613 1.00 27.86 366 MET B N 1
ATOM 5569 C CA . MET B 1 368 ? 73.321 79.075 77.118 1.00 28.02 366 MET B CA 1
ATOM 5570 C C . MET B 1 368 ? 73.662 80.437 76.514 1.00 28.98 366 MET B C 1
ATOM 5571 O O . MET B 1 368 ? 74.792 80.922 76.622 1.00 28.70 366 MET B O 1
ATOM 5576 N N . GLU B 1 369 ? 72.674 81.050 75.872 1.00 30.43 367 GLU B N 1
ATOM 5577 C CA . GLU B 1 369 ? 72.871 82.353 75.259 1.00 31.38 367 GLU B CA 1
ATOM 5578 C C . GLU B 1 369 ? 73.262 83.390 76.318 1.00 29.67 367 GLU B C 1
ATOM 5579 O O . GLU B 1 369 ? 74.162 84.204 76.097 1.00 29.44 367 GLU B O 1
ATOM 5585 N N . THR B 1 370 ? 72.602 83.357 77.473 1.00 29.08 368 THR B N 1
ATOM 5586 C CA . THR B 1 370 ? 72.917 84.311 78.537 1.00 28.01 368 THR B CA 1
ATOM 5587 C C . THR B 1 370 ? 74.276 84.008 79.166 1.00 26.83 368 THR B C 1
ATOM 5588 O O . THR B 1 370 ? 74.990 84.924 79.568 1.00 26.46 368 THR B O 1
ATOM 5592 N N . SER B 1 371 ? 74.638 82.728 79.236 1.00 26.75 369 SER B N 1
ATOM 5593 C CA . SER B 1 371 ? 75.935 82.329 79.794 1.00 27.41 369 SER B CA 1
ATOM 5594 C C . SER B 1 371 ? 77.059 82.812 78.889 1.00 26.21 369 SER B C 1
ATOM 5595 O O . SER B 1 371 ? 78.076 83.320 79.358 1.00 27.51 369 SER B O 1
ATOM 5598 N N . TRP B 1 372 ? 76.871 82.645 77.585 1.00 26.12 370 TRP B N 1
ATOM 5599 C CA . TRP B 1 372 ? 77.872 83.056 76.605 1.00 26.93 370 TRP B CA 1
ATOM 5600 C C . TRP B 1 372 ? 78.014 84.581 76.553 1.00 26.72 370 TRP B C 1
ATOM 5601 O O . TRP B 1 372 ? 79.129 85.102 76.456 1.00 26.86 370 TRP B O 1
ATOM 5612 N N . LYS B 1 373 ? 76.886 85.287 76.618 1.00 26.33 371 LYS B N 1
ATOM 5613 C CA . LYS B 1 373 ? 76.888 86.748 76.603 1.00 28.06 371 LYS B CA 1
ATOM 5614 C C . LYS B 1 373 ? 77.766 87.294 77.730 1.00 27.94 371 LYS B C 1
ATOM 5615 O O . LYS B 1 373 ? 78.547 88.218 77.524 1.00 29.22 371 LYS B O 1
ATOM 5621 N N . PHE B 1 374 ? 77.635 86.720 78.923 1.00 27.83 372 PHE B N 1
ATOM 5622 C CA . PHE B 1 374 ? 78.440 87.138 80.064 1.00 25.92 372 PHE B CA 1
ATOM 5623 C C . PHE B 1 374 ? 79.913 86.767 79.874 1.00 26.32 372 PHE B C 1
ATOM 5624 O O . PHE B 1 374 ? 80.796 87.618 79.997 1.00 25.79 372 PHE B O 1
ATOM 5632 N N . GLN B 1 375 ? 80.180 85.498 79.574 1.00 25.86 373 GLN B N 1
ATOM 5633 C CA . GLN B 1 375 ? 81.560 85.045 79.420 1.00 28.09 373 GLN B CA 1
ATOM 5634 C C . GLN B 1 375 ? 82.356 85.712 78.304 1.00 28.95 373 GLN B C 1
ATOM 5635 O O . GLN B 1 375 ? 83.490 86.133 78.526 1.00 30.89 373 GLN B O 1
ATOM 5641 N N . ARG B 1 376 ? 81.783 85.814 77.108 1.00 30.46 374 ARG B N 1
ATOM 5642 C CA . ARG B 1 376 ? 82.530 86.414 76.013 1.00 31.70 374 ARG B CA 1
ATOM 5643 C C . ARG B 1 376 ? 82.926 87.860 76.283 1.00 32.01 374 ARG B C 1
ATOM 5644 O O . ARG B 1 376 ? 83.933 88.332 75.753 1.00 30.98 374 ARG B O 1
ATOM 5652 N N . THR B 1 377 ? 82.161 88.561 77.119 1.00 31.69 375 THR B N 1
ATOM 5653 C CA . THR B 1 377 ? 82.493 89.949 77.420 1.00 32.19 375 THR B CA 1
ATOM 5654 C C . THR B 1 377 ? 83.368 90.073 78.662 1.00 33.97 375 THR B C 1
ATOM 5655 O O . THR B 1 377 ? 83.749 91.181 79.042 1.00 34.64 375 THR B O 1
ATOM 5659 N N . HIS B 1 378 ? 83.692 88.942 79.290 1.00 33.98 376 HIS B N 1
ATOM 5660 C CA . HIS B 1 378 ? 84.538 88.953 80.482 1.00 33.62 376 HIS B CA 1
ATOM 5661 C C . HIS B 1 378 ? 85.715 87.993 80.379 1.00 34.72 376 HIS B C 1
ATOM 5662 O O . HIS B 1 378 ? 85.759 86.978 81.062 1.00 35.10 376 HIS B O 1
ATOM 5669 N N . PRO B 1 379 ? 86.697 88.316 79.530 1.00 37.50 377 PRO B N 1
ATOM 5670 C CA . PRO B 1 379 ? 87.885 87.474 79.342 1.00 38.51 377 PRO B CA 1
ATOM 5671 C C . PRO B 1 379 ? 88.662 87.243 80.638 1.00 39.66 377 PRO B C 1
ATOM 5672 O O . PRO B 1 379 ? 89.339 86.224 80.794 1.00 40.03 377 PRO B O 1
ATOM 5676 N N . ASN B 1 380 ? 88.564 88.192 81.564 1.00 41.22 378 ASN B N 1
ATOM 5677 C CA . ASN B 1 380 ? 89.274 88.089 82.835 1.00 42.49 378 ASN B CA 1
ATOM 5678 C C . ASN B 1 380 ? 88.319 88.095 84.022 1.00 43.55 378 ASN B C 1
ATOM 5679 O O . ASN B 1 380 ? 88.698 88.485 85.127 1.00 44.08 378 ASN B O 1
ATOM 5684 N N . GLY B 1 381 ? 87.084 87.658 83.796 1.00 43.56 379 GLY B N 1
ATOM 5685 C CA . GLY B 1 381 ? 86.102 87.647 84.865 1.00 43.99 379 GLY B CA 1
ATOM 5686 C C . GLY B 1 381 ? 85.796 89.067 85.302 1.00 44.70 379 GLY B C 1
ATOM 5687 O O . GLY B 1 381 ? 85.726 89.970 84.467 1.00 44.13 379 GLY B O 1
ATOM 5688 N N . TYR B 1 382 ? 85.610 89.271 86.604 1.00 45.57 380 TYR B N 1
ATOM 5689 C CA . TYR B 1 382 ? 85.330 90.605 87.133 1.00 47.01 380 TYR B CA 1
ATOM 5690 C C . TYR B 1 382 ? 86.628 91.410 87.240 1.00 49.46 380 TYR B C 1
ATOM 5691 O O . TYR B 1 382 ? 86.604 92.639 87.310 1.00 50.47 380 TYR B O 1
ATOM 5700 N N . ALA B 1 383 ? 87.757 90.706 87.247 1.00 52.10 381 ALA B N 1
ATOM 5701 C CA . ALA B 1 383 ? 89.066 91.342 87.349 1.00 51.08 381 ALA B CA 1
ATOM 5702 C C . ALA B 1 383 ? 89.238 92.418 86.283 1.00 49.92 381 ALA B C 1
ATOM 5703 O O . ALA B 1 383 ? 89.380 93.603 86.660 1.00 54.25 381 ALA B O 1
ATOM 5705 N N . SER C 1 1 ? 1.431 68.981 99.902 1.00 61.66 -1 SER C N 1
ATOM 5706 C CA . SER C 1 1 ? 0.933 68.044 98.852 1.00 62.01 -1 SER C CA 1
ATOM 5707 C C . SER C 1 1 ? 1.306 66.605 99.199 1.00 60.46 -1 SER C C 1
ATOM 5708 O O . SER C 1 1 ? 2.306 66.077 98.709 1.00 61.43 -1 SER C O 1
ATOM 5711 N N . HIS C 1 2 ? 0.482 65.976 100.035 1.00 58.13 0 HIS C N 1
ATOM 5712 C CA . HIS C 1 2 ? 0.711 64.608 100.490 1.00 54.74 0 HIS C CA 1
ATOM 5713 C C . HIS C 1 2 ? 1.168 63.620 99.425 1.00 52.32 0 HIS C C 1
ATOM 5714 O O . HIS C 1 2 ? 0.693 63.629 98.291 1.00 53.80 0 HIS C O 1
ATOM 5721 N N . MET C 1 3 ? 2.095 62.757 99.822 1.00 49.00 1 MET C N 1
ATOM 5722 C CA . MET C 1 3 ? 2.662 61.746 98.946 1.00 45.00 1 MET C CA 1
ATOM 5723 C C . MET C 1 3 ? 3.172 60.647 99.876 1.00 42.57 1 MET C C 1
ATOM 5724 O O . MET C 1 3 ? 3.702 60.939 100.944 1.00 41.91 1 MET C O 1
ATOM 5729 N N . ARG C 1 4 ? 2.968 59.387 99.515 1.00 40.11 2 ARG C N 1
ATOM 5730 C CA . ARG C 1 4 ? 3.442 58.294 100.357 1.00 37.53 2 ARG C CA 1
ATOM 5731 C C . ARG C 1 4 ? 4.861 57.962 99.911 1.00 35.37 2 ARG C C 1
ATOM 5732 O O . ARG C 1 4 ? 5.076 57.526 98.781 1.00 34.92 2 ARG C O 1
ATOM 5740 N N . VAL C 1 5 ? 5.824 58.162 100.806 1.00 33.64 3 VAL C N 1
ATOM 5741 C CA . VAL C 1 5 ? 7.234 57.934 100.497 1.00 31.87 3 VAL C CA 1
ATOM 5742 C C . VAL C 1 5 ? 7.860 56.712 101.166 1.00 30.40 3 VAL C C 1
ATOM 5743 O O . VAL C 1 5 ? 7.762 56.535 102.381 1.00 30.60 3 VAL C O 1
ATOM 5747 N N . LEU C 1 6 ? 8.494 55.868 100.357 1.00 28.93 4 LEU C N 1
ATOM 5748 C CA . LEU C 1 6 ? 9.171 54.677 100.858 1.00 28.32 4 LEU C CA 1
ATOM 5749 C C . LEU C 1 6 ? 10.656 55.019 100.946 1.00 26.09 4 LEU C C 1
ATOM 5750 O O . LEU C 1 6 ? 11.295 55.285 99.937 1.00 24.16 4 LEU C O 1
ATOM 5755 N N . VAL C 1 7 ? 11.198 55.010 102.159 1.00 25.68 5 VAL C N 1
ATOM 5756 C CA . VAL C 1 7 ? 12.605 55.350 102.370 1.00 25.30 5 VAL C CA 1
ATOM 5757 C C . VAL C 1 7 ? 13.466 54.126 102.701 1.00 24.97 5 VAL C C 1
ATOM 5758 O O . VAL C 1 7 ? 13.483 53.653 103.840 1.00 24.64 5 VAL C O 1
ATOM 5762 N N . CYS C 1 8 ? 14.180 53.620 101.701 1.00 24.54 6 CYS C N 1
ATOM 5763 C CA . CYS C 1 8 ? 15.054 52.466 101.892 1.00 24.88 6 CYS C CA 1
ATOM 5764 C C . CYS C 1 8 ? 16.315 52.951 102.596 1.00 24.61 6 CYS C C 1
ATOM 5765 O O . CYS C 1 8 ? 16.931 53.927 102.165 1.00 26.03 6 CYS C O 1
ATOM 5768 N N . GLY C 1 9 ? 16.695 52.272 103.675 1.00 23.98 7 GLY C N 1
ATOM 5769 C CA . GLY C 1 9 ? 17.870 52.671 104.431 1.00 22.80 7 GLY C CA 1
ATOM 5770 C C . GLY C 1 9 ? 17.528 53.850 105.328 1.00 23.36 7 GLY C C 1
ATOM 5771 O O . GLY C 1 9 ? 18.414 54.574 105.803 1.00 23.83 7 GLY C O 1
ATOM 5772 N N . GLY C 1 10 ? 16.231 54.028 105.574 1.00 21.59 8 GLY C N 1
ATOM 5773 C CA . GLY C 1 10 ? 15.753 55.132 106.389 1.00 21.29 8 GLY C CA 1
ATOM 5774 C C . GLY C 1 10 ? 16.125 55.140 107.860 1.00 22.16 8 GLY C C 1
ATOM 5775 O O . GLY C 1 10 ? 15.956 56.161 108.524 1.00 22.53 8 GLY C O 1
ATOM 5776 N N . ALA C 1 11 ? 16.627 54.021 108.381 1.00 20.66 9 ALA C N 1
ATOM 5777 C CA . ALA C 1 11 ? 17.014 53.953 109.785 1.00 19.68 9 ALA C CA 1
ATOM 5778 C C . ALA C 1 11 ? 18.468 54.370 109.980 1.00 19.74 9 ALA C C 1
ATOM 5779 O O . ALA C 1 11 ? 18.960 54.413 111.107 1.00 21.00 9 ALA C O 1
ATOM 5781 N N . GLY C 1 12 ? 19.140 54.689 108.879 1.00 20.40 10 GLY C N 1
ATOM 5782 C CA . GLY C 1 12 ? 20.539 55.075 108.930 1.00 20.79 10 GLY C CA 1
ATOM 5783 C C . GLY C 1 12 ? 20.802 56.502 109.367 1.00 21.29 10 GLY C C 1
ATOM 5784 O O . GLY C 1 12 ? 19.899 57.231 109.753 1.00 20.17 10 GLY C O 1
ATOM 5785 N N . TYR C 1 13 ? 22.069 56.891 109.302 1.00 22.14 11 TYR C N 1
ATOM 5786 C CA . TYR C 1 13 ? 22.506 58.223 109.693 1.00 22.45 11 TYR C CA 1
ATOM 5787 C C . TYR C 1 13 ? 21.817 59.328 108.905 1.00 22.61 11 TYR C C 1
ATOM 5788 O O . TYR C 1 13 ? 21.120 60.169 109.482 1.00 24.72 11 TYR C O 1
ATOM 5797 N N . ILE C 1 14 ? 22.000 59.326 107.591 1.00 22.33 12 ILE C N 1
ATOM 5798 C CA . ILE C 1 14 ? 21.391 60.344 106.748 1.00 22.06 12 ILE C CA 1
ATOM 5799 C C . ILE C 1 14 ? 19.880 60.109 106.640 1.00 24.05 12 ILE C C 1
ATOM 5800 O O . ILE C 1 14 ? 19.100 61.059 106.586 1.00 24.56 12 ILE C O 1
ATOM 5805 N N . GLY C 1 15 ? 19.475 58.842 106.622 1.00 21.70 13 GLY C N 1
ATOM 5806 C CA . GLY C 1 15 ? 18.064 58.520 106.532 1.00 22.58 13 GLY C CA 1
ATOM 5807 C C . GLY C 1 15 ? 17.252 59.056 107.698 1.00 24.13 13 GLY C C 1
ATOM 5808 O O . GLY C 1 15 ? 16.150 59.564 107.511 1.00 25.72 13 GLY C O 1
ATOM 5809 N N . SER C 1 16 ? 17.795 58.945 108.905 1.00 24.10 14 SER C N 1
ATOM 5810 C CA . SER C 1 16 ? 17.109 59.422 110.099 1.00 23.32 14 SER C CA 1
ATOM 5811 C C . SER C 1 16 ? 16.880 60.929 110.040 1.00 23.19 14 SER C C 1
ATOM 5812 O O . SER C 1 16 ? 15.836 61.425 110.468 1.00 20.94 14 SER C O 1
ATOM 5815 N N . HIS C 1 17 ? 17.857 61.658 109.511 1.00 22.04 15 HIS C N 1
ATOM 5816 C CA . HIS C 1 17 ? 17.722 63.103 109.393 1.00 22.69 15 HIS C CA 1
ATOM 5817 C C . HIS C 1 17 ? 16.735 63.477 108.296 1.00 23.66 15 HIS C C 1
ATOM 5818 O O . HIS C 1 17 ? 16.038 64.487 108.406 1.00 24.48 15 HIS C O 1
ATOM 5825 N N . PHE C 1 18 ? 16.674 62.669 107.239 1.00 23.53 16 PHE C N 1
ATOM 5826 C CA . PHE C 1 18 ? 15.743 62.931 106.154 1.00 23.35 16 PHE C CA 1
ATOM 5827 C C . PHE C 1 18 ? 14.329 62.637 106.628 1.00 23.32 16 PHE C C 1
ATOM 5828 O O . PHE C 1 18 ? 13.407 63.408 106.365 1.00 23.40 16 PHE C O 1
ATOM 5836 N N . VAL C 1 19 ? 14.157 61.520 107.329 1.00 23.06 17 VAL C N 1
ATOM 5837 C CA . VAL C 1 19 ? 12.840 61.154 107.850 1.00 23.54 17 VAL C CA 1
ATOM 5838 C C . VAL C 1 19 ? 12.309 62.241 108.791 1.00 24.88 17 VAL C C 1
ATOM 5839 O O . VAL C 1 19 ? 11.152 62.642 108.686 1.00 25.46 17 VAL C O 1
ATOM 5843 N N . ARG C 1 20 ? 13.154 62.724 109.702 1.00 24.14 18 ARG C N 1
ATOM 5844 C CA . ARG C 1 20 ? 12.731 63.759 110.634 1.00 24.76 18 ARG C CA 1
ATOM 5845 C C . ARG C 1 20 ? 12.253 65.003 109.890 1.00 24.69 18 ARG C C 1
ATOM 5846 O O . ARG C 1 20 ? 11.268 65.626 110.282 1.00 25.37 18 ARG C O 1
ATOM 5854 N N . ALA C 1 21 ? 12.948 65.358 108.816 1.00 24.18 19 ALA C N 1
ATOM 5855 C CA . ALA C 1 21 ? 12.576 66.519 108.016 1.00 25.34 19 ALA C CA 1
ATOM 5856 C C . ALA C 1 21 ? 11.242 66.266 107.310 1.00 26.56 19 ALA C C 1
ATOM 5857 O O . ALA C 1 21 ? 10.439 67.188 107.143 1.00 24.93 19 ALA C O 1
ATOM 5859 N N . LEU C 1 22 ? 11.012 65.023 106.889 1.00 25.86 20 LEU C N 1
ATOM 5860 C CA . LEU C 1 22 ? 9.754 64.672 106.237 1.00 26.96 20 LEU C CA 1
ATOM 5861 C C . LEU C 1 22 ? 8.620 64.815 107.248 1.00 27.17 20 LEU C C 1
ATOM 5862 O O . LEU C 1 22 ? 7.570 65.382 106.941 1.00 27.89 20 LEU C O 1
ATOM 5867 N N . LEU C 1 23 ? 8.843 64.294 108.453 1.00 26.65 21 LEU C N 1
ATOM 5868 C CA . LEU C 1 23 ? 7.845 64.338 109.517 1.00 27.25 21 LEU C CA 1
ATOM 5869 C C . LEU C 1 23 ? 7.541 65.734 110.060 1.00 28.29 21 LEU C C 1
ATOM 5870 O O . LEU C 1 23 ? 6.402 66.026 110.425 1.00 27.13 21 LEU C O 1
ATOM 5875 N N . ARG C 1 24 ? 8.552 66.595 110.118 1.00 28.51 22 ARG C N 1
ATOM 5876 C CA . ARG C 1 24 ? 8.354 67.937 110.652 1.00 29.74 22 ARG C CA 1
ATOM 5877 C C . ARG C 1 24 ? 8.122 69.035 109.622 1.00 30.07 22 ARG C C 1
ATOM 5878 O O . ARG C 1 24 ? 7.484 70.041 109.925 1.00 32.13 22 ARG C O 1
ATOM 5886 N N . ASP C 1 25 ? 8.622 68.856 108.408 1.00 30.83 23 ASP C N 1
ATOM 5887 C CA . ASP C 1 25 ? 8.461 69.892 107.400 1.00 32.66 23 ASP C CA 1
ATOM 5888 C C . ASP C 1 25 ? 7.530 69.563 106.238 1.00 32.72 23 ASP C C 1
ATOM 5889 O O . ASP C 1 25 ? 7.373 70.379 105.335 1.00 34.02 23 ASP C O 1
ATOM 5894 N N . THR C 1 26 ? 6.917 68.381 106.246 1.00 32.09 24 THR C N 1
ATOM 5895 C CA . THR C 1 26 ? 6.015 68.007 105.159 1.00 31.92 24 THR C CA 1
ATOM 5896 C C . THR C 1 26 ? 4.816 67.236 105.693 1.00 32.92 24 THR C C 1
ATOM 5897 O O . THR C 1 26 ? 4.759 66.907 106.876 1.00 31.39 24 THR C O 1
ATOM 5901 N N . ASN C 1 27 ? 3.856 66.953 104.818 1.00 34.16 25 ASN C N 1
ATOM 5902 C CA . ASN C 1 27 ? 2.678 66.188 105.209 1.00 36.88 25 ASN C CA 1
ATOM 5903 C C . ASN C 1 27 ? 2.682 64.806 104.554 1.00 36.33 25 ASN C C 1
ATOM 5904 O O . ASN C 1 27 ? 1.655 64.123 104.534 1.00 36.94 25 ASN C O 1
ATOM 5909 N N . HIS C 1 28 ? 3.838 64.404 104.023 1.00 33.81 26 HIS C N 1
ATOM 5910 C CA . HIS C 1 28 ? 3.980 63.106 103.370 1.00 32.93 26 HIS C CA 1
ATOM 5911 C C . HIS C 1 28 ? 3.856 61.962 104.378 1.00 31.18 26 HIS C C 1
ATOM 5912 O O . HIS C 1 28 ? 4.161 62.133 105.556 1.00 31.78 26 HIS C O 1
ATOM 5919 N N . SER C 1 29 ? 3.385 60.806 103.921 1.00 30.89 27 SER C N 1
ATOM 5920 C CA . SER C 1 29 ? 3.292 59.619 104.778 1.00 30.87 27 SER C CA 1
ATOM 5921 C C . SER C 1 29 ? 4.634 58.919 104.571 1.00 30.03 27 SER C C 1
ATOM 5922 O O . SER C 1 29 ? 5.110 58.811 103.445 1.00 31.59 27 SER C O 1
ATOM 5925 N N . VAL C 1 30 ? 5.237 58.432 105.645 1.00 29.93 28 VAL C N 1
ATOM 5926 C CA . VAL C 1 30 ? 6.549 57.804 105.553 1.00 27.70 28 VAL C CA 1
ATOM 5927 C C . VAL C 1 30 ? 6.606 56.332 105.935 1.00 26.97 28 VAL C C 1
ATOM 5928 O O . VAL C 1 30 ? 6.139 55.933 107.004 1.00 26.29 28 VAL C O 1
ATOM 5932 N N . VAL C 1 31 ? 7.193 55.534 105.049 1.00 25.34 29 VAL C N 1
ATOM 5933 C CA . VAL C 1 31 ? 7.375 54.111 105.287 1.00 25.27 29 VAL C CA 1
ATOM 5934 C C . VAL C 1 31 ? 8.876 53.848 105.169 1.00 25.04 29 VAL C C 1
ATOM 5935 O O . VAL C 1 31 ? 9.482 54.141 104.140 1.00 24.33 29 VAL C O 1
ATOM 5939 N N . ILE C 1 32 ? 9.470 53.314 106.228 1.00 24.90 30 ILE C N 1
ATOM 5940 C CA . ILE C 1 32 ? 10.894 53.017 106.228 1.00 25.62 30 ILE C CA 1
ATOM 5941 C C . ILE C 1 32 ? 11.139 51.529 106.054 1.00 26.73 30 ILE C C 1
ATOM 5942 O O . ILE C 1 32 ? 10.486 50.709 106.698 1.00 27.17 30 ILE C O 1
ATOM 5947 N N . VAL C 1 33 ? 12.076 51.190 105.172 1.00 27.09 31 VAL C N 1
ATOM 5948 C CA . VAL C 1 33 ? 12.461 49.801 104.950 1.00 26.88 31 VAL C CA 1
ATOM 5949 C C . VAL C 1 33 ? 13.953 49.755 105.217 1.00 27.12 31 VAL C C 1
ATOM 5950 O O . VAL C 1 33 ? 14.739 50.410 104.527 1.00 29.35 31 VAL C O 1
ATOM 5954 N N . ASP C 1 34 ? 14.345 48.995 106.229 1.00 25.99 32 ASP C N 1
ATOM 5955 C CA . ASP C 1 34 ? 15.748 48.905 106.595 1.00 26.00 32 ASP C CA 1
ATOM 5956 C C . ASP C 1 34 ? 16.012 47.535 107.227 1.00 26.82 32 ASP C C 1
ATOM 5957 O O . ASP C 1 34 ? 15.184 47.024 107.983 1.00 26.49 32 ASP C O 1
ATOM 5962 N N . SER C 1 35 ? 17.160 46.944 106.912 1.00 26.21 33 SER C N 1
ATOM 5963 C CA . SER C 1 35 ? 17.530 45.635 107.444 1.00 26.73 33 SER C CA 1
ATOM 5964 C C . SER C 1 35 ? 18.191 45.774 108.807 1.00 27.22 33 SER C C 1
ATOM 5965 O O . SER C 1 35 ? 18.369 44.787 109.516 1.00 26.42 33 SER C O 1
ATOM 5968 N N . LEU C 1 36 ? 18.543 47.008 109.158 1.00 27.39 34 LEU C N 1
ATOM 5969 C CA . LEU C 1 36 ? 19.202 47.332 110.421 1.00 26.67 34 LEU C CA 1
ATOM 5970 C C . LEU C 1 36 ? 20.630 46.800 110.464 1.00 26.96 34 LEU C C 1
ATOM 5971 O O . LEU C 1 36 ? 21.218 46.695 111.533 1.00 27.47 34 LEU C O 1
ATOM 5976 N N . VAL C 1 37 ? 21.187 46.480 109.298 1.00 28.44 35 VAL C N 1
ATOM 5977 C CA . VAL C 1 37 ? 22.553 45.970 109.219 1.00 27.74 35 VAL C CA 1
ATOM 5978 C C . VAL C 1 37 ? 23.538 47.088 109.534 1.00 28.51 35 VAL C C 1
ATOM 5979 O O . VAL C 1 37 ? 24.649 46.833 110.000 1.00 29.52 35 VAL C O 1
ATOM 5983 N N . GLY C 1 38 ? 23.119 48.329 109.297 1.00 28.10 36 GLY C N 1
ATOM 5984 C CA . GLY C 1 38 ? 23.980 49.468 109.569 1.00 26.76 36 GLY C CA 1
ATOM 5985 C C . GLY C 1 38 ? 23.636 50.178 110.866 1.00 27.77 36 GLY C C 1
ATOM 5986 O O . GLY C 1 38 ? 24.165 51.255 111.155 1.00 28.34 36 GLY C O 1
ATOM 5987 N N . THR C 1 39 ? 22.754 49.578 111.658 1.00 28.65 37 THR C N 1
ATOM 5988 C CA . THR C 1 39 ? 22.348 50.177 112.927 1.00 30.11 37 THR C CA 1
ATOM 5989 C C . THR C 1 39 ? 22.471 49.194 114.088 1.00 31.10 37 THR C C 1
ATOM 5990 O O . THR C 1 39 ? 21.756 49.301 115.085 1.00 30.90 37 THR C O 1
ATOM 5994 N N . HIS C 1 40 ? 23.377 48.227 113.948 1.00 32.26 38 HIS C N 1
ATOM 5995 C CA . HIS C 1 40 ? 23.621 47.229 114.986 1.00 31.65 38 HIS C CA 1
ATOM 5996 C C . HIS C 1 40 ? 22.383 46.399 115.284 1.00 31.65 38 HIS C C 1
ATOM 5997 O O . HIS C 1 40 ? 22.229 45.866 116.380 1.00 31.31 38 HIS C O 1
ATOM 6004 N N . GLY C 1 41 ? 21.498 46.298 114.302 1.00 32.23 39 GLY C N 1
ATOM 6005 C CA . GLY C 1 41 ? 20.285 45.524 114.473 1.00 32.68 39 GLY C CA 1
ATOM 6006 C C . GLY C 1 41 ? 19.248 46.152 115.385 1.00 33.78 39 GLY C C 1
ATOM 6007 O O . GLY C 1 41 ? 18.290 45.492 115.777 1.00 33.77 39 GLY C O 1
ATOM 6008 N N . LYS C 1 42 ? 19.424 47.424 115.721 1.00 34.19 40 LYS C N 1
ATOM 6009 C CA . LYS C 1 42 ? 18.484 48.109 116.604 1.00 35.37 40 LYS C CA 1
ATOM 6010 C C . LYS C 1 42 ? 17.817 49.292 115.916 1.00 34.49 40 LYS C C 1
ATOM 6011 O O . LYS C 1 42 ? 18.352 49.830 114.948 1.00 32.48 40 LYS C O 1
ATOM 6017 N N . SER C 1 43 ? 16.652 49.691 116.423 1.00 34.66 41 SER C N 1
ATOM 6018 C CA . SER C 1 43 ? 15.896 50.801 115.846 1.00 33.93 41 SER C CA 1
ATOM 6019 C C . SER C 1 43 ? 15.235 51.712 116.883 1.00 33.83 41 SER C C 1
ATOM 6020 O O . SER C 1 43 ? 14.220 52.345 116.600 1.00 31.75 41 SER C O 1
ATOM 6023 N N . ASP C 1 44 ? 15.821 51.784 118.073 1.00 34.29 42 ASP C N 1
ATOM 6024 C CA . ASP C 1 44 ? 15.291 52.615 119.152 1.00 36.40 42 ASP C CA 1
ATOM 6025 C C . ASP C 1 44 ? 15.216 54.086 118.768 1.00 35.86 42 ASP C C 1
ATOM 6026 O O . ASP C 1 44 ? 14.386 54.831 119.291 1.00 36.69 42 ASP C O 1
ATOM 6031 N N . HIS C 1 45 ? 16.099 54.496 117.863 1.00 32.83 43 HIS C N 1
ATOM 6032 C CA . HIS C 1 45 ? 16.173 55.880 117.412 1.00 30.63 43 HIS C CA 1
ATOM 6033 C C . HIS C 1 45 ? 15.167 56.217 116.318 1.00 28.92 43 HIS C C 1
ATOM 6034 O O . HIS C 1 45 ? 14.913 57.389 116.061 1.00 29.62 43 HIS C O 1
ATOM 6041 N N . VAL C 1 46 ? 14.614 55.200 115.662 1.00 28.53 44 VAL C N 1
ATOM 6042 C CA . VAL C 1 46 ? 13.657 55.428 114.579 1.00 26.91 44 VAL C CA 1
ATOM 6043 C C . VAL C 1 46 ? 12.378 56.024 115.133 1.00 27.97 44 VAL C C 1
ATOM 6044 O O . VAL C 1 46 ? 11.865 55.572 116.151 1.00 27.99 44 VAL C O 1
ATOM 6048 N N . GLU C 1 47 ? 11.863 57.048 114.461 1.00 28.69 45 GLU C N 1
ATOM 6049 C CA . GLU C 1 47 ? 10.658 57.709 114.929 1.00 28.78 45 GLU C CA 1
ATOM 6050 C C . GLU C 1 47 ? 9.382 56.979 114.546 1.00 27.55 45 GLU C C 1
ATOM 6051 O O . GLU C 1 47 ? 8.571 57.476 113.771 1.00 25.51 45 GLU C O 1
ATOM 6057 N N . THR C 1 48 ? 9.227 55.779 115.099 1.00 29.31 46 THR C N 1
ATOM 6058 C CA . THR C 1 48 ? 8.037 54.961 114.873 1.00 31.50 46 THR C CA 1
ATOM 6059 C C . THR C 1 48 ? 6.973 55.503 115.813 1.00 32.99 46 THR C C 1
ATOM 6060 O O . THR C 1 48 ? 7.221 56.459 116.551 1.00 33.24 46 THR C O 1
ATOM 6064 N N . ARG C 1 49 ? 5.801 54.884 115.834 1.00 34.18 47 ARG C N 1
ATOM 6065 C CA . ARG C 1 49 ? 4.777 55.382 116.735 1.00 35.81 47 ARG C CA 1
ATOM 6066 C C . ARG C 1 49 ? 5.109 55.052 118.192 1.00 35.36 47 ARG C C 1
ATOM 6067 O O . ARG C 1 49 ? 4.860 55.864 119.075 1.00 35.02 47 ARG C O 1
ATOM 6075 N N . GLU C 1 50 ? 5.702 53.886 118.443 1.00 35.61 48 GLU C N 1
ATOM 6076 C CA . GLU C 1 50 ? 6.054 53.492 119.813 1.00 37.72 48 GLU C CA 1
ATOM 6077 C C . GLU C 1 50 ? 7.164 54.365 120.415 1.00 37.83 48 GLU C C 1
ATOM 6078 O O . GLU C 1 50 ? 7.194 54.602 121.622 1.00 38.41 48 GLU C O 1
ATOM 6084 N N . ASN C 1 51 ? 8.063 54.849 119.563 1.00 37.93 49 ASN C N 1
ATOM 6085 C CA . ASN C 1 51 ? 9.192 55.678 119.983 1.00 37.81 49 ASN C CA 1
ATOM 6086 C C . ASN C 1 51 ? 8.780 57.131 120.139 1.00 36.30 49 ASN C C 1
ATOM 6087 O O . ASN C 1 51 ? 9.211 57.812 121.071 1.00 37.12 49 ASN C O 1
ATOM 6092 N N . VAL C 1 52 ? 7.919 57.594 119.244 1.00 33.99 50 VAL C N 1
ATOM 6093 C CA . VAL C 1 52 ? 7.419 58.954 119.342 1.00 33.40 50 VAL C CA 1
ATOM 6094 C C . VAL C 1 52 ? 6.527 59.023 120.593 1.00 34.99 50 VAL C C 1
ATOM 6095 O O . VAL C 1 52 ? 6.579 59.998 121.348 1.00 34.95 50 VAL C O 1
ATOM 6099 N N . ALA C 1 53 ? 5.733 57.974 120.816 1.00 34.94 51 ALA C N 1
ATOM 6100 C CA . ALA C 1 53 ? 4.843 57.905 121.973 1.00 36.68 51 ALA C CA 1
ATOM 6101 C C . ALA C 1 53 ? 5.643 57.879 123.275 1.00 38.46 51 ALA C C 1
ATOM 6102 O O . ALA C 1 53 ? 5.400 58.680 124.181 1.00 37.94 51 ALA C O 1
ATOM 6104 N N . ARG C 1 54 ? 6.595 56.952 123.358 1.00 40.70 52 ARG C N 1
ATOM 6105 C CA . ARG C 1 54 ? 7.441 56.806 124.538 1.00 42.28 52 ARG C CA 1
ATOM 6106 C C . ARG C 1 54 ? 8.198 58.090 124.863 1.00 42.30 52 ARG C C 1
ATOM 6107 O O . ARG C 1 54 ? 8.400 58.415 126.027 1.00 41.57 52 ARG C O 1
ATOM 6115 N N . LYS C 1 55 ? 8.615 58.816 123.833 1.00 43.20 53 LYS C N 1
ATOM 6116 C CA . LYS C 1 55 ? 9.325 60.075 124.028 1.00 44.76 53 LYS C CA 1
ATOM 6117 C C . LYS C 1 55 ? 8.351 61.128 124.551 1.00 46.45 53 LYS C C 1
ATOM 6118 O O . LYS C 1 55 ? 8.670 61.912 125.447 1.00 46.00 53 LYS C O 1
ATOM 6124 N N . LEU C 1 56 ? 7.161 61.126 123.962 1.00 47.21 54 LEU C N 1
ATOM 6125 C CA . LEU C 1 56 ? 6.090 62.053 124.289 1.00 47.86 54 LEU C CA 1
ATOM 6126 C C . LEU C 1 56 ? 5.628 61.903 125.739 1.00 50.12 54 LEU C C 1
ATOM 6127 O O . LEU C 1 56 ? 5.226 62.881 126.368 1.00 49.24 54 LEU C O 1
ATOM 6132 N N . GLN C 1 57 ? 5.692 60.682 126.265 1.00 52.41 55 GLN C N 1
ATOM 6133 C CA . GLN C 1 57 ? 5.282 60.411 127.642 1.00 56.05 55 GLN C CA 1
ATOM 6134 C C . GLN C 1 57 ? 6.359 60.763 128.664 1.00 58.06 55 GLN C C 1
ATOM 6135 O O . GLN C 1 57 ? 6.131 60.666 129.869 1.00 58.75 55 GLN C O 1
ATOM 6141 N N . GLN C 1 58 ? 7.529 61.168 128.187 1.00 60.65 56 GLN C N 1
ATOM 6142 C CA . GLN C 1 58 ? 8.630 61.502 129.083 1.00 63.61 56 GLN C CA 1
ATOM 6143 C C . GLN C 1 58 ? 8.691 62.976 129.471 1.00 64.41 56 GLN C C 1
ATOM 6144 O O . GLN C 1 58 ? 9.501 63.361 130.314 1.00 65.95 56 GLN C O 1
ATOM 6150 N N . SER C 1 59 ? 7.847 63.798 128.856 1.00 64.20 57 SER C N 1
ATOM 6151 C CA . SER C 1 59 ? 7.820 65.228 129.159 1.00 63.96 57 SER C CA 1
ATOM 6152 C C . SER C 1 59 ? 6.383 65.752 129.149 1.00 63.50 57 SER C C 1
ATOM 6153 O O . SER C 1 59 ? 5.572 65.342 128.317 1.00 63.14 57 SER C O 1
ATOM 6156 N N . ASP C 1 60 ? 6.083 66.658 130.074 1.00 62.57 58 ASP C N 1
ATOM 6157 C CA . ASP C 1 60 ? 4.741 67.211 130.180 1.00 61.58 58 ASP C CA 1
ATOM 6158 C C . ASP C 1 60 ? 4.614 68.528 129.419 1.00 59.84 58 ASP C C 1
ATOM 6159 O O . ASP C 1 60 ? 5.532 68.931 128.703 1.00 59.09 58 ASP C O 1
ATOM 6164 N N . GLY C 1 61 ? 3.467 69.176 129.567 1.00 58.60 59 GLY C N 1
ATOM 6165 C CA . GLY C 1 61 ? 3.202 70.448 128.916 1.00 56.51 59 GLY C CA 1
ATOM 6166 C C . GLY C 1 61 ? 2.806 70.354 127.453 1.00 55.62 59 GLY C C 1
ATOM 6167 O O . GLY C 1 61 ? 2.635 69.253 126.929 1.00 54.91 59 GLY C O 1
ATOM 6168 N N . PRO C 1 62 ? 2.639 71.502 126.767 1.00 55.06 60 PRO C N 1
ATOM 6169 C CA . PRO C 1 62 ? 2.263 71.539 125.348 1.00 53.02 60 PRO C CA 1
ATOM 6170 C C . PRO C 1 62 ? 3.426 71.038 124.492 1.00 50.79 60 PRO C C 1
ATOM 6171 O O . PRO C 1 62 ? 4.584 71.129 124.899 1.00 51.07 60 PRO C O 1
ATOM 6175 N N . LYS C 1 63 ? 3.118 70.522 123.308 1.00 47.93 61 LYS C N 1
ATOM 6176 C CA . LYS C 1 63 ? 4.149 70.006 122.417 1.00 44.07 61 LYS C CA 1
ATOM 6177 C C . LYS C 1 63 ? 4.060 70.652 121.038 1.00 42.80 61 LYS C C 1
ATOM 6178 O O . LYS C 1 63 ? 3.048 71.261 120.690 1.00 41.60 61 LYS C O 1
ATOM 6184 N N . PRO C 1 64 ? 5.131 70.537 120.235 1.00 42.01 62 PRO C N 1
ATOM 6185 C CA . PRO C 1 64 ? 5.160 71.113 118.885 1.00 40.11 62 PRO C CA 1
ATOM 6186 C C . PRO C 1 64 ? 4.112 70.433 117.997 1.00 38.62 62 PRO C C 1
ATOM 6187 O O . PRO C 1 64 ? 3.681 69.322 118.281 1.00 37.23 62 PRO C O 1
ATOM 6191 N N . PRO C 1 65 ? 3.698 71.089 116.906 1.00 37.81 63 PRO C N 1
ATOM 6192 C CA . PRO C 1 65 ? 2.696 70.518 115.997 1.00 37.64 63 PRO C CA 1
ATOM 6193 C C . PRO C 1 65 ? 3.082 69.151 115.429 1.00 37.05 63 PRO C C 1
ATOM 6194 O O . PRO C 1 65 ? 2.217 68.326 115.140 1.00 37.19 63 PRO C O 1
ATOM 6198 N N . TRP C 1 66 ? 4.383 68.922 115.270 1.00 36.38 64 TRP C N 1
ATOM 6199 C CA . TRP C 1 66 ? 4.900 67.664 114.729 1.00 33.64 64 TRP C CA 1
ATOM 6200 C C . TRP C 1 66 ? 5.176 66.608 115.794 1.00 32.72 64 TRP C C 1
ATOM 6201 O O . TRP C 1 66 ? 5.649 65.516 115.484 1.00 31.45 64 TRP C O 1
ATOM 6212 N N . ALA C 1 67 ? 4.873 66.933 117.046 1.00 31.71 65 ALA C N 1
ATOM 6213 C CA . ALA C 1 67 ? 5.133 66.028 118.160 1.00 31.65 65 ALA C CA 1
ATOM 6214 C C . ALA C 1 67 ? 4.596 64.598 118.029 1.00 32.55 65 ALA C C 1
ATOM 6215 O O . ALA C 1 67 ? 5.219 63.660 118.543 1.00 32.63 65 ALA C O 1
ATOM 6217 N N . ASP C 1 68 ? 3.459 64.417 117.357 1.00 31.05 66 ASP C N 1
ATOM 6218 C CA . ASP C 1 68 ? 2.885 63.078 117.218 1.00 31.03 66 ASP C CA 1
ATOM 6219 C C . ASP C 1 68 ? 3.024 62.458 115.821 1.00 30.50 66 ASP C C 1
ATOM 6220 O O . ASP C 1 68 ? 2.353 61.476 115.494 1.00 31.24 66 ASP C O 1
ATOM 6225 N N . ARG C 1 69 ? 3.910 63.032 115.010 1.00 30.12 67 ARG C N 1
ATOM 6226 C CA . ARG C 1 69 ? 4.177 62.551 113.659 1.00 28.76 67 ARG C CA 1
ATOM 6227 C C . ARG C 1 69 ? 5.063 61.326 113.749 1.00 29.98 67 ARG C C 1
ATOM 6228 O O . ARG C 1 69 ? 5.933 61.252 114.625 1.00 28.30 67 ARG C O 1
ATOM 6236 N N . TYR C 1 70 ? 4.850 60.353 112.866 1.00 32.16 68 TYR C N 1
ATOM 6237 C CA . TYR C 1 70 ? 5.693 59.167 112.933 1.00 33.23 68 TYR C CA 1
ATOM 6238 C C . TYR C 1 70 ? 5.760 58.438 111.604 1.00 31.66 68 TYR C C 1
ATOM 6239 O O . TYR C 1 70 ? 4.984 58.710 110.691 1.00 31.57 68 TYR C O 1
ATOM 6248 N N . ALA C 1 71 ? 6.701 57.509 111.503 1.00 29.67 69 ALA C N 1
ATOM 6249 C CA . ALA C 1 71 ? 6.871 56.738 110.291 1.00 28.03 69 ALA C CA 1
ATOM 6250 C C . ALA C 1 71 ? 6.686 55.254 110.582 1.00 27.63 69 ALA C C 1
ATOM 6251 O O . ALA C 1 71 ? 6.900 54.800 111.709 1.00 25.76 69 ALA C O 1
ATOM 6253 N N . ALA C 1 72 ? 6.279 54.501 109.567 1.00 27.50 70 ALA C N 1
ATOM 6254 C CA . ALA C 1 72 ? 6.118 53.064 109.724 1.00 27.46 70 ALA C CA 1
ATOM 6255 C C . ALA C 1 72 ? 7.501 52.469 109.473 1.00 28.18 70 ALA C C 1
ATOM 6256 O O . ALA C 1 72 ? 8.290 53.029 108.708 1.00 27.72 70 ALA C O 1
ATOM 6258 N N . LEU C 1 73 ? 7.798 51.351 110.125 1.00 28.60 71 LEU C N 1
ATOM 6259 C CA . LEU C 1 73 ? 9.086 50.696 109.957 1.00 29.43 71 LEU C CA 1
ATOM 6260 C C . LEU C 1 73 ? 8.939 49.231 109.556 1.00 31.07 71 LEU C C 1
ATOM 6261 O O . LEU C 1 73 ? 8.327 48.435 110.272 1.00 31.23 71 LEU C O 1
ATOM 6266 N N . GLU C 1 74 ? 9.493 48.889 108.397 1.00 32.27 72 GLU C N 1
ATOM 6267 C CA . GLU C 1 74 ? 9.480 47.520 107.893 1.00 31.42 72 GLU C CA 1
ATOM 6268 C C . GLU C 1 74 ? 10.924 47.035 107.962 1.00 30.24 72 GLU C C 1
ATOM 6269 O O . GLU C 1 74 ? 11.792 47.575 107.284 1.00 30.15 72 GLU C O 1
ATOM 6275 N N . VAL C 1 75 ? 11.184 46.030 108.787 1.00 30.01 73 VAL C N 1
ATOM 6276 C CA . VAL C 1 75 ? 12.540 45.507 108.932 1.00 30.50 73 VAL C CA 1
ATOM 6277 C C . VAL C 1 75 ? 12.813 44.327 107.997 1.00 31.36 73 VAL C C 1
ATOM 6278 O O . VAL C 1 75 ? 12.199 43.266 108.121 1.00 32.57 73 VAL C O 1
ATOM 6282 N N . GLY C 1 76 ? 13.738 44.527 107.061 1.00 31.22 74 GLY C N 1
ATOM 6283 C CA . GLY C 1 76 ? 14.088 43.484 106.115 1.00 30.12 74 GLY C CA 1
ATOM 6284 C C . GLY C 1 76 ? 15.027 43.994 105.042 1.00 29.94 74 GLY C C 1
ATOM 6285 O O . GLY C 1 76 ? 15.264 45.199 104.940 1.00 30.04 74 GLY C O 1
ATOM 6286 N N . ASP C 1 77 ? 15.552 43.076 104.237 1.00 29.28 75 ASP C N 1
ATOM 6287 C CA . ASP C 1 77 ? 16.483 43.408 103.162 1.00 29.65 75 ASP C CA 1
ATOM 6288 C C . ASP C 1 77 ? 15.707 43.708 101.868 1.00 29.88 75 ASP C C 1
ATOM 6289 O O . ASP C 1 77 ? 14.821 42.947 101.478 1.00 29.18 75 ASP C O 1
ATOM 6294 N N . VAL C 1 78 ? 16.019 44.818 101.206 1.00 28.77 76 VAL C N 1
ATOM 6295 C CA . VAL C 1 78 ? 15.327 45.157 99.966 1.00 27.80 76 VAL C CA 1
ATOM 6296 C C . VAL C 1 78 ? 15.584 44.114 98.875 1.00 29.45 76 VAL C C 1
ATOM 6297 O O . VAL C 1 78 ? 14.803 44.003 97.938 1.00 28.60 76 VAL C O 1
ATOM 6301 N N . ARG C 1 79 ? 16.674 43.353 99.003 1.00 31.32 77 ARG C N 1
ATOM 6302 C CA . ARG C 1 79 ? 17.015 42.320 98.025 1.00 31.86 77 ARG C CA 1
ATOM 6303 C C . ARG C 1 79 ? 16.115 41.094 98.189 1.00 33.13 77 ARG C C 1
ATOM 6304 O O . ARG C 1 79 ? 16.127 40.183 97.361 1.00 35.17 77 ARG C O 1
ATOM 6312 N N . ASN C 1 80 ? 15.340 41.075 99.267 1.00 32.48 78 ASN C N 1
ATOM 6313 C CA . ASN C 1 80 ? 14.406 39.985 99.527 1.00 33.96 78 ASN C CA 1
ATOM 6314 C C . ASN C 1 80 ? 13.078 40.344 98.839 1.00 35.88 78 ASN C C 1
ATOM 6315 O O . ASN C 1 80 ? 12.289 41.136 99.356 1.00 34.20 78 ASN C O 1
ATOM 6320 N N . GLU C 1 81 ? 12.828 39.727 97.687 1.00 38.22 79 GLU C N 1
ATOM 6321 C CA . GLU C 1 81 ? 11.632 39.970 96.869 1.00 40.29 79 GLU C CA 1
ATOM 6322 C C . GLU C 1 81 ? 10.254 39.853 97.533 1.00 39.25 79 GLU C C 1
ATOM 6323 O O . GLU C 1 81 ? 9.402 40.720 97.346 1.00 37.94 79 GLU C O 1
ATOM 6329 N N . ASP C 1 82 ? 10.010 38.777 98.274 1.00 39.79 80 ASP C N 1
ATOM 6330 C CA . ASP C 1 82 ? 8.713 38.623 98.935 1.00 39.77 80 ASP C CA 1
ATOM 6331 C C . ASP C 1 82 ? 8.529 39.722 99.964 1.00 38.07 80 ASP C C 1
ATOM 6332 O O . ASP C 1 82 ? 7.424 40.236 100.149 1.00 37.03 80 ASP C O 1
ATOM 6337 N N . PHE C 1 83 ? 9.622 40.080 100.634 1.00 37.12 81 PHE C N 1
ATOM 6338 C CA . PHE C 1 83 ? 9.564 41.130 101.638 1.00 34.90 81 PHE C CA 1
ATOM 6339 C C . PHE C 1 83 ? 9.255 42.473 100.983 1.00 34.31 81 PHE C C 1
ATOM 6340 O O . PHE C 1 83 ? 8.313 43.164 101.374 1.00 34.17 81 PHE C O 1
ATOM 6348 N N . LEU C 1 84 ? 10.047 42.836 99.981 1.00 33.75 82 LEU C N 1
ATOM 6349 C CA . LEU C 1 84 ? 9.860 44.105 99.299 1.00 32.04 82 LEU C CA 1
ATOM 6350 C C . LEU C 1 84 ? 8.463 44.220 98.696 1.00 32.68 82 LEU C C 1
ATOM 6351 O O . LEU C 1 84 ? 7.818 45.261 98.819 1.00 32.82 82 LEU C O 1
ATOM 6356 N N . ASN C 1 85 ? 7.985 43.155 98.054 1.00 32.83 83 ASN C N 1
ATOM 6357 C CA . ASN C 1 85 ? 6.656 43.178 97.440 1.00 33.49 83 ASN C CA 1
ATOM 6358 C C . ASN C 1 85 ? 5.580 43.361 98.491 1.00 32.46 83 ASN C C 1
ATOM 6359 O O . ASN C 1 85 ? 4.613 44.089 98.295 1.00 32.37 83 ASN C O 1
ATOM 6364 N N . GLY C 1 86 ? 5.751 42.690 99.615 1.00 32.52 84 GLY C N 1
ATOM 6365 C CA . GLY C 1 86 ? 4.781 42.818 100.681 1.00 32.11 84 GLY C CA 1
ATOM 6366 C C . GLY C 1 86 ? 4.709 44.242 101.202 1.00 33.08 84 GLY C C 1
ATOM 6367 O O . GLY C 1 86 ? 3.630 44.728 101.542 1.00 32.27 84 GLY C O 1
ATOM 6368 N N . VAL C 1 87 ? 5.855 44.916 101.273 1.00 32.40 85 VAL C N 1
ATOM 6369 C CA . VAL C 1 87 ? 5.896 46.295 101.752 1.00 31.53 85 VAL C CA 1
ATOM 6370 C C . VAL C 1 87 ? 5.147 47.218 100.794 1.00 31.72 85 VAL C C 1
ATOM 6371 O O . VAL C 1 87 ? 4.366 48.062 101.229 1.00 32.50 85 VAL C O 1
ATOM 6375 N N . PHE C 1 88 ? 5.383 47.059 99.492 1.00 32.46 86 PHE C N 1
ATOM 6376 C CA . PHE C 1 88 ? 4.707 47.886 98.491 1.00 32.68 86 PHE C CA 1
ATOM 6377 C C . PHE C 1 88 ? 3.197 47.646 98.495 1.00 34.24 86 PHE C C 1
ATOM 6378 O O . PHE C 1 88 ? 2.406 48.567 98.297 1.00 34.08 86 PHE C O 1
ATOM 6386 N N . THR C 1 89 ? 2.802 46.398 98.707 1.00 35.28 87 THR C N 1
ATOM 6387 C CA . THR C 1 89 ? 1.392 46.034 98.713 1.00 37.48 87 THR C CA 1
ATOM 6388 C C . THR C 1 89 ? 0.636 46.540 99.942 1.00 37.28 87 THR C C 1
ATOM 6389 O O . THR C 1 89 ? -0.426 47.154 99.816 1.00 39.10 87 THR C O 1
ATOM 6393 N N . ARG C 1 90 ? 1.191 46.289 101.124 1.00 36.97 88 ARG C N 1
ATOM 6394 C CA . ARG C 1 90 ? 0.566 46.694 102.382 1.00 37.82 88 ARG C CA 1
ATOM 6395 C C . ARG C 1 90 ? 0.597 48.189 102.692 1.00 37.39 88 ARG C C 1
ATOM 6396 O O . ARG C 1 90 ? -0.252 48.692 103.422 1.00 38.60 88 ARG C O 1
ATOM 6404 N N . HIS C 1 91 ? 1.581 48.896 102.156 1.00 36.56 89 HIS C N 1
ATOM 6405 C CA . HIS C 1 91 ? 1.692 50.335 102.387 1.00 35.67 89 HIS C CA 1
ATOM 6406 C C . HIS C 1 91 ? 1.374 51.106 101.116 1.00 34.92 89 HIS C C 1
ATOM 6407 O O . HIS C 1 91 ? 1.438 52.331 101.092 1.00 35.46 89 HIS C O 1
ATOM 6414 N N . GLY C 1 92 ? 1.027 50.381 100.060 1.00 34.95 90 GLY C N 1
ATOM 6415 C CA . GLY C 1 92 ? 0.721 51.020 98.796 1.00 35.30 90 GLY C CA 1
ATOM 6416 C C . GLY C 1 92 ? -0.544 51.852 98.827 1.00 35.24 90 GLY C C 1
ATOM 6417 O O . GLY C 1 92 ? -1.357 51.703 99.734 1.00 36.81 90 GLY C O 1
ATOM 6418 N N . PRO C 1 93 ? -0.740 52.739 97.840 1.00 35.05 91 PRO C N 1
ATOM 6419 C CA . PRO C 1 93 ? 0.188 52.963 96.725 1.00 34.05 91 PRO C CA 1
ATOM 6420 C C . PRO C 1 93 ? 1.398 53.806 97.138 1.00 33.68 91 PRO C C 1
ATOM 6421 O O . PRO C 1 93 ? 1.246 54.835 97.799 1.00 33.12 91 PRO C O 1
ATOM 6425 N N . ILE C 1 94 ? 2.592 53.370 96.749 1.00 32.28 92 ILE C N 1
ATOM 6426 C CA . ILE C 1 94 ? 3.811 54.111 97.055 1.00 30.09 92 ILE C CA 1
ATOM 6427 C C . ILE C 1 94 ? 3.998 55.118 95.920 1.00 29.83 92 ILE C C 1
ATOM 6428 O O . ILE C 1 94 ? 4.051 54.738 94.752 1.00 29.91 92 ILE C O 1
ATOM 6433 N N . ASP C 1 95 ? 4.092 56.400 96.256 1.00 29.41 93 ASP C N 1
ATOM 6434 C CA . ASP C 1 95 ? 4.254 57.431 95.234 1.00 29.26 93 ASP C CA 1
ATOM 6435 C C . ASP C 1 95 ? 5.702 57.675 94.824 1.00 28.39 93 ASP C C 1
ATOM 6436 O O . ASP C 1 95 ? 6.002 57.923 93.651 1.00 26.68 93 ASP C O 1
ATOM 6441 N N . ALA C 1 96 ? 6.596 57.621 95.800 1.00 26.65 94 ALA C N 1
ATOM 6442 C CA . ALA C 1 96 ? 7.998 57.855 95.531 1.00 25.84 94 ALA C CA 1
ATOM 6443 C C . ALA C 1 96 ? 8.891 57.002 96.408 1.00 24.94 94 ALA C C 1
ATOM 6444 O O . ALA C 1 96 ? 8.545 56.665 97.538 1.00 26.31 94 ALA C O 1
ATOM 6446 N N . VAL C 1 97 ? 10.048 56.653 95.866 1.00 24.36 95 VAL C N 1
ATOM 6447 C CA . VAL C 1 97 ? 11.022 55.858 96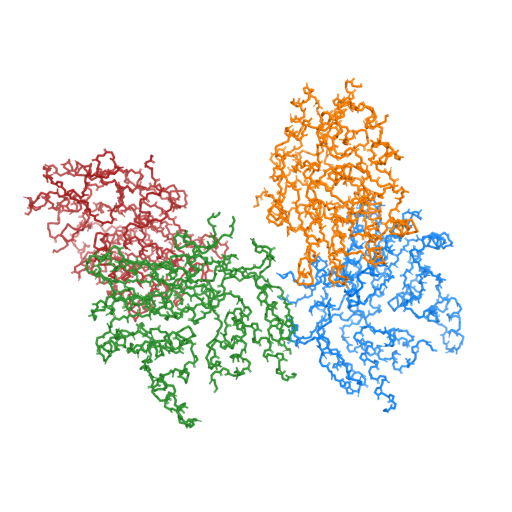.586 1.00 23.25 95 VAL C CA 1
ATOM 6448 C C . VAL C 1 97 ? 12.265 56.706 96.793 1.00 22.32 95 VAL C C 1
ATOM 6449 O O . VAL C 1 97 ? 12.697 57.401 95.878 1.00 23.25 95 VAL C O 1
ATOM 6453 N N . VAL C 1 98 ? 12.810 56.680 98.004 1.00 21.88 96 VAL C N 1
ATOM 6454 C CA . VAL C 1 98 ? 14.058 57.383 98.289 1.00 22.95 96 VAL C CA 1
ATOM 6455 C C . VAL C 1 98 ? 14.998 56.248 98.687 1.00 22.38 96 VAL C C 1
ATOM 6456 O O . VAL C 1 98 ? 14.904 55.704 99.780 1.00 22.80 96 VAL C O 1
ATOM 6460 N N . HIS C 1 99 ? 15.885 55.891 97.764 1.00 24.07 97 HIS C N 1
ATOM 6461 C CA . HIS C 1 99 ? 16.815 54.781 97.941 1.00 24.04 97 HIS C CA 1
ATOM 6462 C C . HIS C 1 99 ? 18.118 55.184 98.612 1.00 24.00 97 HIS C C 1
ATOM 6463 O O . HIS C 1 99 ? 19.029 55.691 97.957 1.00 23.22 97 HIS C O 1
ATOM 6470 N N . MET C 1 100 ? 18.210 54.929 99.917 1.00 23.61 98 MET C N 1
ATOM 6471 C CA . MET C 1 100 ? 19.386 55.289 100.694 1.00 24.23 98 MET C CA 1
ATOM 6472 C C . MET C 1 100 ? 20.194 54.105 101.239 1.00 26.16 98 MET C C 1
ATOM 6473 O O . MET C 1 100 ? 21.252 54.301 101.821 1.00 25.47 98 MET C O 1
ATOM 6478 N N . CYS C 1 101 ? 19.699 52.883 101.080 1.00 25.43 99 CYS C N 1
ATOM 6479 C CA . CYS C 1 101 ? 20.432 51.733 101.598 1.00 25.61 99 CYS C CA 1
ATOM 6480 C C . CYS C 1 101 ? 21.674 51.367 100.777 1.00 25.70 99 CYS C C 1
ATOM 6481 O O . CYS C 1 101 ? 21.696 51.524 99.557 1.00 24.70 99 CYS C O 1
ATOM 6484 N N . ALA C 1 102 ? 22.712 50.895 101.463 1.00 25.85 100 ALA C N 1
ATOM 6485 C CA . ALA C 1 102 ? 23.962 50.512 100.816 1.00 26.00 100 ALA C CA 1
ATOM 6486 C C . ALA C 1 102 ? 25.079 50.312 101.835 1.00 25.90 100 ALA C C 1
ATOM 6487 O O . ALA C 1 102 ? 24.889 50.542 103.028 1.00 25.64 100 ALA C O 1
ATOM 6489 N N . PHE C 1 103 ? 26.233 49.846 101.352 1.00 25.99 101 PHE C N 1
ATOM 6490 C CA . PHE C 1 103 ? 27.418 49.691 102.190 1.00 25.63 101 PHE C CA 1
ATOM 6491 C C . PHE C 1 103 ? 28.235 50.855 101.665 1.00 24.36 101 PHE C C 1
ATOM 6492 O O . PHE C 1 103 ? 28.241 51.094 100.456 1.00 24.97 101 PHE C O 1
ATOM 6500 N N . LEU C 1 104 ? 28.912 51.588 102.546 1.00 25.19 102 LEU C N 1
ATOM 6501 C CA . LEU C 1 104 ? 29.627 52.776 102.099 1.00 24.84 102 LEU C CA 1
ATOM 6502 C C . LEU C 1 104 ? 31.038 53.045 102.621 1.00 26.51 102 LEU C C 1
ATOM 6503 O O . LEU C 1 104 ? 31.454 54.208 102.715 1.00 27.30 102 LEU C O 1
ATOM 6508 N N . ALA C 1 105 ? 31.773 51.995 102.961 1.00 26.78 103 ALA C N 1
ATOM 6509 C CA . ALA C 1 105 ? 33.143 52.178 103.428 1.00 28.93 103 ALA C CA 1
ATOM 6510 C C . ALA C 1 105 ? 34.053 52.037 102.205 1.00 28.80 103 ALA C C 1
ATOM 6511 O O . ALA C 1 105 ? 34.373 50.923 101.791 1.00 27.79 103 ALA C O 1
ATOM 6513 N N . VAL C 1 106 ? 34.448 53.167 101.620 1.00 30.38 104 VAL C N 1
ATOM 6514 C CA . VAL C 1 106 ? 35.299 53.162 100.432 1.00 30.73 104 VAL C CA 1
ATOM 6515 C C . VAL C 1 106 ? 36.503 52.237 100.562 1.00 33.04 104 VAL C C 1
ATOM 6516 O O . VAL C 1 106 ? 36.818 51.485 99.636 1.00 34.82 104 VAL C O 1
ATOM 6520 N N . GLY C 1 107 ? 37.175 52.296 101.709 1.00 32.86 105 GLY C N 1
ATOM 6521 C CA . GLY C 1 107 ? 38.342 51.461 101.930 1.00 30.35 105 GLY C CA 1
ATOM 6522 C C . GLY C 1 107 ? 38.013 49.983 101.900 1.00 30.33 105 GLY C C 1
ATOM 6523 O O . GLY C 1 107 ? 38.787 49.185 101.372 1.00 30.97 105 GLY C O 1
ATOM 6524 N N . GLU C 1 108 ? 36.869 49.615 102.469 1.00 30.34 106 GLU C N 1
ATOM 6525 C CA . GLU C 1 108 ? 36.443 48.220 102.494 1.00 29.58 106 GLU C CA 1
ATOM 6526 C C . GLU C 1 108 ? 35.989 47.717 101.123 1.00 32.01 106 GLU C C 1
ATOM 6527 O O . GLU C 1 108 ? 36.124 46.524 100.822 1.00 32.66 106 GLU C O 1
ATOM 6533 N N . SER C 1 109 ? 35.444 48.608 100.293 1.00 30.76 107 SER C N 1
ATOM 6534 C CA . SER C 1 109 ? 34.968 48.186 98.975 1.00 30.88 107 SER C CA 1
ATOM 6535 C C . SER C 1 109 ? 36.132 47.719 98.098 1.00 31.10 107 SER C C 1
ATOM 6536 O O . SER C 1 109 ? 35.972 46.825 97.266 1.00 31.81 107 SER C O 1
ATOM 6539 N N . VAL C 1 110 ? 37.304 48.318 98.294 1.00 31.84 108 VAL C N 1
ATOM 6540 C CA . VAL C 1 110 ? 38.489 47.943 97.527 1.00 31.23 108 VAL C CA 1
ATOM 6541 C C . VAL C 1 110 ? 38.945 46.530 97.906 1.00 32.52 108 VAL C C 1
ATOM 6542 O O . VAL C 1 110 ? 39.348 45.757 97.041 1.00 34.13 108 VAL C O 1
ATOM 6546 N N . ARG C 1 111 ? 38.853 46.193 99.192 1.00 33.37 109 ARG C N 1
ATOM 6547 C CA . ARG C 1 111 ? 39.257 44.875 99.696 1.00 33.51 109 ARG C CA 1
ATOM 6548 C C . ARG C 1 111 ? 38.206 43.789 99.469 1.00 33.51 109 ARG C C 1
ATOM 6549 O O . ARG C 1 111 ? 38.535 42.606 99.377 1.00 33.51 109 ARG C O 1
ATOM 6557 N N . ASP C 1 112 ? 36.940 44.185 99.395 1.00 33.14 110 ASP C N 1
ATOM 6558 C CA . ASP C 1 112 ? 35.859 43.225 99.202 1.00 31.97 110 ASP C CA 1
ATOM 6559 C C . ASP C 1 112 ? 34.795 43.785 98.248 1.00 33.70 110 ASP C C 1
ATOM 6560 O O . ASP C 1 112 ? 33.686 44.124 98.669 1.00 35.37 110 ASP C O 1
ATOM 6565 N N . PRO C 1 113 ? 35.119 43.864 96.942 1.00 33.39 111 PRO C N 1
ATOM 6566 C CA . PRO C 1 113 ? 34.252 44.373 95.868 1.00 31.31 111 PRO C CA 1
ATOM 6567 C C . PRO C 1 113 ? 32.878 43.709 95.758 1.00 30.14 111 PRO C C 1
ATOM 6568 O O . PRO C 1 113 ? 31.860 44.388 95.650 1.00 30.62 111 PRO C O 1
ATOM 6572 N N . LEU C 1 114 ? 32.854 42.382 95.775 1.00 28.88 112 LEU C N 1
ATOM 6573 C CA . LEU C 1 114 ? 31.606 41.650 95.627 1.00 29.10 112 LEU C CA 1
ATOM 6574 C C . LEU C 1 114 ? 30.550 41.968 96.680 1.00 31.34 112 LEU C C 1
ATOM 6575 O O . LEU C 1 114 ? 29.348 41.884 96.407 1.00 31.70 112 LEU C O 1
ATOM 6580 N N . LYS C 1 115 ? 30.989 42.324 97.883 1.00 31.93 113 LYS C N 1
ATOM 6581 C CA . LYS C 1 115 ? 30.053 42.668 98.945 1.00 30.91 113 LYS C CA 1
ATOM 6582 C C . LYS C 1 115 ? 29.327 43.955 98.548 1.00 30.10 113 LYS C C 1
ATOM 6583 O O . LYS C 1 115 ? 28.128 44.101 98.785 1.00 29.71 113 LYS C O 1
ATOM 6589 N N . TYR C 1 116 ? 30.068 44.873 97.930 1.00 29.11 114 TYR C N 1
ATOM 6590 C CA . TYR C 1 116 ? 29.520 46.151 97.502 1.00 28.71 114 TYR C CA 1
ATOM 6591 C C . TYR C 1 116 ? 28.716 46.073 96.206 1.00 30.19 114 TYR C C 1
ATOM 6592 O O . TYR C 1 116 ? 27.661 46.697 96.091 1.00 30.12 114 TYR C O 1
ATOM 6601 N N . TYR C 1 117 ? 29.201 45.316 95.228 1.00 29.96 115 TYR C N 1
ATOM 6602 C CA . TYR C 1 117 ? 28.469 45.195 93.979 1.00 29.54 115 TYR C CA 1
ATOM 6603 C C . TYR C 1 117 ? 27.146 44.493 94.249 1.00 30.62 115 TYR C C 1
ATOM 6604 O O . TYR C 1 117 ? 26.111 44.857 93.694 1.00 30.89 115 TYR C O 1
ATOM 6613 N N . ASP C 1 118 ? 27.169 43.498 95.124 1.00 30.04 116 ASP C N 1
ATOM 6614 C CA . ASP C 1 118 ? 25.949 42.779 95.442 1.00 29.42 116 ASP C CA 1
ATOM 6615 C C . ASP C 1 118 ? 24.918 43.700 96.099 1.00 29.81 116 ASP C C 1
ATOM 6616 O O . ASP C 1 118 ? 23.864 43.971 95.530 1.00 31.16 116 ASP C O 1
ATOM 6621 N N . ASN C 1 119 ? 25.226 44.193 97.292 1.00 28.55 117 ASN C N 1
ATOM 6622 C CA . ASN C 1 119 ? 24.288 45.044 98.006 1.00 28.08 117 ASN C CA 1
ATOM 6623 C C . ASN C 1 119 ? 23.922 46.332 97.287 1.00 27.66 117 ASN C C 1
ATOM 6624 O O . ASN C 1 119 ? 22.745 46.660 97.153 1.00 28.11 117 ASN C O 1
ATOM 6629 N N . ASN C 1 120 ? 24.925 47.061 96.819 1.00 27.48 118 ASN C N 1
ATOM 6630 C CA . ASN C 1 120 ? 24.673 48.322 96.159 1.00 26.43 118 ASN C CA 1
ATOM 6631 C C . ASN C 1 120 ? 24.007 48.244 94.795 1.00 28.74 118 ASN C C 1
ATOM 6632 O O . ASN C 1 120 ? 23.092 49.023 94.515 1.00 30.37 118 ASN C O 1
ATOM 6637 N N . VAL C 1 121 ? 24.441 47.315 93.948 1.00 27.87 119 VAL C N 1
ATOM 6638 C CA . VAL C 1 121 ? 23.856 47.203 92.618 1.00 27.80 119 VAL C CA 1
ATOM 6639 C C . VAL C 1 121 ? 22.593 46.345 92.574 1.00 28.42 119 VAL C C 1
ATOM 6640 O O . VAL C 1 121 ? 21.616 46.712 91.911 1.00 27.64 119 VAL C O 1
ATOM 6644 N N . VAL C 1 122 ? 22.588 45.212 93.270 1.00 27.66 120 VAL C N 1
ATOM 6645 C CA . VAL C 1 122 ? 21.393 44.369 93.264 1.00 28.18 120 VAL C CA 1
ATOM 6646 C C . VAL C 1 122 ? 20.271 45.050 94.058 1.00 28.87 120 VAL C C 1
ATOM 6647 O O . VAL C 1 122 ? 19.089 44.854 93.775 1.00 29.44 120 VAL C O 1
ATOM 6651 N N . GLY C 1 123 ? 20.646 45.853 95.050 1.00 28.09 121 GLY C N 1
ATOM 6652 C CA . GLY C 1 123 ? 19.653 46.549 95.844 1.00 27.84 121 GLY C CA 1
ATOM 6653 C C . GLY C 1 123 ? 18.831 47.533 95.024 1.00 28.04 121 GLY C C 1
ATOM 6654 O O . GLY C 1 123 ? 17.603 47.555 95.115 1.00 27.43 121 GLY C O 1
ATOM 6655 N N . ILE C 1 124 ? 19.500 48.351 94.218 1.00 27.23 122 ILE C N 1
ATOM 6656 C CA . ILE C 1 124 ? 18.795 49.323 93.393 1.00 26.66 122 ILE C CA 1
ATOM 6657 C C . ILE C 1 124 ? 18.035 48.619 92.264 1.00 26.78 122 ILE C C 1
ATOM 6658 O O . ILE C 1 124 ? 16.978 49.084 91.829 1.00 23.58 122 ILE C O 1
ATOM 6663 N N . LEU C 1 125 ? 18.565 47.488 91.800 1.00 26.67 123 LEU C N 1
ATOM 6664 C CA . LEU C 1 125 ? 17.906 46.722 90.748 1.00 25.19 123 LEU C CA 1
ATOM 6665 C C . LEU C 1 125 ? 16.544 46.236 91.237 1.00 24.63 123 LEU C C 1
ATOM 6666 O O . LEU C 1 125 ? 15.544 46.357 90.533 1.00 25.11 123 LEU C O 1
ATOM 6671 N N . ARG C 1 126 ? 16.505 45.685 92.448 1.00 25.68 124 ARG C N 1
ATOM 6672 C CA . ARG C 1 126 ? 15.260 45.168 93.012 1.00 24.78 124 ARG C CA 1
ATOM 6673 C C . ARG C 1 126 ? 14.211 46.256 93.242 1.00 25.50 124 ARG C C 1
ATOM 6674 O O . ARG C 1 126 ? 13.018 46.024 93.038 1.00 24.03 124 ARG C O 1
ATOM 6682 N N . LEU C 1 127 ? 14.643 47.441 93.667 1.00 24.56 125 LEU C N 1
ATOM 6683 C CA . LEU C 1 127 ? 13.707 48.537 93.883 1.00 25.05 125 LEU C CA 1
ATOM 6684 C C . LEU C 1 127 ? 13.131 49.022 92.553 1.00 25.95 125 LEU C C 1
ATOM 6685 O O . LEU C 1 127 ? 11.938 49.317 92.453 1.00 24.90 125 LEU C O 1
ATOM 6690 N N . LEU C 1 128 ? 13.979 49.108 91.531 1.00 26.10 126 LEU C N 1
ATOM 6691 C CA . LEU C 1 128 ? 13.520 49.549 90.224 1.00 26.24 126 LEU C CA 1
ATOM 6692 C C . LEU C 1 128 ? 12.527 48.535 89.662 1.00 27.61 126 LEU C C 1
ATOM 6693 O O . LEU C 1 128 ? 11.535 48.914 89.027 1.00 25.60 126 LEU C O 1
ATOM 6698 N N . GLN C 1 129 ? 12.784 47.249 89.900 1.00 26.51 127 GLN C N 1
ATOM 6699 C CA . GLN C 1 129 ? 11.880 46.211 89.418 1.00 27.42 127 GLN C CA 1
ATOM 6700 C C . GLN C 1 129 ? 10.549 46.280 90.180 1.00 28.22 127 GLN C C 1
ATOM 6701 O O . GLN C 1 129 ? 9.478 46.118 89.590 1.00 28.22 127 GLN C O 1
ATOM 6707 N N . ALA C 1 130 ? 10.616 46.552 91.483 1.00 28.65 128 ALA C N 1
ATOM 6708 C CA . ALA C 1 130 ? 9.412 46.651 92.306 1.00 28.30 128 ALA C CA 1
ATOM 6709 C C . ALA C 1 130 ? 8.588 47.871 91.902 1.00 29.53 128 ALA C C 1
ATOM 6710 O O . ALA C 1 130 ? 7.362 47.810 91.846 1.00 30.14 128 ALA C O 1
ATOM 6712 N N . MET C 1 131 ? 9.263 48.981 91.623 1.00 29.36 129 MET C N 1
ATOM 6713 C CA . MET C 1 131 ? 8.579 50.200 91.209 1.00 30.50 129 MET C CA 1
ATOM 6714 C C . MET C 1 131 ? 7.786 49.944 89.927 1.00 32.09 129 MET C C 1
ATOM 6715 O O . MET C 1 131 ? 6.653 50.396 89.777 1.00 31.34 129 MET C O 1
ATOM 6720 N N . LEU C 1 132 ? 8.401 49.221 88.999 1.00 33.85 130 LEU C N 1
ATOM 6721 C CA . LEU C 1 132 ? 7.765 48.898 87.730 1.00 34.91 130 LEU C CA 1
ATOM 6722 C C . LEU C 1 132 ? 6.537 48.025 87.982 1.00 36.27 130 LEU C C 1
ATOM 6723 O O . LEU C 1 132 ? 5.450 48.283 87.457 1.00 36.27 130 LEU C O 1
ATOM 6728 N N . LEU C 1 133 ? 6.722 46.998 88.807 1.00 36.10 131 LEU C N 1
ATOM 6729 C CA . LEU C 1 133 ? 5.652 46.071 89.152 1.00 36.41 131 LEU C CA 1
ATOM 6730 C C . LEU C 1 133 ? 4.488 46.745 89.884 1.00 37.15 131 LEU C C 1
ATOM 6731 O O . LEU C 1 133 ? 3.326 46.431 89.627 1.00 37.24 131 LEU C O 1
ATOM 6736 N N . HIS C 1 134 ? 4.794 47.672 90.790 1.00 36.21 132 HIS C N 1
ATOM 6737 C CA . HIS C 1 134 ? 3.748 48.348 91.549 1.00 35.80 132 HIS C CA 1
ATOM 6738 C C . HIS C 1 134 ? 3.351 49.732 91.057 1.00 36.37 132 HIS C C 1
ATOM 6739 O O . HIS C 1 134 ? 2.747 50.505 91.796 1.00 37.39 132 HIS C O 1
ATOM 6746 N N . LYS C 1 135 ? 3.693 50.050 89.819 1.00 36.34 133 LYS C N 1
ATOM 6747 C CA . LYS C 1 135 ? 3.319 51.337 89.250 1.00 37.35 133 LYS C CA 1
ATOM 6748 C C . LYS C 1 135 ? 3.829 52.561 90.012 1.00 35.98 133 LYS C C 1
ATOM 6749 O O . LYS C 1 135 ? 3.083 53.514 90.221 1.00 35.60 133 LYS C O 1
ATOM 6755 N N . CYS C 1 136 ? 5.083 52.527 90.448 1.00 33.45 134 CYS C N 1
ATOM 6756 C CA . CYS C 1 136 ? 5.674 53.675 91.126 1.00 31.11 134 CYS C CA 1
ATOM 6757 C C . CYS C 1 136 ? 6.621 54.288 90.096 1.00 30.34 134 CYS C C 1
ATOM 6758 O O . CYS C 1 136 ? 7.485 53.590 89.562 1.00 30.65 134 CYS C O 1
ATOM 6761 N N . ASP C 1 137 ? 6.469 55.580 89.811 1.00 28.14 135 ASP C N 1
ATOM 6762 C CA . ASP C 1 137 ? 7.297 56.223 88.794 1.00 28.39 135 ASP C CA 1
ATOM 6763 C C . ASP C 1 137 ? 8.245 57.322 89.275 1.00 28.45 135 ASP C C 1
ATOM 6764 O O . ASP C 1 137 ? 8.731 58.122 88.467 1.00 28.94 135 ASP C O 1
ATOM 6769 N N . LYS C 1 138 ? 8.522 57.361 90.574 1.00 27.66 136 LYS C N 1
ATOM 6770 C CA . LYS C 1 138 ? 9.407 58.387 91.113 1.00 27.12 136 LYS C CA 1
ATOM 6771 C C . LYS C 1 138 ? 10.441 57.850 92.093 1.00 25.32 136 LYS C C 1
ATOM 6772 O O . LYS C 1 138 ? 10.102 57.164 93.054 1.00 25.18 136 LYS C O 1
ATOM 6778 N N . ILE C 1 139 ? 11.708 58.173 91.849 1.00 25.20 137 ILE C N 1
ATOM 6779 C CA . ILE C 1 139 ? 12.780 57.723 92.736 1.00 23.50 137 ILE C CA 1
ATOM 6780 C C . ILE C 1 139 ? 13.881 58.761 92.942 1.00 23.02 137 ILE C C 1
ATOM 6781 O O . ILE C 1 139 ? 14.311 59.424 91.998 1.00 22.01 137 ILE C O 1
ATOM 6786 N N . ILE C 1 140 ? 14.305 58.912 94.196 1.00 23.16 138 ILE C N 1
ATOM 6787 C CA . ILE C 1 140 ? 15.400 59.814 94.558 1.00 24.03 138 ILE C CA 1
ATOM 6788 C C . ILE C 1 140 ? 16.488 58.849 95.037 1.00 24.00 138 ILE C C 1
ATOM 6789 O O . ILE C 1 140 ? 16.257 58.066 95.959 1.00 22.87 138 ILE C O 1
ATOM 6794 N N . PHE C 1 141 ? 17.659 58.900 94.411 1.00 23.45 139 PHE C N 1
ATOM 6795 C CA . PHE C 1 141 ? 18.749 57.985 94.749 1.00 23.59 139 PHE C CA 1
ATOM 6796 C C . PHE C 1 141 ? 19.944 58.646 95.436 1.00 23.94 139 PHE C C 1
ATOM 6797 O O . PHE C 1 141 ? 20.397 59.717 95.026 1.00 24.32 139 PHE C O 1
ATOM 6805 N N . SER C 1 142 ? 20.454 57.995 96.479 1.00 24.67 140 SER C N 1
ATOM 6806 C CA . SER C 1 142 ? 21.607 58.501 97.227 1.00 24.57 140 SER C CA 1
ATOM 6807 C C . SER C 1 142 ? 22.890 58.154 96.488 1.00 24.99 140 SER C C 1
ATOM 6808 O O . SER C 1 142 ? 23.391 57.037 96.604 1.00 26.29 140 SER C O 1
ATOM 6811 N N . SER C 1 143 ? 23.421 59.099 95.726 1.00 24.42 141 SER C N 1
ATOM 6812 C CA . SER C 1 143 ? 24.657 58.845 95.008 1.00 25.28 141 SER C CA 1
ATOM 6813 C C . SER C 1 143 ? 25.812 59.440 95.812 1.00 25.22 141 SER C C 1
ATOM 6814 O O . SER C 1 143 ? 25.618 59.880 96.945 1.00 25.32 141 SER C O 1
ATOM 6817 N N . SER C 1 144 ? 27.003 59.473 95.224 1.00 25.46 142 SER C N 1
ATOM 6818 C CA . SER C 1 144 ? 28.172 59.983 95.926 1.00 24.18 142 SER C CA 1
ATOM 6819 C C . SER C 1 144 ? 29.220 60.663 95.048 1.00 24.16 142 SER C C 1
ATOM 6820 O O . SER C 1 144 ? 29.283 60.444 93.838 1.00 24.80 142 SER C O 1
ATOM 6823 N N . ALA C 1 145 ? 30.052 61.480 95.690 1.00 24.93 143 ALA C N 1
ATOM 6824 C CA . ALA C 1 145 ? 31.141 62.176 95.017 1.00 25.76 143 ALA C CA 1
ATOM 6825 C C . ALA C 1 145 ? 32.167 61.136 94.543 1.00 25.57 143 ALA C C 1
ATOM 6826 O O . ALA C 1 145 ? 33.007 61.425 93.695 1.00 27.69 143 ALA C O 1
ATOM 6828 N N . ALA C 1 146 ? 32.085 59.928 95.098 1.00 24.23 144 ALA C N 1
ATOM 6829 C CA . ALA C 1 146 ? 32.996 58.840 94.740 1.00 24.53 144 ALA C CA 1
ATOM 6830 C C . ALA C 1 146 ? 32.906 58.408 93.271 1.00 26.25 144 ALA C C 1
ATOM 6831 O O . ALA C 1 146 ? 33.806 57.720 92.770 1.00 24.76 144 ALA C O 1
ATOM 6833 N N . ILE C 1 147 ? 31.833 58.793 92.580 1.00 25.81 145 ILE C N 1
ATOM 6834 C CA . ILE C 1 147 ? 31.691 58.423 91.173 1.00 26.43 145 ILE C CA 1
ATOM 6835 C C . ILE C 1 147 ? 32.658 59.207 90.293 1.00 27.08 145 ILE C C 1
ATOM 6836 O O . ILE C 1 147 ? 32.958 58.788 89.182 1.00 28.61 145 ILE C O 1
ATOM 6841 N N . PHE C 1 148 ? 33.148 60.338 90.794 1.00 28.98 146 PHE C N 1
ATOM 6842 C CA . PHE C 1 148 ? 34.059 61.183 90.027 1.00 30.54 146 PHE C CA 1
ATOM 6843 C C . PHE C 1 148 ? 35.518 60.741 90.049 1.00 32.80 146 PHE C C 1
ATOM 6844 O O . PHE C 1 148 ? 36.186 60.747 89.016 1.00 34.32 146 PHE C O 1
ATOM 6852 N N . GLY C 1 149 ? 36.015 60.367 91.220 1.00 35.39 147 GLY C N 1
ATOM 6853 C CA . GLY C 1 149 ? 37.400 59.945 91.323 1.00 37.66 147 GLY C CA 1
ATOM 6854 C C . GLY C 1 149 ? 38.334 61.113 91.078 1.00 40.73 147 GLY C C 1
ATOM 6855 O O . GLY C 1 149 ? 37.954 62.275 91.267 1.00 40.18 147 GLY C O 1
ATOM 6856 N N . ASN C 1 150 ? 39.556 60.795 90.653 1.00 44.31 148 ASN C N 1
ATOM 6857 C CA . ASN C 1 150 ? 40.575 61.800 90.367 1.00 48.99 148 ASN C CA 1
ATOM 6858 C C . ASN C 1 150 ? 40.427 62.396 88.975 1.00 53.26 148 ASN C C 1
ATOM 6859 O O . ASN C 1 150 ? 39.898 61.758 88.067 1.00 53.56 148 ASN C O 1
ATOM 6864 N N . PRO C 1 151 ? 40.907 63.634 88.792 1.00 57.59 149 PRO C N 1
ATOM 6865 C CA . PRO C 1 151 ? 40.839 64.330 87.505 1.00 61.75 149 PRO C CA 1
ATOM 6866 C C . PRO C 1 151 ? 41.582 63.541 86.425 1.00 65.78 149 PRO C C 1
ATOM 6867 O O . PRO C 1 151 ? 42.624 62.933 86.693 1.00 66.26 149 PRO C O 1
ATOM 6871 N N . THR C 1 152 ? 41.044 63.555 85.209 1.00 69.31 150 THR C N 1
ATOM 6872 C CA . THR C 1 152 ? 41.652 62.842 84.090 1.00 73.12 150 THR C CA 1
ATOM 6873 C C . THR C 1 152 ? 43.106 63.280 83.904 1.00 74.89 150 THR C C 1
ATOM 6874 O O . THR C 1 152 ? 43.373 64.382 83.415 1.00 75.90 150 THR C O 1
ATOM 6878 N N . MET C 1 153 ? 44.042 62.418 84.295 1.00 75.82 151 MET C N 1
ATOM 6879 C CA . MET C 1 153 ? 45.465 62.725 84.172 1.00 76.33 151 MET C CA 1
ATOM 6880 C C . MET C 1 153 ? 46.252 61.518 83.669 1.00 76.55 151 MET C C 1
ATOM 6881 O O . MET C 1 153 ? 45.794 60.379 83.771 1.00 76.90 151 MET C O 1
ATOM 6886 N N . ASN C 1 159 ? 44.342 71.829 87.924 1.00 68.86 157 ASN C N 1
ATOM 6887 C CA . ASN C 1 159 ? 43.822 72.564 89.072 1.00 68.09 157 ASN C CA 1
ATOM 6888 C C . ASN C 1 159 ? 42.808 71.730 89.866 1.00 67.38 157 ASN C C 1
ATOM 6889 O O . ASN C 1 159 ? 42.511 70.582 89.515 1.00 67.34 157 ASN C O 1
ATOM 6894 N N . ALA C 1 160 ? 42.289 72.317 90.942 1.00 65.18 158 ALA C N 1
ATOM 6895 C CA . ALA C 1 160 ? 41.309 71.652 91.792 1.00 62.21 158 ALA C CA 1
ATOM 6896 C C . ALA C 1 160 ? 40.133 72.597 92.026 1.00 60.32 158 ALA C C 1
ATOM 6897 O O . ALA C 1 160 ? 40.121 73.373 92.986 1.00 59.88 158 ALA C O 1
ATOM 6899 N N . GLU C 1 161 ? 39.149 72.529 91.134 1.00 57.27 159 GLU C N 1
ATOM 6900 C CA . GLU C 1 161 ? 37.969 73.378 91.222 1.00 54.36 159 GLU C CA 1
ATOM 6901 C C . GLU C 1 161 ? 36.776 72.559 91.693 1.00 50.64 159 GLU C C 1
ATOM 6902 O O . GLU C 1 161 ? 36.773 71.334 91.580 1.00 49.53 159 GLU C O 1
ATOM 6908 N N . PRO C 1 162 ? 35.753 73.225 92.250 1.00 47.34 160 PRO C N 1
ATOM 6909 C CA . PRO C 1 162 ? 34.574 72.489 92.702 1.00 44.96 160 PRO C CA 1
ATOM 6910 C C . PRO C 1 162 ? 34.089 71.652 91.521 1.00 43.03 160 PRO C C 1
ATOM 6911 O O . PRO C 1 162 ? 34.074 72.124 90.383 1.00 42.29 160 PRO C O 1
ATOM 6915 N N . ILE C 1 163 ? 33.708 70.410 91.796 1.00 40.58 161 ILE C N 1
ATOM 6916 C CA . ILE C 1 163 ? 33.259 69.489 90.757 1.00 38.10 161 ILE C CA 1
ATOM 6917 C C . ILE C 1 163 ? 31.815 69.702 90.302 1.00 37.93 161 ILE C C 1
ATOM 6918 O O . ILE C 1 163 ? 30.893 69.760 91.114 1.00 36.90 161 ILE C O 1
ATOM 6923 N N . ASP C 1 164 ? 31.614 69.794 88.994 1.00 37.36 162 ASP C N 1
ATOM 6924 C CA . ASP C 1 164 ? 30.277 70.003 88.468 1.00 37.50 162 ASP C CA 1
ATOM 6925 C C . ASP C 1 164 ? 29.572 68.666 88.222 1.00 35.67 162 ASP C C 1
ATOM 6926 O O . ASP C 1 164 ? 30.220 67.624 88.145 1.00 35.23 162 ASP C O 1
ATOM 6931 N N . ILE C 1 165 ? 28.247 68.703 88.096 1.00 33.96 163 ILE C N 1
ATOM 6932 C CA . ILE C 1 165 ? 27.453 67.496 87.883 1.00 33.18 163 ILE C CA 1
ATOM 6933 C C . ILE C 1 165 ? 27.887 66.641 86.711 1.00 34.33 163 ILE C C 1
ATOM 6934 O O . ILE C 1 165 ? 27.786 65.415 86.766 1.00 34.41 163 ILE C O 1
ATOM 6939 N N . ASN C 1 166 ? 28.372 67.272 85.649 1.00 35.28 164 ASN C N 1
ATOM 6940 C CA . ASN C 1 166 ? 28.768 66.501 84.482 1.00 35.96 164 ASN C CA 1
ATOM 6941 C C . ASN C 1 166 ? 30.262 66.291 84.286 1.00 36.02 164 ASN C C 1
ATOM 6942 O O . ASN C 1 166 ? 30.706 66.022 83.171 1.00 35.65 164 ASN C O 1
ATOM 6947 N N . ALA C 1 167 ? 31.036 66.402 85.362 1.00 35.52 165 ALA C N 1
ATOM 6948 C CA . ALA C 1 167 ? 32.474 66.182 85.266 1.00 36.25 165 ALA C CA 1
ATOM 6949 C C . ALA C 1 167 ? 32.681 64.706 84.931 1.00 36.79 165 ALA C C 1
ATOM 6950 O O . ALA C 1 167 ? 31.810 63.879 85.197 1.00 35.56 165 ALA C O 1
ATOM 6952 N N . LYS C 1 168 ? 33.826 64.376 84.342 1.00 38.42 166 LYS C N 1
ATOM 6953 C CA . LYS C 1 168 ? 34.117 62.991 83.974 1.00 40.04 166 LYS C CA 1
ATOM 6954 C C . LYS C 1 168 ? 34.029 62.041 85.171 1.00 39.17 166 LYS C C 1
ATOM 6955 O O . LYS C 1 168 ? 34.423 62.392 86.286 1.00 38.53 166 LYS C O 1
ATOM 6961 N N . LYS C 1 169 ? 33.513 60.838 84.931 1.00 38.93 167 LYS C N 1
ATOM 6962 C CA . LYS C 1 169 ? 33.361 59.828 85.978 1.00 38.71 167 LYS C CA 1
ATOM 6963 C C . LYS C 1 169 ? 34.491 58.808 85.902 1.00 38.68 167 LYS C C 1
ATOM 6964 O O . LYS C 1 169 ? 34.547 58.009 84.971 1.00 38.56 167 LYS C O 1
ATOM 6970 N N . SER C 1 170 ? 35.379 58.825 86.889 1.00 38.97 168 SER C N 1
ATOM 6971 C CA . SER C 1 170 ? 36.509 57.895 86.924 1.00 38.45 168 SER C CA 1
ATOM 6972 C C . SER C 1 170 ? 36.627 57.373 88.346 1.00 36.30 168 SER C C 1
ATOM 6973 O O . SER C 1 170 ? 37.546 57.738 89.076 1.00 35.82 168 SER C O 1
ATOM 6976 N N . PRO C 1 171 ? 35.687 56.513 88.757 1.00 34.64 169 PRO C N 1
ATOM 6977 C CA . PRO C 1 171 ? 35.665 55.931 90.101 1.00 33.99 169 PRO C CA 1
ATOM 6978 C C . PRO C 1 171 ? 37.006 55.370 90.537 1.00 34.37 169 PRO C C 1
ATOM 6979 O O . PRO C 1 171 ? 37.656 54.632 89.796 1.00 36.05 169 PRO C O 1
ATOM 6983 N N . GLU C 1 172 ? 37.404 55.718 91.754 1.00 34.94 170 GLU C N 1
ATOM 6984 C CA . GLU C 1 172 ? 38.672 55.273 92.315 1.00 34.34 170 GLU C CA 1
ATOM 6985 C C . GLU C 1 172 ? 38.469 54.034 93.197 1.00 33.05 170 GLU C C 1
ATOM 6986 O O . GLU C 1 172 ? 39.429 53.489 93.742 1.00 33.72 170 GLU C O 1
ATOM 6992 N N . SER C 1 173 ? 37.221 53.583 93.326 1.00 31.86 171 SER C N 1
ATOM 6993 C CA . SER C 1 173 ? 36.906 52.424 94.167 1.00 29.51 171 SER C CA 1
ATOM 6994 C C . SER C 1 173 ? 35.652 51.687 93.709 1.00 29.22 171 SER C C 1
ATOM 6995 O O . SER C 1 173 ? 34.832 52.239 92.975 1.00 29.90 171 SER C O 1
ATOM 6998 N N . PRO C 1 174 ? 35.491 50.420 94.131 1.00 27.88 172 PRO C N 1
ATOM 6999 C CA . PRO C 1 174 ? 34.305 49.643 93.748 1.00 27.37 172 PRO C CA 1
ATOM 7000 C C . PRO C 1 174 ? 33.030 50.320 94.277 1.00 28.45 172 PRO C C 1
ATOM 7001 O O . PRO C 1 174 ? 31.962 50.214 93.677 1.00 28.66 172 PRO C O 1
ATOM 7005 N N . TYR C 1 175 ? 33.144 50.999 95.416 1.00 27.84 173 TYR C N 1
ATOM 7006 C CA . TYR C 1 175 ? 32.007 51.711 95.985 1.00 27.54 173 TYR C CA 1
ATOM 7007 C C . TYR C 1 175 ? 31.543 52.754 94.967 1.00 26.90 173 TYR C C 1
ATOM 7008 O O . TYR C 1 175 ? 30.348 52.859 94.677 1.00 25.42 173 TYR C O 1
ATOM 7017 N N . GLY C 1 176 ? 32.495 53.522 94.437 1.00 25.64 174 GLY C N 1
ATOM 7018 C CA . GLY C 1 176 ? 32.171 54.534 93.450 1.00 26.71 174 GLY C CA 1
ATOM 7019 C C . GLY C 1 176 ? 31.569 53.915 92.198 1.00 26.89 174 GLY C C 1
ATOM 7020 O O . GLY C 1 176 ? 30.643 54.471 91.603 1.00 27.87 174 GLY C O 1
ATOM 7021 N N . GLU C 1 177 ? 32.091 52.760 91.795 1.00 27.57 175 GLU C N 1
ATOM 7022 C CA . GLU C 1 177 ? 31.588 52.067 90.608 1.00 28.15 175 GLU C CA 1
ATOM 7023 C C . GLU C 1 177 ? 30.141 51.634 90.797 1.00 27.45 175 GLU C C 1
ATOM 7024 O O . GLU C 1 177 ? 29.337 51.719 89.872 1.00 28.12 175 GLU C O 1
ATOM 7030 N N . SER C 1 178 ? 29.822 51.148 91.994 1.00 26.86 176 SER C N 1
ATOM 7031 C CA . SER C 1 178 ? 28.478 50.678 92.300 1.00 25.38 176 SER C CA 1
ATOM 7032 C C . SER C 1 178 ? 27.453 51.806 92.280 1.00 26.77 176 SER C C 1
ATOM 7033 O O . SER C 1 178 ? 26.291 51.585 91.916 1.00 27.96 176 SER C O 1
ATOM 7036 N N . LYS C 1 179 ? 27.875 53.006 92.673 1.00 24.19 177 LYS C N 1
ATOM 7037 C CA . LYS C 1 179 ? 26.982 54.159 92.672 1.00 24.97 177 LYS C CA 1
ATOM 7038 C C . LYS C 1 179 ? 26.782 54.646 91.245 1.00 25.18 177 LYS C C 1
ATOM 7039 O O . LYS C 1 179 ? 25.687 55.060 90.869 1.00 25.44 177 LYS C O 1
ATOM 7045 N N . LEU C 1 180 ? 27.848 54.588 90.453 1.00 26.30 178 LEU C N 1
ATOM 7046 C CA . LEU C 1 180 ? 27.790 55.029 89.065 1.00 27.57 178 LEU C CA 1
ATOM 7047 C C . LEU C 1 180 ? 26.892 54.125 88.211 1.00 28.16 178 LEU C C 1
ATOM 7048 O O . LEU C 1 180 ? 26.086 54.613 87.420 1.00 26.59 178 LEU C O 1
ATOM 7053 N N . ILE C 1 181 ? 27.011 52.809 88.378 1.00 28.05 179 ILE C N 1
ATOM 7054 C CA . ILE C 1 181 ? 26.182 51.906 87.592 1.00 28.36 179 ILE C CA 1
ATOM 7055 C C . ILE C 1 181 ? 24.714 52.087 87.962 1.00 27.97 179 ILE C C 1
ATOM 7056 O O . ILE C 1 181 ? 23.831 51.945 87.114 1.00 27.14 179 ILE C O 1
ATOM 7061 N N . ALA C 1 182 ? 24.451 52.410 89.224 1.00 27.49 180 ALA C N 1
ATOM 7062 C CA . ALA C 1 182 ? 23.077 52.633 89.666 1.00 25.59 180 ALA C CA 1
ATOM 7063 C C . ALA C 1 182 ? 22.495 53.836 88.918 1.00 25.07 180 ALA C C 1
ATOM 7064 O O . ALA C 1 182 ? 21.328 53.812 88.522 1.00 24.71 180 ALA C O 1
ATOM 7066 N N . GLU C 1 183 ? 23.304 54.879 88.717 1.00 23.94 181 GLU C N 1
ATOM 7067 C CA . GLU C 1 183 ? 22.837 56.067 87.998 1.00 25.20 181 GLU C CA 1
ATOM 7068 C C . GLU C 1 183 ? 22.509 55.721 86.544 1.00 26.23 181 GLU C C 1
ATOM 7069 O O . GLU C 1 183 ? 21.544 56.245 85.978 1.00 26.98 181 GLU C O 1
ATOM 7075 N N . ARG C 1 184 ? 23.314 54.827 85.962 1.00 25.19 182 ARG C N 1
ATOM 7076 C CA . ARG C 1 184 ? 23.148 54.368 84.580 1.00 26.44 182 ARG C CA 1
ATOM 7077 C C . ARG C 1 184 ? 21.844 53.613 84.437 1.00 25.41 182 ARG C C 1
ATOM 7078 O O . ARG C 1 184 ? 21.121 53.770 83.459 1.00 23.63 182 ARG C O 1
ATOM 7086 N N . MET C 1 185 ? 21.564 52.779 85.429 1.00 26.08 183 MET C N 1
ATOM 7087 C CA . MET C 1 185 ? 20.355 51.967 85.444 1.00 24.86 183 MET C CA 1
ATOM 7088 C C . MET C 1 185 ? 19.102 52.826 85.600 1.00 24.64 183 MET C C 1
ATOM 7089 O O . MET C 1 185 ? 18.103 52.612 84.913 1.00 23.89 183 MET C O 1
ATOM 7094 N N . ILE C 1 186 ? 19.154 53.790 86.513 1.00 23.19 184 ILE C N 1
ATOM 7095 C CA . ILE C 1 186 ? 18.024 54.677 86.750 1.00 23.74 184 ILE C CA 1
ATOM 7096 C C . ILE C 1 186 ? 17.753 55.516 85.495 1.00 23.85 184 ILE C C 1
ATOM 7097 O O . ILE C 1 186 ? 16.606 55.668 85.075 1.00 23.60 184 ILE C O 1
ATOM 7102 N N . ARG C 1 187 ? 18.814 56.040 84.892 1.00 23.28 185 ARG C N 1
ATOM 7103 C CA . ARG C 1 187 ? 18.698 56.834 83.672 1.00 25.08 185 ARG C CA 1
ATOM 7104 C C . ARG C 1 187 ? 17.996 56.043 82.568 1.00 25.74 185 ARG C C 1
ATOM 7105 O O . ARG C 1 187 ? 17.063 56.542 81.932 1.00 23.97 185 ARG C O 1
ATOM 7113 N N . ASP C 1 188 ? 18.445 54.807 82.345 1.00 25.43 186 ASP C N 1
ATOM 7114 C CA . ASP C 1 188 ? 17.859 53.970 81.299 1.00 25.61 186 ASP C CA 1
ATOM 7115 C C . ASP C 1 188 ? 16.394 53.623 81.561 1.00 26.46 186 ASP C C 1
ATOM 7116 O O . ASP C 1 188 ? 15.641 53.355 80.623 1.00 28.10 186 ASP C O 1
ATOM 7121 N N . CYS C 1 189 ? 15.988 53.637 82.827 1.00 25.10 187 CYS C N 1
ATOM 7122 C CA . CYS C 1 189 ? 14.606 53.329 83.183 1.00 25.84 187 CYS C CA 1
ATOM 7123 C C . CYS C 1 189 ? 13.696 54.506 82.866 1.00 25.75 187 CYS C C 1
ATOM 7124 O O . CYS C 1 189 ? 12.492 54.341 82.706 1.00 26.42 187 CYS C O 1
ATOM 7127 N N . ALA C 1 190 ? 14.274 55.698 82.785 1.00 27.07 188 ALA C N 1
ATOM 7128 C CA . ALA C 1 190 ? 13.498 56.889 82.473 1.00 28.67 188 ALA C CA 1
ATOM 7129 C C . ALA C 1 190 ? 13.013 56.771 81.033 1.00 30.35 188 ALA C C 1
ATOM 7130 O O . ALA C 1 190 ? 11.818 56.817 80.762 1.00 30.29 188 ALA C O 1
ATOM 7132 N N . GLU C 1 191 ? 13.943 56.611 80.103 1.00 31.81 189 GLU C N 1
ATOM 7133 C CA . GLU C 1 191 ? 13.583 56.478 78.702 1.00 33.14 189 GLU C CA 1
ATOM 7134 C C . GLU C 1 191 ? 12.726 55.242 78.436 1.00 32.20 189 GLU C C 1
ATOM 7135 O O . GLU C 1 191 ? 11.755 55.306 77.684 1.00 32.67 189 GLU C O 1
ATOM 7141 N N . ALA C 1 192 ? 13.070 54.120 79.064 1.00 31.17 190 ALA C N 1
ATOM 7142 C CA . ALA C 1 192 ? 12.333 52.882 78.826 1.00 28.74 190 ALA C CA 1
ATOM 7143 C C . ALA C 1 192 ? 10.963 52.741 79.480 1.00 27.93 190 ALA C C 1
ATOM 7144 O O . ALA C 1 192 ? 10.025 52.270 78.844 1.00 27.12 190 ALA C O 1
ATOM 7146 N N . TYR C 1 193 ? 10.837 53.143 80.740 1.00 27.62 191 TYR C N 1
ATOM 7147 C CA . TYR C 1 193 ? 9.570 52.984 81.445 1.00 27.22 191 TYR C CA 1
ATOM 7148 C C . TYR C 1 193 ? 8.930 54.273 81.944 1.00 27.60 191 TYR C C 1
ATOM 7149 O O . TYR C 1 193 ? 7.873 54.234 82.569 1.00 26.72 191 TYR C O 1
ATOM 7158 N N . GLY C 1 194 ? 9.566 55.410 81.689 1.00 28.63 192 GLY C N 1
ATOM 7159 C CA . GLY C 1 194 ? 9.006 56.668 82.152 1.00 29.00 192 GLY C CA 1
ATOM 7160 C C . GLY C 1 194 ? 9.233 56.925 83.636 1.00 29.81 192 GLY C C 1
ATOM 7161 O O . GLY C 1 194 ? 8.550 57.743 84.251 1.00 28.88 192 GLY C O 1
ATOM 7162 N N . ILE C 1 195 ? 10.184 56.216 84.232 1.00 29.79 193 ILE C N 1
ATOM 7163 C CA . ILE C 1 195 ? 10.480 56.430 85.638 1.00 28.85 193 ILE C CA 1
ATOM 7164 C C . ILE C 1 195 ? 11.234 57.753 85.776 1.00 29.92 193 ILE C C 1
ATOM 7165 O O . ILE C 1 195 ? 12.213 58.004 85.066 1.00 28.96 193 ILE C O 1
ATOM 7170 N N . LYS C 1 196 ? 10.750 58.609 86.673 1.00 29.10 194 LYS C N 1
ATOM 7171 C CA . LYS C 1 196 ? 11.366 59.907 86.922 1.00 28.82 194 LYS C CA 1
ATOM 7172 C C . LYS C 1 196 ? 12.366 59.752 88.062 1.00 27.48 194 LYS C C 1
ATOM 7173 O O . LYS C 1 196 ? 11.995 59.432 89.190 1.00 27.88 194 LYS C O 1
ATOM 7179 N N . GLY C 1 197 ? 13.639 59.980 87.774 1.00 27.26 195 GLY C N 1
ATOM 7180 C CA . GLY C 1 197 ? 14.629 59.818 88.817 1.00 26.69 195 GLY C CA 1
ATOM 7181 C C . GLY C 1 197 ? 15.603 60.957 89.011 1.00 25.70 195 GLY C C 1
ATOM 7182 O O . GLY C 1 197 ? 15.975 61.655 88.068 1.00 24.93 195 GLY C O 1
ATOM 7183 N N . ILE C 1 198 ? 16.001 61.145 90.263 1.00 25.87 196 ILE C N 1
ATOM 7184 C CA . ILE C 1 198 ? 16.966 62.168 90.620 1.00 25.42 196 ILE C CA 1
ATOM 7185 C C . ILE C 1 198 ? 18.072 61.510 91.426 1.00 25.13 196 ILE C C 1
ATOM 7186 O O . ILE C 1 198 ? 17.813 60.816 92.405 1.00 26.02 196 ILE C O 1
ATOM 7191 N N . CYS C 1 199 ? 19.307 61.717 90.991 1.00 24.60 197 CYS C N 1
ATOM 7192 C CA . CYS C 1 199 ? 20.461 61.173 91.683 1.00 23.64 197 CYS C CA 1
ATOM 7193 C C . CYS C 1 199 ? 21.152 62.321 92.408 1.00 23.84 197 CYS C C 1
ATOM 7194 O O . CYS C 1 199 ? 21.646 63.259 91.784 1.00 24.50 197 CYS C O 1
ATOM 7197 N N . LEU C 1 200 ? 21.166 62.250 93.731 1.00 22.36 198 LEU C N 1
ATOM 7198 C CA . LEU C 1 200 ? 21.793 63.281 94.544 1.00 21.06 198 LEU C CA 1
ATOM 7199 C C . LEU C 1 200 ? 23.177 62.821 94.977 1.00 21.70 198 LEU C C 1
ATOM 7200 O O . LEU C 1 200 ? 23.305 61.872 95.747 1.00 22.08 198 LEU C O 1
ATOM 7205 N N . ARG C 1 201 ? 24.213 63.477 94.466 1.00 21.80 199 ARG C N 1
ATOM 7206 C CA . ARG C 1 201 ? 25.578 63.123 94.836 1.00 22.45 199 ARG C CA 1
ATOM 7207 C C . ARG C 1 201 ? 25.937 63.834 96.126 1.00 22.68 199 ARG C C 1
ATOM 7208 O O . ARG C 1 201 ? 26.291 65.013 96.094 1.00 22.71 199 ARG C O 1
ATOM 7216 N N . TYR C 1 202 ? 25.836 63.151 97.266 1.00 22.84 200 TYR C N 1
ATOM 7217 C CA . TYR C 1 202 ? 26.209 63.824 98.502 1.00 22.90 200 TYR C CA 1
ATOM 7218 C C . TYR C 1 202 ? 27.724 63.802 98.535 1.00 24.02 200 TYR C C 1
ATOM 7219 O O . TYR C 1 202 ? 28.356 62.859 98.059 1.00 24.44 200 TYR C O 1
ATOM 7228 N N . PHE C 1 203 ? 28.316 64.834 99.102 1.00 23.72 201 PHE C N 1
ATOM 7229 C CA . PHE C 1 203 ? 29.754 64.822 99.232 1.00 25.68 201 PHE C CA 1
ATOM 7230 C C . PHE C 1 203 ? 30.040 64.283 100.641 1.00 25.02 201 PHE C C 1
ATOM 7231 O O . PHE C 1 203 ? 29.577 63.190 100.954 1.00 26.97 201 PHE C O 1
ATOM 7239 N N . ASN C 1 204 ? 30.756 64.982 101.510 1.00 24.24 202 ASN C N 1
ATOM 7240 C CA . ASN C 1 204 ? 30.974 64.378 102.830 1.00 24.62 202 ASN C CA 1
ATOM 7241 C C . ASN C 1 204 ? 29.965 64.768 103.896 1.00 24.05 202 ASN C C 1
ATOM 7242 O O . ASN C 1 204 ? 30.089 65.812 104.545 1.00 25.12 202 ASN C O 1
ATOM 7247 N N . ALA C 1 205 ? 28.963 63.912 104.070 1.00 23.44 203 ALA C N 1
ATOM 7248 C CA . ALA C 1 205 ? 27.905 64.147 105.048 1.00 25.05 203 ALA C CA 1
ATOM 7249 C C . ALA C 1 205 ? 28.464 64.197 106.465 1.00 25.64 203 ALA C C 1
ATOM 7250 O O . ALA C 1 205 ? 29.290 63.365 106.853 1.00 25.36 203 ALA C O 1
ATOM 7252 N N . CYS C 1 206 ? 28.005 65.172 107.238 1.00 24.85 204 CYS C N 1
ATOM 7253 C CA . CYS C 1 206 ? 28.449 65.321 108.616 1.00 25.61 204 CYS C CA 1
ATOM 7254 C C . CYS C 1 206 ? 27.464 66.171 109.406 1.00 23.90 204 CYS C C 1
ATOM 7255 O O . CYS C 1 206 ? 26.464 66.650 108.863 1.00 22.56 204 CYS C O 1
ATOM 7258 N N . GLY C 1 207 ? 27.757 66.348 110.691 1.00 24.72 205 GLY C N 1
ATOM 7259 C CA . GLY C 1 207 ? 26.893 67.125 111.556 1.00 24.82 205 GLY C CA 1
ATOM 7260 C C . GLY C 1 207 ? 25.819 66.242 112.153 1.00 24.73 205 GLY C C 1
ATOM 7261 O O . GLY C 1 207 ? 25.801 65.031 111.938 1.00 23.87 205 GLY C O 1
ATOM 7262 N N . ALA C 1 208 ? 24.925 66.854 112.914 1.00 24.39 206 ALA C N 1
ATOM 7263 C CA . ALA C 1 208 ? 23.833 66.135 113.544 1.00 24.62 206 ALA C CA 1
ATOM 7264 C C . ALA C 1 208 ? 22.710 67.133 113.751 1.00 25.00 206 ALA C C 1
ATOM 7265 O O . ALA C 1 208 ? 22.950 68.339 113.782 1.00 25.70 206 ALA C O 1
ATOM 7267 N N . HIS C 1 209 ? 21.489 66.629 113.891 1.00 26.15 207 HIS C N 1
ATOM 7268 C CA . HIS C 1 209 ? 20.333 67.484 114.104 1.00 25.09 207 HIS C CA 1
ATOM 7269 C C . HIS C 1 209 ? 20.566 68.356 115.343 1.00 26.16 207 HIS C C 1
ATOM 7270 O O . HIS C 1 209 ? 21.170 67.909 116.320 1.00 24.26 207 HIS C O 1
ATOM 7277 N N . GLU C 1 210 ? 20.094 69.599 115.288 1.00 26.68 208 GLU C N 1
ATOM 7278 C CA . GLU C 1 210 ? 20.254 70.546 116.386 1.00 27.77 208 GLU C CA 1
ATOM 7279 C C . GLU C 1 210 ? 19.744 70.014 117.726 1.00 27.32 208 GLU C C 1
ATOM 7280 O O . GLU C 1 210 ? 20.220 70.430 118.774 1.00 26.77 208 GLU C O 1
ATOM 7286 N N . ASP C 1 211 ? 18.782 69.097 117.697 1.00 27.14 209 ASP C N 1
ATOM 7287 C CA . ASP C 1 211 ? 18.241 68.528 118.933 1.00 28.55 209 ASP C CA 1
ATOM 7288 C C . ASP C 1 211 ? 19.308 67.748 119.722 1.00 29.43 209 ASP C C 1
ATOM 7289 O O . ASP C 1 211 ? 19.186 67.564 120.937 1.00 29.05 209 ASP C O 1
ATOM 7294 N N . GLY C 1 212 ? 20.343 67.288 119.022 1.00 28.17 210 GLY C N 1
ATOM 7295 C CA . GLY C 1 212 ? 21.424 66.553 119.655 1.00 26.85 210 GLY C CA 1
ATOM 7296 C C . GLY C 1 212 ? 21.097 65.120 120.039 1.00 27.64 210 GLY C C 1
ATOM 7297 O O . GLY C 1 212 ? 21.841 64.493 120.793 1.00 24.90 210 GLY C O 1
ATOM 7298 N N . ASP C 1 213 ? 19.998 64.585 119.515 1.00 27.65 211 ASP C N 1
ATOM 7299 C CA . ASP C 1 213 ? 19.601 63.223 119.850 1.00 27.89 211 ASP C CA 1
ATOM 7300 C C . ASP C 1 213 ? 19.928 62.160 118.797 1.00 27.46 211 ASP C C 1
ATOM 7301 O O . ASP C 1 213 ? 19.910 60.969 119.101 1.00 28.33 211 ASP C O 1
ATOM 7306 N N . ILE C 1 214 ? 20.230 62.575 117.569 1.00 26.13 212 ILE C N 1
ATOM 7307 C CA . ILE C 1 214 ? 20.574 61.620 116.513 1.00 24.46 212 ILE C CA 1
ATOM 7308 C C . ILE C 1 214 ? 21.845 62.011 115.759 1.00 25.32 212 ILE C C 1
ATOM 7309 O O . ILE C 1 214 ? 22.133 63.200 115.568 1.00 24.11 212 ILE C O 1
ATOM 7314 N N . GLY C 1 215 ? 22.608 61.002 115.341 1.00 23.22 213 GLY C N 1
ATOM 7315 C CA . GLY C 1 215 ? 23.838 61.254 114.615 1.00 24.69 213 GLY C CA 1
ATOM 7316 C C . GLY C 1 215 ? 24.633 59.983 114.358 1.00 25.87 213 GLY C C 1
ATOM 7317 O O . GLY C 1 215 ? 24.123 58.878 114.539 1.00 26.45 213 GLY C O 1
ATOM 7318 N N . GLU C 1 216 ? 25.888 60.136 113.945 1.00 24.56 214 GLU C N 1
ATOM 7319 C CA . GLU C 1 216 ? 26.745 58.988 113.670 1.00 25.88 214 GLU C CA 1
ATOM 7320 C C . GLU C 1 216 ? 27.705 58.733 114.831 1.00 25.80 214 GLU C C 1
ATOM 7321 O O . GLU C 1 216 ? 28.694 59.450 114.993 1.00 25.57 214 GLU C O 1
ATOM 7327 N N . HIS C 1 217 ? 27.403 57.714 115.633 1.00 26.16 215 HIS C N 1
ATOM 7328 C CA . HIS C 1 217 ? 28.237 57.352 116.777 1.00 28.18 215 HIS C CA 1
ATOM 7329 C C . HIS C 1 217 ? 29.583 56.851 116.269 1.00 28.69 215 HIS C C 1
ATOM 7330 O O . HIS C 1 217 ? 29.656 56.183 115.234 1.00 28.99 215 HIS C O 1
ATOM 7337 N N . TYR C 1 218 ? 30.646 57.162 117.003 1.00 29.19 216 TYR C N 1
ATOM 7338 C CA . TYR C 1 218 ? 31.990 56.782 116.584 1.00 31.17 216 TYR C CA 1
ATOM 7339 C C . TYR C 1 218 ? 32.276 55.289 116.559 1.00 32.76 216 TYR C C 1
ATOM 7340 O O . TYR C 1 218 ? 33.066 54.827 115.740 1.00 33.62 216 TYR C O 1
ATOM 7349 N N . GLN C 1 219 ? 31.629 54.531 117.434 1.00 34.35 217 GLN C N 1
ATOM 7350 C CA . GLN C 1 219 ? 31.864 53.098 117.483 1.00 35.64 217 GLN C CA 1
ATOM 7351 C C . GLN C 1 219 ? 31.498 52.424 116.187 1.00 35.32 217 GLN C C 1
ATOM 7352 O O . GLN C 1 219 ? 30.345 52.443 115.760 1.00 36.29 217 GLN C O 1
ATOM 7358 N N . GLY C 1 220 ? 32.497 51.837 115.549 1.00 35.22 218 GLY C N 1
ATOM 7359 C CA . GLY C 1 220 ? 32.242 51.131 114.312 1.00 34.93 218 GLY C CA 1
ATOM 7360 C C . GLY C 1 220 ? 32.194 52.025 113.089 1.00 35.12 218 GLY C C 1
ATOM 7361 O O . GLY C 1 220 ? 31.931 51.555 111.981 1.00 36.96 218 GLY C O 1
ATOM 7362 N N . SER C 1 221 ? 32.444 53.315 113.274 1.00 32.15 219 SER C N 1
ATOM 7363 C CA . SER C 1 221 ? 32.415 54.246 112.154 1.00 30.04 219 SER C CA 1
ATOM 7364 C C . SER C 1 221 ? 33.715 54.212 111.359 1.00 29.33 219 SER C C 1
ATOM 7365 O O . SER C 1 221 ? 34.785 53.962 111.907 1.00 31.30 219 SER C O 1
ATOM 7368 N N . THR C 1 222 ? 33.617 54.472 110.063 1.00 27.86 220 THR C N 1
ATOM 7369 C CA . THR C 1 222 ? 34.786 54.495 109.199 1.00 26.49 220 THR C CA 1
ATOM 7370 C C . THR C 1 222 ? 35.049 55.928 108.728 1.00 26.74 220 THR C C 1
ATOM 7371 O O . THR C 1 222 ? 36.024 56.186 108.022 1.00 27.65 220 THR C O 1
ATOM 7375 N N . HIS C 1 223 ? 34.186 56.862 109.124 1.00 24.99 221 HIS C N 1
ATOM 7376 C CA . HIS C 1 223 ? 34.333 58.251 108.696 1.00 24.69 221 HIS C CA 1
ATOM 7377 C C . HIS C 1 223 ? 35.183 59.129 109.602 1.00 24.32 221 HIS C C 1
ATOM 7378 O O . HIS C 1 223 ? 35.184 58.979 110.824 1.00 25.71 221 HIS C O 1
ATOM 7385 N N . LEU C 1 224 ? 35.901 60.053 108.971 1.00 23.72 222 LEU C N 1
ATOM 7386 C CA . LEU C 1 224 ? 36.814 60.975 109.639 1.00 23.73 222 LEU C CA 1
ATOM 7387 C C . LEU C 1 224 ? 36.359 61.657 110.932 1.00 24.11 222 LEU C C 1
ATOM 7388 O O . LEU C 1 224 ? 36.908 61.391 112.005 1.00 24.94 222 LEU C O 1
ATOM 7393 N N . ILE C 1 225 ? 35.371 62.543 110.838 1.00 23.40 223 ILE C N 1
ATOM 7394 C CA . ILE C 1 225 ? 34.906 63.256 112.016 1.00 23.26 223 ILE C CA 1
ATOM 7395 C C . ILE C 1 225 ? 34.416 62.345 113.150 1.00 23.29 223 ILE C C 1
ATOM 7396 O O . ILE C 1 225 ? 34.802 62.534 114.305 1.00 24.20 223 ILE C O 1
ATOM 7401 N N . PRO C 1 226 ? 33.565 61.349 112.853 1.00 23.84 224 PRO C N 1
ATOM 7402 C CA . PRO C 1 226 ? 33.136 60.495 113.970 1.00 23.31 224 PRO C CA 1
ATOM 7403 C C . PRO C 1 226 ? 34.350 59.831 114.650 1.00 24.02 224 PRO C C 1
ATOM 7404 O O . PRO C 1 226 ? 34.388 59.662 115.871 1.00 24.06 224 PRO C O 1
ATOM 7408 N N . ILE C 1 227 ? 35.348 59.464 113.856 1.00 25.00 225 ILE C N 1
ATOM 7409 C CA . ILE C 1 227 ? 36.544 58.836 114.414 1.00 26.25 225 ILE C CA 1
ATOM 7410 C C . ILE C 1 227 ? 37.342 59.828 115.270 1.00 25.26 225 ILE C C 1
ATOM 7411 O O . ILE C 1 227 ? 37.822 59.472 116.346 1.00 25.56 225 ILE C O 1
ATOM 7416 N N . ILE C 1 228 ? 37.475 61.071 114.803 1.00 23.25 226 ILE C N 1
ATOM 7417 C CA . ILE C 1 228 ? 38.193 62.087 115.567 1.00 23.55 226 ILE C CA 1
ATOM 7418 C C . ILE C 1 228 ? 37.495 62.313 116.911 1.00 23.93 226 ILE C C 1
ATOM 7419 O O . ILE C 1 228 ? 38.136 62.315 117.957 1.00 24.07 226 ILE C O 1
ATOM 7424 N N . LEU C 1 229 ? 36.176 62.500 116.877 1.00 24.89 227 LEU C N 1
ATOM 7425 C CA . LEU C 1 229 ? 35.412 62.729 118.098 1.00 24.88 227 LEU C CA 1
ATOM 7426 C C . LEU C 1 229 ? 35.472 61.512 119.018 1.00 24.77 227 LEU C C 1
ATOM 7427 O O . LEU C 1 229 ? 35.378 61.637 120.239 1.00 24.53 227 LEU C O 1
ATOM 7432 N N . GLY C 1 230 ? 35.623 60.335 118.422 1.00 25.97 228 GLY C N 1
ATOM 7433 C CA . GLY C 1 230 ? 35.730 59.120 119.205 1.00 26.11 228 GLY C CA 1
ATOM 7434 C C . GLY C 1 230 ? 37.054 59.101 119.958 1.00 27.53 228 GLY C C 1
ATOM 7435 O O . GLY C 1 230 ? 37.143 58.559 121.057 1.00 28.14 228 GLY C O 1
ATOM 7436 N N . ARG C 1 231 ? 38.090 59.690 119.367 1.00 28.34 229 ARG C N 1
ATOM 7437 C CA . ARG C 1 231 ? 39.392 59.745 120.024 1.00 30.24 229 ARG C CA 1
ATOM 7438 C C . ARG C 1 231 ? 39.295 60.670 121.239 1.00 30.19 229 ARG C C 1
ATOM 7439 O O . ARG C 1 231 ? 39.956 60.456 122.253 1.00 29.98 229 ARG C O 1
ATOM 7447 N N . VAL C 1 232 ? 38.455 61.697 121.131 1.00 31.55 230 VAL C N 1
ATOM 7448 C CA . VAL C 1 232 ? 38.249 62.636 122.227 1.00 31.50 230 VAL C CA 1
ATOM 7449 C C . VAL C 1 232 ? 37.450 61.940 123.323 1.00 32.08 230 VAL C C 1
ATOM 7450 O O . VAL C 1 232 ? 37.718 62.132 124.508 1.00 30.70 230 VAL C O 1
ATOM 7454 N N . MET C 1 233 ? 36.472 61.130 122.919 1.00 33.12 231 MET C N 1
ATOM 7455 C CA . MET C 1 233 ? 35.646 60.392 123.873 1.00 34.78 231 MET C CA 1
ATOM 7456 C C . MET C 1 233 ? 36.532 59.428 124.669 1.00 36.60 231 MET C C 1
ATOM 7457 O O . MET C 1 233 ? 36.300 59.197 125.853 1.00 37.19 231 MET C O 1
ATOM 7462 N N . SER C 1 234 ? 37.584 58.917 124.028 1.00 37.70 232 SER C N 1
ATOM 7463 C CA . SER C 1 234 ? 38.523 58.019 124.705 1.00 40.99 232 SER C CA 1
ATOM 7464 C C . SER C 1 234 ? 39.397 58.834 125.662 1.00 41.68 232 SER C C 1
ATOM 7465 O O . SER C 1 234 ? 39.842 58.335 126.691 1.00 42.41 232 SER C O 1
ATOM 7468 N N . ASP C 1 235 ? 39.635 60.092 125.307 1.00 41.99 233 ASP C N 1
ATOM 7469 C CA . ASP C 1 235 ? 40.439 60.994 126.118 1.00 43.13 233 ASP C CA 1
ATOM 7470 C C . ASP C 1 235 ? 39.656 61.456 127.358 1.00 43.70 233 ASP C C 1
ATOM 7471 O O . ASP C 1 235 ? 40.235 61.822 128.379 1.00 43.97 233 ASP C O 1
ATOM 7476 N N . ILE C 1 236 ? 38.332 61.434 127.257 1.00 43.74 234 ILE C N 1
ATOM 7477 C CA . ILE C 1 236 ? 37.461 61.835 128.355 1.00 42.73 234 ILE C CA 1
ATOM 7478 C C . ILE C 1 236 ? 37.373 60.696 129.366 1.00 45.15 234 ILE C C 1
ATOM 7479 O O . ILE C 1 236 ? 37.360 60.918 130.577 1.00 44.65 234 ILE C O 1
ATOM 7484 N N . ALA C 1 237 ? 37.327 59.472 128.851 1.00 48.89 235 ALA C N 1
ATOM 7485 C CA . ALA C 1 237 ? 37.242 58.274 129.679 1.00 52.71 235 ALA C CA 1
ATOM 7486 C C . ALA C 1 237 ? 38.387 58.185 130.691 1.00 55.43 235 ALA C C 1
ATOM 7487 O O . ALA C 1 237 ? 39.488 58.683 130.447 1.00 54.50 235 ALA C O 1
ATOM 7489 N N . PRO C 1 238 ? 38.135 57.541 131.846 1.00 59.37 236 PRO C N 1
ATOM 7490 C CA . PRO C 1 238 ? 39.130 57.372 132.914 1.00 62.08 236 PRO C CA 1
ATOM 7491 C C . PRO C 1 238 ? 40.354 56.592 132.428 1.00 65.56 236 PRO C C 1
ATOM 7492 O O . PRO C 1 238 ? 40.256 55.794 131.488 1.00 66.21 236 PRO C O 1
ATOM 7496 N N . ASP C 1 239 ? 41.496 56.824 133.076 1.00 68.27 237 ASP C N 1
ATOM 7497 C CA . ASP C 1 239 ? 42.751 56.153 132.729 1.00 70.48 237 ASP C CA 1
ATOM 7498 C C . ASP C 1 239 ? 42.521 54.752 132.167 1.00 70.62 237 ASP C C 1
ATOM 7499 O O . ASP C 1 239 ? 43.448 53.949 132.076 1.00 71.45 237 ASP C O 1
ATOM 7504 N N . ALA C 1 248 ? 49.182 46.024 126.865 1.00 55.86 246 ALA C N 1
ATOM 7505 C CA . ALA C 1 248 ? 49.360 46.884 125.696 1.00 56.78 246 ALA C CA 1
ATOM 7506 C C . ALA C 1 248 ? 48.132 47.763 125.476 1.00 56.93 246 ALA C C 1
ATOM 7507 O O . ALA C 1 248 ? 47.043 47.259 125.198 1.00 57.50 246 ALA C O 1
ATOM 7509 N N . SER C 1 249 ? 48.311 49.077 125.603 1.00 56.78 247 SER C N 1
ATOM 7510 C CA . SER C 1 249 ? 47.217 50.031 125.419 1.00 55.40 247 SER C CA 1
ATOM 7511 C C . SER C 1 249 ? 46.990 50.378 123.948 1.00 54.69 247 SER C C 1
ATOM 7512 O O . SER C 1 249 ? 47.785 50.017 123.072 1.00 54.31 247 SER C O 1
ATOM 7515 N N . THR C 1 250 ? 45.891 51.082 123.690 1.00 53.62 248 THR C N 1
ATOM 7516 C CA . THR C 1 250 ? 45.533 51.501 122.340 1.00 51.88 248 THR C CA 1
ATOM 7517 C C . THR C 1 250 ? 46.164 52.851 122.016 1.00 49.18 248 THR C C 1
ATOM 7518 O O . THR C 1 250 ? 46.088 53.791 122.817 1.00 47.76 248 THR C O 1
ATOM 7522 N N . ASP C 1 251 ? 46.797 52.932 120.847 1.00 46.00 249 ASP C N 1
ATOM 7523 C CA . ASP C 1 251 ? 47.425 54.169 120.398 1.00 44.96 249 ASP C CA 1
ATOM 7524 C C . ASP C 1 251 ? 46.272 55.110 120.059 1.00 43.90 249 ASP C C 1
ATOM 7525 O O . ASP C 1 251 ? 45.667 55.001 118.995 1.00 43.35 249 ASP C O 1
ATOM 7530 N N . LYS C 1 252 ? 45.966 56.027 120.969 1.00 43.68 250 LYS C N 1
ATOM 7531 C CA . LYS C 1 252 ? 44.861 56.958 120.772 1.00 43.63 250 LYS C CA 1
ATOM 7532 C C . LYS C 1 252 ? 45.148 58.140 119.844 1.00 42.07 250 LYS C C 1
ATOM 7533 O O . LYS C 1 252 ? 44.320 59.048 119.708 1.00 41.18 250 LYS C O 1
ATOM 7539 N N . ARG C 1 253 ? 46.315 58.137 119.208 1.00 39.52 251 ARG C N 1
ATOM 7540 C CA . ARG C 1 253 ? 46.651 59.213 118.287 1.00 37.79 251 ARG C CA 1
ATOM 7541 C C . ARG C 1 253 ? 45.749 59.146 117.062 1.00 35.67 251 ARG C C 1
ATOM 7542 O O . ARG C 1 253 ? 45.452 58.065 116.554 1.00 36.50 251 ARG C O 1
ATOM 7550 N N . MET C 1 254 ? 45.310 60.311 116.603 1.00 33.25 252 MET C N 1
ATOM 7551 C CA . MET C 1 254 ? 44.437 60.412 115.446 1.00 31.38 252 MET C CA 1
ATOM 7552 C C . MET C 1 254 ? 45.192 60.154 114.135 1.00 31.80 252 MET C C 1
ATOM 7553 O O . MET C 1 254 ? 46.058 60.937 113.733 1.00 30.64 252 MET C O 1
ATOM 7558 N N . PRO C 1 255 ? 44.856 59.044 113.451 1.00 31.75 253 PRO C N 1
ATOM 7559 C CA . PRO C 1 255 ? 45.459 58.625 112.186 1.00 31.43 253 PRO C CA 1
ATOM 7560 C C . PRO C 1 255 ? 45.117 59.533 111.017 1.00 30.81 253 PRO C C 1
ATOM 7561 O O . PRO C 1 255 ? 43.971 59.935 110.821 1.00 30.18 253 PRO C O 1
ATOM 7565 N N . ILE C 1 256 ? 46.127 59.859 110.237 1.00 30.80 254 ILE C N 1
ATOM 7566 C CA . ILE C 1 256 ? 45.917 60.655 109.040 1.00 32.03 254 ILE C CA 1
ATOM 7567 C C . ILE C 1 256 ? 46.304 59.731 107.886 1.00 33.52 254 ILE C C 1
ATOM 7568 O O . ILE C 1 256 ? 47.476 59.379 107.753 1.00 34.66 254 ILE C O 1
ATOM 7573 N N . PHE C 1 257 ? 45.330 59.320 107.073 1.00 33.97 255 PHE C N 1
ATOM 7574 C CA . PHE C 1 257 ? 45.612 58.409 105.965 1.00 33.20 255 PHE C CA 1
ATOM 7575 C C . PHE C 1 257 ? 46.213 59.108 104.756 1.00 34.63 255 PHE C C 1
ATOM 7576 O O . PHE C 1 257 ? 45.495 59.629 103.901 1.00 36.17 255 PHE C O 1
ATOM 7584 N N . GLY C 1 258 ? 47.541 59.131 104.699 1.00 34.93 256 GLY C N 1
ATOM 7585 C CA . GLY C 1 258 ? 48.212 59.745 103.575 1.00 34.40 256 GLY C CA 1
ATOM 7586 C C . GLY C 1 258 ? 48.529 61.211 103.735 1.00 35.34 256 GLY C C 1
ATOM 7587 O O . GLY C 1 258 ? 47.679 62.031 104.079 1.00 35.50 256 GLY C O 1
ATOM 7588 N N . THR C 1 259 ? 49.776 61.549 103.462 1.00 34.87 257 THR C N 1
ATOM 7589 C CA . THR C 1 259 ? 50.209 62.927 103.570 1.00 36.11 257 THR C CA 1
ATOM 7590 C C . THR C 1 259 ? 50.969 63.381 102.322 1.00 38.22 257 THR C C 1
ATOM 7591 O O . THR C 1 259 ? 51.550 64.462 102.310 1.00 36.64 257 THR C O 1
ATOM 7595 N N . ASP C 1 260 ? 50.962 62.581 101.259 1.00 40.92 258 ASP C N 1
ATOM 7596 C CA . ASP C 1 260 ? 51.684 62.950 100.035 1.00 42.08 258 ASP C CA 1
ATOM 7597 C C . ASP C 1 260 ? 50.757 63.225 98.839 1.00 42.25 258 ASP C C 1
ATOM 7598 O O . ASP C 1 260 ? 51.190 63.209 97.682 1.00 42.58 258 ASP C O 1
ATOM 7603 N N . TYR C 1 261 ? 49.484 63.479 99.117 1.00 39.87 259 TYR C N 1
ATOM 7604 C CA . TYR C 1 261 ? 48.521 63.739 98.058 1.00 37.92 259 TYR C CA 1
ATOM 7605 C C . TYR C 1 261 ? 48.814 65.061 97.359 1.00 38.40 259 TYR C C 1
ATOM 7606 O O . TYR C 1 261 ? 49.436 65.955 97.932 1.00 37.83 259 TYR C O 1
ATOM 7615 N N . PRO C 1 262 ? 48.366 65.196 96.099 1.00 39.07 260 PRO C N 1
ATOM 7616 C CA . PRO C 1 262 ? 48.562 66.402 95.285 1.00 38.70 260 PRO C CA 1
ATOM 7617 C C . PRO C 1 262 ? 47.716 67.574 95.780 1.00 39.73 260 PRO C C 1
ATOM 7618 O O . PRO C 1 262 ? 47.053 68.245 94.987 1.00 39.23 260 PRO C O 1
ATOM 7622 N N . THR C 1 263 ? 47.729 67.815 97.087 1.00 40.19 261 THR C N 1
ATOM 7623 C CA . THR C 1 263 ? 46.943 68.903 97.669 1.00 38.78 261 THR C CA 1
ATOM 7624 C C . THR C 1 263 ? 47.851 69.879 98.411 1.00 38.75 261 THR C C 1
ATOM 7625 O O . THR C 1 263 ? 49.007 69.565 98.696 1.00 38.95 261 THR C O 1
ATOM 7629 N N . PRO C 1 264 ? 47.337 71.078 98.737 1.00 38.14 262 PRO C N 1
ATOM 7630 C CA . PRO C 1 264 ? 48.132 72.084 99.445 1.00 37.19 262 PRO C CA 1
ATOM 7631 C C . PRO C 1 264 ? 48.930 71.589 100.652 1.00 38.69 262 PRO C C 1
ATOM 7632 O O . PRO C 1 264 ? 50.113 71.926 100.779 1.00 39.40 262 PRO C O 1
ATOM 7636 N N . ASP C 1 265 ? 48.314 70.806 101.540 1.00 37.52 263 ASP C N 1
ATOM 7637 C CA . ASP C 1 265 ? 49.059 70.306 102.695 1.00 35.04 263 ASP C CA 1
ATOM 7638 C C . ASP C 1 265 ? 49.346 68.812 102.647 1.00 34.10 263 ASP C C 1
ATOM 7639 O O . ASP C 1 265 ? 49.821 68.238 103.624 1.00 34.12 263 ASP C O 1
ATOM 7644 N N . GLY C 1 266 ? 49.060 68.182 101.512 1.00 33.40 264 GLY C N 1
ATOM 7645 C CA . GLY C 1 266 ? 49.340 66.765 101.366 1.00 31.32 264 GLY C CA 1
ATOM 7646 C C . GLY C 1 266 ? 48.260 65.789 101.781 1.00 32.52 264 GLY C C 1
ATOM 7647 O O . GLY C 1 266 ? 48.373 64.592 101.503 1.00 33.87 264 GLY C O 1
ATOM 7648 N N . THR C 1 267 ? 47.214 66.274 102.443 1.00 32.28 265 THR C N 1
ATOM 7649 C CA . THR C 1 267 ? 46.132 65.385 102.871 1.00 32.04 265 THR C CA 1
ATOM 7650 C C . THR C 1 267 ? 44.880 65.617 102.034 1.00 31.35 265 THR C C 1
ATOM 7651 O O . THR C 1 267 ? 44.691 66.698 101.474 1.00 30.47 265 THR C O 1
ATOM 7655 N N . CYS C 1 268 ? 44.032 64.594 101.949 1.00 32.02 266 CYS C N 1
ATOM 7656 C CA . CYS C 1 268 ? 42.808 64.669 101.160 1.00 30.16 266 CYS C CA 1
ATOM 7657 C C . CYS C 1 268 ? 41.921 65.841 101.536 1.00 29.73 266 CYS C C 1
ATOM 7658 O O . CYS C 1 268 ? 41.761 66.161 102.711 1.00 31.77 266 CYS C O 1
ATOM 7661 N N . VAL C 1 269 ? 41.354 66.488 100.524 1.00 28.89 267 VAL C N 1
ATOM 7662 C CA . VAL C 1 269 ? 40.454 67.616 100.726 1.00 27.70 267 VAL C CA 1
ATOM 7663 C C . VAL C 1 269 ? 39.032 67.139 100.437 1.00 28.32 267 VAL C C 1
ATOM 7664 O O . VAL C 1 269 ? 38.786 66.449 99.440 1.00 28.33 267 VAL C O 1
ATOM 7668 N N . ARG C 1 270 ? 38.105 67.496 101.321 1.00 26.57 268 ARG C N 1
ATOM 7669 C CA . ARG C 1 270 ? 36.718 67.093 101.172 1.00 24.85 268 ARG C CA 1
ATOM 7670 C C . ARG C 1 270 ? 35.782 68.264 101.432 1.00 25.07 268 ARG C C 1
ATOM 7671 O O . ARG C 1 270 ? 36.188 69.292 101.971 1.00 25.45 268 ARG C O 1
ATOM 7679 N N . ASP C 1 271 ? 34.528 68.089 101.028 1.00 25.02 269 ASP C N 1
ATOM 7680 C CA . ASP C 1 271 ? 33.471 69.091 101.170 1.00 25.00 269 ASP C CA 1
ATOM 7681 C C . ASP C 1 271 ? 32.483 68.533 102.204 1.00 24.30 269 ASP C C 1
ATOM 7682 O O . ASP C 1 271 ? 31.719 67.606 101.907 1.00 23.94 269 ASP C O 1
ATOM 7687 N N . TYR C 1 272 ? 32.513 69.082 103.416 1.00 22.46 270 TYR C N 1
ATOM 7688 C CA . TYR C 1 272 ? 31.638 68.616 104.486 1.00 23.14 270 TYR C CA 1
ATOM 7689 C C . TYR C 1 272 ? 30.294 69.346 104.517 1.00 23.43 270 TYR C C 1
ATOM 7690 O O . TYR C 1 272 ? 30.212 70.533 104.863 1.00 22.63 270 TYR C O 1
ATOM 7699 N N . VAL C 1 273 ? 29.244 68.611 104.151 1.00 23.42 271 VAL C N 1
ATOM 7700 C CA . VAL C 1 273 ? 27.884 69.144 104.071 1.00 22.56 271 VAL C CA 1
ATOM 7701 C C . VAL C 1 273 ? 27.001 68.569 105.183 1.00 23.72 271 VAL C C 1
ATOM 7702 O O . VAL C 1 273 ? 26.971 67.359 105.413 1.00 23.71 271 VAL C O 1
ATOM 7706 N N . HIS C 1 274 ? 26.285 69.449 105.876 1.00 23.50 272 HIS C N 1
ATOM 7707 C CA . HIS C 1 274 ? 25.430 69.043 106.986 1.00 23.67 272 HIS C CA 1
ATOM 7708 C C . HIS C 1 274 ? 24.265 68.150 106.543 1.00 23.55 272 HIS C C 1
ATOM 7709 O O . HIS C 1 274 ? 23.591 68.446 105.562 1.00 24.26 272 HIS C O 1
ATOM 7716 N N . VAL C 1 275 ? 24.034 67.054 107.265 1.00 23.52 273 VAL C N 1
ATOM 7717 C CA . VAL C 1 275 ? 22.943 66.134 106.938 1.00 22.52 273 VAL C CA 1
ATOM 7718 C C . VAL C 1 275 ? 21.562 66.806 106.937 1.00 23.58 273 VAL C C 1
ATOM 7719 O O . VAL C 1 275 ? 20.635 66.330 106.279 1.00 24.08 273 VAL C O 1
ATOM 7723 N N . CYS C 1 276 ? 21.405 67.900 107.670 1.00 24.16 274 CYS C N 1
ATOM 7724 C CA . CYS C 1 276 ? 20.107 68.574 107.656 1.00 25.90 274 CYS C CA 1
ATOM 7725 C C . CYS C 1 276 ? 19.937 69.330 106.346 1.00 24.70 274 CYS C C 1
ATOM 7726 O O . CYS C 1 276 ? 18.813 69.512 105.874 1.00 25.53 274 CYS C O 1
ATOM 7729 N N . ASP C 1 277 ? 21.047 69.761 105.747 1.00 23.24 275 ASP C N 1
ATOM 7730 C CA . ASP C 1 277 ? 20.962 70.452 104.467 1.00 23.91 275 ASP C CA 1
ATOM 7731 C C . ASP C 1 277 ? 20.726 69.420 103.371 1.00 23.64 275 ASP C C 1
ATOM 7732 O O . ASP C 1 277 ? 20.035 69.694 102.381 1.00 22.41 275 ASP C O 1
ATOM 7737 N N . LEU C 1 278 ? 21.304 68.231 103.550 1.00 22.87 276 LEU C N 1
ATOM 7738 C CA . LEU C 1 278 ? 21.104 67.148 102.596 1.00 21.80 276 LEU C CA 1
ATOM 7739 C C . LEU C 1 278 ? 19.627 66.758 102.652 1.00 20.61 276 LEU C C 1
ATOM 7740 O O . LEU C 1 278 ? 19.008 66.512 101.625 1.00 21.58 276 LEU C O 1
ATOM 7745 N N . ALA C 1 279 ? 19.076 66.712 103.862 1.00 21.51 277 ALA C N 1
ATOM 7746 C CA . ALA C 1 279 ? 17.672 66.365 104.058 1.00 24.02 277 ALA C CA 1
ATOM 7747 C C . ALA C 1 279 ? 16.731 67.311 103.308 1.00 25.25 277 ALA C C 1
ATOM 7748 O O . ALA C 1 279 ? 15.819 66.865 102.621 1.00 25.31 277 ALA C O 1
ATOM 7750 N N . SER C 1 280 ? 16.956 68.616 103.427 1.00 25.99 278 SER C N 1
ATOM 7751 C CA . SER C 1 280 ? 16.090 69.579 102.757 1.00 27.32 278 SER C CA 1
ATOM 7752 C C . SER C 1 280 ? 16.178 69.452 101.239 1.00 26.96 278 SER C C 1
ATOM 7753 O O . SER C 1 280 ? 15.220 69.753 100.531 1.00 27.05 278 SER C O 1
ATOM 7756 N N . ALA C 1 281 ? 17.324 69.000 100.737 1.00 26.40 279 ALA C N 1
ATOM 7757 C CA . ALA C 1 281 ? 17.502 68.822 99.298 1.00 26.50 279 ALA C CA 1
ATOM 7758 C C . ALA C 1 281 ? 16.614 67.688 98.769 1.00 27.16 279 ALA C C 1
ATOM 7759 O O . ALA C 1 281 ? 16.153 67.742 97.626 1.00 26.70 279 ALA C O 1
ATOM 7761 N N . HIS C 1 282 ? 16.393 66.665 99.597 1.00 25.95 280 HIS C N 1
ATOM 7762 C CA . HIS C 1 282 ? 15.553 65.526 99.221 1.00 26.49 280 HIS C CA 1
ATOM 7763 C C . HIS C 1 282 ? 14.093 65.939 99.152 1.00 26.76 280 HIS C C 1
ATOM 7764 O O . HIS C 1 282 ? 13.338 65.453 98.316 1.00 28.26 280 HIS C O 1
ATOM 7771 N N . ILE C 1 283 ? 13.692 66.828 100.051 1.00 27.97 281 ILE C N 1
ATOM 7772 C CA . ILE C 1 283 ? 12.319 67.310 100.060 1.00 27.33 281 ILE C CA 1
ATOM 7773 C C . ILE C 1 283 ? 12.090 68.134 98.795 1.00 27.55 281 ILE C C 1
ATOM 7774 O O . ILE C 1 283 ? 11.034 68.041 98.169 1.00 26.95 281 ILE C O 1
ATOM 7779 N N . LEU C 1 284 ? 13.095 68.917 98.408 1.00 26.90 282 LEU C N 1
ATOM 7780 C CA . LEU C 1 284 ? 13.006 69.735 97.204 1.00 27.59 282 LEU C CA 1
ATOM 7781 C C . LEU C 1 284 ? 13.026 68.845 95.972 1.00 28.63 282 LEU C C 1
ATOM 7782 O O . LEU C 1 284 ? 12.371 69.139 94.975 1.00 29.10 282 LEU C O 1
ATOM 7787 N N . ALA C 1 285 ? 13.785 67.753 96.047 1.00 28.93 283 ALA C N 1
ATOM 7788 C CA . ALA C 1 285 ? 13.881 66.817 94.933 1.00 28.70 283 ALA C CA 1
ATOM 7789 C C . ALA C 1 285 ? 12.544 66.111 94.740 1.00 27.60 283 ALA C C 1
ATOM 7790 O O . ALA C 1 285 ? 12.116 65.890 93.615 1.00 28.76 283 ALA C O 1
ATOM 7792 N N . LEU C 1 286 ? 11.889 65.755 95.842 1.00 28.63 284 LEU C N 1
ATOM 7793 C CA . LEU C 1 286 ? 10.592 65.092 95.767 1.00 29.29 284 LEU C CA 1
ATOM 7794 C C . LEU C 1 286 ? 9.559 66.002 95.098 1.00 30.59 284 LEU C C 1
ATOM 7795 O O . LEU C 1 286 ? 8.755 65.558 94.276 1.00 30.56 284 LEU C O 1
ATOM 7800 N N . ASP C 1 287 ? 9.580 67.277 95.462 1.00 31.34 285 ASP C N 1
ATOM 7801 C CA . ASP C 1 287 ? 8.646 68.243 94.897 1.00 32.58 285 ASP C CA 1
ATOM 7802 C C . ASP C 1 287 ? 8.907 68.430 93.409 1.00 32.14 285 ASP C C 1
ATOM 7803 O O . ASP C 1 287 ? 7.984 68.669 92.624 1.00 30.64 285 ASP C O 1
ATOM 7808 N N . TYR C 1 288 ? 10.171 68.305 93.021 1.00 31.88 286 TYR C N 1
ATOM 7809 C CA . TYR C 1 288 ? 10.546 68.455 91.624 1.00 31.91 286 TYR C CA 1
ATOM 7810 C C . TYR C 1 288 ? 9.984 67.323 90.765 1.00 31.80 286 TYR C C 1
ATOM 7811 O O . TYR C 1 288 ? 9.282 67.584 89.791 1.00 32.34 286 TYR C O 1
ATOM 7820 N N . VAL C 1 289 ? 10.290 66.072 91.112 1.00 32.58 287 VAL C N 1
ATOM 7821 C CA . VAL C 1 289 ? 9.787 64.938 90.334 1.00 32.66 287 VAL C CA 1
ATOM 7822 C C . VAL C 1 289 ? 8.263 64.826 90.358 1.00 33.66 287 VAL C C 1
ATOM 7823 O O . VAL C 1 289 ? 7.670 64.331 89.409 1.00 35.23 287 VAL C O 1
ATOM 7827 N N . GLU C 1 290 ? 7.626 65.277 91.432 1.00 35.89 288 GLU C N 1
ATOM 7828 C CA . GLU C 1 290 ? 6.169 65.210 91.510 1.00 39.87 288 GLU C CA 1
ATOM 7829 C C . GLU C 1 290 ? 5.494 66.166 90.531 1.00 40.26 288 GLU C C 1
ATOM 7830 O O . GLU C 1 290 ? 4.380 65.914 90.086 1.00 41.37 288 GLU C O 1
ATOM 7836 N N . LYS C 1 291 ? 6.174 67.257 90.193 1.00 41.65 289 LYS C N 1
ATOM 7837 C CA . LYS C 1 291 ? 5.629 68.249 89.273 1.00 42.86 289 LYS C CA 1
ATOM 7838 C C . LYS C 1 291 ? 5.923 67.954 87.806 1.00 43.41 289 LYS C C 1
ATOM 7839 O O . LYS C 1 291 ? 5.430 68.651 86.922 1.00 45.00 289 LYS C O 1
ATOM 7845 N N . LEU C 1 292 ? 6.732 66.932 87.543 1.00 43.17 290 LEU C N 1
ATOM 7846 C CA . LEU C 1 292 ? 7.058 66.562 86.170 1.00 42.82 290 LEU C CA 1
ATOM 7847 C C . LEU C 1 292 ? 5.837 65.931 85.498 1.00 44.38 290 LEU C C 1
ATOM 7848 O O . LEU C 1 292 ? 5.098 65.170 86.122 1.00 44.09 290 LEU C O 1
ATOM 7853 N N . GLY C 1 293 ? 5.621 66.249 84.228 1.00 45.94 291 GLY C N 1
ATOM 7854 C CA . GLY C 1 293 ? 4.472 65.703 83.532 1.00 48.50 291 GLY C CA 1
ATOM 7855 C C . GLY C 1 293 ? 4.810 64.914 82.286 1.00 50.19 291 GLY C C 1
ATOM 7856 O O . GLY C 1 293 ? 5.973 64.836 81.895 1.00 50.53 291 GLY C O 1
ATOM 7857 N N . PRO C 1 294 ? 3.797 64.331 81.626 1.00 52.10 292 PRO C N 1
ATOM 7858 C CA . PRO C 1 294 ? 3.954 63.530 80.407 1.00 52.54 292 PRO C CA 1
ATOM 7859 C C . PRO C 1 294 ? 4.673 64.261 79.277 1.00 52.95 292 PRO C C 1
ATOM 7860 O O . PRO C 1 294 ? 5.053 63.648 78.281 1.00 54.56 292 PRO C O 1
ATOM 7864 N N . ASN C 1 295 ? 4.857 65.568 79.425 1.00 52.53 293 ASN C N 1
ATOM 7865 C CA . ASN C 1 295 ? 5.530 66.351 78.395 1.00 53.00 293 ASN C CA 1
ATOM 7866 C C . ASN C 1 295 ? 6.909 66.801 78.854 1.00 52.15 293 ASN C C 1
ATOM 7867 O O . ASN C 1 295 ? 7.604 67.518 78.136 1.00 52.22 293 ASN C O 1
ATOM 7872 N N . ASP C 1 296 ? 7.298 66.374 80.052 1.00 51.02 294 ASP C N 1
ATOM 7873 C CA . ASP C 1 296 ? 8.592 66.740 80.623 1.00 48.71 294 ASP C CA 1
ATOM 7874 C C . ASP C 1 296 ? 9.556 65.559 80.604 1.00 47.28 294 ASP C C 1
ATOM 7875 O O . ASP C 1 296 ? 10.459 65.475 81.434 1.00 47.58 294 ASP C O 1
ATOM 7880 N N . LYS C 1 297 ? 9.354 64.658 79.646 1.00 43.57 295 LYS C N 1
ATOM 7881 C CA . LYS C 1 297 ? 10.164 63.454 79.494 1.00 41.58 295 LYS C CA 1
ATOM 7882 C C . LYS C 1 297 ? 11.684 63.670 79.491 1.00 39.78 295 LYS C C 1
ATOM 7883 O O . LYS C 1 297 ? 12.431 62.873 80.064 1.00 38.87 295 LYS C O 1
ATOM 7889 N N . SER C 1 298 ? 12.145 64.741 78.856 1.00 37.93 296 SER C N 1
ATOM 7890 C CA . SER C 1 298 ? 13.581 65.009 78.789 1.00 37.40 296 SER C CA 1
ATOM 7891 C C . SER C 1 298 ? 14.189 65.411 80.136 1.00 36.16 296 SER C C 1
ATOM 7892 O O . SER C 1 298 ? 15.410 65.435 80.289 1.00 36.11 296 SER C O 1
ATOM 7895 N N . LYS C 1 299 ? 13.336 65.714 81.111 1.00 34.24 297 LYS C N 1
ATOM 7896 C CA . LYS C 1 299 ? 13.796 66.094 82.441 1.00 32.88 297 LYS C CA 1
ATOM 7897 C C . LYS C 1 299 ? 13.509 64.989 83.451 1.00 31.13 297 LYS C C 1
ATOM 7898 O O . LYS C 1 299 ? 13.630 65.197 84.650 1.00 29.64 297 LYS C O 1
ATOM 7904 N N . TYR C 1 300 ? 13.124 63.818 82.950 1.00 31.32 298 TYR C N 1
ATOM 7905 C CA . TYR C 1 300 ? 12.811 62.656 83.785 1.00 30.50 298 TYR C CA 1
ATOM 7906 C C . TYR C 1 300 ? 14.010 62.123 84.565 1.00 28.95 298 TYR C C 1
ATOM 7907 O O . TYR C 1 300 ? 13.844 61.506 85.612 1.00 29.21 298 TYR C O 1
ATOM 7916 N N . PHE C 1 301 ? 15.212 62.343 84.044 1.00 27.31 299 PHE C N 1
ATOM 7917 C CA . PHE C 1 301 ? 16.419 61.919 84.738 1.00 26.58 299 PHE C CA 1
ATOM 7918 C C . PHE C 1 301 ? 17.315 63.126 84.971 1.00 26.54 299 PHE C C 1
ATOM 7919 O O . PHE C 1 301 ? 17.711 63.803 84.027 1.00 26.77 299 PHE C O 1
ATOM 7927 N N . SER C 1 302 ? 17.617 63.406 86.231 1.00 26.83 300 SER C N 1
ATOM 7928 C CA . SER C 1 302 ? 18.495 64.520 86.559 1.00 29.09 300 SER C CA 1
ATOM 7929 C C . SER C 1 302 ? 19.431 64.167 87.718 1.00 29.30 300 SER C C 1
ATOM 7930 O O . SER C 1 302 ? 19.179 63.233 88.496 1.00 27.56 300 SER C O 1
ATOM 7933 N N . VAL C 1 303 ? 20.525 64.913 87.802 1.00 28.11 301 VAL C N 1
ATOM 7934 C CA . VAL C 1 303 ? 21.541 64.699 88.818 1.00 26.80 301 VAL C CA 1
ATOM 7935 C C . VAL C 1 303 ? 21.942 66.034 89.439 1.00 26.84 301 VAL C C 1
ATOM 7936 O O . VAL C 1 303 ? 21.929 67.065 88.768 1.00 26.06 301 VAL C O 1
ATOM 7940 N N . PHE C 1 304 ? 22.287 66.009 90.724 1.00 26.55 302 PHE C N 1
ATOM 7941 C CA . PHE C 1 304 ? 22.684 67.216 91.438 1.00 26.74 302 PHE C CA 1
ATOM 7942 C C . PHE C 1 304 ? 23.799 66.899 92.421 1.00 26.72 302 PHE C C 1
ATOM 7943 O O . PHE C 1 304 ? 23.757 65.873 93.092 1.00 26.93 302 PHE C O 1
ATOM 7951 N N . ASN C 1 305 ? 24.798 67.775 92.495 1.00 26.49 303 ASN C N 1
ATOM 7952 C CA . ASN C 1 305 ? 25.909 67.599 93.429 1.00 26.28 303 ASN C CA 1
ATOM 7953 C C . ASN C 1 305 ? 25.591 68.408 94.675 1.00 25.21 303 ASN C C 1
ATOM 7954 O O . ASN C 1 305 ? 25.338 69.610 94.583 1.00 25.43 303 ASN C O 1
ATOM 7959 N N . LEU C 1 306 ? 25.599 67.757 95.836 1.00 25.68 304 LEU C N 1
ATOM 7960 C CA . LEU C 1 306 ? 25.284 68.442 97.087 1.00 25.12 304 LEU C CA 1
ATOM 7961 C C . LEU C 1 306 ? 26.499 68.623 98.002 1.00 25.89 304 LEU C C 1
ATOM 7962 O O . LEU C 1 306 ? 26.984 67.666 98.605 1.00 24.09 304 LEU C O 1
ATOM 7967 N N . GLY C 1 307 ? 26.975 69.863 98.090 1.00 26.31 305 GLY C N 1
ATOM 7968 C CA . GLY C 1 307 ? 28.110 70.184 98.937 1.00 29.02 305 GLY C CA 1
ATOM 7969 C C . GLY C 1 307 ? 28.071 71.659 99.299 1.00 29.77 305 GLY C C 1
ATOM 7970 O O . GLY C 1 307 ? 27.186 72.379 98.837 1.00 29.37 305 GLY C O 1
ATOM 7971 N N . THR C 1 308 ? 29.013 72.115 100.120 1.00 30.10 306 THR C N 1
ATOM 7972 C CA . THR C 1 308 ? 29.060 73.525 100.515 1.00 30.94 306 THR C CA 1
ATOM 7973 C C . THR C 1 308 ? 29.946 74.320 99.568 1.00 32.16 306 THR C C 1
ATOM 7974 O O . THR C 1 308 ? 29.998 75.550 99.637 1.00 33.07 306 THR C O 1
ATOM 7978 N N . SER C 1 309 ? 30.631 73.603 98.685 1.00 31.93 307 SER C N 1
ATOM 7979 C CA . SER C 1 309 ? 31.540 74.204 97.718 1.00 34.07 307 SER C CA 1
ATOM 7980 C C . SER C 1 309 ? 32.804 74.741 98.370 1.00 35.10 307 SER C C 1
ATOM 7981 O O . SER C 1 309 ? 33.584 75.439 97.729 1.00 36.72 307 SER C O 1
ATOM 7984 N N . ARG C 1 310 ? 32.993 74.417 99.648 1.00 35.76 308 ARG C N 1
ATOM 7985 C CA . ARG C 1 310 ? 34.193 74.805 100.382 1.00 35.49 308 ARG C CA 1
ATOM 7986 C C . ARG C 1 310 ? 34.897 73.510 100.823 1.00 34.14 308 ARG C C 1
ATOM 7987 O O . ARG C 1 310 ? 34.245 72.563 101.273 1.00 32.82 308 ARG C O 1
ATOM 7995 N N . GLY C 1 311 ? 36.222 73.472 100.701 1.00 32.38 309 GLY C N 1
ATOM 7996 C CA . GLY C 1 311 ? 36.966 72.275 101.053 1.00 31.53 309 GLY C CA 1
ATOM 7997 C C . GLY C 1 311 ? 37.871 72.403 102.262 1.00 31.17 309 GLY C C 1
ATOM 7998 O O . GLY C 1 311 ? 38.410 73.475 102.546 1.00 30.60 309 GLY C O 1
ATOM 7999 N N . TYR C 1 312 ? 38.024 71.297 102.982 1.00 30.34 310 TYR C N 1
ATOM 8000 C CA . TYR C 1 312 ? 38.875 71.240 104.168 1.00 29.43 310 TYR C CA 1
ATOM 8001 C C . TYR C 1 312 ? 39.723 69.982 104.069 1.00 28.80 310 TYR C C 1
ATOM 8002 O O . TYR C 1 312 ? 39.207 68.907 103.763 1.00 27.51 310 TYR C O 1
ATOM 8011 N N . SER C 1 313 ? 41.019 70.109 104.333 1.00 29.09 311 SER C N 1
ATOM 8012 C CA . SER C 1 313 ? 41.909 68.953 104.278 1.00 30.16 311 SER C CA 1
ATOM 8013 C C . SER C 1 313 ? 41.734 68.188 105.573 1.00 29.15 311 SER C C 1
ATOM 8014 O O . SER C 1 313 ? 41.098 68.684 106.499 1.00 30.24 311 SER C O 1
ATOM 8017 N N . VAL C 1 314 ? 42.296 66.987 105.646 1.00 29.60 312 VAL C N 1
ATOM 8018 C CA . VAL C 1 314 ? 42.185 66.193 106.856 1.00 29.02 312 VAL C CA 1
ATOM 8019 C C . VAL C 1 314 ? 42.804 66.960 108.025 1.00 30.71 312 VAL C C 1
ATOM 8020 O O . VAL C 1 314 ? 42.261 66.954 109.125 1.00 29.80 312 VAL C O 1
ATOM 8024 N N . ARG C 1 315 ? 43.922 67.647 107.778 1.00 31.72 313 ARG C N 1
ATOM 8025 C CA . ARG C 1 315 ? 44.600 68.411 108.825 1.00 33.24 313 ARG C CA 1
ATOM 8026 C C . ARG C 1 315 ? 43.730 69.538 109.352 1.00 32.82 313 ARG C C 1
ATOM 8027 O O . ARG C 1 315 ? 43.656 69.779 110.562 1.00 34.21 313 ARG C O 1
ATOM 8035 N N . GLU C 1 316 ? 43.070 70.227 108.433 1.00 31.03 314 GLU C N 1
ATOM 8036 C CA . GLU C 1 316 ? 42.202 71.336 108.791 1.00 30.51 314 GLU C CA 1
ATOM 8037 C C . GLU C 1 316 ? 40.970 70.880 109.582 1.00 29.20 314 GLU C C 1
ATOM 8038 O O . GLU C 1 316 ? 40.518 71.582 110.488 1.00 28.13 314 GLU C O 1
ATOM 8044 N N . VAL C 1 317 ? 40.429 69.713 109.240 1.00 26.93 315 VAL C N 1
ATOM 8045 C CA . VAL C 1 317 ? 39.270 69.169 109.940 1.00 25.25 315 VAL C CA 1
ATOM 8046 C C . VAL C 1 317 ? 39.657 68.868 111.382 1.00 25.94 315 VAL C C 1
ATOM 8047 O O . VAL C 1 317 ? 38.914 69.181 112.314 1.00 24.48 315 VAL C O 1
ATOM 8051 N N . ILE C 1 318 ? 40.828 68.261 111.566 1.00 26.65 316 ILE C N 1
ATOM 8052 C CA . ILE C 1 318 ? 41.302 67.922 112.903 1.00 26.63 316 ILE C CA 1
ATOM 8053 C C . ILE C 1 318 ? 41.509 69.180 113.746 1.00 27.83 316 ILE C C 1
ATOM 8054 O O . ILE C 1 318 ? 41.205 69.201 114.936 1.00 28.14 316 ILE C O 1
ATOM 8059 N N . GLU C 1 319 ? 42.014 70.238 113.135 1.00 28.67 317 GLU C N 1
ATOM 8060 C CA . GLU C 1 319 ? 42.219 71.473 113.864 1.00 28.01 317 GLU C CA 1
ATOM 8061 C C . GLU C 1 319 ? 40.864 72.035 114.289 1.00 26.59 317 GLU C C 1
ATOM 8062 O O . GLU C 1 319 ? 40.714 72.519 115.407 1.00 27.65 317 GLU C O 1
ATOM 8068 N N . VAL C 1 320 ? 39.868 71.969 113.406 1.00 27.31 318 VAL C N 1
ATOM 8069 C CA . VAL C 1 320 ? 38.543 72.474 113.771 1.00 25.58 318 VAL C CA 1
ATOM 8070 C C . VAL C 1 320 ? 37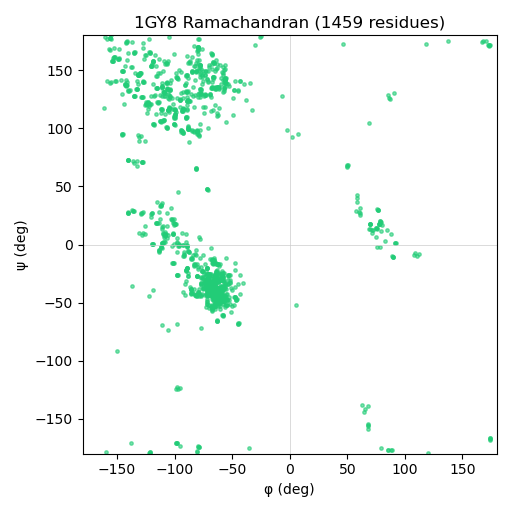.996 71.665 114.950 1.00 25.15 318 VAL C C 1
ATOM 8071 O O . VAL C 1 320 ? 37.379 72.227 115.851 1.00 26.02 318 VAL C O 1
ATOM 8075 N N . ALA C 1 321 ? 38.235 70.354 114.952 1.00 24.55 319 ALA C N 1
ATOM 8076 C CA . ALA C 1 321 ? 37.766 69.495 116.037 1.00 24.58 319 ALA C CA 1
ATOM 8077 C C . ALA C 1 321 ? 38.460 69.869 117.350 1.00 27.10 319 ALA C C 1
ATOM 8078 O O . ALA C 1 321 ? 37.851 69.843 118.421 1.00 26.03 319 ALA C O 1
ATOM 8080 N N . ARG C 1 322 ? 39.741 70.215 117.268 1.00 28.44 320 ARG C N 1
ATOM 8081 C CA . ARG C 1 322 ? 40.496 70.608 118.453 1.00 28.20 320 ARG C CA 1
ATOM 8082 C C . ARG C 1 322 ? 39.883 71.842 119.106 1.00 28.32 320 ARG C C 1
ATOM 8083 O O . ARG C 1 322 ? 39.702 71.886 120.315 1.00 27.25 320 ARG C O 1
ATOM 8091 N N . LYS C 1 323 ? 39.552 72.842 118.298 1.00 30.02 321 LYS C N 1
ATOM 8092 C CA . LYS C 1 323 ? 38.974 74.080 118.804 1.00 30.52 321 LYS C CA 1
ATOM 8093 C C . LYS C 1 323 ? 37.522 73.892 119.251 1.00 30.67 321 LYS C C 1
ATOM 8094 O O . LYS C 1 323 ? 37.042 74.573 120.163 1.00 30.24 321 LYS C O 1
ATOM 8100 N N . THR C 1 324 ? 36.821 72.966 118.611 1.00 29.16 322 THR C N 1
ATOM 8101 C CA . THR C 1 324 ? 35.435 72.699 118.976 1.00 28.10 322 THR C CA 1
ATOM 8102 C C . THR C 1 324 ? 35.339 71.942 120.300 1.00 28.44 322 THR C C 1
ATOM 8103 O O . THR C 1 324 ? 34.503 72.269 121.148 1.00 27.99 322 THR C O 1
ATOM 8107 N N . THR C 1 325 ? 36.201 70.942 120.477 1.00 27.72 323 THR C N 1
ATOM 8108 C CA . THR C 1 325 ? 36.197 70.121 121.680 1.00 26.83 323 THR C CA 1
ATOM 8109 C C . THR C 1 325 ? 37.063 70.642 122.827 1.00 28.50 323 THR C C 1
ATOM 8110 O O . THR C 1 325 ? 36.769 70.378 123.995 1.00 28.73 323 THR C O 1
ATOM 8114 N N . GLY C 1 326 ? 38.112 71.393 122.520 1.00 28.03 324 GLY C N 1
ATOM 8115 C CA . GLY C 1 326 ? 38.976 71.873 123.580 1.00 27.34 324 GLY C CA 1
ATOM 8116 C C . GLY C 1 326 ? 39.948 70.786 124.032 1.00 27.37 324 GLY C C 1
ATOM 8117 O O . GLY C 1 326 ? 40.533 70.882 125.104 1.00 28.04 324 GLY C O 1
ATOM 8118 N N . HIS C 1 327 ? 40.110 69.745 123.217 1.00 28.82 325 HIS C N 1
ATOM 8119 C CA . HIS C 1 327 ? 41.027 68.638 123.515 1.00 29.84 325 HIS C CA 1
ATOM 8120 C C . HIS C 1 327 ? 42.221 68.719 122.543 1.00 29.27 325 HIS C C 1
ATOM 8121 O O . HIS C 1 327 ? 42.100 69.339 121.494 1.00 29.27 325 HIS C O 1
ATOM 8128 N N . PRO C 1 328 ? 43.385 68.111 122.890 1.00 31.04 326 PRO C N 1
ATOM 8129 C CA . PRO C 1 328 ? 44.626 68.098 122.089 1.00 31.20 326 PRO C CA 1
ATOM 8130 C C . PRO C 1 328 ? 44.569 67.318 120.784 1.00 30.81 326 PRO C C 1
ATOM 8131 O O . PRO C 1 328 ? 45.129 67.742 119.772 1.00 31.30 326 PRO C O 1
ATOM 8135 N N . ILE C 1 329 ? 43.908 66.165 120.834 1.00 30.96 327 ILE C N 1
ATOM 8136 C CA . ILE C 1 329 ? 43.773 65.270 119.688 1.00 31.50 327 ILE C CA 1
ATOM 8137 C C . ILE C 1 329 ? 45.122 64.992 119.009 1.00 33.39 327 ILE C C 1
ATOM 8138 O O . ILE C 1 329 ? 45.366 65.432 117.878 1.00 32.71 327 ILE C O 1
ATOM 8143 N N . PRO C 1 330 ? 46.019 64.261 119.705 1.00 34.34 328 PRO C N 1
ATOM 8144 C CA . PRO C 1 330 ? 47.345 63.908 119.181 1.00 34.09 328 PRO C CA 1
ATOM 8145 C C . PRO C 1 330 ? 47.160 63.152 117.861 1.00 33.84 328 PRO C C 1
ATOM 8146 O O . PRO C 1 330 ? 46.304 62.265 117.766 1.00 33.23 328 PRO C O 1
ATOM 8150 N N . VAL C 1 331 ? 47.943 63.516 116.847 1.00 34.51 329 VAL C N 1
ATOM 8151 C CA . VAL C 1 331 ? 47.841 62.861 115.544 1.00 35.81 329 VAL C CA 1
ATOM 8152 C C . VAL C 1 331 ? 49.085 62.064 115.178 1.00 37.90 329 VAL C C 1
ATOM 8153 O O . VAL C 1 331 ? 50.169 62.280 115.726 1.00 38.84 329 VAL C O 1
ATOM 8157 N N . ARG C 1 332 ? 48.908 61.128 114.253 1.00 38.49 330 ARG C N 1
ATOM 8158 C CA . ARG C 1 332 ? 50.004 60.326 113.737 1.00 39.89 330 ARG C CA 1
ATOM 8159 C C . ARG C 1 332 ? 49.722 60.177 112.247 1.00 40.19 330 ARG C C 1
ATOM 8160 O O . ARG C 1 332 ? 48.576 59.999 111.831 1.00 40.11 330 ARG C O 1
ATOM 8168 N N . GLU C 1 333 ? 50.769 60.255 111.443 1.00 39.78 331 GLU C N 1
ATOM 8169 C CA . GLU C 1 333 ? 50.617 60.148 110.004 1.00 41.01 331 GLU C CA 1
ATOM 8170 C C . GLU C 1 333 ? 50.834 58.727 109.498 1.00 42.03 331 GLU C C 1
ATOM 8171 O O . GLU C 1 333 ? 51.825 58.079 109.844 1.00 42.44 331 GLU C O 1
ATOM 8177 N N . CYS C 1 334 ? 49.887 58.250 108.689 1.00 40.98 332 CYS C N 1
ATOM 8178 C CA . CYS C 1 334 ? 49.938 56.905 108.127 1.00 40.46 332 CYS C CA 1
ATOM 8179 C C . CYS C 1 334 ? 49.933 56.954 106.608 1.00 40.15 332 CYS C C 1
ATOM 8180 O O . CYS C 1 334 ? 49.915 58.029 106.006 1.00 39.31 332 CYS C O 1
ATOM 8183 N N . GLY C 1 335 ? 49.946 55.777 105.993 1.00 40.09 333 GLY C N 1
ATOM 8184 C CA . GLY C 1 335 ? 49.919 55.706 104.545 1.00 40.24 333 GLY C CA 1
ATOM 8185 C C . GLY C 1 335 ? 48.506 55.909 104.020 1.00 40.31 333 GLY C C 1
ATOM 8186 O O . GLY C 1 335 ? 47.535 55.828 104.782 1.00 40.09 333 GLY C O 1
ATOM 8187 N N . ARG C 1 336 ? 48.397 56.188 102.720 1.00 40.56 334 ARG C N 1
ATOM 8188 C CA . ARG C 1 336 ? 47.109 56.411 102.059 1.00 39.26 334 ARG C CA 1
ATOM 8189 C C . ARG C 1 336 ? 46.163 55.212 102.208 1.00 39.49 334 ARG C C 1
ATOM 8190 O O . ARG C 1 336 ? 46.609 54.069 102.271 1.00 38.48 334 ARG C O 1
ATOM 8198 N N . ARG C 1 337 ? 44.858 55.480 102.277 1.00 39.18 335 ARG C N 1
ATOM 8199 C CA . ARG C 1 337 ? 43.848 54.427 102.366 1.00 40.04 335 ARG C CA 1
ATOM 8200 C C . ARG C 1 337 ? 43.437 54.238 100.908 1.00 41.49 335 ARG C C 1
ATOM 8201 O O . ARG C 1 337 ? 42.949 55.176 100.276 1.00 42.69 335 ARG C O 1
ATOM 8209 N N . GLU C 1 338 ? 43.650 53.047 100.361 1.00 43.45 336 GLU C N 1
ATOM 8210 C CA . GLU C 1 338 ? 43.316 52.788 98.961 1.00 44.34 336 GLU C CA 1
ATOM 8211 C C . GLU C 1 338 ? 41.847 53.024 98.613 1.00 42.75 336 GLU C C 1
ATOM 8212 O O . GLU C 1 338 ? 40.942 52.556 99.311 1.00 42.21 336 GLU C O 1
ATOM 8218 N N . GLY C 1 339 ? 41.630 53.763 97.525 1.00 40.56 337 GLY C N 1
ATOM 8219 C CA . GLY C 1 339 ? 40.287 54.074 97.069 1.00 38.26 337 GLY C CA 1
ATOM 8220 C C . GLY C 1 339 ? 39.955 55.549 97.207 1.00 38.55 337 GLY C C 1
ATOM 8221 O O . GLY C 1 339 ? 38.926 56.008 96.709 1.00 38.14 337 GLY C O 1
ATOM 8222 N N . ASP C 1 340 ? 40.840 56.300 97.862 1.00 38.56 338 ASP C N 1
ATOM 8223 C CA . ASP C 1 340 ? 40.629 57.729 98.097 1.00 36.66 338 ASP C CA 1
ATOM 8224 C C . ASP C 1 340 ? 41.125 58.710 97.040 1.00 36.42 338 ASP C C 1
ATOM 8225 O O . ASP C 1 340 ? 42.308 58.717 96.692 1.00 36.71 338 ASP C O 1
ATOM 8230 N N . PRO C 1 341 ? 40.219 59.554 96.510 1.00 35.42 339 PRO C N 1
ATOM 8231 C CA . PRO C 1 341 ? 40.619 60.548 95.509 1.00 33.83 339 PRO C CA 1
ATOM 8232 C C . PRO C 1 341 ? 41.282 61.650 96.336 1.00 34.80 339 PRO C C 1
ATOM 8233 O O . PRO C 1 341 ? 40.976 61.799 97.523 1.00 36.88 339 PRO C O 1
ATOM 8237 N N . ALA C 1 342 ? 42.181 62.421 95.735 1.00 33.51 340 ALA C N 1
ATOM 8238 C CA . ALA C 1 342 ? 42.865 63.482 96.472 1.00 32.70 340 ALA C CA 1
ATOM 8239 C C . ALA C 1 342 ? 41.963 64.652 96.855 1.00 33.75 340 ALA C C 1
ATOM 8240 O O . ALA C 1 342 ? 42.071 65.208 97.948 1.00 33.52 340 ALA C O 1
ATOM 8242 N N . TYR C 1 343 ? 41.063 65.020 95.952 1.00 33.64 341 TYR C N 1
ATOM 8243 C CA . TYR C 1 343 ? 40.198 66.165 96.173 1.00 33.49 341 TYR C CA 1
ATOM 8244 C C . TYR C 1 343 ? 38.769 65.943 95.697 1.00 33.00 341 TYR C C 1
ATOM 8245 O O . TYR C 1 343 ? 38.540 65.464 94.585 1.00 34.50 341 TYR C O 1
ATOM 8254 N N . LEU C 1 344 ? 37.812 66.284 96.557 1.00 30.87 342 LEU C N 1
ATOM 8255 C CA . LEU C 1 344 ? 36.401 66.141 96.234 1.00 28.57 342 LEU C CA 1
ATOM 8256 C C . LEU C 1 344 ? 35.615 67.275 96.880 1.00 27.63 342 LEU C C 1
ATOM 8257 O O . LEU C 1 344 ? 35.252 67.196 98.053 1.00 28.04 342 LEU C O 1
ATOM 8262 N N . VAL C 1 345 ? 35.375 68.331 96.106 1.00 26.14 343 VAL C N 1
ATOM 8263 C CA . VAL C 1 345 ? 34.617 69.502 96.554 1.00 25.82 343 VAL C CA 1
ATOM 8264 C C . VAL C 1 345 ? 33.517 69.731 95.514 1.00 26.84 343 VAL C C 1
ATOM 8265 O O . VAL C 1 345 ? 33.756 69.597 94.316 1.00 26.43 343 VAL C O 1
ATOM 8269 N N . ALA C 1 346 ? 32.318 70.082 95.968 1.00 27.51 344 ALA C N 1
ATOM 8270 C CA . ALA C 1 346 ? 31.194 70.261 95.056 1.00 27.49 344 ALA C CA 1
ATOM 8271 C C . ALA C 1 346 ? 30.824 71.658 94.584 1.00 28.69 344 ALA C C 1
ATOM 8272 O O . ALA C 1 346 ? 30.918 72.642 95.325 1.00 28.51 344 ALA C O 1
ATOM 8274 N N . ALA C 1 347 ? 30.395 71.719 93.326 1.00 29.58 345 ALA C N 1
ATOM 8275 C CA . ALA C 1 347 ? 29.893 72.945 92.725 1.00 32.07 345 ALA C CA 1
ATOM 8276 C C . ALA C 1 347 ? 28.404 72.600 92.759 1.00 33.30 345 ALA C C 1
ATOM 8277 O O . ALA C 1 347 ? 27.985 71.614 92.150 1.00 35.03 345 ALA C O 1
ATOM 8279 N N . SER C 1 348 ? 27.610 73.375 93.488 1.00 34.29 346 SER C N 1
ATOM 8280 C CA . SER C 1 348 ? 26.187 73.073 93.595 1.00 35.04 346 SER C CA 1
ATOM 8281 C C . SER C 1 348 ? 25.259 74.061 92.919 1.00 34.72 346 SER C C 1
ATOM 8282 O O . SER C 1 348 ? 24.151 74.295 93.399 1.00 35.50 346 SER C O 1
ATOM 8285 N N . ASP C 1 349 ? 25.706 74.619 91.799 1.00 36.16 347 ASP C N 1
ATOM 8286 C CA . ASP C 1 349 ? 24.920 75.590 91.045 1.00 37.75 347 ASP C CA 1
ATOM 8287 C C . ASP C 1 349 ? 23.574 75.026 90.611 1.00 36.73 347 ASP C C 1
ATOM 8288 O O . ASP C 1 349 ? 22.532 75.665 90.790 1.00 35.56 347 ASP C O 1
ATOM 8293 N N . LYS C 1 350 ? 23.604 73.828 90.036 1.00 35.33 348 LYS C N 1
ATOM 8294 C CA . LYS C 1 350 ? 22.387 73.187 89.565 1.00 35.15 348 LYS C CA 1
ATOM 8295 C C . LYS C 1 350 ? 21.368 72.977 90.665 1.00 33.61 348 LYS C C 1
ATOM 8296 O O . LYS C 1 350 ? 20.191 73.276 90.484 1.00 33.17 348 LYS C O 1
ATOM 8302 N N . ALA C 1 351 ? 21.819 72.469 91.806 1.00 33.57 349 ALA C N 1
ATOM 8303 C CA . ALA C 1 351 ? 20.928 72.215 92.934 1.00 32.81 349 ALA C CA 1
ATOM 8304 C C . ALA C 1 351 ? 20.306 73.520 93.415 1.00 32.55 349 ALA C C 1
ATOM 8305 O O . ALA C 1 351 ? 19.101 73.591 93.676 1.00 30.69 349 ALA C O 1
ATOM 8307 N N . ARG C 1 352 ? 21.135 74.554 93.522 1.00 32.73 350 ARG C N 1
ATOM 8308 C CA . ARG C 1 352 ? 20.677 75.859 93.977 1.00 35.82 350 ARG C CA 1
ATOM 8309 C C . ARG C 1 352 ? 19.713 76.488 92.985 1.00 35.85 350 ARG C C 1
ATOM 8310 O O . ARG C 1 352 ? 18.652 76.980 93.366 1.00 37.64 350 ARG C O 1
ATOM 8318 N N . GLU C 1 353 ? 20.083 76.452 91.710 1.00 35.83 351 GLU C N 1
ATOM 8319 C CA . GLU C 1 353 ? 19.262 77.030 90.655 1.00 38.15 351 GLU C CA 1
ATOM 8320 C C . GLU C 1 353 ? 17.962 76.275 90.364 1.00 37.63 351 GLU C C 1
ATOM 8321 O O . GLU C 1 353 ? 16.882 76.860 90.404 1.00 37.87 351 GLU C O 1
ATOM 8327 N N . VAL C 1 354 ? 18.069 74.979 90.084 1.00 36.61 352 VAL C N 1
ATOM 8328 C CA . VAL C 1 354 ? 16.908 74.159 89.734 1.00 34.73 352 VAL C CA 1
ATOM 8329 C C . VAL C 1 354 ? 16.029 73.691 90.892 1.00 34.25 352 VAL C C 1
ATOM 8330 O O . VAL C 1 354 ? 14.804 73.743 90.804 1.00 33.67 352 VAL C O 1
ATOM 8334 N N . LEU C 1 355 ? 16.643 73.226 91.972 1.00 33.89 353 LEU C N 1
ATOM 8335 C CA . LEU C 1 355 ? 15.873 72.761 93.121 1.00 33.51 353 LEU C CA 1
ATOM 8336 C C . LEU C 1 355 ? 15.587 73.881 94.113 1.00 33.02 353 LEU C C 1
ATOM 8337 O O . LEU C 1 355 ? 14.670 73.778 94.923 1.00 33.08 353 LEU C O 1
ATOM 8342 N N . GLY C 1 356 ? 16.374 74.950 94.049 1.00 33.95 354 GLY C N 1
ATOM 8343 C CA . GLY C 1 356 ? 16.187 76.055 94.973 1.00 33.79 354 GLY C CA 1
ATOM 8344 C C . GLY C 1 356 ? 16.756 75.694 96.334 1.00 34.48 354 GLY C C 1
ATOM 8345 O O . GLY C 1 356 ? 16.285 76.166 97.371 1.00 34.53 354 GLY C O 1
ATOM 8346 N N . TRP C 1 357 ? 17.778 74.844 96.325 1.00 33.93 355 TRP C N 1
ATOM 8347 C CA . TRP C 1 357 ? 18.428 74.391 97.550 1.00 34.62 355 TRP C CA 1
ATOM 8348 C C . TRP C 1 357 ? 19.196 75.528 98.230 1.00 36.47 355 TRP C C 1
ATOM 8349 O O . TRP C 1 357 ? 20.015 76.202 97.598 1.00 38.28 355 TRP C O 1
ATOM 8360 N N . LYS C 1 358 ? 18.913 75.735 99.516 1.00 38.45 356 LYS C N 1
ATOM 8361 C CA . LYS C 1 358 ? 19.549 76.782 100.324 1.00 39.94 356 LYS C CA 1
ATOM 8362 C C . LYS C 1 358 ? 20.181 76.190 101.588 1.00 38.07 356 LYS C C 1
ATOM 8363 O O . LYS C 1 358 ? 19.534 76.116 102.637 1.00 37.08 356 LYS C O 1
ATOM 8369 N N . PRO C 1 359 ? 21.448 75.764 101.509 1.00 36.62 357 PRO C N 1
ATOM 8370 C CA . PRO C 1 359 ? 22.131 75.188 102.674 1.00 36.88 357 PRO C CA 1
ATOM 8371 C C . PRO C 1 359 ? 22.248 76.216 103.802 1.00 36.21 357 PRO C C 1
ATOM 8372 O O . PRO C 1 359 ? 22.606 77.369 103.560 1.00 35.65 357 PRO C O 1
ATOM 8376 N N . LYS C 1 360 ? 21.952 75.797 105.027 1.00 35.62 358 LYS C N 1
ATOM 8377 C CA . LYS C 1 360 ? 22.037 76.695 106.170 1.00 36.29 358 LYS C CA 1
ATOM 8378 C C . LYS C 1 360 ? 23.420 76.667 106.815 1.00 35.46 358 LYS C C 1
ATOM 8379 O O . LYS C 1 360 ? 23.807 77.610 107.498 1.00 35.78 358 LYS C O 1
ATOM 8385 N N . TYR C 1 361 ? 24.161 75.586 106.598 1.00 34.57 359 TYR C N 1
ATOM 8386 C CA . TYR C 1 361 ? 25.500 75.463 107.162 1.00 35.71 359 TYR C CA 1
ATOM 8387 C C . TYR C 1 361 ? 26.557 75.662 106.088 1.00 38.33 359 TYR C C 1
ATOM 8388 O O . TYR C 1 361 ? 26.499 75.029 105.037 1.00 39.79 359 TYR C O 1
ATOM 8397 N N . ASP C 1 362 ? 27.530 76.531 106.344 1.00 40.03 360 ASP C N 1
ATOM 8398 C CA . ASP C 1 362 ? 28.587 76.757 105.367 1.00 42.75 360 ASP C CA 1
ATOM 8399 C C . ASP C 1 362 ? 29.982 76.487 105.939 1.00 41.94 360 ASP C C 1
ATOM 8400 O O . ASP C 1 362 ? 30.804 75.832 105.291 1.00 44.11 360 ASP C O 1
ATOM 8405 N N . THR C 1 363 ? 30.238 76.960 107.157 1.00 38.70 361 THR C N 1
ATOM 8406 C CA . THR C 1 363 ? 31.534 76.749 107.806 1.00 35.36 361 THR C CA 1
ATOM 8407 C C . THR C 1 363 ? 31.537 75.429 108.578 1.00 31.94 361 THR C C 1
ATOM 8408 O O . THR C 1 363 ? 30.524 75.053 109.165 1.00 28.15 361 THR C O 1
ATOM 8412 N N . LEU C 1 364 ? 32.672 74.729 108.576 1.00 29.21 362 LEU C N 1
ATOM 8413 C CA . LEU C 1 364 ? 32.776 73.466 109.304 1.00 27.68 362 LEU C CA 1
ATOM 8414 C C . LEU C 1 364 ? 32.629 73.669 110.817 1.00 27.38 362 LEU C C 1
ATOM 8415 O O . LEU C 1 364 ? 32.197 72.765 111.527 1.00 26.73 362 LEU C O 1
ATOM 8420 N N . GLU C 1 365 ? 32.975 74.856 111.309 1.00 27.21 363 GLU C N 1
ATOM 8421 C CA . GLU C 1 365 ? 32.869 75.140 112.741 1.00 28.39 363 GLU C CA 1
ATOM 8422 C C . GLU C 1 365 ? 31.463 74.875 113.280 1.00 28.17 363 GLU C C 1
ATOM 8423 O O . GLU C 1 365 ? 31.295 74.165 114.271 1.00 26.64 363 GLU C O 1
ATOM 8429 N N . ALA C 1 366 ? 30.460 75.455 112.626 1.00 27.01 364 ALA C N 1
ATOM 8430 C CA . ALA C 1 366 ? 29.072 75.285 113.041 1.00 27.07 364 ALA C CA 1
ATOM 8431 C C . ALA C 1 366 ? 28.628 73.830 112.905 1.00 26.56 364 ALA C C 1
ATOM 8432 O O . ALA C 1 366 ? 27.909 73.310 113.758 1.00 27.90 364 ALA C O 1
ATOM 8434 N N . ILE C 1 367 ? 29.057 73.181 111.828 1.00 26.71 365 ILE C N 1
ATOM 8435 C CA . ILE C 1 367 ? 28.707 71.789 111.579 1.00 26.27 365 ILE C CA 1
ATOM 8436 C C . ILE C 1 367 ? 29.307 70.902 112.666 1.00 26.11 365 ILE C C 1
ATOM 8437 O O . ILE C 1 367 ? 28.618 70.072 113.260 1.00 26.36 365 ILE C O 1
ATOM 8442 N N . MET C 1 368 ? 30.600 71.093 112.916 1.00 25.92 366 MET C N 1
ATOM 8443 C CA . MET C 1 368 ? 31.344 70.339 113.922 1.00 24.11 366 MET C CA 1
ATOM 8444 C C . MET C 1 368 ? 30.706 70.465 115.305 1.00 23.67 366 MET C C 1
ATOM 8445 O O . MET C 1 368 ? 30.679 69.505 116.072 1.00 21.93 366 MET C O 1
ATOM 8450 N N . GLU C 1 369 ? 30.204 71.649 115.643 1.00 21.67 367 GLU C N 1
ATOM 8451 C CA . GLU C 1 369 ? 29.574 71.820 116.942 1.00 21.14 367 GLU C CA 1
ATOM 8452 C C . GLU C 1 369 ? 28.346 70.916 117.077 1.00 21.38 367 GLU C C 1
ATOM 8453 O O . GLU C 1 369 ? 28.108 70.360 118.153 1.00 21.44 367 GLU C O 1
ATOM 8459 N N . THR C 1 370 ? 27.567 70.749 116.005 1.00 22.16 368 THR C N 1
ATOM 8460 C CA . THR C 1 370 ? 26.395 69.879 116.109 1.00 23.05 368 THR C CA 1
ATOM 8461 C C . THR C 1 370 ? 26.821 68.415 116.226 1.00 23.92 368 THR C C 1
ATOM 8462 O O . THR C 1 370 ? 26.169 67.627 116.906 1.00 23.12 368 THR C O 1
ATOM 8466 N N . SER C 1 371 ? 27.923 68.054 115.571 1.00 24.91 369 SER C N 1
ATOM 8467 C CA . SER C 1 371 ? 28.439 66.688 115.646 1.00 24.12 369 SER C CA 1
ATOM 8468 C C . SER C 1 371 ? 28.932 66.402 117.061 1.00 24.27 369 SER C C 1
ATOM 8469 O O . SER C 1 371 ? 28.689 65.323 117.601 1.00 23.38 369 SER C O 1
ATOM 8472 N N . TRP C 1 372 ? 29.637 67.370 117.649 1.00 23.16 370 TRP C N 1
ATOM 8473 C CA . TRP C 1 372 ? 30.183 67.219 118.993 1.00 23.56 370 TRP C CA 1
ATOM 8474 C C . TRP C 1 372 ? 29.075 67.165 120.047 1.00 23.12 370 TRP C C 1
ATOM 8475 O O . TRP C 1 372 ? 29.142 66.375 120.983 1.00 24.09 370 TRP C O 1
ATOM 8486 N N . LYS C 1 373 ? 28.043 67.984 119.886 1.00 23.39 371 LYS C N 1
ATOM 8487 C CA . LYS C 1 373 ? 26.940 67.991 120.838 1.00 21.88 371 LYS C CA 1
ATOM 8488 C C . LYS C 1 373 ? 26.343 66.601 120.922 1.00 22.42 371 LYS C C 1
ATOM 8489 O O . LYS C 1 373 ? 26.127 66.057 122.004 1.00 22.54 371 LYS C O 1
ATOM 8495 N N . PHE C 1 374 ? 26.076 66.020 119.766 1.00 22.85 372 PHE C N 1
ATOM 8496 C CA . PHE C 1 374 ? 25.503 64.690 119.739 1.00 23.48 372 PHE C CA 1
ATOM 8497 C C . PHE C 1 374 ? 26.433 63.651 120.369 1.00 23.61 372 PHE C C 1
ATOM 8498 O O . PHE C 1 374 ? 26.040 62.910 121.269 1.00 23.41 372 PHE C O 1
ATOM 8506 N N . GLN C 1 375 ? 27.675 63.602 119.902 1.00 24.35 373 GLN C N 1
ATOM 8507 C CA . GLN C 1 375 ? 28.628 62.617 120.412 1.00 24.23 373 GLN C CA 1
ATOM 8508 C C . GLN C 1 375 ? 28.960 62.720 121.903 1.00 24.98 373 GLN C C 1
ATOM 8509 O O . GLN C 1 375 ? 28.954 61.713 122.612 1.00 24.59 373 GLN C O 1
ATOM 8515 N N . ARG C 1 376 ? 29.247 63.926 122.382 1.00 24.47 374 ARG C N 1
ATOM 8516 C CA . ARG C 1 376 ? 29.596 64.104 123.784 1.00 24.44 374 ARG C CA 1
ATOM 8517 C C . ARG C 1 376 ? 28.472 63.687 124.730 1.00 24.65 374 ARG C C 1
ATOM 8518 O O . ARG C 1 376 ? 28.731 63.342 125.877 1.00 25.49 374 ARG C O 1
ATOM 8526 N N . THR C 1 377 ? 27.228 63.704 124.263 1.00 26.33 375 THR C N 1
ATOM 8527 C CA . THR C 1 377 ? 26.119 63.300 125.125 1.00 27.21 375 THR C CA 1
ATOM 8528 C C . THR C 1 377 ? 25.732 61.840 124.899 1.00 29.10 375 THR C C 1
ATOM 8529 O O . THR C 1 377 ? 24.813 61.329 125.546 1.00 28.64 375 THR C O 1
ATOM 8533 N N . HIS C 1 378 ? 26.432 61.167 123.986 1.00 29.46 376 HIS C N 1
ATOM 8534 C CA . HIS C 1 378 ? 26.151 59.758 123.709 1.00 31.03 376 HIS C CA 1
ATOM 8535 C C . HIS C 1 378 ? 27.402 58.886 123.772 1.00 33.58 376 HIS C C 1
ATOM 8536 O O . HIS C 1 378 ? 27.883 58.399 122.748 1.00 32.04 376 HIS C O 1
ATOM 8543 N N . PRO C 1 379 ? 27.937 58.663 124.984 1.00 36.28 377 PRO C N 1
ATOM 8544 C CA . PRO C 1 379 ? 29.139 57.842 125.171 1.00 37.75 377 PRO C CA 1
ATOM 8545 C C . PRO C 1 379 ? 28.964 56.415 124.638 1.00 39.17 377 PRO C C 1
ATOM 8546 O O . PRO C 1 379 ? 29.934 55.766 124.239 1.00 38.51 377 PRO C O 1
ATOM 8550 N N . ASN C 1 380 ? 27.724 55.934 124.632 1.00 39.64 378 ASN C N 1
ATOM 8551 C CA . ASN C 1 380 ? 27.436 54.584 124.165 1.00 40.75 378 ASN C CA 1
ATOM 8552 C C . ASN C 1 380 ? 26.490 54.556 122.966 1.00 40.55 378 ASN C C 1
ATOM 8553 O O . ASN C 1 380 ? 25.786 53.573 122.756 1.00 39.89 378 ASN C O 1
ATOM 8558 N N . GLY C 1 381 ? 26.474 55.621 122.172 1.00 39.43 379 GLY C N 1
ATOM 8559 C CA . GLY C 1 381 ? 25.590 55.650 121.020 1.00 38.23 379 GLY C CA 1
ATOM 8560 C C . GLY C 1 381 ? 24.139 55.628 121.455 1.00 37.50 379 GLY C C 1
ATOM 8561 O O . GLY C 1 381 ? 23.791 56.215 122.479 1.00 36.43 379 GLY C O 1
ATOM 8562 N N . TYR C 1 382 ? 23.286 54.952 120.688 1.00 39.32 380 TYR C N 1
ATOM 8563 C CA . TYR C 1 382 ? 21.862 54.871 121.029 1.00 40.70 380 TYR C CA 1
ATOM 8564 C C . TYR C 1 382 ? 21.592 53.856 122.139 1.00 42.88 380 TYR C C 1
ATOM 8565 O O . TYR C 1 382 ? 20.494 53.814 122.699 1.00 44.52 380 TYR C O 1
ATOM 8574 N N . ALA C 1 383 ? 22.595 53.041 122.449 1.00 45.25 381 ALA C N 1
ATOM 8575 C CA . ALA C 1 383 ? 22.472 52.038 123.502 1.00 45.07 381 ALA C CA 1
ATOM 8576 C C . ALA C 1 383 ? 22.052 52.704 124.813 1.00 44.95 381 ALA C C 1
ATOM 8577 O O . ALA C 1 383 ? 20.943 52.391 125.304 1.00 47.71 381 ALA C O 1
ATOM 8579 N N . SER D 1 1 ? 45.776 20.195 78.511 1.00 62.47 -1 SER D N 1
ATOM 8580 C CA . SER D 1 1 ? 46.247 20.080 79.919 1.00 62.57 -1 SER D CA 1
ATOM 8581 C C . SER D 1 1 ? 45.062 19.883 80.856 1.00 61.75 -1 SER D C 1
ATOM 8582 O O . SER D 1 1 ? 44.768 20.737 81.695 1.00 62.98 -1 SER D O 1
ATOM 8585 N N . HIS D 1 2 ? 44.396 18.741 80.696 1.00 60.88 0 HIS D N 1
ATOM 8586 C CA . HIS D 1 2 ? 43.225 18.351 81.483 1.00 58.48 0 HIS D CA 1
ATOM 8587 C C . HIS D 1 2 ? 42.817 19.335 82.576 1.00 57.11 0 HIS D C 1
ATOM 8588 O O . HIS D 1 2 ? 43.382 19.350 83.673 1.00 57.60 0 HIS D O 1
ATOM 8595 N N . MET D 1 3 ? 41.819 20.149 82.253 1.00 53.42 1 MET D N 1
ATOM 8596 C CA . MET D 1 3 ? 41.281 21.160 83.149 1.00 49.57 1 MET D CA 1
ATOM 8597 C C . MET D 1 3 ? 39.764 21.000 83.083 1.00 47.39 1 MET D C 1
ATOM 8598 O O . MET D 1 3 ? 39.217 20.716 82.018 1.00 47.46 1 MET D O 1
ATOM 8603 N N . ARG D 1 4 ? 39.088 21.140 84.218 1.00 46.23 2 ARG D N 1
ATOM 8604 C CA . ARG D 1 4 ? 37.636 21.005 84.234 1.00 45.86 2 ARG D CA 1
ATOM 8605 C C . ARG D 1 4 ? 37.034 22.375 83.964 1.00 44.03 2 ARG D C 1
ATOM 8606 O O . ARG D 1 4 ? 37.202 23.305 84.759 1.00 44.54 2 ARG D O 1
ATOM 8614 N N . VAL D 1 5 ? 36.329 22.495 82.843 1.00 40.72 3 VAL D N 1
ATOM 8615 C CA . VAL D 1 5 ? 35.740 23.770 82.454 1.00 37.41 3 VAL D CA 1
ATOM 8616 C C . VAL D 1 5 ? 34.220 23.840 82.553 1.00 36.33 3 VAL D C 1
ATOM 8617 O O . VAL D 1 5 ? 33.511 22.985 82.023 1.00 34.54 3 VAL D O 1
ATOM 8621 N N . LEU D 1 6 ? 33.732 24.868 83.247 1.00 35.64 4 LEU D N 1
ATOM 8622 C CA . LEU D 1 6 ? 32.293 25.089 83.400 1.00 33.97 4 LEU D CA 1
ATOM 8623 C C . LEU D 1 6 ? 31.910 26.171 82.394 1.00 32.02 4 LEU D C 1
ATOM 8624 O O . LEU D 1 6 ? 32.376 27.310 82.486 1.00 32.04 4 LEU D O 1
ATOM 8629 N N . VAL D 1 7 ? 31.069 25.812 81.431 1.00 31.79 5 VAL D N 1
ATOM 8630 C CA . VAL D 1 7 ? 30.655 26.750 80.389 1.00 30.85 5 VAL D CA 1
ATOM 8631 C C . VAL D 1 7 ? 29.215 27.211 80.568 1.00 30.45 5 VAL D C 1
ATOM 8632 O O . VAL D 1 7 ? 28.278 26.491 80.231 1.00 30.79 5 VAL D O 1
ATOM 8636 N N . CYS D 1 8 ? 29.047 28.419 81.102 1.00 31.58 6 CYS D N 1
ATOM 8637 C CA . CYS D 1 8 ? 27.719 28.990 81.321 1.00 31.10 6 CYS D CA 1
ATOM 8638 C C . CYS D 1 8 ? 27.221 29.508 79.977 1.00 29.01 6 CYS D C 1
ATOM 8639 O O . CYS D 1 8 ? 27.934 30.243 79.295 1.00 28.34 6 CYS D O 1
ATOM 8642 N N . GLY D 1 9 ? 26.000 29.132 79.611 1.00 27.25 7 GLY D N 1
ATOM 8643 C CA . GLY D 1 9 ? 25.452 29.545 78.331 1.00 28.01 7 GLY D CA 1
ATOM 8644 C C . GLY D 1 9 ? 26.039 28.693 77.216 1.00 29.14 7 GLY D C 1
ATOM 8645 O O . GLY D 1 9 ? 26.013 29.075 76.043 1.00 28.82 7 GLY D O 1
ATOM 8646 N N . GLY D 1 10 ? 26.561 27.523 77.593 1.00 30.30 8 GLY D N 1
ATOM 8647 C CA . GLY D 1 10 ? 27.183 26.617 76.642 1.00 27.25 8 GLY D CA 1
ATOM 8648 C C . GLY D 1 10 ? 26.291 25.966 75.606 1.00 28.44 8 GLY D C 1
ATOM 8649 O O . GLY D 1 10 ? 26.800 25.391 74.642 1.00 29.94 8 GLY D O 1
ATOM 8650 N N . ALA D 1 11 ? 24.975 26.034 75.787 1.00 26.92 9 ALA D N 1
ATOM 8651 C CA . ALA D 1 11 ? 24.053 25.438 74.824 1.00 25.80 9 ALA D CA 1
ATOM 8652 C C . ALA D 1 11 ? 23.679 26.434 73.727 1.00 26.36 9 ALA D C 1
ATOM 8653 O O . ALA D 1 11 ? 22.926 26.106 72.809 1.00 27.90 9 ALA D O 1
ATOM 8655 N N . GLY D 1 12 ? 24.216 27.645 73.819 1.00 27.00 10 GLY D N 1
ATOM 8656 C CA . GLY D 1 12 ? 23.907 28.670 72.838 1.00 26.01 10 GLY D CA 1
ATOM 8657 C C . GLY D 1 12 ? 24.668 28.569 71.528 1.00 27.58 10 GLY D C 1
ATOM 8658 O O . GLY D 1 12 ? 25.402 27.612 71.285 1.00 28.51 10 GLY D O 1
ATOM 8659 N N . TYR D 1 13 ? 24.490 29.577 70.684 1.00 26.79 11 TYR D N 1
ATOM 8660 C CA . TYR D 1 13 ? 25.135 29.642 69.383 1.00 25.95 11 TYR D CA 1
ATOM 8661 C C . TYR D 1 13 ? 26.658 29.596 69.467 1.00 26.87 11 TYR D C 1
ATOM 8662 O O . TYR D 1 13 ? 27.290 28.686 68.928 1.00 27.95 11 TYR D O 1
ATOM 8671 N N . ILE D 1 14 ? 27.249 30.572 70.140 1.00 26.56 12 ILE D N 1
ATOM 8672 C CA . ILE D 1 14 ? 28.695 30.621 70.264 1.00 26.37 12 ILE D CA 1
ATOM 8673 C C . ILE D 1 14 ? 29.184 29.536 71.222 1.00 28.96 12 ILE D C 1
ATOM 8674 O O . ILE D 1 14 ? 30.260 28.961 71.023 1.00 30.40 12 ILE D O 1
ATOM 8679 N N . GLY D 1 15 ? 28.388 29.251 72.250 1.00 28.13 13 GLY D N 1
ATOM 8680 C CA . GLY D 1 15 ? 28.763 28.238 73.217 1.00 28.53 13 GLY D CA 1
ATOM 8681 C C . GLY D 1 15 ? 28.903 26.858 72.599 1.00 30.48 13 GLY D C 1
ATOM 8682 O O . GLY D 1 15 ? 29.835 26.113 72.922 1.00 30.57 13 GLY D O 1
ATOM 8683 N N . SER D 1 16 ? 27.974 26.509 71.712 1.00 29.53 14 SER D N 1
ATOM 8684 C CA . SER D 1 16 ? 28.006 25.215 71.045 1.00 29.30 14 SER D CA 1
ATOM 8685 C C . SER D 1 16 ? 29.274 25.047 70.213 1.00 29.44 14 SER D C 1
ATOM 8686 O O . SER D 1 16 ? 29.845 23.957 70.153 1.00 30.08 14 SER D O 1
ATOM 8689 N N . HIS D 1 17 ? 29.722 26.125 69.578 1.00 28.59 15 HIS D N 1
ATOM 8690 C CA . HIS D 1 17 ? 30.930 26.060 68.769 1.00 28.20 15 HIS D CA 1
ATOM 8691 C C . HIS D 1 17 ? 32.170 25.997 69.648 1.00 28.88 15 HIS D C 1
ATOM 8692 O O . HIS D 1 17 ? 33.163 25.369 69.278 1.00 29.60 15 HIS D O 1
ATOM 8699 N N . PHE D 1 18 ? 32.118 26.645 70.811 1.00 29.67 16 PHE D N 1
ATOM 8700 C CA . PHE D 1 18 ? 33.247 26.615 71.734 1.00 28.82 16 PHE D CA 1
ATOM 8701 C C . PHE D 1 18 ? 33.350 25.221 72.356 1.00 27.99 16 PHE D C 1
ATOM 8702 O O . PHE D 1 18 ? 34.438 24.665 72.473 1.00 29.00 16 PHE D O 1
ATOM 8710 N N . VAL D 1 19 ? 32.214 24.661 72.752 1.00 27.71 17 VAL D N 1
ATOM 8711 C CA . VAL D 1 19 ? 32.194 23.326 73.338 1.00 29.42 17 VAL D CA 1
ATOM 8712 C C . VAL D 1 19 ? 32.757 22.298 72.357 1.00 31.20 17 VAL D C 1
ATOM 8713 O O . VAL D 1 19 ? 33.594 21.475 72.731 1.00 32.70 17 VAL D O 1
ATOM 8717 N N . ARG D 1 20 ? 32.309 22.346 71.103 1.00 31.95 18 ARG D N 1
ATOM 8718 C CA . ARG D 1 20 ? 32.802 21.408 70.097 1.00 30.89 18 ARG D CA 1
ATOM 8719 C C . ARG D 1 20 ? 34.317 21.502 69.954 1.00 30.93 18 ARG D C 1
ATOM 8720 O O . ARG D 1 20 ? 34.989 20.485 69.801 1.00 32.04 18 ARG D O 1
ATOM 8728 N N . ALA D 1 21 ? 34.853 22.718 70.007 1.00 30.26 19 ALA D N 1
ATOM 8729 C CA . ALA D 1 21 ? 36.295 22.913 69.894 1.00 30.86 19 ALA D CA 1
ATOM 8730 C C . ALA D 1 21 ? 37.001 22.344 71.126 1.00 32.95 19 ALA D C 1
ATOM 8731 O O . ALA D 1 21 ? 38.117 21.829 71.027 1.00 32.95 19 ALA D O 1
ATOM 8733 N N . LEU D 1 22 ? 36.354 22.446 72.289 1.00 33.74 20 LEU D N 1
ATOM 8734 C CA . LEU D 1 22 ? 36.929 21.910 73.520 1.00 32.74 20 LEU D CA 1
ATOM 8735 C C . LEU D 1 22 ? 36.986 20.393 73.403 1.00 33.28 20 LEU D C 1
ATOM 8736 O O . LEU D 1 22 ? 37.999 19.770 73.729 1.00 34.20 20 LEU D O 1
ATOM 8741 N N . LEU D 1 23 ? 35.888 19.806 72.935 1.00 32.74 21 LEU D N 1
ATOM 8742 C CA . LEU D 1 23 ? 35.788 18.360 72.789 1.00 32.88 21 LEU D CA 1
ATOM 8743 C C . LEU D 1 23 ? 36.694 17.753 71.717 1.00 34.58 21 LEU D C 1
ATOM 8744 O O . LEU D 1 23 ? 37.189 16.639 71.881 1.00 36.01 21 LEU D O 1
ATOM 8749 N N . ARG D 1 24 ? 36.922 18.478 70.628 1.00 34.77 22 ARG D N 1
ATOM 8750 C CA . ARG D 1 24 ? 37.746 17.953 69.545 1.00 34.36 22 ARG D CA 1
ATOM 8751 C C . ARG D 1 24 ? 39.197 18.415 69.543 1.00 35.16 22 ARG D C 1
ATOM 8752 O O . ARG D 1 24 ? 40.069 17.710 69.030 1.00 35.64 22 ARG D O 1
ATOM 8760 N N . ASP D 1 25 ? 39.470 19.584 70.111 1.00 34.83 23 ASP D N 1
ATOM 8761 C CA . ASP D 1 25 ? 40.834 20.089 70.109 1.00 35.29 23 ASP D CA 1
ATOM 8762 C C . ASP D 1 25 ? 41.548 20.121 71.457 1.00 35.37 23 ASP D C 1
ATOM 8763 O O . ASP D 1 25 ? 42.694 20.561 71.529 1.00 36.37 23 ASP D O 1
ATOM 8768 N N . THR D 1 26 ? 40.894 19.660 72.519 1.00 34.52 24 THR D N 1
ATOM 8769 C CA . THR D 1 26 ? 41.526 19.664 73.839 1.00 35.91 24 THR D CA 1
ATOM 8770 C C . THR D 1 26 ? 41.151 18.418 74.631 1.00 37.50 24 THR D C 1
ATOM 8771 O O . THR D 1 26 ? 40.324 17.621 74.193 1.00 38.16 24 THR D O 1
ATOM 8775 N N . ASN D 1 27 ? 41.758 18.254 75.805 1.00 40.46 25 ASN D N 1
ATOM 8776 C CA . ASN D 1 27 ? 41.456 17.109 76.662 1.00 42.68 25 ASN D CA 1
ATOM 8777 C C . ASN D 1 27 ? 40.695 17.546 77.913 1.00 41.99 25 ASN D C 1
ATOM 8778 O O . ASN D 1 27 ? 40.498 16.761 78.841 1.00 42.37 25 ASN D O 1
ATOM 8783 N N . HIS D 1 28 ? 40.259 18.802 77.924 1.00 40.95 26 HIS D N 1
ATOM 8784 C CA . HIS D 1 28 ? 39.523 19.348 79.057 1.00 38.17 26 HIS D CA 1
ATOM 8785 C C . HIS D 1 28 ? 38.194 18.637 79.277 1.00 38.01 26 HIS D C 1
ATOM 8786 O O . HIS D 1 28 ? 37.595 18.104 78.341 1.00 37.39 26 HIS D O 1
ATOM 8793 N N . SER D 1 29 ? 37.744 18.633 80.528 1.00 39.58 27 SER D N 1
ATOM 8794 C CA . SER D 1 29 ? 36.463 18.036 80.893 1.00 40.69 27 SER D CA 1
ATOM 8795 C C . SER D 1 29 ? 35.487 19.201 80.732 1.00 39.33 27 SER D C 1
ATOM 8796 O O . SER D 1 29 ? 35.814 20.332 81.100 1.00 39.07 27 SER D O 1
ATOM 8799 N N . VAL D 1 30 ? 34.305 18.942 80.182 1.00 36.42 28 VAL D N 1
ATOM 8800 C CA . VAL D 1 30 ? 33.348 20.016 79.960 1.00 33.41 28 VAL D CA 1
ATOM 8801 C C . VAL D 1 30 ? 32.009 19.844 80.656 1.00 32.91 28 VAL D C 1
ATOM 8802 O O . VAL D 1 30 ? 31.352 18.812 80.528 1.00 31.99 28 VAL D O 1
ATOM 8806 N N . VAL D 1 31 ? 31.615 20.878 81.394 1.00 32.81 29 VAL D N 1
ATOM 8807 C CA . VAL D 1 31 ? 30.338 20.889 82.093 1.00 31.94 29 VAL D CA 1
ATOM 8808 C C . VAL D 1 31 ? 29.597 22.123 81.589 1.00 32.15 29 VAL D C 1
ATOM 8809 O O . VAL D 1 31 ? 30.107 23.240 81.682 1.00 32.75 29 VAL D O 1
ATOM 8813 N N . ILE D 1 32 ? 28.406 21.915 81.043 1.00 31.39 30 ILE D N 1
ATOM 8814 C CA . ILE D 1 32 ? 27.608 23.014 80.526 1.00 32.04 30 ILE D CA 1
ATOM 8815 C C . ILE D 1 32 ? 26.456 23.337 81.467 1.00 32.53 30 ILE D C 1
ATOM 8816 O O . ILE D 1 32 ? 25.751 22.437 81.932 1.00 32.86 30 ILE D O 1
ATOM 8821 N N . VAL D 1 33 ? 26.277 24.619 81.761 1.00 33.46 31 VAL D N 1
ATOM 8822 C CA . VAL D 1 33 ? 25.155 25.059 82.589 1.00 34.67 31 VAL D CA 1
ATOM 8823 C C . VAL D 1 33 ? 24.411 26.061 81.718 1.00 33.08 31 VAL D C 1
ATOM 8824 O O . VAL D 1 33 ? 24.970 27.075 81.306 1.00 35.16 31 VAL D O 1
ATOM 8828 N N . ASP D 1 34 ? 23.154 25.757 81.420 1.00 31.84 32 ASP D N 1
ATOM 8829 C CA . ASP D 1 34 ? 22.343 26.608 80.564 1.00 30.29 32 ASP D CA 1
ATOM 8830 C C . ASP D 1 34 ? 20.881 26.430 80.945 1.00 29.77 32 ASP D C 1
ATOM 8831 O O . ASP D 1 34 ? 20.449 25.319 81.234 1.00 29.78 32 ASP D O 1
ATOM 8836 N N . SER D 1 35 ? 20.126 27.526 80.945 1.00 28.81 33 SER D N 1
ATOM 8837 C CA . SER D 1 35 ? 18.704 27.490 81.302 1.00 28.64 33 SER D CA 1
ATOM 8838 C C . SER D 1 35 ? 17.853 27.130 80.100 1.00 28.32 33 SER D C 1
ATOM 8839 O O . SER D 1 35 ? 16.663 26.850 80.234 1.00 28.07 33 SER D O 1
ATOM 8842 N N . LEU D 1 36 ? 18.477 27.155 78.923 1.00 28.98 34 LEU D N 1
ATOM 8843 C CA . LEU D 1 36 ? 17.814 26.850 77.655 1.00 29.75 34 LEU D CA 1
ATOM 8844 C C . LEU D 1 36 ? 16.806 27.937 77.262 1.00 29.96 34 LEU D C 1
ATOM 8845 O O . LEU D 1 36 ? 15.935 27.715 76.422 1.00 29.82 34 LEU D O 1
ATOM 8850 N N . VAL D 1 37 ? 16.932 29.114 77.868 1.00 30.49 35 VAL D N 1
ATOM 8851 C CA . VAL D 1 37 ? 16.027 30.219 77.573 1.00 29.90 35 VAL D CA 1
ATOM 8852 C C . VAL D 1 37 ? 16.322 30.760 76.177 1.00 30.09 35 VAL D C 1
ATOM 8853 O O . VAL D 1 37 ? 15.451 31.329 75.523 1.00 30.21 35 VAL D O 1
ATOM 8857 N N . GLY D 1 38 ? 17.555 30.564 75.721 1.00 31.04 36 GLY D N 1
ATOM 8858 C CA . GLY D 1 38 ? 17.939 31.033 74.402 1.00 30.29 36 GLY D CA 1
ATOM 8859 C C . GLY D 1 38 ? 17.962 29.925 73.364 1.00 31.33 36 GLY D C 1
ATOM 8860 O O . GLY D 1 38 ? 18.431 30.129 72.241 1.00 30.84 36 GLY D O 1
ATOM 8861 N N . THR D 1 39 ? 17.453 28.750 73.727 1.00 32.00 37 THR D N 1
ATOM 8862 C CA . THR D 1 39 ? 17.435 27.617 72.803 1.00 32.27 37 THR D CA 1
ATOM 8863 C C . THR D 1 39 ? 16.051 26.992 72.698 1.00 33.35 37 THR D C 1
ATOM 8864 O O . THR D 1 39 ? 15.922 25.806 72.399 1.00 35.44 37 THR D O 1
ATOM 8868 N N . HIS D 1 40 ? 15.017 27.788 72.947 1.00 35.01 38 HIS D N 1
ATOM 8869 C CA . HIS D 1 40 ? 13.641 27.303 72.869 1.00 36.90 38 HIS D CA 1
ATOM 8870 C C . HIS D 1 40 ? 13.367 26.173 73.855 1.00 37.69 38 HIS D C 1
ATOM 8871 O O . HIS D 1 40 ? 12.490 25.333 73.630 1.00 38.71 38 HIS D O 1
ATOM 8878 N N . GLY D 1 41 ? 14.120 26.157 74.947 1.00 36.61 39 GLY D N 1
ATOM 8879 C CA . GLY D 1 41 ? 13.937 25.128 75.952 1.00 37.21 39 GLY D CA 1
ATOM 8880 C C . GLY D 1 41 ? 14.364 23.734 75.526 1.00 37.74 39 GLY D C 1
ATOM 8881 O O . GLY D 1 41 ? 14.038 22.757 76.198 1.00 37.78 39 GLY D O 1
ATOM 8882 N N . LYS D 1 42 ? 15.102 23.632 74.423 1.00 37.90 40 LYS D N 1
ATOM 8883 C CA . LYS D 1 42 ? 15.548 22.334 73.934 1.00 37.38 40 LYS D CA 1
ATOM 8884 C C . LYS D 1 42 ? 17.064 22.238 73.897 1.00 36.94 40 LYS D C 1
ATOM 8885 O O . LYS D 1 42 ? 17.750 23.257 73.851 1.00 35.83 40 LYS D O 1
ATOM 8891 N N . SER D 1 43 ? 17.580 21.008 73.919 1.00 36.41 41 SER D N 1
ATOM 8892 C CA . SER D 1 43 ? 19.022 20.775 73.909 1.00 36.97 41 SER D CA 1
ATOM 8893 C C . SER D 1 43 ? 19.453 19.590 73.048 1.00 36.96 41 SER D C 1
ATOM 8894 O O . SER D 1 43 ? 20.493 18.986 73.298 1.00 37.46 41 SER D O 1
ATOM 8897 N N . ASP D 1 44 ? 18.662 19.272 72.029 1.00 38.09 42 ASP D N 1
ATOM 8898 C CA . ASP D 1 44 ? 18.964 18.162 71.126 1.00 38.87 42 ASP D CA 1
ATOM 8899 C C . ASP D 1 44 ? 20.313 18.324 70.437 1.00 38.07 42 ASP D C 1
ATOM 8900 O O . ASP D 1 44 ? 20.956 17.337 70.075 1.00 39.22 42 ASP D O 1
ATOM 8905 N N . HIS D 1 45 ? 20.728 19.573 70.250 1.00 34.70 43 HIS D N 1
ATOM 8906 C CA . HIS D 1 45 ? 21.982 19.890 69.581 1.00 32.24 43 HIS D CA 1
ATOM 8907 C C . HIS D 1 45 ? 23.196 19.816 70.493 1.00 31.92 43 HIS D C 1
ATOM 8908 O O . HIS D 1 45 ? 24.326 19.784 70.010 1.00 32.60 43 HIS D O 1
ATOM 8915 N N . VAL D 1 46 ? 22.973 19.819 71.807 1.00 32.23 44 VAL D N 1
ATOM 8916 C CA . VAL D 1 46 ? 24.082 19.774 72.757 1.00 31.17 44 VAL D CA 1
ATOM 8917 C C . VAL D 1 46 ? 24.781 18.422 72.679 1.00 31.96 44 VAL D C 1
ATOM 8918 O O . VAL D 1 46 ? 24.131 17.378 72.635 1.00 33.17 44 VAL D O 1
ATOM 8922 N N . GLU D 1 47 ? 26.108 18.439 72.660 1.00 32.28 45 GLU D N 1
ATOM 8923 C CA . GLU D 1 47 ? 26.860 17.198 72.558 1.00 32.65 45 GLU D CA 1
ATOM 8924 C C . GLU D 1 47 ? 27.015 16.470 73.890 1.00 32.76 45 GLU D C 1
ATOM 8925 O O . GLU D 1 47 ? 28.116 16.333 74.424 1.00 32.33 45 GLU D O 1
ATOM 8931 N N . THR D 1 48 ? 25.885 16.015 74.422 1.00 34.26 46 THR D N 1
ATOM 8932 C CA . THR D 1 48 ? 25.860 15.265 75.670 1.00 37.13 46 THR D CA 1
ATOM 8933 C C . THR D 1 48 ? 26.251 13.835 75.305 1.00 39.98 46 THR D C 1
ATOM 8934 O O . THR D 1 48 ? 26.520 13.541 74.138 1.00 39.23 46 THR D O 1
ATOM 8938 N N . ARG D 1 49 ? 26.263 12.943 76.292 1.00 43.18 47 ARG D N 1
ATOM 8939 C CA . ARG D 1 49 ? 26.613 11.549 76.046 1.00 45.12 47 ARG D CA 1
ATOM 8940 C C . ARG D 1 49 ? 25.650 10.898 75.053 1.00 45.31 47 ARG D C 1
ATOM 8941 O O . ARG D 1 49 ? 26.076 10.370 74.028 1.00 46.21 47 ARG D O 1
ATOM 8949 N N . GLU D 1 50 ? 24.354 10.944 75.348 1.00 45.26 48 GLU D N 1
ATOM 8950 C CA . GLU D 1 50 ? 23.359 10.330 74.472 1.00 46.42 48 GLU D CA 1
ATOM 8951 C C . GLU D 1 50 ? 23.291 10.934 73.074 1.00 45.90 48 GLU D C 1
ATOM 8952 O O . GLU D 1 50 ? 23.122 10.213 72.091 1.00 44.99 48 GLU D O 1
ATOM 8958 N N . ASN D 1 51 ? 23.402 12.255 72.978 1.00 44.87 49 ASN D N 1
ATOM 8959 C CA . ASN D 1 51 ? 23.347 12.887 71.668 1.00 43.56 49 ASN D CA 1
ATOM 8960 C C . ASN D 1 51 ? 24.551 12.472 70.818 1.00 41.92 49 ASN D C 1
ATOM 8961 O O . ASN D 1 51 ? 24.404 12.141 69.644 1.00 41.47 49 ASN D O 1
ATOM 8966 N N . VAL D 1 52 ? 25.744 12.500 71.399 1.00 40.67 50 VAL D N 1
ATOM 8967 C CA . VAL D 1 52 ? 26.932 12.093 70.664 1.00 39.91 50 VAL D CA 1
ATOM 8968 C C . VAL D 1 52 ? 26.782 10.640 70.191 1.00 40.80 50 VAL D C 1
ATOM 8969 O O . VAL D 1 52 ? 27.196 10.289 69.085 1.00 39.72 50 VAL D O 1
ATOM 8973 N N . ALA D 1 53 ? 26.179 9.805 71.033 1.00 41.38 51 ALA D N 1
ATOM 8974 C CA . ALA D 1 53 ? 25.972 8.398 70.711 1.00 42.94 51 ALA D CA 1
ATOM 8975 C C . ALA D 1 53 ? 24.914 8.232 69.630 1.00 44.97 51 ALA D C 1
ATOM 8976 O O . ALA D 1 53 ? 24.942 7.272 68.864 1.00 45.48 51 ALA D O 1
ATOM 8978 N N . ARG D 1 54 ? 23.976 9.171 69.580 1.00 47.20 52 ARG D N 1
ATOM 8979 C CA . ARG D 1 54 ? 22.903 9.142 68.595 1.00 49.47 52 ARG D CA 1
ATOM 8980 C C . ARG D 1 54 ? 23.483 9.461 67.219 1.00 49.15 52 ARG D C 1
ATOM 8981 O O . ARG D 1 54 ? 23.061 8.913 66.205 1.00 48.29 52 ARG D O 1
ATOM 8989 N N . LYS D 1 55 ? 24.465 10.351 67.201 1.00 49.48 53 LYS D N 1
ATOM 8990 C CA . LYS D 1 55 ? 25.131 10.739 65.967 1.00 49.59 53 LYS D CA 1
ATOM 8991 C C . LYS D 1 55 ? 26.007 9.579 65.487 1.00 49.15 53 LYS D C 1
ATOM 8992 O O . LYS D 1 55 ? 25.987 9.214 64.314 1.00 48.04 53 LYS D O 1
ATOM 8998 N N . LEU D 1 56 ? 26.771 9.005 66.410 1.00 49.43 54 LEU D N 1
ATOM 8999 C CA . LEU D 1 56 ? 27.657 7.887 66.108 1.00 49.83 54 LEU D CA 1
ATOM 9000 C C . LEU D 1 56 ? 26.902 6.752 65.411 1.00 49.44 54 LEU D C 1
ATOM 9001 O O . LEU D 1 56 ? 27.381 6.184 64.429 1.00 48.88 54 LEU D O 1
ATOM 9006 N N . GLN D 1 57 ? 25.722 6.426 65.929 1.00 48.69 55 GLN D N 1
ATOM 9007 C CA . GLN D 1 57 ? 24.897 5.368 65.365 1.00 49.07 55 GLN D CA 1
ATOM 9008 C C . GLN D 1 57 ? 24.466 5.658 63.935 1.00 49.86 55 GLN D C 1
ATOM 9009 O O . GLN D 1 57 ? 24.400 4.756 63.099 1.00 50.75 55 GLN D O 1
ATOM 9015 N N . GLN D 1 58 ? 24.167 6.920 63.660 1.00 49.70 56 GLN D N 1
ATOM 9016 C CA . GLN D 1 58 ? 23.718 7.329 62.341 1.00 49.19 56 GLN D CA 1
ATOM 9017 C C . GLN D 1 58 ? 24.784 7.370 61.248 1.00 48.12 56 GLN D C 1
ATOM 9018 O O . GLN D 1 58 ? 24.441 7.401 60.065 1.00 49.32 56 GLN D O 1
ATOM 9024 N N . SER D 1 59 ? 26.063 7.371 61.617 1.00 45.72 57 SER D N 1
ATOM 9025 C CA . SER D 1 59 ? 27.117 7.449 60.602 1.00 44.00 57 SER D CA 1
ATOM 9026 C C . SER D 1 59 ? 27.716 6.109 60.185 1.00 41.86 57 SER D C 1
ATOM 9027 O O . SER D 1 59 ? 27.772 5.166 60.969 1.00 42.09 57 SER D O 1
ATOM 9030 N N . ASP D 1 60 ? 28.162 6.046 58.934 1.00 39.97 58 ASP D N 1
ATOM 9031 C CA . ASP D 1 60 ? 28.776 4.846 58.383 1.00 38.38 58 ASP D CA 1
ATOM 9032 C C . ASP D 1 60 ? 30.265 5.094 58.225 1.00 37.95 58 ASP D C 1
ATOM 9033 O O . ASP D 1 60 ? 30.677 6.098 57.645 1.00 38.98 58 ASP D O 1
ATOM 9038 N N . GLY D 1 61 ? 31.076 4.173 58.723 1.00 37.04 59 GLY D N 1
ATOM 9039 C CA . GLY D 1 61 ? 32.508 4.347 58.600 1.00 36.05 59 GLY D CA 1
ATOM 9040 C C . GLY D 1 61 ? 33.175 4.385 59.954 1.00 34.40 59 GLY D C 1
ATOM 9041 O O . GLY D 1 61 ? 32.498 4.279 60.978 1.00 35.35 59 GLY D O 1
ATOM 9042 N N . PRO D 1 62 ? 34.505 4.547 59.995 1.00 32.39 60 PRO D N 1
ATOM 9043 C CA . PRO D 1 62 ? 35.243 4.591 61.261 1.00 32.05 60 PRO D CA 1
ATOM 9044 C C . PRO D 1 62 ? 34.901 5.790 62.148 1.00 31.66 60 PRO D C 1
ATOM 9045 O O . PRO D 1 62 ? 34.556 6.860 61.656 1.00 32.29 60 PRO D O 1
ATOM 9049 N N . LYS D 1 63 ? 35.000 5.601 63.458 1.00 31.61 61 LYS D N 1
ATOM 9050 C CA . LYS D 1 63 ? 34.744 6.677 64.403 1.00 31.98 61 LYS D CA 1
ATOM 9051 C C . LYS D 1 63 ? 35.827 7.736 64.251 1.00 31.37 61 LYS D C 1
ATOM 9052 O O . LYS D 1 63 ? 36.994 7.408 64.019 1.00 29.51 61 LYS D O 1
ATOM 9058 N N . PRO D 1 64 ? 35.456 9.021 64.372 1.00 31.70 62 PRO D N 1
ATOM 9059 C CA . PRO D 1 64 ? 36.453 10.087 64.259 1.00 32.10 62 PRO D CA 1
ATOM 9060 C C . PRO D 1 64 ? 37.236 10.109 65.584 1.00 33.21 62 PRO D C 1
ATOM 9061 O O . PRO D 1 64 ? 36.833 9.474 66.560 1.00 31.06 62 PRO D O 1
ATOM 9065 N N . PRO D 1 65 ? 38.362 10.836 65.633 1.00 35.69 63 PRO D N 1
ATOM 9066 C CA . PRO D 1 65 ? 39.186 10.917 66.847 1.00 37.47 63 PRO D CA 1
ATOM 9067 C C . PRO D 1 65 ? 38.457 11.336 68.130 1.00 39.96 63 PRO D C 1
ATOM 9068 O O . PRO D 1 65 ? 38.828 10.921 69.231 1.00 40.04 63 PRO D O 1
ATOM 9072 N N . TRP D 1 66 ? 37.415 12.149 67.980 1.00 41.46 64 TRP D N 1
ATOM 9073 C CA . TRP D 1 66 ? 36.643 12.664 69.112 1.00 42.30 64 TRP D CA 1
ATOM 9074 C C . TRP D 1 66 ? 35.312 11.937 69.330 1.00 43.47 64 TRP D C 1
ATOM 9075 O O . TRP D 1 66 ? 34.419 12.462 69.997 1.00 44.62 64 TRP D O 1
ATOM 9086 N N . ALA D 1 67 ? 35.180 10.739 68.773 1.00 44.45 65 ALA D N 1
ATOM 9087 C CA . ALA D 1 67 ? 33.944 9.968 68.887 1.00 45.83 65 ALA D CA 1
ATOM 9088 C C . ALA D 1 67 ? 33.456 9.723 70.317 1.00 47.53 65 ALA D C 1
ATOM 9089 O O . ALA D 1 67 ? 32.247 9.679 70.567 1.00 47.60 65 ALA D O 1
ATOM 9091 N N . ASP D 1 68 ? 34.388 9.558 71.250 1.00 48.29 66 ASP D N 1
ATOM 9092 C CA . ASP D 1 68 ? 34.018 9.295 72.635 1.00 50.51 66 ASP D CA 1
ATOM 9093 C C . ASP D 1 68 ? 34.153 10.520 73.534 1.00 49.62 66 ASP D C 1
ATOM 9094 O O . ASP D 1 68 ? 34.446 10.416 74.730 1.00 50.06 66 ASP D O 1
ATOM 9099 N N . ARG D 1 69 ? 33.928 11.684 72.941 1.00 47.49 67 ARG D N 1
ATOM 9100 C CA . ARG D 1 69 ? 33.999 12.937 73.666 1.00 45.24 67 ARG D CA 1
ATOM 9101 C C . ARG D 1 69 ? 32.602 13.533 73.784 1.00 43.86 67 ARG D C 1
ATOM 9102 O O . ARG D 1 69 ? 31.827 13.536 72.829 1.00 43.63 67 ARG D O 1
ATOM 9110 N N . TYR D 1 70 ? 32.274 14.002 74.979 1.00 42.35 68 TYR D N 1
ATOM 9111 C CA . TYR D 1 70 ? 30.978 14.615 75.228 1.00 41.23 68 TYR D CA 1
ATOM 9112 C C . TYR D 1 70 ? 31.063 15.533 76.439 1.00 39.86 68 TYR D C 1
ATOM 9113 O O . TYR D 1 70 ? 32.047 15.522 77.183 1.00 38.29 68 TYR D O 1
ATOM 9122 N N . ALA D 1 71 ? 30.025 16.334 76.632 1.00 38.21 69 ALA D N 1
ATOM 9123 C CA . ALA D 1 71 ? 29.994 17.261 77.748 1.00 35.29 69 ALA D CA 1
ATOM 9124 C C . ALA D 1 71 ? 28.794 16.967 78.629 1.00 34.50 69 ALA D C 1
ATOM 9125 O O . ALA D 1 71 ? 27.791 16.418 78.164 1.00 32.99 69 ALA D O 1
ATOM 9127 N N . ALA D 1 72 ? 28.906 17.313 79.909 1.00 33.34 70 ALA D N 1
ATOM 9128 C CA . ALA D 1 72 ? 27.794 17.115 80.832 1.00 33.09 70 ALA D CA 1
ATOM 9129 C C . ALA D 1 72 ? 26.909 18.346 80.684 1.00 32.61 70 ALA D C 1
ATOM 9130 O O . ALA D 1 72 ? 27.407 19.436 80.396 1.00 32.82 70 ALA D O 1
ATOM 9132 N N . LEU D 1 73 ? 25.605 18.173 80.863 1.00 32.89 71 LEU D N 1
ATOM 9133 C CA . LEU D 1 73 ? 24.674 19.286 80.753 1.00 33.22 71 LEU D CA 1
ATOM 9134 C C . LEU D 1 73 ? 23.822 19.471 82.011 1.00 34.48 71 LEU D C 1
ATOM 9135 O O . LEU D 1 73 ? 23.086 18.570 82.420 1.00 34.62 71 LEU D O 1
ATOM 9140 N N . GLU D 1 74 ? 23.933 20.648 82.620 1.00 34.86 72 GLU D N 1
ATOM 9141 C CA . GLU D 1 74 ? 23.151 20.979 83.806 1.00 34.84 72 GLU D CA 1
ATOM 9142 C C . GLU D 1 74 ? 22.167 22.052 83.365 1.00 33.74 72 GLU D C 1
ATOM 9143 O O . GLU D 1 74 ? 22.579 23.136 82.964 1.00 34.88 72 GLU D O 1
ATOM 9149 N N . VAL D 1 75 ? 20.875 21.748 83.419 1.00 33.33 73 VAL D N 1
ATOM 9150 C CA . VAL D 1 75 ? 19.861 22.705 83.001 1.00 32.95 73 VAL D CA 1
ATOM 9151 C C . VAL D 1 75 ? 19.327 23.534 84.169 1.00 34.37 73 VAL D C 1
ATOM 9152 O O . VAL D 1 75 ? 18.692 23.007 85.086 1.00 34.35 73 VAL D O 1
ATOM 9156 N N . GLY D 1 76 ? 19.591 24.839 84.121 1.00 34.84 74 GLY D N 1
ATOM 9157 C CA . GLY D 1 76 ? 19.126 25.736 85.165 1.00 33.96 74 GLY D CA 1
ATOM 9158 C C . GLY D 1 76 ? 19.685 27.139 84.997 1.00 32.89 74 GLY D C 1
ATOM 9159 O O . GLY D 1 76 ? 20.564 27.371 84.171 1.00 33.29 74 GLY D O 1
ATOM 9160 N N . ASP D 1 77 ? 19.181 28.072 85.798 1.00 32.25 75 ASP D N 1
ATOM 9161 C CA . ASP D 1 77 ? 19.608 29.463 85.751 1.00 30.41 75 ASP D CA 1
ATOM 9162 C C . ASP D 1 77 ? 20.799 29.695 86.685 1.00 31.03 75 ASP D C 1
ATOM 9163 O O . ASP D 1 77 ? 20.769 29.291 87.843 1.00 32.56 75 ASP D O 1
ATOM 9168 N N . VAL D 1 78 ? 21.846 30.345 86.187 1.00 32.49 76 VAL D N 1
ATOM 9169 C CA . VAL D 1 78 ? 23.021 30.614 87.006 1.00 33.90 76 VAL D CA 1
ATOM 9170 C C . VAL D 1 78 ? 22.713 31.564 88.167 1.00 35.94 76 VAL D C 1
ATOM 9171 O O . VAL D 1 78 ? 23.509 31.681 89.104 1.00 36.61 76 VAL D O 1
ATOM 9175 N N . ARG D 1 79 ? 21.569 32.247 88.100 1.00 35.25 77 ARG D N 1
ATOM 9176 C CA . ARG D 1 79 ? 21.166 33.169 89.161 1.00 34.73 77 ARG D CA 1
ATOM 9177 C C . ARG D 1 79 ? 20.512 32.399 90.304 1.00 35.45 77 ARG D C 1
ATOM 9178 O O . ARG D 1 79 ? 20.234 32.958 91.364 1.00 35.34 77 ARG D O 1
ATOM 9186 N N . ASN D 1 80 ? 20.266 31.111 90.076 1.00 36.24 78 ASN D N 1
ATOM 9187 C CA . ASN D 1 80 ? 19.677 30.249 91.092 1.00 36.69 78 ASN D CA 1
ATOM 9188 C C . ASN D 1 80 ? 20.824 29.667 91.915 1.00 37.98 78 ASN D C 1
ATOM 9189 O O . ASN D 1 80 ? 21.479 28.708 91.504 1.00 37.85 78 ASN D O 1
ATOM 9194 N N . GLU D 1 81 ? 21.027 30.255 93.092 1.00 39.60 79 GLU D N 1
ATOM 9195 C CA . GLU D 1 81 ? 22.082 29.879 94.027 1.00 40.77 79 GLU D CA 1
ATOM 9196 C C . GLU D 1 81 ? 22.239 28.402 94.357 1.00 40.64 79 GLU D C 1
ATOM 9197 O O . GLU D 1 81 ? 23.344 27.871 94.276 1.00 41.38 79 GLU D O 1
ATOM 9203 N N . ASP D 1 82 ? 21.156 27.744 94.756 1.00 40.58 80 ASP D N 1
ATOM 9204 C CA . ASP D 1 82 ? 21.245 26.330 95.101 1.00 41.30 80 ASP D CA 1
ATOM 9205 C C . ASP D 1 82 ? 21.684 25.529 93.902 1.00 40.53 80 ASP D C 1
ATOM 9206 O O . ASP D 1 82 ? 22.532 24.638 94.007 1.00 41.15 80 ASP D O 1
ATOM 9211 N N . PHE D 1 83 ? 21.104 25.855 92.754 1.00 38.61 81 PHE D N 1
ATOM 9212 C CA . PHE D 1 83 ? 21.434 25.151 91.529 1.00 35.91 81 PHE D CA 1
ATOM 9213 C C . PHE D 1 83 ? 22.913 25.304 91.187 1.00 35.17 81 PHE D C 1
ATOM 9214 O O . PHE D 1 83 ? 23.619 24.319 90.970 1.00 33.98 81 PHE D O 1
ATOM 9222 N N . LEU D 1 84 ? 23.380 26.545 91.143 1.00 33.97 82 LEU D N 1
ATOM 9223 C CA . LEU D 1 84 ? 24.763 26.815 90.802 1.00 33.89 82 LEU D CA 1
ATOM 9224 C C . LEU D 1 84 ? 25.727 26.131 91.763 1.00 35.08 82 LEU D C 1
ATOM 9225 O O . LEU D 1 84 ? 26.716 25.534 91.334 1.00 35.39 82 LEU D O 1
ATOM 9230 N N . ASN D 1 85 ? 25.447 26.224 93.061 1.00 35.62 83 ASN D N 1
ATOM 9231 C CA . ASN D 1 85 ? 26.303 25.599 94.066 1.00 36.13 83 ASN D CA 1
ATOM 9232 C C . ASN D 1 85 ? 26.345 24.081 93.856 1.00 35.08 83 ASN D C 1
ATOM 9233 O O . ASN D 1 85 ? 27.407 23.469 93.929 1.00 34.62 83 ASN D O 1
ATOM 9238 N N . GLY D 1 86 ? 25.186 23.487 93.592 1.00 34.67 84 GLY D N 1
ATOM 9239 C CA . GLY D 1 86 ? 25.126 22.057 93.363 1.00 36.72 84 GLY D CA 1
ATOM 9240 C C . GLY D 1 86 ? 25.980 21.636 92.177 1.00 38.30 84 GLY D C 1
ATOM 9241 O O . GLY D 1 86 ? 26.619 20.580 92.205 1.00 40.30 84 GLY D O 1
ATOM 9242 N N . VAL D 1 87 ? 25.992 22.457 91.129 1.00 37.65 85 VAL D N 1
ATOM 9243 C CA . VAL D 1 87 ? 26.780 22.155 89.939 1.00 36.53 85 VAL D CA 1
ATOM 9244 C C . VAL D 1 87 ? 28.269 22.174 90.267 1.00 36.75 85 VAL D C 1
ATOM 9245 O O . VAL D 1 87 ? 29.006 21.279 89.855 1.00 38.78 85 VAL D O 1
ATOM 9249 N N . PHE D 1 88 ? 28.713 23.187 91.009 1.00 37.10 86 PHE D N 1
ATOM 9250 C CA . PHE D 1 88 ? 30.123 23.294 91.382 1.00 36.60 86 PHE D CA 1
ATOM 9251 C C . PHE D 1 88 ? 30.553 22.135 92.285 1.00 38.35 86 PHE D C 1
ATOM 9252 O O . PHE D 1 88 ? 31.684 21.646 92.196 1.00 38.35 86 PHE D O 1
ATOM 9260 N N . THR D 1 89 ? 29.649 21.711 93.162 1.00 39.32 87 THR D N 1
ATOM 9261 C CA . THR D 1 89 ? 29.936 20.629 94.097 1.00 41.13 87 THR D CA 1
ATOM 9262 C C . THR D 1 89 ? 30.009 19.253 93.441 1.00 42.02 87 THR D C 1
ATOM 9263 O O . THR D 1 89 ? 30.976 18.516 93.636 1.00 42.17 87 THR D O 1
ATOM 9267 N N . ARG D 1 90 ? 28.986 18.905 92.667 1.00 43.01 88 ARG D N 1
ATOM 9268 C CA . ARG D 1 90 ? 28.953 17.610 92.000 1.00 43.32 88 ARG D CA 1
ATOM 9269 C C . ARG D 1 90 ? 30.012 17.443 90.908 1.00 42.91 88 ARG D C 1
ATOM 9270 O O . ARG D 1 90 ? 30.607 16.373 90.774 1.00 44.18 88 ARG D O 1
ATOM 9278 N N . HIS D 1 91 ? 30.259 18.500 90.140 1.00 40.24 89 HIS D N 1
ATOM 9279 C CA . HIS D 1 91 ? 31.222 18.438 89.044 1.00 38.24 89 HIS D CA 1
ATOM 9280 C C . HIS D 1 91 ? 32.583 18.986 89.437 1.00 37.80 89 HIS D C 1
ATOM 9281 O O . HIS D 1 91 ? 33.504 19.025 88.619 1.00 38.53 89 HIS D O 1
ATOM 9288 N N . GLY D 1 92 ? 32.709 19.407 90.692 1.00 37.05 90 GLY D N 1
ATOM 9289 C CA . GLY D 1 92 ? 33.965 19.966 91.158 1.00 36.10 90 GLY D CA 1
ATOM 9290 C C . GLY D 1 92 ? 35.091 18.957 91.224 1.00 35.94 90 GLY D C 1
ATOM 9291 O O . GLY D 1 92 ? 34.848 17.750 91.208 1.00 36.50 90 GLY D O 1
ATOM 9292 N N . PRO D 1 93 ? 36.344 19.422 91.312 1.00 36.59 91 PRO D N 1
ATOM 9293 C CA . PRO D 1 93 ? 36.707 20.843 91.349 1.00 36.60 91 PRO D CA 1
ATOM 9294 C C . PRO D 1 93 ? 36.655 21.488 89.967 1.00 37.53 91 PRO D C 1
ATOM 9295 O O . PRO D 1 93 ? 37.168 20.925 88.998 1.00 38.85 91 PRO D O 1
ATOM 9299 N N . ILE D 1 94 ? 36.040 22.665 89.878 1.00 36.59 92 ILE D N 1
ATOM 9300 C CA . ILE D 1 94 ? 35.959 23.389 88.615 1.00 33.85 92 ILE D CA 1
ATOM 9301 C C . ILE D 1 94 ? 37.222 24.243 88.534 1.00 34.09 92 ILE D C 1
ATOM 9302 O O . ILE D 1 94 ? 37.496 25.043 89.434 1.00 34.93 92 ILE D O 1
ATOM 9307 N N . ASP D 1 95 ? 37.994 24.079 87.464 1.00 33.00 93 ASP D N 1
ATOM 9308 C CA . ASP D 1 95 ? 39.232 24.840 87.310 1.00 33.87 93 ASP D CA 1
ATOM 9309 C C . ASP D 1 95 ? 39.040 26.204 86.672 1.00 33.03 93 ASP D C 1
ATOM 9310 O O . ASP D 1 95 ? 39.705 27.177 87.039 1.00 33.72 93 ASP D O 1
ATOM 9315 N N . ALA D 1 96 ? 38.146 26.268 85.696 1.00 32.50 94 ALA D N 1
ATOM 9316 C CA . ALA D 1 96 ? 37.898 27.519 85.007 1.00 32.09 94 ALA D CA 1
ATOM 9317 C C . ALA D 1 96 ? 36.441 27.665 84.609 1.00 30.33 94 ALA D C 1
ATOM 9318 O O . ALA D 1 96 ? 35.745 26.682 84.352 1.00 29.82 94 ALA D O 1
ATOM 9320 N N . VAL D 1 97 ? 35.991 28.913 84.572 1.00 29.33 95 VAL D N 1
ATOM 9321 C CA . VAL D 1 97 ? 34.625 29.228 84.191 1.00 28.45 95 VAL D CA 1
ATOM 9322 C C . VAL D 1 97 ? 34.656 30.035 82.903 1.00 27.20 95 VAL D C 1
ATOM 9323 O O . VAL D 1 97 ? 35.479 30.941 82.755 1.00 28.66 95 VAL D O 1
ATOM 9327 N N . VAL D 1 98 ? 33.793 29.683 81.956 1.00 27.17 96 VAL D N 1
ATOM 9328 C CA . VAL D 1 98 ? 33.692 30.442 80.714 1.00 27.36 96 VAL D CA 1
ATOM 9329 C C . VAL D 1 98 ? 32.255 30.931 80.760 1.00 27.85 96 VAL D C 1
ATOM 9330 O O . VAL D 1 98 ? 31.315 30.167 80.541 1.00 27.82 96 VAL D O 1
ATOM 9334 N N . HIS D 1 99 ? 32.101 32.211 81.080 1.00 29.18 97 HIS D N 1
ATOM 9335 C CA . HIS D 1 99 ? 30.783 32.830 81.240 1.00 28.90 97 HIS D CA 1
ATOM 9336 C C . HIS D 1 99 ? 30.221 33.395 79.941 1.00 27.65 97 HIS D C 1
ATOM 9337 O O . HIS D 1 99 ? 30.576 34.500 79.529 1.00 28.49 97 HIS D O 1
ATOM 9344 N N . MET D 1 100 ? 29.317 32.644 79.320 1.00 28.18 98 MET D N 1
ATOM 9345 C CA . MET D 1 100 ? 28.728 33.044 78.047 1.00 28.38 98 MET D CA 1
ATOM 9346 C C . MET D 1 100 ? 27.235 33.356 78.094 1.00 27.94 98 MET D C 1
ATOM 9347 O O . MET D 1 100 ? 26.666 33.784 77.099 1.00 28.43 98 MET D O 1
ATOM 9352 N N . CYS D 1 101 ? 26.592 33.149 79.231 1.00 27.68 99 CYS D N 1
ATOM 9353 C CA . CYS D 1 101 ? 25.165 33.416 79.307 1.00 29.65 99 CYS D CA 1
ATOM 9354 C C . CYS D 1 101 ? 24.796 34.900 79.408 1.00 29.68 99 CYS D C 1
ATOM 9355 O O . CYS D 1 101 ? 25.498 35.697 80.035 1.00 29.85 99 CYS D O 1
ATOM 9358 N N . ALA D 1 102 ? 23.686 35.262 78.772 1.00 30.41 100 ALA D N 1
ATOM 9359 C CA . ALA D 1 102 ? 23.212 36.644 78.777 1.00 29.45 100 ALA D CA 1
ATOM 9360 C C . ALA D 1 102 ? 22.079 36.818 77.790 1.00 28.26 100 ALA D C 1
ATOM 9361 O O . ALA D 1 102 ? 21.710 35.885 77.084 1.00 28.54 100 ALA D O 1
ATOM 9363 N N . PHE D 1 103 ? 21.506 38.017 77.785 1.00 27.35 101 PHE D N 1
ATOM 9364 C CA . PHE D 1 103 ? 20.479 38.380 76.823 1.00 24.94 101 PHE D CA 1
ATOM 9365 C C . PHE D 1 103 ? 21.305 39.326 75.966 1.00 24.48 101 PHE D C 1
ATOM 9366 O O . PHE D 1 103 ? 22.097 40.108 76.501 1.00 22.97 101 PHE D O 1
ATOM 9374 N N . LEU D 1 104 ? 21.149 39.262 74.647 1.00 24.72 102 LEU D N 1
ATOM 9375 C CA . LEU D 1 104 ? 21.989 40.081 73.778 1.00 25.33 102 LEU D CA 1
ATOM 9376 C C . LEU D 1 104 ? 21.359 40.835 72.605 1.00 24.41 102 LEU D C 1
ATOM 9377 O O . LEU D 1 104 ? 22.019 41.075 71.598 1.00 24.99 102 LEU D O 1
ATOM 9382 N N . ALA D 1 105 ? 20.093 41.203 72.719 1.00 25.46 103 ALA D N 1
ATOM 9383 C CA . ALA D 1 105 ? 19.447 41.949 71.651 1.00 26.16 103 ALA D CA 1
ATOM 9384 C C . ALA D 1 105 ? 19.596 43.432 72.008 1.00 26.34 103 ALA D C 1
ATOM 9385 O O . ALA D 1 105 ? 18.836 43.960 72.816 1.00 25.75 103 ALA D O 1
ATOM 9387 N N . VAL D 1 106 ? 20.592 44.089 71.420 1.00 27.52 104 VAL D N 1
ATOM 9388 C CA . VAL D 1 106 ? 20.844 45.501 71.689 1.00 27.61 104 VAL D CA 1
ATOM 9389 C C . VAL D 1 106 ? 19.587 46.358 71.616 1.00 27.65 104 VAL D C 1
ATOM 9390 O O . VAL D 1 106 ? 19.356 47.191 72.484 1.00 29.52 104 VAL D O 1
ATOM 9394 N N . GLY D 1 107 ? 18.780 46.147 70.583 1.00 27.31 105 GLY D N 1
ATOM 9395 C CA . GLY D 1 107 ? 17.559 46.916 70.426 1.00 26.16 105 GLY D CA 1
ATOM 9396 C C . GLY D 1 107 ? 16.584 46.712 71.565 1.00 26.19 105 GLY D C 1
ATOM 9397 O O . GLY D 1 107 ? 15.935 47.658 72.016 1.00 25.64 105 GLY D O 1
ATOM 9398 N N . GLU D 1 108 ? 16.471 45.473 72.032 1.00 26.42 106 GLU D N 1
ATOM 9399 C CA . GLU D 1 108 ? 15.570 45.154 73.130 1.00 25.82 106 GLU D CA 1
ATOM 9400 C C . GLU D 1 108 ? 16.069 45.693 74.472 1.00 26.49 106 GLU D C 1
ATOM 9401 O O . GLU D 1 108 ? 15.265 46.020 75.342 1.00 27.65 106 GLU D O 1
ATOM 9407 N N . SER D 1 109 ? 17.387 45.785 74.647 1.00 25.39 107 SER D N 1
ATOM 9408 C CA . SER D 1 109 ? 17.929 46.268 75.911 1.00 25.13 107 SER D CA 1
ATOM 9409 C C . SER D 1 109 ? 17.552 47.726 76.144 1.00 25.57 107 SER D C 1
ATOM 9410 O O . SER D 1 109 ? 17.377 48.145 77.287 1.00 24.63 107 SER D O 1
ATOM 9413 N N . VAL D 1 110 ? 17.416 48.489 75.061 1.00 24.81 108 VAL D N 1
ATOM 9414 C CA . VAL D 1 110 ? 17.049 49.898 75.166 1.00 25.72 108 VAL D CA 1
ATOM 9415 C C . VAL D 1 110 ? 15.605 50.033 75.643 1.00 26.91 108 VAL D C 1
ATOM 9416 O O . VAL D 1 110 ? 15.293 50.901 76.446 1.00 27.47 108 VAL D O 1
ATOM 9420 N N . ARG D 1 111 ? 14.736 49.149 75.162 1.00 29.43 109 ARG D N 1
ATOM 9421 C CA . ARG D 1 111 ? 13.316 49.164 75.526 1.00 30.71 109 ARG D CA 1
ATOM 9422 C C . ARG D 1 111 ? 13.027 48.519 76.882 1.00 30.51 109 ARG D C 1
ATOM 9423 O O . ARG D 1 111 ? 12.043 48.854 77.541 1.00 28.60 109 ARG D O 1
ATOM 9431 N N . ASP D 1 112 ? 13.880 47.584 77.291 1.00 29.66 110 ASP D N 1
ATOM 9432 C CA . ASP D 1 112 ? 13.691 46.895 78.559 1.00 29.39 110 ASP D CA 1
ATOM 9433 C C . ASP D 1 112 ? 15.029 46.677 79.272 1.00 29.29 110 ASP D C 1
ATOM 9434 O O . ASP D 1 112 ? 15.524 45.550 79.356 1.00 27.30 110 ASP D O 1
ATOM 9439 N N . PRO D 1 113 ? 15.620 47.759 79.814 1.00 29.04 111 PRO D N 1
ATOM 9440 C CA . PRO D 1 113 ? 16.902 47.767 80.532 1.00 26.38 111 PRO D CA 1
ATOM 9441 C C . PRO D 1 113 ? 17.002 46.794 81.707 1.00 26.56 111 PRO D C 1
ATOM 9442 O O . PRO D 1 113 ? 17.990 46.067 81.838 1.00 26.69 111 PRO D O 1
ATOM 9446 N N . LEU D 1 114 ? 15.990 46.792 82.569 1.00 25.04 112 LEU D N 1
ATOM 9447 C CA . LEU D 1 114 ? 16.006 45.941 83.754 1.00 26.27 112 LEU D CA 1
ATOM 9448 C C . LEU D 1 114 ? 16.144 44.452 83.463 1.00 26.78 112 LEU D C 1
ATOM 9449 O O . LEU D 1 114 ? 16.724 43.712 84.263 1.00 27.51 112 LEU D O 1
ATOM 9454 N N . LYS D 1 115 ? 15.620 44.011 82.323 1.00 27.38 113 LYS D N 1
ATOM 9455 C CA . LYS D 1 115 ? 15.724 42.608 81.940 1.00 25.86 113 LYS D CA 1
ATOM 9456 C C . LYS D 1 115 ? 17.196 42.277 81.691 1.00 25.89 113 LYS D C 1
ATOM 9457 O O . LYS D 1 115 ? 17.676 41.198 82.038 1.00 25.37 113 LYS D O 1
ATOM 9463 N N . TYR D 1 116 ? 17.909 43.227 81.097 1.00 24.89 114 TYR D N 1
ATOM 9464 C CA . TYR D 1 116 ? 19.319 43.053 80.787 1.00 26.05 114 TYR D CA 1
ATOM 9465 C C . TYR D 1 116 ? 20.247 43.263 81.976 1.00 26.65 114 TYR D C 1
ATOM 9466 O O . TYR D 1 116 ? 21.215 42.519 82.144 1.00 27.12 114 TYR D O 1
ATOM 9475 N N . TYR D 1 117 ? 19.969 44.270 82.798 1.00 27.37 115 TYR D N 1
ATOM 9476 C CA . TYR D 1 117 ? 20.813 44.507 83.959 1.00 27.33 115 TYR D CA 1
ATOM 9477 C C . TYR D 1 117 ? 20.676 43.322 84.910 1.00 28.21 115 TYR D C 1
ATOM 9478 O O . TYR D 1 117 ? 21.655 42.868 85.494 1.00 29.21 115 TYR D O 1
ATOM 9487 N N . ASP D 1 118 ? 19.464 42.803 85.045 1.00 27.69 116 ASP D N 1
ATOM 9488 C CA . ASP D 1 118 ? 19.240 41.676 85.930 1.00 28.67 116 ASP D CA 1
ATOM 9489 C C . ASP D 1 118 ? 20.024 40.450 85.464 1.00 30.66 116 ASP D C 1
ATOM 9490 O O . ASP D 1 118 ? 20.953 39.994 86.142 1.00 31.85 116 ASP D O 1
ATOM 9495 N N . ASN D 1 119 ? 19.662 39.920 84.301 1.00 29.67 117 ASN D N 1
ATOM 9496 C CA . ASN D 1 119 ? 20.331 38.727 83.797 1.00 29.54 117 ASN D CA 1
ATOM 9497 C C . ASN D 1 119 ? 21.826 38.880 83.561 1.00 29.57 117 ASN D C 1
ATOM 9498 O O . ASN D 1 119 ? 22.626 38.062 84.011 1.00 31.73 117 ASN D O 1
ATOM 9503 N N . ASN D 1 120 ? 22.213 39.935 82.868 1.00 29.49 118 ASN D N 1
ATOM 9504 C CA . ASN D 1 120 ? 23.616 40.134 82.561 1.00 28.88 118 ASN D CA 1
ATOM 9505 C C . ASN D 1 120 ? 24.516 40.501 83.727 1.00 29.78 118 ASN D C 1
ATOM 9506 O O . ASN D 1 120 ? 25.622 39.970 83.834 1.00 32.24 118 ASN D O 1
ATOM 9511 N N . VAL D 1 121 ? 24.063 41.395 84.602 1.00 28.77 119 VAL D N 1
ATOM 9512 C CA . VAL D 1 121 ? 24.890 41.796 85.732 1.00 27.89 119 VAL D CA 1
ATOM 9513 C C . VAL D 1 121 ? 24.769 40.870 86.940 1.00 28.98 119 VAL D C 1
ATOM 9514 O O . VAL D 1 121 ? 25.782 40.547 87.566 1.00 29.81 119 VAL D O 1
ATOM 9518 N N . VAL D 1 122 ? 23.557 40.433 87.273 1.00 27.90 120 VAL D N 1
ATOM 9519 C CA . VAL D 1 122 ? 23.394 39.536 88.417 1.00 29.52 120 VAL D CA 1
ATOM 9520 C C . VAL D 1 122 ? 23.960 38.154 88.072 1.00 30.41 120 VAL D C 1
ATOM 9521 O O . VAL D 1 122 ? 24.432 37.430 88.954 1.00 32.20 120 VAL D O 1
ATOM 9525 N N . GLY D 1 123 ? 23.921 37.797 86.788 1.00 30.03 121 GLY D N 1
ATOM 9526 C CA . GLY D 1 123 ? 24.441 36.510 86.361 1.00 27.72 121 GLY D CA 1
ATOM 9527 C C . GLY D 1 123 ? 25.933 36.381 86.610 1.00 28.27 121 GLY D C 1
ATOM 9528 O O . GLY D 1 123 ? 26.390 35.382 87.157 1.00 29.63 121 GLY D O 1
ATOM 9529 N N . ILE D 1 124 ? 26.701 37.391 86.213 1.00 28.06 122 ILE D N 1
ATOM 9530 C CA . ILE D 1 124 ? 28.143 37.357 86.418 1.00 29.02 122 ILE D CA 1
ATOM 9531 C C . ILE D 1 124 ? 28.491 37.511 87.907 1.00 30.34 122 ILE D C 1
ATOM 9532 O O . ILE D 1 124 ? 29.499 36.981 88.379 1.00 29.79 122 ILE D O 1
ATOM 9537 N N . LEU D 1 125 ? 27.650 38.230 88.646 1.00 31.01 123 LEU D N 1
ATOM 9538 C CA . LEU D 1 125 ? 27.867 38.417 90.076 1.00 29.93 123 LEU D CA 1
ATOM 9539 C C . LEU D 1 125 ? 27.799 37.063 90.781 1.00 29.33 123 LEU D C 1
ATOM 9540 O O . LEU D 1 125 ? 28.662 36.743 91.594 1.00 30.28 123 LEU D O 1
ATOM 9545 N N . ARG D 1 126 ? 26.772 36.276 90.469 1.00 29.30 124 ARG D N 1
ATOM 9546 C CA . ARG D 1 126 ? 26.593 34.966 91.086 1.00 29.56 124 ARG D CA 1
ATOM 9547 C C . ARG D 1 126 ? 27.732 33.993 90.764 1.00 31.63 124 ARG D C 1
ATOM 9548 O O . ARG D 1 126 ? 28.136 33.202 91.621 1.00 31.80 124 ARG D O 1
ATOM 9556 N N . LEU D 1 127 ? 28.248 34.048 89.536 1.00 33.11 125 LEU D N 1
ATOM 9557 C CA . LEU D 1 127 ? 29.349 33.175 89.142 1.00 33.45 125 LEU D CA 1
ATOM 9558 C C . LEU D 1 127 ? 30.619 33.563 89.878 1.00 31.97 125 LEU D C 1
ATOM 9559 O O . LEU D 1 127 ? 31.378 32.702 90.300 1.00 32.13 125 LEU D O 1
ATOM 9564 N N . LEU D 1 128 ? 30.857 34.862 90.016 1.00 30.17 126 LEU D N 1
ATOM 9565 C CA . LEU D 1 128 ? 32.044 35.327 90.716 1.00 30.59 126 LEU D CA 1
ATOM 9566 C C . LEU D 1 128 ? 31.961 34.942 92.195 1.00 31.75 126 LEU D C 1
ATOM 9567 O O . LEU D 1 128 ? 32.971 34.591 92.810 1.00 31.86 126 LEU D O 1
ATOM 9572 N N . GLN D 1 129 ? 30.758 34.995 92.761 1.00 31.62 127 GLN D N 1
ATOM 9573 C CA . GLN D 1 129 ? 30.573 34.629 94.160 1.00 32.46 127 GLN D CA 1
ATOM 9574 C C . GLN D 1 129 ? 30.770 33.121 94.333 1.00 32.83 127 GLN D C 1
ATOM 9575 O O . GLN D 1 129 ? 31.366 32.678 95.316 1.00 34.87 127 GLN D O 1
ATOM 9581 N N . ALA D 1 130 ? 30.297 32.338 93.365 1.00 32.72 128 ALA D N 1
ATOM 9582 C CA . ALA D 1 130 ? 30.436 30.883 93.421 1.00 33.56 128 ALA D CA 1
ATOM 9583 C C . ALA D 1 130 ? 31.898 30.479 93.271 1.00 34.48 128 ALA D C 1
ATOM 9584 O O . ALA D 1 130 ? 32.370 29.566 93.947 1.00 37.21 128 ALA D O 1
ATOM 9586 N N . MET D 1 131 ? 32.615 31.160 92.386 1.00 35.25 129 MET D N 1
ATOM 9587 C CA . MET D 1 131 ? 34.026 30.873 92.176 1.00 34.93 129 MET D CA 1
ATOM 9588 C C . MET D 1 131 ? 34.795 31.080 93.476 1.00 37.26 129 MET D C 1
ATOM 9589 O O . MET D 1 131 ? 35.668 30.287 93.832 1.00 38.56 129 MET D O 1
ATOM 9594 N N . LEU D 1 132 ? 34.472 32.160 94.178 1.00 37.83 130 LEU D N 1
ATOM 9595 C CA . LEU D 1 132 ? 35.132 32.486 95.436 1.00 38.36 130 LEU D CA 1
ATOM 9596 C C . LEU D 1 132 ? 34.836 31.398 96.462 1.00 38.70 130 LEU D C 1
ATOM 9597 O O . LEU D 1 132 ? 35.734 30.895 97.138 1.00 39.42 130 LEU D O 1
ATOM 9602 N N . LEU D 1 133 ? 33.563 31.036 96.559 1.00 38.49 131 LEU D N 1
ATOM 9603 C CA . LEU D 1 133 ? 33.111 30.011 97.486 1.00 38.75 131 LEU D CA 1
ATOM 9604 C C . LEU D 1 133 ? 33.720 28.639 97.203 1.00 39.86 131 LEU D C 1
ATOM 9605 O O . LEU D 1 133 ? 34.066 27.912 98.133 1.00 41.28 131 LEU D O 1
ATOM 9610 N N . HIS D 1 134 ? 33.851 28.279 95.928 1.00 40.01 132 HIS D N 1
ATOM 9611 C CA . HIS D 1 134 ? 34.400 26.972 95.571 1.00 39.19 132 HIS D CA 1
ATOM 9612 C C . HIS D 1 134 ? 35.863 26.967 95.154 1.00 39.27 132 HIS D C 1
ATOM 9613 O O . HIS D 1 134 ? 36.334 26.023 94.529 1.00 40.68 132 HIS D O 1
ATOM 9620 N N . LYS D 1 135 ? 36.568 28.038 95.487 1.00 40.63 133 LYS D N 1
ATOM 9621 C CA . LYS D 1 135 ? 37.995 28.163 95.205 1.00 42.73 133 LYS D CA 1
ATOM 9622 C C . LYS D 1 135 ? 38.434 28.120 93.734 1.00 42.86 133 LYS D C 1
ATOM 9623 O O . LYS D 1 135 ? 39.545 27.670 93.420 1.00 42.51 133 LYS D O 1
ATOM 9629 N N . CYS D 1 136 ? 37.576 28.601 92.838 1.00 40.34 134 CYS D N 1
ATOM 9630 C CA . CYS D 1 136 ? 37.889 28.630 91.412 1.00 36.74 134 CYS D CA 1
ATOM 9631 C C . CYS D 1 136 ? 38.501 30.000 91.140 1.00 35.63 134 CYS D C 1
ATOM 9632 O O . CYS D 1 136 ? 37.891 31.017 91.466 1.00 37.21 134 CYS D O 1
ATOM 9635 N N . ASP D 1 137 ? 39.690 30.038 90.544 1.00 32.58 135 ASP D N 1
ATOM 9636 C CA . ASP D 1 137 ? 40.360 31.314 90.303 1.00 32.00 135 ASP D CA 1
ATOM 9637 C C . ASP D 1 137 ? 40.570 31.714 88.844 1.00 30.91 135 ASP D C 1
ATOM 9638 O O . ASP D 1 137 ? 41.392 32.587 88.552 1.00 31.85 135 ASP D O 1
ATOM 9643 N N . LYS D 1 138 ? 39.828 31.097 87.930 1.00 31.00 136 LYS D N 1
ATOM 9644 C CA . LYS D 1 138 ? 39.981 31.420 86.514 1.00 30.57 136 LYS D CA 1
ATOM 9645 C C . LYS D 1 138 ? 38.657 31.598 85.778 1.00 29.97 136 LYS D C 1
ATOM 9646 O O . LYS D 1 138 ? 37.780 30.733 85.826 1.00 27.87 136 LYS D O 1
ATOM 9652 N N . ILE D 1 139 ? 38.517 32.729 85.089 1.00 29.75 137 ILE D N 1
ATOM 9653 C CA . ILE D 1 139 ? 37.294 32.989 84.337 1.00 28.59 137 ILE D CA 1
ATOM 9654 C C . ILE D 1 139 ? 37.536 33.683 83.005 1.00 27.00 137 ILE D C 1
ATOM 9655 O O . ILE D 1 139 ? 38.362 34.594 82.904 1.00 27.53 137 ILE D O 1
ATOM 9660 N N . ILE D 1 140 ? 36.828 33.218 81.978 1.00 28.39 138 ILE D N 1
ATOM 9661 C CA . ILE D 1 140 ? 36.898 33.806 80.640 1.00 27.97 138 ILE D CA 1
ATOM 9662 C C . ILE D 1 140 ? 35.482 34.360 80.448 1.00 27.58 138 ILE D C 1
ATOM 9663 O O . ILE D 1 140 ? 34.503 33.614 80.534 1.00 26.74 138 ILE D O 1
ATOM 9668 N N . PHE D 1 141 ? 35.379 35.662 80.192 1.00 26.18 139 PHE D N 1
ATOM 9669 C CA . PHE D 1 141 ? 34.074 36.303 80.042 1.00 26.24 139 PHE D CA 1
ATOM 9670 C C . PHE D 1 141 ? 33.742 36.769 78.618 1.00 25.36 139 PHE D C 1
ATOM 9671 O O . PHE D 1 141 ? 34.578 37.360 77.933 1.00 25.32 139 PHE D O 1
ATOM 9679 N N . SER D 1 142 ? 32.511 36.502 78.186 1.00 25.50 140 SER D N 1
ATOM 9680 C CA . SER D 1 142 ? 32.053 36.906 76.858 1.00 25.10 140 SER D CA 1
ATOM 9681 C C . SER D 1 142 ? 31.646 38.373 76.885 1.00 25.07 140 SER D C 1
ATOM 9682 O O . SER D 1 142 ? 30.536 38.704 77.300 1.00 25.82 140 SER D O 1
ATOM 9685 N N . SER D 1 143 ? 32.536 39.252 76.448 1.00 24.94 141 SER D N 1
ATOM 9686 C CA . SER D 1 143 ? 32.214 40.667 76.411 1.00 25.31 141 SER D CA 1
ATOM 9687 C C . SER D 1 143 ? 31.799 41.032 74.986 1.00 26.01 141 SER D C 1
ATOM 9688 O O . SER D 1 143 ? 31.644 40.153 74.137 1.00 26.05 141 SER D O 1
ATOM 9691 N N . SER D 1 144 ? 31.640 42.323 74.715 1.00 27.02 142 SER D N 1
ATOM 9692 C CA . SER D 1 144 ? 31.199 42.767 73.400 1.00 25.79 142 SER D CA 1
ATOM 9693 C C . SER D 1 144 ? 31.736 44.122 72.954 1.00 26.02 142 SER D C 1
ATOM 9694 O O . SER D 1 144 ? 32.176 44.940 73.769 1.00 24.93 142 SER D O 1
ATOM 9697 N N . ALA D 1 145 ? 31.684 44.344 71.643 1.00 25.24 143 ALA D N 1
ATOM 9698 C CA . ALA D 1 145 ? 32.122 45.592 71.039 1.00 24.80 143 ALA D CA 1
ATOM 9699 C C . ALA D 1 145 ? 31.159 46.701 71.466 1.00 26.23 143 ALA D C 1
ATOM 9700 O O . ALA D 1 145 ? 31.463 47.889 71.332 1.00 26.01 143 ALA D O 1
ATOM 9702 N N . ALA D 1 146 ? 29.998 46.303 71.982 1.00 25.53 144 ALA D N 1
ATOM 9703 C CA . ALA D 1 146 ? 28.984 47.250 72.437 1.00 25.86 144 ALA D CA 1
ATOM 9704 C C . ALA D 1 146 ? 29.449 48.121 73.611 1.00 26.15 144 ALA D C 1
ATOM 9705 O O . ALA D 1 146 ? 28.833 49.155 73.895 1.00 26.87 144 ALA D O 1
ATOM 9707 N N . ILE D 1 147 ? 30.519 47.719 74.297 1.00 24.70 145 ILE D N 1
ATOM 9708 C CA . ILE D 1 147 ? 31.015 48.520 75.418 1.00 25.67 145 ILE D CA 1
ATOM 9709 C C . ILE D 1 147 ? 31.672 49.811 74.944 1.00 26.73 145 ILE D C 1
ATOM 9710 O O . ILE D 1 147 ? 31.798 50.760 75.713 1.00 28.96 145 ILE D O 1
ATOM 9715 N N . PHE D 1 148 ? 32.076 49.852 73.675 1.00 27.90 146 PHE D N 1
ATOM 9716 C CA . PHE D 1 148 ? 32.735 51.030 73.122 1.00 28.88 146 PHE D CA 1
ATOM 9717 C C . PHE D 1 148 ? 31.796 52.151 72.673 1.00 30.68 146 PHE D C 1
ATOM 9718 O O . PHE D 1 148 ? 32.061 53.323 72.934 1.00 30.88 146 PHE D O 1
ATOM 9726 N N . GLY D 1 149 ? 30.708 51.798 71.995 1.00 31.86 147 GLY D N 1
ATOM 9727 C CA . GLY D 1 149 ? 29.784 52.810 71.515 1.00 32.80 147 GLY D CA 1
ATOM 9728 C C . GLY D 1 149 ? 30.450 53.637 70.432 1.00 33.78 147 GLY D C 1
ATOM 9729 O O . GLY D 1 149 ? 31.376 53.166 69.779 1.00 33.45 147 GLY D O 1
ATOM 9730 N N . ASN D 1 150 ? 30.005 54.869 70.227 1.00 35.41 148 ASN D N 1
ATOM 9731 C CA . ASN D 1 150 ? 30.624 55.710 69.206 1.00 37.42 148 ASN D CA 1
ATOM 9732 C C . ASN D 1 150 ? 31.855 56.423 69.773 1.00 39.22 148 ASN D C 1
ATOM 9733 O O . ASN D 1 150 ? 32.016 56.513 70.986 1.00 40.50 148 ASN D O 1
ATOM 9738 N N . PRO D 1 151 ? 32.751 56.922 68.902 1.00 41.66 149 PRO D N 1
ATOM 9739 C CA . PRO D 1 151 ? 33.953 57.623 69.374 1.00 43.47 149 PRO D CA 1
ATOM 9740 C C . PRO D 1 151 ? 33.574 58.980 69.960 1.00 46.31 149 PRO D C 1
ATOM 9741 O O . PRO D 1 151 ? 32.606 59.601 69.520 1.00 46.65 149 PRO D O 1
ATOM 9745 N N . THR D 1 152 ? 34.337 59.444 70.944 1.00 49.32 150 THR D N 1
ATOM 9746 C CA . THR D 1 152 ? 34.060 60.737 71.561 1.00 51.46 150 THR D CA 1
ATOM 9747 C C . THR D 1 152 ? 34.546 61.869 70.665 1.00 52.45 150 THR D C 1
ATOM 9748 O O . THR D 1 152 ? 35.741 61.980 70.388 1.00 53.92 150 THR D O 1
ATOM 9752 N N . ASN D 1 159 ? 38.703 59.725 60.623 1.00 72.45 157 ASN D N 1
ATOM 9753 C CA . ASN D 1 159 ? 39.076 58.418 60.093 1.00 71.85 157 ASN D CA 1
ATOM 9754 C C . ASN D 1 159 ? 38.665 57.283 61.020 1.00 70.38 157 ASN D C 1
ATOM 9755 O O . ASN D 1 159 ? 39.390 56.949 61.961 1.00 70.74 157 ASN D O 1
ATOM 9760 N N . ALA D 1 160 ? 37.502 56.695 60.758 1.00 67.69 158 ALA D N 1
ATOM 9761 C CA . ALA D 1 160 ? 37.025 55.580 61.563 1.00 64.16 158 ALA D CA 1
ATOM 9762 C C . ALA D 1 160 ? 37.986 54.424 61.309 1.00 61.80 158 ALA D C 1
ATOM 9763 O O . ALA D 1 160 ? 38.092 53.933 60.187 1.00 61.92 158 ALA D O 1
ATOM 9765 N N . GLU D 1 161 ? 38.696 54.001 62.348 1.00 58.77 159 GLU D N 1
ATOM 9766 C CA . GLU D 1 161 ? 39.653 52.913 62.212 1.00 56.07 159 GLU D CA 1
ATOM 9767 C C . GLU D 1 161 ? 39.384 51.829 63.238 1.00 52.27 159 GLU D C 1
ATOM 9768 O O . GLU D 1 161 ? 38.729 52.074 64.245 1.00 52.43 159 GLU D O 1
ATOM 9774 N N . PRO D 1 162 ? 39.883 50.608 62.991 1.00 49.19 160 PRO D N 1
ATOM 9775 C CA . PRO D 1 162 ? 39.669 49.504 63.929 1.00 46.73 160 PRO D CA 1
ATOM 9776 C C . PRO D 1 162 ? 39.862 49.948 65.383 1.00 44.92 160 PRO D C 1
ATOM 9777 O O . PRO D 1 162 ? 40.762 50.731 65.683 1.00 44.98 160 PRO D O 1
ATOM 9781 N N . ILE D 1 163 ? 39.006 49.444 66.271 1.00 42.10 161 ILE D N 1
ATOM 9782 C CA . ILE D 1 163 ? 39.021 49.791 67.691 1.00 38.84 161 ILE D CA 1
ATOM 9783 C C . ILE D 1 163 ? 40.004 48.990 68.543 1.00 39.20 161 ILE D C 1
ATOM 9784 O O . ILE D 1 163 ? 40.013 47.756 68.528 1.00 37.93 161 ILE D O 1
ATOM 9789 N N . ASP D 1 164 ? 40.828 49.721 69.290 1.00 41.23 162 ASP D N 1
ATOM 9790 C CA . ASP D 1 164 ? 41.813 49.120 70.179 1.00 41.81 162 ASP D CA 1
ATOM 9791 C C . ASP D 1 164 ? 41.171 48.711 71.499 1.00 40.58 162 ASP D C 1
ATOM 9792 O O . ASP D 1 164 ? 40.171 49.297 71.919 1.00 39.88 162 ASP D O 1
ATOM 9797 N N . ILE D 1 165 ? 41.760 47.712 72.154 1.00 40.61 163 ILE D N 1
ATOM 9798 C CA . ILE D 1 165 ? 41.253 47.211 73.432 1.00 39.51 163 ILE D CA 1
ATOM 9799 C C . ILE D 1 165 ? 41.036 48.293 74.495 1.00 38.78 163 ILE D C 1
ATOM 9800 O O . ILE D 1 165 ? 40.120 48.179 75.305 1.00 39.32 163 ILE D O 1
ATOM 9805 N N . ASN D 1 166 ? 41.867 49.335 74.499 1.00 37.44 164 ASN D N 1
ATOM 9806 C CA . ASN D 1 166 ? 41.725 50.391 75.497 1.00 37.57 164 ASN D CA 1
ATOM 9807 C C . ASN D 1 166 ? 41.061 51.675 75.013 1.00 37.38 164 ASN D C 1
ATOM 9808 O O . ASN D 1 166 ? 41.230 52.735 75.622 1.00 37.11 164 ASN D O 1
ATOM 9813 N N . ALA D 1 167 ? 40.302 51.588 73.925 1.00 37.17 165 ALA D N 1
ATOM 9814 C CA . ALA D 1 167 ? 39.601 52.761 73.415 1.00 36.52 165 ALA D CA 1
ATOM 9815 C C . ALA D 1 167 ? 38.555 53.157 74.464 1.00 37.57 165 ALA D C 1
ATOM 9816 O O . ALA D 1 167 ? 38.126 52.326 75.267 1.00 36.98 165 ALA D O 1
ATOM 9818 N N . LYS D 1 168 ? 38.151 54.422 74.461 1.00 38.83 166 LYS D N 1
ATOM 9819 C CA . LYS D 1 168 ? 37.166 54.908 75.424 1.00 40.34 166 LYS D CA 1
ATOM 9820 C C . LYS D 1 168 ? 35.866 54.099 75.386 1.00 39.74 166 LYS D C 1
ATOM 9821 O O . LYS D 1 168 ? 35.407 53.694 74.318 1.00 38.78 166 LYS D O 1
ATOM 9827 N N . LYS D 1 169 ? 35.283 53.871 76.560 1.00 39.21 167 LYS D N 1
ATOM 9828 C CA . LYS D 1 169 ? 34.045 53.106 76.682 1.00 39.65 167 LYS D CA 1
ATOM 9829 C C . LYS D 1 169 ? 32.852 54.052 76.818 1.00 39.93 167 LYS D C 1
ATOM 9830 O O . LYS D 1 169 ? 32.688 54.700 77.851 1.00 40.03 167 LYS D O 1
ATOM 9836 N N . SER D 1 170 ? 32.024 54.124 75.778 1.00 39.16 168 SER D N 1
ATOM 9837 C CA . SER D 1 170 ? 30.848 54.989 75.778 1.00 38.07 168 SER D CA 1
ATOM 9838 C C . SER D 1 170 ? 29.641 54.188 75.272 1.00 35.74 168 SER D C 1
ATOM 9839 O O . SER D 1 170 ? 29.102 54.475 74.201 1.00 34.85 168 SER D O 1
ATOM 9842 N N . PRO D 1 171 ? 29.189 53.186 76.056 1.00 34.27 169 PRO D N 1
ATOM 9843 C CA . PRO D 1 171 ? 28.052 52.338 75.678 1.00 32.18 169 PRO D CA 1
ATOM 9844 C C . PRO D 1 171 ? 26.863 53.098 75.126 1.00 31.10 169 PRO D C 1
ATOM 9845 O O . PRO D 1 171 ? 26.409 54.077 75.708 1.00 31.23 169 PRO D O 1
ATOM 9849 N N . GLU D 1 172 ? 26.353 52.621 73.999 1.00 31.79 170 GLU D N 1
ATOM 9850 C CA . GLU D 1 172 ? 25.213 53.233 73.337 1.00 30.90 170 GLU D CA 1
ATOM 9851 C C . GLU D 1 172 ? 23.905 52.522 73.732 1.00 29.45 170 GLU D C 1
ATOM 9852 O O . GLU D 1 172 ? 22.823 52.920 73.306 1.00 29.01 170 GLU D O 1
ATOM 9858 N N . SER D 1 173 ? 24.005 51.487 74.561 1.00 27.04 171 SER D N 1
ATOM 9859 C CA . SER D 1 173 ? 22.823 50.741 74.990 1.00 26.33 171 SER D CA 1
ATOM 9860 C C . SER D 1 173 ? 22.997 50.086 76.360 1.00 25.82 171 SER D C 1
ATOM 9861 O O . SER D 1 173 ? 24.117 49.926 76.845 1.00 24.13 171 SER D O 1
ATOM 9864 N N . PRO D 1 174 ? 21.880 49.713 77.009 1.00 26.02 172 PRO D N 1
ATOM 9865 C CA . PRO D 1 174 ? 21.962 49.064 78.322 1.00 26.68 172 PRO D CA 1
ATOM 9866 C C . PRO D 1 174 ? 22.724 47.734 78.208 1.00 28.31 172 PRO D C 1
ATOM 9867 O O . PRO D 1 174 ? 23.388 47.305 79.153 1.00 28.80 172 PRO D O 1
ATOM 9871 N N . TYR D 1 175 ? 22.619 47.085 77.050 1.00 26.43 173 TYR D N 1
ATOM 9872 C CA . TYR D 1 175 ? 23.330 45.834 76.822 1.00 27.00 173 TYR D CA 1
ATOM 9873 C C . TYR D 1 175 ? 24.831 46.109 76.960 1.00 27.24 173 TYR D C 1
ATOM 9874 O O . TYR D 1 175 ? 25.546 45.384 77.645 1.00 27.45 173 TYR D O 1
ATOM 9883 N N . GLY D 1 176 ? 25.299 47.159 76.293 1.00 27.23 174 GLY D N 1
ATOM 9884 C CA . GLY D 1 176 ? 26.700 47.522 76.377 1.00 27.40 174 GLY D CA 1
ATOM 9885 C C . GLY D 1 176 ? 27.112 47.867 77.799 1.00 28.11 174 GLY D C 1
ATOM 9886 O O . GLY D 1 176 ? 28.218 47.523 78.232 1.00 27.94 174 GLY D O 1
ATOM 9887 N N . GLU D 1 177 ? 26.229 48.548 78.527 1.00 28.47 175 GLU D N 1
ATOM 9888 C CA . GLU D 1 177 ? 26.506 48.937 79.912 1.00 27.62 175 GLU D CA 1
ATOM 9889 C C . GLU D 1 177 ? 26.659 47.719 80.802 1.00 26.23 175 GLU D C 1
ATOM 9890 O O . GLU D 1 177 ? 27.513 47.703 81.688 1.00 26.75 175 GLU D O 1
ATOM 9896 N N . SER D 1 178 ? 25.817 46.712 80.573 1.00 24.90 176 SER D N 1
ATOM 9897 C CA . SER D 1 178 ? 25.836 45.496 81.369 1.00 24.40 176 SER D CA 1
ATOM 9898 C C . SER D 1 178 ? 27.119 44.703 81.170 1.00 24.97 176 SER D C 1
ATOM 9899 O O . SER D 1 178 ? 27.594 44.050 82.099 1.00 25.95 176 SER D O 1
ATOM 9902 N N . LYS D 1 179 ? 27.667 44.751 79.957 1.00 24.89 177 LYS D N 1
ATOM 9903 C CA . LYS D 1 179 ? 28.901 44.039 79.648 1.00 25.35 177 LYS D CA 1
ATOM 9904 C C . LYS D 1 179 ? 30.080 44.784 80.257 1.00 26.29 177 LYS D C 1
ATOM 9905 O O . LYS D 1 179 ? 31.027 44.176 80.755 1.00 28.43 177 LYS D O 1
ATOM 9911 N N . LEU D 1 180 ? 30.017 46.109 80.211 1.00 27.15 178 LEU D N 1
ATOM 9912 C CA . LEU D 1 180 ? 31.072 46.941 80.760 1.00 28.12 178 LEU D CA 1
ATOM 9913 C C . LEU D 1 180 ? 31.181 46.816 82.287 1.00 29.73 178 LEU D C 1
ATOM 9914 O O . LEU D 1 180 ? 32.287 46.700 82.820 1.00 29.94 178 LEU D O 1
ATOM 9919 N N . ILE D 1 181 ? 30.051 46.837 82.993 1.00 29.15 179 ILE D N 1
ATOM 9920 C CA . ILE D 1 181 ? 30.094 46.709 84.445 1.00 29.71 179 ILE D CA 1
ATOM 9921 C C . ILE D 1 181 ? 30.633 45.332 84.830 1.00 29.59 179 ILE D C 1
ATOM 9922 O O . ILE D 1 181 ? 31.314 45.189 85.842 1.00 30.98 179 ILE D O 1
ATOM 9927 N N . ALA D 1 182 ? 30.343 44.320 84.019 1.00 29.75 180 ALA D N 1
ATOM 9928 C CA . ALA D 1 182 ? 30.834 42.978 84.302 1.00 28.83 180 ALA D CA 1
ATOM 9929 C C . ALA D 1 182 ? 32.365 42.980 84.250 1.00 29.51 180 ALA D C 1
ATOM 9930 O O . ALA D 1 182 ? 33.017 42.333 85.069 1.00 31.28 180 ALA D O 1
ATOM 9932 N N . GLU D 1 183 ? 32.937 43.703 83.290 1.00 28.81 181 GLU D N 1
ATOM 9933 C CA . GLU D 1 183 ? 34.392 43.781 83.168 1.00 30.06 181 GLU D CA 1
ATOM 9934 C C . GLU D 1 183 ? 35.002 44.463 84.388 1.00 32.19 181 GLU D C 1
ATOM 9935 O O . GLU D 1 183 ? 36.071 44.064 84.854 1.00 32.63 181 GLU D O 1
ATOM 9941 N N . ARG D 1 184 ? 34.319 45.494 84.892 1.00 34.67 182 ARG D N 1
ATOM 9942 C CA . ARG D 1 184 ? 34.768 46.241 86.070 1.00 35.30 182 ARG D CA 1
ATOM 9943 C C . ARG D 1 184 ? 34.760 45.334 87.293 1.00 33.88 182 ARG D C 1
ATOM 9944 O O . ARG D 1 184 ? 35.674 45.383 88.113 1.00 35.71 182 ARG D O 1
ATOM 9952 N N . MET D 1 185 ? 33.718 44.516 87.408 1.00 30.08 183 MET D N 1
ATOM 9953 C CA . MET D 1 185 ? 33.571 43.598 88.526 1.00 30.55 183 MET D CA 1
ATOM 9954 C C . MET D 1 185 ? 34.649 42.519 88.503 1.00 30.65 183 MET D C 1
ATOM 9955 O O . MET D 1 185 ? 35.240 42.205 89.531 1.00 31.38 183 MET D O 1
ATOM 9960 N N . ILE D 1 186 ? 34.896 41.952 87.327 1.00 30.01 184 ILE D N 1
ATOM 9961 C CA . ILE D 1 186 ? 35.907 40.907 87.179 1.00 28.99 184 ILE D CA 1
ATOM 9962 C C . ILE D 1 186 ? 37.290 41.481 87.491 1.00 28.95 184 ILE D C 1
ATOM 9963 O O . ILE D 1 186 ? 38.076 40.860 88.196 1.00 29.12 184 ILE D O 1
ATOM 9968 N N . ARG D 1 187 ? 37.572 42.673 86.975 1.00 28.85 185 ARG D N 1
ATOM 9969 C CA . ARG D 1 187 ? 38.847 43.340 87.222 1.00 30.66 185 ARG D CA 1
ATOM 9970 C C . ARG D 1 187 ? 39.085 43.527 88.723 1.00 33.04 185 ARG D C 1
ATOM 9971 O O . ARG D 1 187 ? 40.168 43.215 89.232 1.00 33.83 185 ARG D O 1
ATOM 9979 N N . ASP D 1 188 ? 38.076 44.038 89.430 1.00 32.67 186 ASP D N 1
ATOM 9980 C CA . ASP D 1 188 ? 38.200 44.271 90.868 1.00 32.10 186 ASP D CA 1
ATOM 9981 C C . ASP D 1 188 ? 38.386 42.979 91.672 1.00 31.61 186 ASP D C 1
ATOM 9982 O O . ASP D 1 188 ? 38.953 43.002 92.764 1.00 32.29 186 ASP D O 1
ATOM 9987 N N . CYS D 1 189 ? 37.910 41.862 91.132 1.00 31.79 187 CYS D N 1
ATOM 9988 C CA . CYS D 1 189 ? 38.054 40.575 91.803 1.00 32.41 187 CYS D CA 1
ATOM 9989 C C . CYS D 1 189 ? 39.481 40.044 91.673 1.00 33.37 187 CYS D C 1
ATOM 9990 O O . CYS D 1 189 ? 39.921 39.222 92.477 1.00 34.09 187 CYS D O 1
ATOM 9993 N N . ALA D 1 190 ? 40.197 40.508 90.655 1.00 34.11 188 ALA D N 1
ATOM 9994 C CA . ALA D 1 190 ? 41.572 40.077 90.447 1.00 36.31 188 ALA D CA 1
ATOM 9995 C C . ALA D 1 190 ? 42.380 40.659 91.590 1.00 37.51 188 ALA D C 1
ATOM 9996 O O . ALA D 1 190 ? 43.065 39.944 92.332 1.00 39.00 188 ALA D O 1
ATOM 9998 N N . GLU D 1 191 ? 42.235 41.974 91.716 1.00 40.06 189 GLU D N 1
ATOM 9999 C CA . GLU D 1 191 ? 42.892 42.801 92.715 1.00 42.32 189 GLU D CA 1
ATOM 10000 C C . GLU D 1 191 ? 42.581 42.415 94.161 1.00 41.59 189 GLU D C 1
ATOM 10001 O O . GLU D 1 191 ? 43.448 42.502 95.031 1.00 43.38 189 GLU D O 1
ATOM 10007 N N . ALA D 1 192 ? 41.344 41.989 94.402 1.00 38.09 190 ALA D N 1
ATOM 10008 C CA . ALA D 1 192 ? 40.867 41.617 95.727 1.00 35.25 190 ALA D CA 1
ATOM 10009 C C . ALA D 1 192 ? 40.974 40.148 96.125 1.00 34.17 190 ALA D C 1
ATOM 10010 O O . ALA D 1 192 ? 41.303 39.842 97.271 1.00 34.19 190 ALA D O 1
ATOM 10012 N N . TYR D 1 193 ? 40.681 39.240 95.200 1.00 33.43 191 TYR D N 1
ATOM 10013 C CA . TYR D 1 193 ? 40.709 37.814 95.519 1.00 33.24 191 TYR D CA 1
ATOM 10014 C C . TYR D 1 193 ? 41.695 36.973 94.711 1.00 34.06 191 TYR D C 1
ATOM 10015 O O . TYR D 1 193 ? 41.761 35.753 94.893 1.00 34.68 191 TYR D O 1
ATOM 10024 N N . GLY D 1 194 ? 42.442 37.607 93.814 1.00 33.78 192 GLY D N 1
ATOM 10025 C CA . GLY D 1 194 ? 43.392 36.863 93.009 1.00 36.03 192 GLY D CA 1
ATOM 10026 C C . GLY D 1 194 ? 42.747 36.087 91.870 1.00 37.08 192 GLY D C 1
ATOM 10027 O O . GLY D 1 194 ? 43.347 35.161 91.317 1.00 37.78 192 GLY D O 1
ATOM 10028 N N . ILE D 1 195 ? 41.513 36.439 91.522 1.00 37.16 193 ILE D N 1
ATOM 10029 C CA . ILE D 1 195 ? 40.840 35.765 90.421 1.00 35.38 193 ILE D CA 1
ATOM 10030 C C . ILE D 1 195 ? 41.478 36.231 89.113 1.00 35.50 193 ILE D C 1
ATOM 10031 O O . ILE D 1 195 ? 41.642 37.437 88.881 1.00 36.22 193 ILE D O 1
ATOM 10036 N N . LYS D 1 196 ? 41.871 35.269 88.280 1.00 34.89 194 LYS D N 1
ATOM 10037 C CA . LYS D 1 196 ? 42.486 35.568 86.986 1.00 34.30 194 LYS D CA 1
ATOM 10038 C C . LYS D 1 196 ? 41.378 35.609 85.937 1.00 32.12 194 LYS D C 1
ATOM 10039 O O . LYS D 1 196 ? 40.705 34.610 85.687 1.00 30.13 194 LYS D O 1
ATOM 10045 N N . GLY D 1 197 ? 41.187 36.767 85.321 1.00 32.60 195 GLY D N 1
ATOM 10046 C CA . GLY D 1 197 ? 40.134 36.865 84.333 1.00 31.54 195 GLY D CA 1
ATOM 10047 C C . GLY D 1 197 ? 40.518 37.466 83.003 1.00 31.46 195 GLY D C 1
ATOM 10048 O O . GLY D 1 197 ? 41.390 38.336 82.914 1.00 31.15 195 GLY D O 1
ATOM 10049 N N . ILE D 1 198 ? 39.859 36.975 81.957 1.00 31.37 196 ILE D N 1
ATOM 10050 C CA . ILE D 1 198 ? 40.071 37.477 80.608 1.00 29.34 196 ILE D CA 1
ATOM 10051 C C . ILE D 1 198 ? 38.711 37.825 80.016 1.00 28.42 196 ILE D C 1
ATOM 10052 O O . ILE D 1 198 ? 37.781 37.011 80.029 1.00 26.79 196 ILE D O 1
ATOM 10057 N N . CYS D 1 199 ? 38.598 39.050 79.522 1.00 27.86 197 CYS D N 1
ATOM 10058 C CA . CYS D 1 199 ? 37.369 39.511 78.902 1.00 28.05 197 CYS D CA 1
ATOM 10059 C C . CYS D 1 199 ? 37.601 39.556 77.396 1.00 27.46 197 CYS D C 1
ATOM 10060 O O . CYS D 1 199 ? 38.441 40.309 76.905 1.00 28.15 197 CYS D O 1
ATOM 10063 N N . LEU D 1 200 ? 36.867 38.722 76.671 1.00 27.61 198 LEU D N 1
ATOM 10064 C CA . LEU D 1 200 ? 36.987 38.664 75.220 1.00 26.34 198 LEU D CA 1
ATOM 10065 C C . LEU D 1 200 ? 35.858 39.460 74.582 1.00 25.44 198 LEU D C 1
ATOM 10066 O O . LEU D 1 200 ? 34.695 39.074 74.682 1.00 25.62 198 LEU D O 1
ATOM 10071 N N . ARG D 1 201 ? 36.195 40.583 73.956 1.00 24.22 199 ARG D N 1
ATOM 10072 C CA . ARG D 1 201 ? 35.185 41.399 73.296 1.00 25.16 199 ARG D CA 1
ATOM 10073 C C . ARG D 1 201 ? 34.924 40.834 71.904 1.00 25.68 199 ARG D C 1
ATOM 10074 O O . ARG D 1 201 ? 35.685 41.105 70.977 1.00 26.48 199 ARG D O 1
ATOM 10082 N N . TYR D 1 202 ? 33.876 40.033 71.747 1.00 27.00 200 TYR D N 1
ATOM 10083 C CA . TYR D 1 202 ? 33.595 39.514 70.420 1.00 28.08 200 TYR D CA 1
ATOM 10084 C C . TYR D 1 202 ? 32.960 40.667 69.675 1.00 29.33 200 TYR D C 1
ATOM 10085 O O . TYR D 1 202 ? 32.263 41.489 70.282 1.00 30.02 200 TYR D O 1
ATOM 10094 N N . PHE D 1 203 ? 33.194 40.736 68.369 1.00 28.04 201 PHE D N 1
ATOM 10095 C CA . PHE D 1 203 ? 32.558 41.766 67.577 1.00 27.13 201 PHE D CA 1
ATOM 10096 C C . PHE D 1 203 ? 31.323 41.092 66.968 1.00 27.07 201 PHE D C 1
ATOM 10097 O O . PHE D 1 203 ? 30.523 40.547 67.722 1.00 29.12 201 PHE D O 1
ATOM 10105 N N . ASN D 1 204 ? 31.125 41.078 65.657 1.00 28.01 202 ASN D N 1
ATOM 10106 C CA . ASN D 1 204 ? 29.908 40.421 65.180 1.00 26.56 202 ASN D CA 1
ATOM 10107 C C . ASN D 1 204 ? 30.071 38.956 64.811 1.00 26.91 202 ASN D C 1
ATOM 10108 O O . ASN D 1 204 ? 30.473 38.620 63.700 1.00 29.01 202 ASN D O 1
ATOM 10113 N N . ALA D 1 205 ? 29.735 38.088 65.759 1.00 26.62 203 ALA D N 1
ATOM 10114 C CA . ALA D 1 205 ? 29.835 36.649 65.563 1.00 27.96 203 ALA D CA 1
ATOM 10115 C C . ALA D 1 205 ? 28.935 36.174 64.427 1.00 29.21 203 ALA D C 1
ATOM 10116 O O . ALA D 1 205 ? 27.773 36.587 64.321 1.00 29.60 203 ALA D O 1
ATOM 10118 N N . CYS D 1 206 ? 29.478 35.310 63.576 1.00 29.30 204 CYS D N 1
ATOM 10119 C CA . CYS D 1 206 ? 28.712 34.754 62.465 1.00 31.42 204 CYS D CA 1
ATOM 10120 C C . CYS D 1 206 ? 29.335 33.462 61.958 1.00 30.59 204 CYS D C 1
ATOM 10121 O O . CYS D 1 206 ? 30.349 32.988 62.487 1.00 31.11 204 CYS D O 1
ATOM 10124 N N . GLY D 1 207 ? 28.718 32.898 60.930 1.00 29.34 205 GLY D N 1
ATOM 10125 C CA . GLY D 1 207 ? 29.210 31.663 60.363 1.00 28.95 205 GLY D CA 1
ATOM 10126 C C . GLY D 1 207 ? 28.655 30.479 61.115 1.00 28.94 205 GLY D C 1
ATOM 10127 O O . GLY D 1 207 ? 27.834 30.631 62.024 1.00 30.76 205 GLY D O 1
ATOM 10128 N N . ALA D 1 208 ? 29.095 29.291 60.725 1.00 28.89 206 ALA D N 1
ATOM 10129 C CA . ALA D 1 208 ? 28.663 28.059 61.363 1.00 28.27 206 ALA D CA 1
ATOM 10130 C C . ALA D 1 208 ? 29.767 27.036 61.157 1.00 29.55 206 ALA D C 1
ATOM 10131 O O . ALA D 1 208 ? 30.581 27.172 60.240 1.00 29.43 206 ALA D O 1
ATOM 10133 N N . HIS D 1 209 ? 29.803 26.022 62.016 1.00 30.11 207 HIS D N 1
ATOM 10134 C CA . HIS D 1 209 ? 30.816 24.979 61.914 1.00 30.07 207 HIS D CA 1
ATOM 10135 C C . HIS D 1 209 ? 30.762 24.346 60.521 1.00 30.50 207 HIS D C 1
ATOM 10136 O O . HIS D 1 209 ? 29.682 24.174 59.956 1.00 31.27 207 HIS D O 1
ATOM 10143 N N . GLU D 1 210 ? 31.928 24.011 59.977 1.00 30.57 208 GLU D N 1
ATOM 10144 C CA . GLU D 1 210 ? 32.028 23.413 58.647 1.00 32.10 208 GLU D CA 1
ATOM 10145 C C . GLU D 1 210 ? 31.145 22.175 58.458 1.00 32.11 208 GLU D C 1
ATOM 10146 O O . GLU D 1 210 ? 30.751 21.864 57.332 1.00 31.64 208 GLU D O 1
ATOM 10152 N N . ASP D 1 211 ? 30.835 21.474 59.548 1.00 31.53 209 ASP D N 1
ATOM 10153 C CA . ASP D 1 211 ? 29.998 20.277 59.473 1.00 31.27 209 ASP D CA 1
ATOM 10154 C C . ASP D 1 211 ? 28.578 20.603 58.996 1.00 31.07 209 ASP D C 1
ATOM 10155 O O . ASP D 1 211 ? 27.874 19.734 58.480 1.00 31.01 209 ASP D O 1
ATOM 10160 N N . GLY D 1 212 ? 28.166 21.853 59.184 1.00 30.58 210 GLY D N 1
ATOM 10161 C CA . GLY D 1 212 ? 26.849 22.293 58.757 1.00 28.96 210 GLY D CA 1
ATOM 10162 C C . GLY D 1 212 ? 25.699 21.830 59.628 1.00 29.17 210 GLY D C 1
ATOM 10163 O O . GLY D 1 212 ? 24.540 21.925 59.230 1.00 28.38 210 GLY D O 1
ATOM 10164 N N . ASP D 1 213 ? 26.002 21.339 60.825 1.00 30.17 211 ASP D N 1
ATOM 10165 C CA . ASP D 1 213 ? 24.951 20.842 61.709 1.00 31.25 211 ASP D CA 1
ATOM 10166 C C . ASP D 1 213 ? 24.537 21.781 62.845 1.00 31.24 211 ASP D C 1
ATOM 10167 O O . ASP D 1 213 ? 23.479 21.597 63.447 1.00 30.20 211 ASP D O 1
ATOM 10172 N N . ILE D 1 214 ? 25.361 22.786 63.137 1.00 31.28 212 ILE D N 1
ATOM 10173 C CA . ILE D 1 214 ? 25.034 23.741 64.196 1.00 30.29 212 ILE D CA 1
ATOM 10174 C C . ILE D 1 214 ? 25.199 25.198 63.748 1.00 29.16 212 ILE D C 1
ATOM 10175 O O . ILE D 1 214 ? 26.078 25.519 62.953 1.00 29.41 212 ILE D O 1
ATOM 10180 N N . GLY D 1 215 ? 24.338 26.074 64.263 1.00 29.82 213 GLY D N 1
ATOM 10181 C CA . GLY D 1 215 ? 24.406 27.480 63.907 1.00 28.19 213 GLY D CA 1
ATOM 10182 C C . GLY D 1 215 ? 23.248 28.264 64.484 1.00 29.40 213 GLY D C 1
ATOM 10183 O O . GLY D 1 215 ? 22.516 27.758 65.339 1.00 31.09 213 GLY D O 1
ATOM 10184 N N . GLU D 1 216 ? 23.076 29.499 64.018 1.00 28.76 214 GLU D N 1
ATOM 10185 C CA . GLU D 1 216 ? 21.996 30.355 64.491 1.00 28.14 214 GLU D CA 1
ATOM 10186 C C . GLU D 1 216 ? 20.823 30.357 63.512 1.00 28.38 214 GLU D C 1
ATOM 10187 O O . GLU D 1 216 ? 20.880 31.009 62.466 1.00 28.85 214 GLU D O 1
ATOM 10193 N N . HIS D 1 217 ? 19.764 29.624 63.855 1.00 29.44 215 HIS D N 1
ATOM 10194 C CA . HIS D 1 217 ? 18.571 29.549 63.013 1.00 29.70 215 HIS D CA 1
ATOM 10195 C C . HIS D 1 217 ? 17.903 30.922 62.970 1.00 30.13 215 HIS D C 1
ATOM 10196 O O . HIS D 1 217 ? 17.887 31.644 63.966 1.00 29.64 215 HIS D O 1
ATOM 10203 N N . TYR D 1 218 ? 17.338 31.270 61.820 1.00 30.81 216 TYR D N 1
ATOM 10204 C CA . TYR D 1 218 ? 16.712 32.571 61.641 1.00 31.40 216 TYR D CA 1
ATOM 10205 C C . TYR D 1 218 ? 15.460 32.839 62.459 1.00 32.56 216 TYR D C 1
ATOM 10206 O O . TYR D 1 218 ? 15.224 33.979 62.867 1.00 32.48 216 TYR D O 1
ATOM 10215 N N . GLN D 1 219 ? 14.648 31.815 62.694 1.00 33.95 217 GLN D N 1
ATOM 10216 C CA . GLN D 1 219 ? 13.418 32.025 63.450 1.00 37.17 217 GLN D CA 1
ATOM 10217 C C . GLN D 1 219 ? 13.681 32.477 64.879 1.00 37.31 217 GLN D C 1
ATOM 10218 O O . GLN D 1 219 ? 14.240 31.733 65.687 1.00 38.12 217 GLN D O 1
ATOM 10224 N N . GLY D 1 220 ? 13.288 33.720 65.163 1.00 36.75 218 GLY D N 1
ATOM 10225 C CA . GLY D 1 220 ? 13.470 34.298 66.483 1.00 35.69 218 GLY D CA 1
ATOM 10226 C C . GLY D 1 220 ? 14.783 35.040 66.638 1.00 35.30 218 GLY D C 1
ATOM 10227 O O . GLY D 1 220 ? 15.081 35.561 67.718 1.00 36.72 218 GLY D O 1
ATOM 10228 N N . SER D 1 221 ? 15.573 35.096 65.569 1.00 33.27 219 SER D N 1
ATOM 10229 C CA . SER D 1 221 ? 16.865 35.777 65.625 1.00 30.72 219 SER D CA 1
ATOM 10230 C C . SER D 1 221 ? 16.717 37.279 65.462 1.00 29.53 219 SER D C 1
ATOM 10231 O O . SER D 1 221 ? 15.812 37.749 64.775 1.00 29.81 219 SER D O 1
ATOM 10234 N N . THR D 1 222 ? 17.613 38.026 66.097 1.00 28.04 220 THR D N 1
ATOM 10235 C CA . THR D 1 222 ? 17.605 39.480 66.010 1.00 26.90 220 THR D CA 1
ATOM 10236 C C . THR D 1 222 ? 18.826 39.957 65.225 1.00 26.53 220 THR D C 1
ATOM 10237 O O . THR D 1 222 ? 18.984 41.155 64.986 1.00 25.99 220 THR D O 1
ATOM 10241 N N . HIS D 1 223 ? 19.683 39.021 64.819 1.00 24.87 221 HIS D N 1
ATOM 10242 C CA . HIS D 1 223 ? 20.896 39.380 64.089 1.00 25.12 221 HIS D CA 1
ATOM 10243 C C . HIS D 1 223 ? 20.763 39.443 62.571 1.00 24.10 221 HIS D C 1
ATOM 10244 O O . HIS D 1 223 ? 20.033 38.671 61.960 1.00 25.54 221 HIS D O 1
ATOM 10251 N N . LEU D 1 224 ? 21.505 40.375 61.982 1.00 24.79 222 LEU D N 1
ATOM 10252 C CA . LEU D 1 224 ? 21.495 40.641 60.549 1.00 24.31 222 LEU D CA 1
ATOM 10253 C C . LEU D 1 224 ? 21.535 39.452 59.587 1.00 25.00 222 LEU D C 1
ATOM 10254 O O . LEU D 1 224 ? 20.562 39.194 58.878 1.00 25.42 222 LEU D O 1
ATOM 10259 N N . ILE D 1 225 ? 22.654 38.737 59.551 1.00 24.92 223 ILE D N 1
ATOM 10260 C CA . ILE D 1 225 ? 22.789 37.614 58.637 1.00 23.32 223 ILE D CA 1
ATOM 10261 C C . ILE D 1 225 ? 21.722 36.533 58.813 1.00 24.48 223 ILE D C 1
ATOM 10262 O O . ILE D 1 225 ? 21.121 36.099 57.831 1.00 26.64 223 ILE D O 1
ATOM 10267 N N . PRO D 1 226 ? 21.460 36.079 60.052 1.00 24.24 224 PRO D N 1
ATOM 10268 C CA . PRO D 1 226 ? 20.416 35.054 60.169 1.00 23.54 224 PRO D CA 1
ATOM 10269 C C . PRO D 1 226 ? 19.074 35.565 59.610 1.00 25.10 224 PRO D C 1
ATOM 10270 O O . PRO D 1 226 ? 18.304 34.811 59.018 1.00 23.60 224 PRO D O 1
ATOM 10274 N N . ILE D 1 227 ? 18.797 36.852 59.799 1.00 26.06 225 ILE D N 1
ATOM 10275 C CA . ILE D 1 227 ? 17.554 37.427 59.302 1.00 26.46 225 ILE D CA 1
ATOM 10276 C C . ILE D 1 227 ? 17.548 37.477 57.776 1.00 26.93 225 ILE D C 1
ATOM 10277 O O . ILE D 1 227 ? 16.530 37.163 57.151 1.00 27.59 225 ILE D O 1
ATOM 10282 N N . ILE D 1 228 ? 18.678 37.849 57.176 1.00 25.16 226 ILE D N 1
ATOM 10283 C CA . ILE D 1 228 ? 18.775 37.899 55.717 1.00 25.50 226 ILE D CA 1
ATOM 10284 C C . ILE D 1 228 ? 18.536 36.505 55.129 1.00 26.32 226 ILE D C 1
ATOM 10285 O O . ILE D 1 228 ? 17.735 36.339 54.211 1.00 25.30 226 ILE D O 1
ATOM 10290 N N . LEU D 1 229 ? 19.237 35.509 55.664 1.00 27.25 227 LEU D N 1
ATOM 10291 C CA . LEU D 1 229 ? 19.098 34.137 55.192 1.00 26.58 227 LEU D CA 1
ATOM 10292 C C . LEU D 1 229 ? 17.676 33.624 55.421 1.00 27.26 227 LEU D C 1
ATOM 10293 O O . LEU D 1 229 ? 17.182 32.778 54.673 1.00 26.69 227 LEU D O 1
ATOM 10298 N N . GLY D 1 230 ? 17.023 34.142 56.456 1.00 27.86 228 GLY D N 1
ATOM 10299 C CA . GLY D 1 230 ? 15.659 33.746 56.745 1.00 27.74 228 GLY D CA 1
ATOM 10300 C C . GLY D 1 230 ? 14.730 34.276 55.670 1.00 29.24 228 GLY D C 1
ATOM 10301 O O . GLY D 1 230 ? 13.722 33.651 55.341 1.00 30.12 228 GLY D O 1
ATOM 10302 N N . ARG D 1 231 ? 15.057 35.441 55.120 1.00 30.26 229 ARG D N 1
ATOM 10303 C CA . ARG D 1 231 ? 14.237 36.024 54.061 1.00 30.81 229 ARG D CA 1
ATOM 10304 C C . ARG D 1 231 ? 14.365 35.155 52.809 1.00 31.44 229 ARG D C 1
ATOM 10305 O O . ARG D 1 231 ? 13.418 35.015 52.032 1.00 31.48 229 ARG D O 1
ATOM 10313 N N . VAL D 1 232 ? 15.538 34.560 52.622 1.00 31.86 230 VAL D N 1
ATOM 10314 C CA . VAL D 1 232 ? 15.766 33.686 51.476 1.00 33.38 230 VAL D CA 1
ATOM 10315 C C . VAL D 1 232 ? 14.990 32.387 51.690 1.00 34.92 230 VAL D C 1
ATOM 10316 O O . VAL D 1 232 ? 14.406 31.842 50.754 1.00 35.35 230 VAL D O 1
ATOM 10320 N N . MET D 1 233 ? 14.986 31.902 52.928 1.00 36.24 231 MET D N 1
ATOM 10321 C CA . MET D 1 233 ? 14.280 30.674 53.280 1.00 37.19 231 MET D CA 1
ATOM 10322 C C . MET D 1 233 ? 12.772 30.803 53.130 1.00 39.27 231 MET D C 1
ATOM 10323 O O . MET D 1 233 ? 12.124 29.937 52.558 1.00 40.61 231 MET D O 1
ATOM 10328 N N . SER D 1 234 ? 12.204 31.837 53.738 1.00 41.40 232 SER D N 1
ATOM 10329 C CA . SER D 1 234 ? 10.763 32.051 53.683 1.00 44.12 232 SER D CA 1
ATOM 10330 C C . SER D 1 234 ? 10.259 32.029 52.252 1.00 46.57 232 SER D C 1
ATOM 10331 O O . SER D 1 234 ? 9.103 31.703 51.992 1.00 47.61 232 SER D O 1
ATOM 10334 N N . ASP D 1 235 ? 11.142 32.369 51.325 1.00 50.30 233 ASP D N 1
ATOM 10335 C CA . ASP D 1 235 ? 10.798 32.412 49.917 1.00 52.80 233 ASP D CA 1
ATOM 10336 C C . ASP D 1 235 ? 10.967 31.041 49.265 1.00 55.13 233 ASP D C 1
ATOM 10337 O O . ASP D 1 235 ? 10.167 30.660 48.409 1.00 56.69 233 ASP D O 1
ATOM 10342 N N . ILE D 1 236 ? 11.990 30.292 49.679 1.00 56.06 234 ILE D N 1
ATOM 10343 C CA . ILE D 1 236 ? 12.244 28.967 49.110 1.00 56.66 234 ILE D CA 1
ATOM 10344 C C . ILE D 1 236 ? 11.953 27.796 50.063 1.00 58.07 234 ILE D C 1
ATOM 10345 O O . ILE D 1 236 ? 12.239 26.644 49.733 1.00 58.74 234 ILE D O 1
ATOM 10350 N N . ALA D 1 237 ? 11.394 28.089 51.235 1.00 58.79 235 ALA D N 1
ATOM 10351 C CA . ALA D 1 237 ? 11.070 27.057 52.223 1.00 59.34 235 ALA D CA 1
ATOM 10352 C C . ALA D 1 237 ? 9.696 27.302 52.846 1.00 60.05 235 ALA D C 1
ATOM 10353 O O . ALA D 1 237 ? 8.810 27.890 52.219 1.00 60.66 235 ALA D O 1
ATOM 10355 N N . ASP D 1 251 ? 6.160 44.098 55.011 1.00 58.48 249 ASP D N 1
ATOM 10356 C CA . ASP D 1 251 ? 6.301 43.170 53.898 1.00 58.45 249 ASP D CA 1
ATOM 10357 C C . ASP D 1 251 ? 7.379 42.118 54.167 1.00 57.07 249 ASP D C 1
ATOM 10358 O O . ASP D 1 251 ? 7.952 42.060 55.260 1.00 56.65 249 ASP D O 1
ATOM 10363 N N . LYS D 1 252 ? 7.645 41.283 53.167 1.00 54.28 250 LYS D N 1
ATOM 10364 C CA . LYS D 1 252 ? 8.650 40.239 53.295 1.00 51.64 250 LYS D CA 1
ATOM 10365 C C . LYS D 1 252 ? 10.022 40.735 52.848 1.00 47.72 250 LYS D C 1
ATOM 10366 O O . LYS D 1 252 ? 10.973 39.956 52.726 1.00 47.32 250 LYS D O 1
ATOM 10372 N N . ARG D 1 253 ? 10.120 42.036 52.605 1.00 42.88 251 ARG D N 1
ATOM 10373 C CA . ARG D 1 253 ? 11.381 42.624 52.194 1.00 39.66 251 ARG D CA 1
ATOM 10374 C C . ARG D 1 253 ? 12.351 42.710 53.373 1.00 37.03 251 ARG D C 1
ATOM 10375 O O . ARG D 1 253 ? 11.936 42.838 54.526 1.00 36.97 251 ARG D O 1
ATOM 10383 N N . MET D 1 254 ? 13.643 42.619 53.067 1.00 32.66 252 MET D N 1
ATOM 10384 C CA . MET D 1 254 ? 14.703 42.686 54.059 1.00 30.02 252 MET D CA 1
ATOM 10385 C C . MET D 1 254 ? 14.895 44.126 54.524 1.00 28.73 252 MET D C 1
ATOM 10386 O O . MET D 1 254 ? 15.231 45.005 53.728 1.00 28.02 252 MET D O 1
ATOM 10391 N N . PRO D 1 255 ? 14.683 44.390 55.823 1.00 27.82 253 PRO D N 1
ATOM 10392 C CA . PRO D 1 255 ? 14.849 45.758 56.322 1.00 26.88 253 PRO D CA 1
ATOM 10393 C C . PRO D 1 255 ? 16.272 46.184 56.649 1.00 26.54 253 PRO D C 1
ATOM 10394 O O . PRO D 1 255 ? 17.064 45.406 57.168 1.00 26.41 253 PRO D O 1
ATOM 10398 N N . ILE D 1 256 ? 16.580 47.434 56.327 1.00 27.36 254 ILE D N 1
ATOM 10399 C CA . ILE D 1 256 ? 17.882 48.021 56.615 1.00 29.71 254 ILE D CA 1
ATOM 10400 C C . ILE D 1 256 ? 17.603 49.076 57.681 1.00 30.30 254 ILE D C 1
ATOM 10401 O O . ILE D 1 256 ? 16.916 50.062 57.410 1.00 31.87 254 ILE D O 1
ATOM 10406 N N . PHE D 1 257 ? 18.114 48.867 58.894 1.00 30.19 255 PHE D N 1
ATOM 10407 C CA . PHE D 1 257 ? 17.869 49.814 59.984 1.00 30.30 255 PHE D CA 1
ATOM 10408 C C . PHE D 1 257 ? 18.771 51.040 59.954 1.00 30.73 255 PHE D C 1
ATOM 10409 O O . PHE D 1 257 ? 19.889 51.001 60.468 1.00 31.52 255 PHE D O 1
ATOM 10417 N N . GLY D 1 258 ? 18.281 52.125 59.352 1.00 30.98 256 GLY D N 1
ATOM 10418 C CA . GLY D 1 258 ? 19.044 53.362 59.293 1.00 29.77 256 GLY D CA 1
ATOM 10419 C C . GLY D 1 258 ? 19.981 53.468 58.114 1.00 30.33 256 GLY D C 1
ATOM 10420 O O . GLY D 1 258 ? 20.829 52.597 57.902 1.00 32.00 256 GLY D O 1
ATOM 10421 N N . THR D 1 259 ? 19.836 54.545 57.350 1.00 30.83 257 THR D N 1
ATOM 10422 C CA . THR D 1 259 ? 20.670 54.777 56.173 1.00 32.73 257 THR D CA 1
ATOM 10423 C C . THR D 1 259 ? 21.335 56.149 56.242 1.00 33.81 257 THR D C 1
ATOM 10424 O O . THR D 1 259 ? 21.950 56.600 55.278 1.00 34.66 257 THR D O 1
ATOM 10428 N N . ASP D 1 260 ? 21.215 56.800 57.395 1.00 34.81 258 ASP D N 1
ATOM 10429 C CA . ASP D 1 260 ? 21.784 58.128 57.604 1.00 36.10 258 ASP D CA 1
ATOM 10430 C C . ASP D 1 260 ? 22.879 58.143 58.670 1.00 36.81 258 ASP D C 1
ATOM 10431 O O . ASP D 1 260 ? 22.990 59.093 59.450 1.00 37.46 258 ASP D O 1
ATOM 10436 N N . TYR D 1 261 ? 23.671 57.079 58.721 1.00 36.15 259 TYR D N 1
ATOM 10437 C CA . TYR D 1 261 ? 24.766 57.002 59.677 1.00 34.97 259 TYR D CA 1
ATOM 10438 C C . TYR D 1 261 ? 26.007 57.647 59.079 1.00 35.12 259 TYR D C 1
ATOM 10439 O O . TYR D 1 261 ? 26.138 57.750 57.863 1.00 34.94 259 TYR D O 1
ATOM 10448 N N . PRO D 1 262 ? 26.938 58.092 59.937 1.00 36.57 260 PRO D N 1
ATOM 10449 C CA . PRO D 1 262 ? 28.191 58.738 59.527 1.00 36.90 260 PRO D CA 1
ATOM 10450 C C . PRO D 1 262 ? 29.170 57.742 58.905 1.00 37.16 260 PRO D C 1
ATOM 10451 O O . PRO D 1 262 ? 30.345 57.713 59.271 1.00 39.02 260 PRO D O 1
ATOM 10455 N N . THR D 1 263 ? 28.689 56.923 57.976 1.00 36.91 261 THR D N 1
ATOM 10456 C CA . THR D 1 263 ? 29.540 55.926 57.328 1.00 36.88 261 THR D CA 1
ATOM 10457 C C . THR D 1 263 ? 29.546 56.134 55.815 1.00 37.14 261 THR D C 1
ATOM 10458 O O . THR D 1 263 ? 28.700 56.851 55.280 1.00 38.37 261 THR D O 1
ATOM 10462 N N . PRO D 1 264 ? 30.498 55.507 55.104 1.00 37.01 262 PRO D N 1
ATOM 10463 C CA . PRO D 1 264 ? 30.579 55.654 53.647 1.00 36.32 262 PRO D CA 1
ATOM 10464 C C . PRO D 1 264 ? 29.260 55.509 52.883 1.00 37.01 262 PRO D C 1
ATOM 10465 O O . PRO D 1 264 ? 28.958 56.342 52.026 1.00 37.36 262 PRO D O 1
ATOM 10469 N N . ASP D 1 265 ? 28.469 54.475 53.174 1.00 35.94 263 ASP D N 1
ATOM 10470 C CA . ASP D 1 265 ? 27.201 54.323 52.463 1.00 33.02 263 ASP D CA 1
ATOM 10471 C C . ASP D 1 265 ? 25.976 54.610 53.320 1.00 30.90 263 ASP D C 1
ATOM 10472 O O . ASP D 1 265 ? 24.851 54.383 52.896 1.00 30.58 263 ASP D O 1
ATOM 10477 N N . GLY D 1 266 ? 26.198 55.116 54.528 1.00 31.17 264 GLY D N 1
ATOM 10478 C CA . GLY D 1 266 ? 25.087 55.460 55.402 1.00 30.78 264 GLY D CA 1
ATOM 10479 C C . GLY D 1 266 ? 24.562 54.383 56.332 1.00 31.11 264 GLY D C 1
ATOM 10480 O O . GLY D 1 266 ? 23.752 54.673 57.211 1.00 31.57 264 GLY D O 1
ATOM 10481 N N . THR D 1 267 ? 25.001 53.142 56.145 1.00 30.45 265 THR D N 1
ATOM 10482 C CA . THR D 1 267 ? 24.541 52.058 57.001 1.00 29.27 265 THR D CA 1
ATOM 10483 C C . THR D 1 267 ? 25.649 51.628 57.961 1.00 28.78 265 THR D C 1
ATOM 10484 O O . THR D 1 267 ? 26.832 51.835 57.696 1.00 27.42 265 THR D O 1
ATOM 10488 N N . CYS D 1 268 ? 25.254 51.035 59.081 1.00 27.60 266 CYS D N 1
ATOM 10489 C CA . CYS D 1 268 ? 26.204 50.596 60.095 1.00 27.36 266 CYS D CA 1
ATOM 10490 C C . CYS D 1 268 ? 27.262 49.650 59.558 1.00 26.47 266 CYS D C 1
ATOM 10491 O O . CYS D 1 268 ? 26.971 48.759 58.763 1.00 26.82 266 CYS D O 1
ATOM 10494 N N . VAL D 1 269 ? 28.495 49.852 60.007 1.00 27.10 267 VAL D N 1
ATOM 10495 C CA . VAL D 1 269 ? 29.612 49.009 59.609 1.00 26.81 267 VAL D CA 1
ATOM 10496 C C . VAL D 1 269 ? 29.968 48.109 60.787 1.00 27.85 267 VAL D C 1
ATOM 10497 O O . VAL D 1 269 ? 30.051 48.565 61.932 1.00 26.57 267 VAL D O 1
ATOM 10501 N N . ARG D 1 270 ? 30.156 46.824 60.503 1.00 27.55 268 ARG D N 1
ATOM 10502 C CA . ARG D 1 270 ? 30.489 45.855 61.537 1.00 26.51 268 ARG D CA 1
ATOM 10503 C C . ARG D 1 270 ? 31.631 44.939 61.090 1.00 26.76 268 ARG D C 1
ATOM 10504 O O . ARG D 1 270 ? 31.982 44.886 59.909 1.00 27.61 268 ARG D O 1
ATOM 10512 N N . ASP D 1 271 ? 32.200 44.229 62.056 1.00 27.06 269 ASP D N 1
ATOM 10513 C CA . ASP D 1 271 ? 33.318 43.316 61.838 1.00 27.40 269 ASP D CA 1
ATOM 10514 C C . ASP D 1 271 ? 32.767 41.913 62.090 1.00 26.80 269 ASP D C 1
ATOM 10515 O O . ASP D 1 271 ? 32.517 41.536 63.235 1.00 28.24 269 ASP D O 1
ATOM 10520 N N . TYR D 1 272 ? 32.571 41.147 61.023 1.00 25.77 270 TYR D N 1
ATOM 10521 C CA . TYR D 1 272 ? 32.020 39.799 61.143 1.00 25.95 270 TYR D CA 1
ATOM 10522 C C . TYR D 1 272 ? 33.096 38.725 61.314 1.00 26.86 270 TYR D C 1
ATOM 10523 O O . TYR D 1 272 ? 33.840 38.412 60.386 1.00 27.87 270 TYR D O 1
ATOM 10532 N N . VAL D 1 273 ? 33.156 38.170 62.521 1.00 26.69 271 VAL D N 1
ATOM 10533 C CA . VAL D 1 273 ? 34.146 37.165 62.890 1.00 26.65 271 VAL D CA 1
ATOM 10534 C C . VAL D 1 273 ? 33.493 35.789 63.060 1.00 27.45 271 VAL D C 1
ATOM 10535 O O . VAL D 1 273 ? 32.463 35.643 63.731 1.00 27.77 271 VAL D O 1
ATOM 10539 N N . HIS D 1 274 ? 34.097 34.780 62.439 1.00 27.23 272 HIS D N 1
ATOM 10540 C CA . HIS D 1 274 ? 33.570 33.422 62.481 1.00 26.58 272 HIS D CA 1
ATOM 10541 C C . HIS D 1 274 ? 33.587 32.823 63.882 1.00 27.38 272 HIS D C 1
ATOM 10542 O O . HIS D 1 274 ? 34.585 32.915 64.596 1.00 28.94 272 HIS D O 1
ATOM 10549 N N . VAL D 1 275 ? 32.483 32.195 64.266 1.00 28.22 273 VAL D N 1
ATOM 10550 C CA . VAL D 1 275 ? 32.382 31.603 65.589 1.00 28.74 273 VAL D CA 1
ATOM 10551 C C . VAL D 1 275 ? 33.443 30.547 65.882 1.00 30.31 273 VAL D C 1
ATOM 10552 O O . VAL D 1 275 ? 33.764 30.308 67.047 1.00 30.36 273 VAL D O 1
ATOM 10556 N N . CYS D 1 276 ? 33.986 29.914 64.840 1.00 30.18 274 CYS D N 1
ATOM 10557 C CA . CYS D 1 276 ? 35.020 28.904 65.051 1.00 29.65 274 CYS D CA 1
ATOM 10558 C C . CYS D 1 276 ? 36.330 29.590 65.403 1.00 29.15 274 CYS D C 1
ATOM 10559 O O . CYS D 1 276 ? 37.158 29.019 66.106 1.00 29.93 274 CYS D O 1
ATOM 10562 N N . ASP D 1 277 ? 36.525 30.814 64.915 1.00 29.12 275 ASP D N 1
ATOM 10563 C CA . ASP D 1 277 ? 37.737 31.552 65.248 1.00 29.65 275 ASP D CA 1
ATOM 10564 C C . ASP D 1 277 ? 37.596 32.091 66.671 1.00 29.93 275 ASP D C 1
ATOM 10565 O O . ASP D 1 277 ? 38.583 32.197 67.403 1.00 30.44 275 ASP D O 1
ATOM 10570 N N . LEU D 1 278 ? 36.367 32.437 67.056 1.00 29.55 276 LEU D N 1
ATOM 10571 C CA . LEU D 1 278 ? 36.107 32.920 68.406 1.00 29.44 276 LEU D CA 1
ATOM 10572 C C . LEU D 1 278 ? 36.380 31.757 69.353 1.00 29.84 276 LEU D C 1
ATOM 10573 O O . LEU D 1 278 ? 36.979 31.933 70.408 1.00 29.11 276 LEU D O 1
ATOM 10578 N N . ALA D 1 279 ? 35.943 30.564 68.958 1.00 30.67 277 ALA D N 1
ATOM 10579 C CA . ALA D 1 279 ? 36.144 29.368 69.765 1.00 30.64 277 ALA D CA 1
ATOM 10580 C C . ALA D 1 279 ? 37.624 29.102 70.051 1.00 32.48 277 ALA D C 1
ATOM 10581 O O . ALA D 1 279 ? 38.002 28.834 71.189 1.00 33.36 277 ALA D O 1
ATOM 10583 N N . SER D 1 280 ? 38.464 29.174 69.022 1.00 33.03 278 SER D N 1
ATOM 10584 C CA . SER D 1 280 ? 39.886 28.915 69.214 1.00 33.55 278 SER D CA 1
ATOM 10585 C C . SER D 1 280 ? 40.524 29.951 70.135 1.00 33.09 278 SER D C 1
ATOM 10586 O O . SER D 1 280 ? 41.497 29.655 70.825 1.00 33.50 278 SER D O 1
ATOM 10589 N N . ALA D 1 281 ? 39.974 31.163 70.151 1.00 32.83 279 ALA D N 1
ATOM 10590 C CA . ALA D 1 281 ? 40.502 32.225 71.007 1.00 32.29 279 ALA D CA 1
ATOM 10591 C C . ALA D 1 281 ? 40.268 31.899 72.485 1.00 31.53 279 ALA D C 1
ATOM 10592 O O . ALA D 1 281 ? 41.080 32.257 73.337 1.00 31.77 279 ALA D O 1
ATOM 10594 N N . HIS D 1 282 ? 39.161 31.221 72.781 1.00 31.36 280 HIS D N 1
ATOM 10595 C CA . HIS D 1 282 ? 38.830 30.844 74.155 1.00 31.90 280 HIS D CA 1
ATOM 10596 C C . HIS D 1 282 ? 39.771 29.760 74.647 1.00 33.12 280 HIS D C 1
ATOM 10597 O O . HIS D 1 282 ? 40.132 29.724 75.820 1.00 34.22 280 HIS D O 1
ATOM 10604 N N . ILE D 1 283 ? 40.148 28.857 73.750 1.00 33.53 281 ILE D N 1
ATOM 10605 C CA . ILE D 1 283 ? 41.053 27.785 74.118 1.00 33.19 281 ILE D CA 1
ATOM 10606 C C . ILE D 1 283 ? 42.413 28.400 74.429 1.00 33.55 281 ILE D C 1
ATOM 10607 O O . ILE D 1 283 ? 43.082 27.992 75.371 1.00 35.33 281 ILE D O 1
ATOM 10612 N N . LEU D 1 284 ? 42.806 29.399 73.646 1.00 33.78 282 LEU D N 1
ATOM 10613 C CA . LEU D 1 284 ? 44.075 30.083 73.858 1.00 34.00 282 LEU D CA 1
ATOM 10614 C C . LEU D 1 284 ? 44.016 30.896 75.144 1.00 35.45 282 LEU D C 1
ATOM 10615 O O . LEU D 1 284 ? 45.009 31.021 75.860 1.00 36.24 282 LEU D O 1
ATOM 10620 N N . ALA D 1 285 ? 42.843 31.453 75.431 1.00 35.84 283 ALA D N 1
ATOM 10621 C CA . ALA D 1 285 ? 42.655 32.256 76.631 1.00 34.11 283 ALA D CA 1
ATOM 10622 C C . ALA D 1 285 ? 42.750 31.366 77.860 1.00 33.04 283 ALA D C 1
ATOM 10623 O O . ALA D 1 285 ? 43.329 31.757 78.871 1.00 34.27 283 ALA D O 1
ATOM 10625 N N . LEU D 1 286 ? 42.173 30.173 77.778 1.00 33.01 284 LEU D N 1
ATOM 10626 C CA . LEU D 1 286 ? 42.233 29.241 78.896 1.00 34.87 284 LEU D CA 1
ATOM 10627 C C . LEU D 1 286 ? 43.692 28.893 79.209 1.00 37.36 284 LEU D C 1
ATOM 10628 O O . LEU D 1 286 ? 44.067 28.757 80.372 1.00 38.58 284 LEU D O 1
ATOM 10633 N N . ASP D 1 287 ? 44.526 28.797 78.180 1.00 39.71 285 ASP D N 1
ATOM 10634 C CA . ASP D 1 287 ? 45.933 28.469 78.389 1.00 43.39 285 ASP D CA 1
ATOM 10635 C C . ASP D 1 287 ? 46.692 29.619 79.045 1.00 43.83 285 ASP D C 1
ATOM 10636 O O . ASP D 1 287 ? 47.561 29.394 79.886 1.00 43.60 285 ASP D O 1
ATOM 10641 N N . TYR D 1 288 ? 46.362 30.849 78.657 1.00 44.07 286 TYR D N 1
ATOM 10642 C CA . TYR D 1 288 ? 47.026 32.025 79.206 1.00 43.83 286 TYR D CA 1
ATOM 10643 C C . TYR D 1 288 ? 46.839 32.147 80.715 1.00 44.86 286 TYR D C 1
ATOM 10644 O O . TYR D 1 288 ? 47.805 32.369 81.448 1.00 45.21 286 TYR D O 1
ATOM 10653 N N . VAL D 1 289 ? 45.599 32.007 81.179 1.00 45.53 287 VAL D N 1
ATOM 10654 C CA . VAL D 1 289 ? 45.310 32.107 82.610 1.00 45.24 287 VAL D CA 1
ATOM 10655 C C . VAL D 1 289 ? 45.825 30.901 83.392 1.00 45.94 287 VAL D C 1
ATOM 10656 O O . VAL D 1 289 ? 46.246 31.040 84.546 1.00 46.23 287 VAL D O 1
ATOM 10660 N N . GLU D 1 290 ? 45.794 29.719 82.778 1.00 45.41 288 GLU D N 1
ATOM 10661 C CA . GLU D 1 290 ? 46.285 28.537 83.476 1.00 46.25 288 GLU D CA 1
ATOM 10662 C C . GLU D 1 290 ? 47.782 28.625 83.747 1.00 45.94 288 GLU D C 1
ATOM 10663 O O . GLU D 1 290 ? 48.274 28.049 84.712 1.00 46.83 288 GLU D O 1
ATOM 10669 N N . LYS D 1 291 ? 48.504 29.352 82.902 1.00 46.06 289 LYS D N 1
ATOM 10670 C CA . LYS D 1 291 ? 49.946 29.491 83.064 1.00 46.69 289 LYS D CA 1
ATOM 10671 C C . LYS D 1 291 ? 50.350 30.660 83.958 1.00 47.42 289 LYS D C 1
ATOM 10672 O O . LYS D 1 291 ? 51.533 30.838 84.259 1.00 47.88 289 LYS D O 1
ATOM 10678 N N . LEU D 1 292 ? 49.378 31.464 84.377 1.00 47.52 290 LEU D N 1
ATOM 10679 C CA . LEU D 1 292 ? 49.667 32.602 85.248 1.00 47.17 290 LEU D CA 1
ATOM 10680 C C . LEU D 1 292 ? 50.010 32.103 86.652 1.00 47.80 290 LEU D C 1
ATOM 10681 O O . LEU D 1 292 ? 49.414 31.144 87.137 1.00 46.61 290 LEU D O 1
ATOM 10686 N N . GLY D 1 293 ? 50.966 32.747 87.313 1.00 50.05 291 GLY D N 1
ATOM 10687 C CA . GLY D 1 293 ? 51.334 32.307 88.649 1.00 52.77 291 GLY D CA 1
ATOM 10688 C C . GLY D 1 293 ? 51.316 33.404 89.700 1.00 54.79 291 GLY D C 1
ATOM 10689 O O . GLY D 1 293 ? 51.140 34.576 89.366 1.00 55.36 291 GLY D O 1
ATOM 10690 N N . PRO D 1 294 ? 51.504 33.054 90.986 1.00 56.70 292 PRO D N 1
ATOM 10691 C CA . PRO D 1 294 ? 51.511 34.009 92.101 1.00 57.59 292 PRO D CA 1
ATOM 10692 C C . PRO D 1 294 ? 52.377 35.255 91.880 1.00 59.00 292 PRO D C 1
ATOM 10693 O O . PRO D 1 294 ? 52.237 36.251 92.591 1.00 59.72 292 PRO D O 1
ATOM 10697 N N . ASN D 1 295 ? 53.266 35.201 90.894 1.00 59.74 293 ASN D N 1
ATOM 10698 C CA . ASN D 1 295 ? 54.128 36.336 90.600 1.00 60.64 293 ASN D CA 1
ATOM 10699 C C . ASN D 1 295 ? 53.689 37.057 89.327 1.00 61.78 293 ASN D C 1
ATOM 10700 O O . ASN D 1 295 ? 54.382 37.955 88.846 1.00 62.62 293 ASN D O 1
ATOM 10705 N N . ASP D 1 296 ? 52.533 36.672 88.789 1.00 62.38 294 ASP D N 1
ATOM 10706 C CA . ASP D 1 296 ? 52.012 37.280 87.563 1.00 62.90 294 ASP D CA 1
ATOM 10707 C C . ASP D 1 296 ? 50.774 38.141 87.817 1.00 63.18 294 ASP D C 1
ATOM 10708 O O . ASP D 1 296 ? 50.041 38.474 86.880 1.00 63.10 294 ASP D O 1
ATOM 10713 N N . LYS D 1 297 ? 50.540 38.497 89.075 1.00 61.87 295 LYS D N 1
ATOM 10714 C CA . LYS D 1 297 ? 49.374 39.293 89.433 1.00 60.49 295 LYS D CA 1
ATOM 10715 C C . LYS D 1 297 ? 49.098 40.479 88.508 1.00 59.03 295 LYS D C 1
ATOM 10716 O O . LYS D 1 297 ? 47.943 40.822 88.263 1.00 59.63 295 LYS D O 1
ATOM 10722 N N . SER D 1 298 ? 50.150 41.095 87.982 1.00 57.29 296 SER D N 1
ATOM 10723 C CA . SER D 1 298 ? 49.984 42.240 87.089 1.00 55.42 296 SER D CA 1
ATOM 10724 C C . SER D 1 298 ? 49.361 41.836 85.754 1.00 53.87 296 SER D C 1
ATOM 10725 O O . SER D 1 298 ? 49.103 42.684 84.898 1.00 53.51 296 SER D O 1
ATOM 10728 N N . LYS D 1 299 ? 49.124 40.540 85.584 1.00 51.87 297 LYS D N 1
ATOM 10729 C CA . LYS D 1 299 ? 48.544 40.010 84.355 1.00 49.79 297 LYS D CA 1
ATOM 10730 C C . LYS D 1 299 ? 47.302 39.191 84.663 1.00 47.05 297 LYS D C 1
ATOM 10731 O O . LYS D 1 299 ? 46.834 38.423 83.822 1.00 48.20 297 LYS D O 1
ATOM 10737 N N . TYR D 1 300 ? 46.775 39.356 85.872 1.00 42.36 298 TYR D N 1
ATOM 10738 C CA . TYR D 1 300 ? 45.590 38.624 86.303 1.00 39.38 298 TYR D CA 1
ATOM 10739 C C . TYR D 1 300 ? 44.312 39.053 85.599 1.00 37.27 298 TYR D C 1
ATOM 10740 O O . TYR D 1 300 ? 43.368 38.268 85.494 1.00 35.35 298 TYR D O 1
ATOM 10749 N N . PHE D 1 301 ? 44.282 40.295 85.124 1.00 36.69 299 PHE D N 1
ATOM 10750 C CA . PHE D 1 301 ? 43.124 40.791 84.389 1.00 35.93 299 PHE D CA 1
ATOM 10751 C C . PHE D 1 301 ? 43.571 41.267 83.012 1.00 34.97 299 PHE D C 1
ATOM 10752 O O . PHE D 1 301 ? 44.426 42.152 82.895 1.00 36.09 299 PHE D O 1
ATOM 10760 N N . SER D 1 302 ? 42.991 40.676 81.972 1.00 35.24 300 SER D N 1
ATOM 10761 C CA . SER D 1 302 ? 43.331 41.035 80.596 1.00 34.00 300 SER D CA 1
ATOM 10762 C C . SER D 1 302 ? 42.084 41.127 79.734 1.00 32.45 300 SER D C 1
ATOM 10763 O O . SER D 1 302 ? 41.078 40.471 80.007 1.00 30.74 300 SER D O 1
ATOM 10766 N N . VAL D 1 303 ? 42.166 41.942 78.688 1.00 31.74 301 VAL D N 1
ATOM 10767 C CA . VAL D 1 303 ? 41.064 42.107 77.749 1.00 31.72 301 VAL D CA 1
ATOM 10768 C C 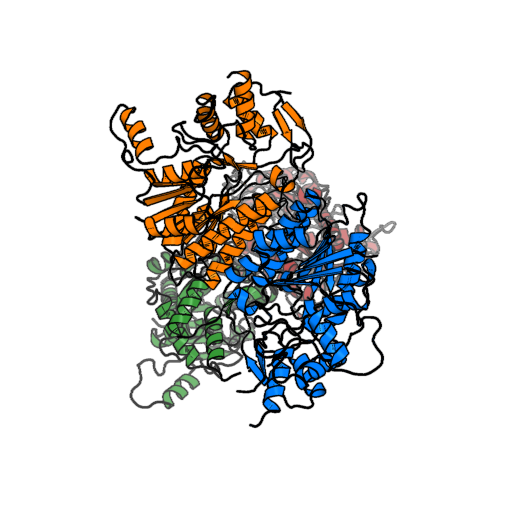. VAL D 1 303 ? 41.604 41.990 76.320 1.00 32.35 301 VAL D C 1
ATOM 10769 O O . VAL D 1 303 ? 42.736 42.389 76.042 1.00 32.44 301 VAL D O 1
ATOM 10773 N N . PHE D 1 304 ? 40.796 41.427 75.424 1.00 33.01 302 PHE D N 1
ATOM 10774 C CA . PHE D 1 304 ? 41.193 41.257 74.028 1.00 31.39 302 PHE D CA 1
ATOM 10775 C C . PHE D 1 304 ? 40.001 41.493 73.110 1.00 30.60 302 PHE D C 1
ATOM 10776 O O . PHE D 1 304 ? 38.893 41.041 73.404 1.00 29.11 302 PHE D O 1
ATOM 10784 N N . ASN D 1 305 ? 40.228 42.206 72.008 1.00 30.21 303 ASN D N 1
ATOM 10785 C CA . ASN D 1 305 ? 39.168 42.466 71.032 1.00 29.77 303 ASN D CA 1
ATOM 10786 C C . ASN D 1 305 ? 39.283 41.404 69.945 1.00 30.49 303 ASN D C 1
ATOM 10787 O O . ASN D 1 305 ? 40.349 41.238 69.348 1.00 31.21 303 ASN D O 1
ATOM 10792 N N . LEU D 1 306 ? 38.195 40.679 69.695 1.00 30.61 304 LEU D N 1
ATOM 10793 C CA . LEU D 1 306 ? 38.206 39.628 68.680 1.00 28.75 304 LEU D CA 1
ATOM 10794 C C . LEU D 1 306 ? 37.392 39.975 67.430 1.00 28.45 304 LEU D C 1
ATOM 10795 O O . LEU D 1 306 ? 36.162 39.975 67.458 1.00 28.08 304 LEU D O 1
ATOM 10800 N N . GLY D 1 307 ? 38.096 40.269 66.339 1.00 29.02 305 GLY D N 1
ATOM 10801 C CA . GLY D 1 307 ? 37.454 40.597 65.076 1.00 29.40 305 GLY D CA 1
ATOM 10802 C C . GLY D 1 307 ? 38.410 40.311 63.930 1.00 31.26 305 GLY D C 1
ATOM 10803 O O . GLY D 1 307 ? 39.549 39.908 64.166 1.00 31.66 305 GLY D O 1
ATOM 10804 N N . THR D 1 308 ? 37.963 40.512 62.693 1.00 31.97 306 THR D N 1
ATOM 10805 C CA . THR D 1 308 ? 38.814 40.272 61.531 1.00 33.03 306 THR D CA 1
ATOM 10806 C C . THR D 1 308 ? 39.536 41.550 61.112 1.00 34.32 306 THR D C 1
ATOM 10807 O O . THR D 1 308 ? 40.424 41.515 60.259 1.00 34.54 306 THR D O 1
ATOM 10811 N N . SER D 1 309 ? 39.139 42.677 61.704 1.00 35.59 307 SER D N 1
ATOM 10812 C CA . SER D 1 309 ? 39.715 43.985 61.386 1.00 35.91 307 SER D CA 1
ATOM 10813 C C . SER D 1 309 ? 39.211 44.490 60.032 1.00 37.15 307 SER D C 1
ATOM 10814 O O . SER D 1 309 ? 39.681 45.504 59.509 1.00 37.90 307 SER D O 1
ATOM 10817 N N . ARG D 1 310 ? 38.262 43.765 59.455 1.00 36.66 308 ARG D N 1
ATOM 10818 C CA . ARG D 1 310 ? 37.663 44.171 58.194 1.00 37.47 308 ARG D CA 1
ATOM 10819 C C . ARG D 1 310 ? 36.233 44.560 58.507 1.00 35.69 308 ARG D C 1
ATOM 10820 O O . ARG D 1 310 ? 35.567 43.897 59.299 1.00 36.97 308 ARG D O 1
ATOM 10828 N N . GLY D 1 311 ? 35.760 45.633 57.892 1.00 33.63 309 GLY D N 1
ATOM 10829 C CA . GLY D 1 311 ? 34.394 46.051 58.132 1.00 32.15 309 GLY D CA 1
ATOM 10830 C C . GLY D 1 311 ? 33.517 45.966 56.894 1.00 31.69 309 GLY D C 1
ATOM 10831 O O . GLY D 1 311 ? 33.979 46.191 55.774 1.00 31.21 309 GLY D O 1
ATOM 10832 N N . TYR D 1 312 ? 32.248 45.621 57.105 1.00 30.51 310 TYR D N 1
ATOM 10833 C CA . TYR D 1 312 ? 31.263 45.524 56.033 1.00 29.26 310 TYR D CA 1
ATOM 10834 C C . TYR D 1 312 ? 30.016 46.267 56.493 1.00 28.43 310 TYR D C 1
ATOM 10835 O O . TYR D 1 312 ? 29.576 46.092 57.631 1.00 28.80 310 TYR D O 1
ATOM 10844 N N . SER D 1 313 ? 29.451 47.095 55.621 1.00 27.28 311 SER D N 1
ATOM 10845 C CA . SER D 1 313 ? 28.245 47.837 55.967 1.00 27.38 311 SER D CA 1
ATOM 10846 C C . SER D 1 313 ? 27.069 46.883 55.807 1.00 27.83 311 SER D C 1
ATOM 10847 O O . SER D 1 313 ? 27.230 45.789 55.275 1.00 28.75 311 SER D O 1
ATOM 10850 N N . VAL D 1 314 ? 25.889 47.292 56.261 1.00 28.19 312 VAL D N 1
ATOM 10851 C CA . VAL D 1 314 ? 24.710 46.449 56.129 1.00 28.08 312 VAL D CA 1
ATOM 10852 C C . VAL D 1 314 ? 24.451 46.181 54.647 1.00 29.89 312 VAL D C 1
ATOM 10853 O O . VAL D 1 314 ? 24.121 45.063 54.258 1.00 30.01 312 VAL D O 1
ATOM 10857 N N . ARG D 1 315 ? 24.620 47.208 53.818 1.00 30.73 313 ARG D N 1
ATOM 10858 C CA . ARG D 1 315 ? 24.412 47.062 52.379 1.00 31.29 313 ARG D CA 1
ATOM 10859 C C . ARG D 1 315 ? 25.352 46.016 51.774 1.00 30.97 313 ARG D C 1
ATOM 10860 O O . ARG D 1 315 ? 24.929 45.181 50.967 1.00 29.27 313 ARG D O 1
ATOM 10868 N N . GLU D 1 316 ? 26.624 46.074 52.165 1.00 29.04 314 GLU D N 1
ATOM 10869 C CA . GLU D 1 316 ? 27.640 45.150 51.672 1.00 29.78 314 GLU D CA 1
ATOM 10870 C C . GLU D 1 316 ? 27.392 43.705 52.117 1.00 28.46 314 GLU D C 1
ATOM 10871 O O . GLU D 1 316 ? 27.660 42.773 51.370 1.00 30.66 314 GLU D O 1
ATOM 10877 N N . VAL D 1 317 ? 26.886 43.527 53.335 1.00 27.20 315 VAL D N 1
ATOM 10878 C CA . VAL D 1 317 ? 26.586 42.197 53.857 1.00 25.88 315 VAL D CA 1
ATOM 10879 C C . VAL D 1 317 ? 25.474 41.580 53.026 1.00 26.05 315 VAL D C 1
ATOM 10880 O O . VAL D 1 317 ? 25.542 40.405 52.662 1.00 26.82 315 VAL D O 1
ATOM 10884 N N . ILE D 1 318 ? 24.449 42.375 52.728 1.00 25.32 316 ILE D N 1
ATOM 10885 C CA . ILE D 1 318 ? 23.327 41.898 51.929 1.00 25.50 316 ILE D CA 1
ATOM 10886 C C . ILE D 1 318 ? 23.805 41.513 50.522 1.00 25.22 316 ILE D C 1
ATOM 10887 O O . ILE D 1 318 ? 23.333 40.527 49.958 1.00 25.48 316 ILE D O 1
ATOM 10892 N N . GLU D 1 319 ? 24.755 42.280 49.975 1.00 25.22 317 GLU D N 1
ATOM 10893 C CA . GLU D 1 319 ? 25.323 42.009 48.644 1.00 25.82 317 GLU D CA 1
ATOM 10894 C C . GLU D 1 319 ? 26.052 40.668 48.661 1.00 26.16 317 GLU D C 1
ATOM 10895 O O . GLU D 1 319 ? 26.012 39.907 47.693 1.00 25.60 317 GLU D O 1
ATOM 10901 N N . VAL D 1 320 ? 26.736 40.385 49.762 1.00 25.88 318 VAL D N 1
ATOM 10902 C CA . VAL D 1 320 ? 27.456 39.125 49.864 1.00 26.18 318 VAL D CA 1
ATOM 10903 C C . VAL D 1 320 ? 26.462 37.970 49.976 1.00 24.82 318 VAL D C 1
ATOM 10904 O O . VAL D 1 320 ? 26.676 36.911 49.398 1.00 25.45 318 VAL D O 1
ATOM 10908 N N . ALA D 1 321 ? 25.370 38.184 50.704 1.00 23.60 319 ALA D N 1
ATOM 10909 C CA . ALA D 1 321 ? 24.350 37.148 50.858 1.00 24.87 319 ALA D CA 1
ATOM 10910 C C . ALA D 1 321 ? 23.692 36.836 49.513 1.00 25.18 319 ALA D C 1
ATOM 10911 O O . ALA D 1 321 ? 23.382 35.679 49.216 1.00 26.33 319 ALA D O 1
ATOM 10913 N N . ARG D 1 322 ? 23.469 37.871 48.705 1.00 25.29 320 ARG D N 1
ATOM 10914 C CA . ARG D 1 322 ? 22.867 37.693 47.386 1.00 26.49 320 ARG D CA 1
ATOM 10915 C C . ARG D 1 322 ? 23.724 36.786 46.511 1.00 26.87 320 ARG D C 1
ATOM 10916 O O . ARG D 1 322 ? 23.220 35.874 45.853 1.00 28.08 320 ARG D O 1
ATOM 10924 N N . LYS D 1 323 ? 25.024 37.038 46.510 1.00 27.03 321 LYS D N 1
ATOM 10925 C CA . LYS D 1 323 ? 25.932 36.239 45.716 1.00 29.43 321 LYS D CA 1
ATOM 10926 C C . LYS D 1 323 ? 26.014 34.814 46.261 1.00 28.99 321 LYS D C 1
ATOM 10927 O O . LYS D 1 323 ? 25.967 33.846 45.508 1.00 29.01 321 LYS D O 1
ATOM 10933 N N . THR D 1 324 ? 26.107 34.697 47.579 1.00 28.86 322 THR D N 1
ATOM 10934 C CA . THR D 1 324 ? 26.225 33.399 48.225 1.00 28.47 322 THR D CA 1
ATOM 10935 C C . THR D 1 324 ? 25.009 32.507 47.995 1.00 28.58 322 THR D C 1
ATOM 10936 O O . THR D 1 324 ? 25.154 31.319 47.706 1.00 30.04 322 THR D O 1
ATOM 10940 N N . THR D 1 325 ? 23.817 33.083 48.120 1.00 27.60 323 THR D N 1
ATOM 10941 C CA . THR D 1 325 ? 22.572 32.338 47.959 1.00 27.42 323 THR D CA 1
ATOM 10942 C C . THR D 1 325 ? 22.022 32.301 46.536 1.00 29.13 323 THR D C 1
ATOM 10943 O O . THR D 1 325 ? 21.356 31.333 46.148 1.00 30.20 323 THR D O 1
ATOM 10947 N N . GLY D 1 326 ? 22.273 33.368 45.779 1.00 27.46 324 GLY D N 1
ATOM 10948 C CA . GLY D 1 326 ? 21.776 33.448 44.418 1.00 27.52 324 GLY D CA 1
ATOM 10949 C C . GLY D 1 326 ? 20.352 33.975 44.405 1.00 28.56 324 GLY D C 1
ATOM 10950 O O . GLY D 1 326 ? 19.656 33.907 43.392 1.00 27.82 324 GLY D O 1
ATOM 10951 N N . HIS D 1 327 ? 19.921 34.500 45.549 1.00 27.87 325 HIS D N 1
ATOM 10952 C CA . HIS D 1 327 ? 18.578 35.047 45.708 1.00 27.26 325 HIS D CA 1
ATOM 10953 C C . HIS D 1 327 ? 18.594 36.578 45.562 1.00 27.56 325 HIS D C 1
ATOM 10954 O O . HIS D 1 327 ? 19.568 37.239 45.907 1.00 27.94 325 HIS D O 1
ATOM 10961 N N . PRO D 1 328 ? 17.515 37.156 45.029 1.00 28.16 326 PRO D N 1
ATOM 10962 C CA . PRO D 1 328 ? 17.426 38.609 44.846 1.00 28.64 326 PRO D CA 1
ATOM 10963 C C . PRO D 1 328 ? 17.511 39.408 46.150 1.00 28.19 326 PRO D C 1
ATOM 10964 O O . PRO D 1 328 ? 18.113 40.484 46.198 1.00 28.78 326 PRO D O 1
ATOM 10968 N N . ILE D 1 329 ? 16.876 38.882 47.194 1.00 28.46 327 ILE D N 1
ATOM 10969 C CA . ILE D 1 329 ? 16.834 39.510 48.515 1.00 27.60 327 ILE D CA 1
ATOM 10970 C C . ILE D 1 329 ? 16.418 40.984 48.439 1.00 28.52 327 ILE D C 1
ATOM 10971 O O . ILE D 1 329 ? 17.207 41.888 48.721 1.00 28.40 327 ILE D O 1
ATOM 10976 N N . PRO D 1 330 ? 15.156 41.239 48.051 1.00 28.57 328 PRO D N 1
ATOM 10977 C CA . PRO D 1 330 ? 14.611 42.597 47.935 1.00 29.26 328 PRO D CA 1
ATOM 10978 C C . PRO D 1 330 ? 14.748 43.318 49.272 1.00 28.73 328 PRO D C 1
ATOM 10979 O O . PRO D 1 330 ? 14.489 42.741 50.329 1.00 28.48 328 PRO D O 1
ATOM 10983 N N . VAL D 1 331 ? 15.098 44.590 49.220 1.00 28.06 329 VAL D N 1
ATOM 10984 C CA . VAL D 1 331 ? 15.302 45.357 50.438 1.00 29.31 329 VAL D CA 1
ATOM 10985 C C . VAL D 1 331 ? 14.340 46.534 50.607 1.00 30.81 329 VAL D C 1
ATOM 10986 O O . VAL D 1 331 ? 13.684 46.962 49.659 1.00 30.77 329 VAL D O 1
ATOM 10990 N N . ARG D 1 332 ? 14.250 47.029 51.837 1.00 32.45 330 ARG D N 1
ATOM 10991 C CA . ARG D 1 332 ? 13.437 48.196 52.158 1.00 35.70 330 ARG D CA 1
ATOM 10992 C C . ARG D 1 332 ? 14.197 48.935 53.253 1.00 34.77 330 ARG D C 1
ATOM 10993 O O . ARG D 1 332 ? 14.612 48.333 54.244 1.00 34.83 330 ARG D O 1
ATOM 11001 N N . GLU D 1 333 ? 14.400 50.232 53.064 1.00 35.88 331 GLU D N 1
ATOM 11002 C CA . GLU D 1 333 ? 15.121 51.042 54.039 1.00 37.04 331 GLU D CA 1
ATOM 11003 C C . GLU D 1 333 ? 14.208 51.564 55.143 1.00 36.60 331 GLU D C 1
ATOM 11004 O O . GLU D 1 333 ? 13.146 52.120 54.871 1.00 36.93 331 GLU D O 1
ATOM 11010 N N . CYS D 1 334 ? 14.632 51.362 56.388 1.00 36.56 332 CYS D N 1
ATOM 11011 C CA . CYS D 1 334 ? 13.875 51.787 57.561 1.00 36.24 332 CYS D CA 1
ATOM 11012 C C . CYS D 1 334 ? 14.691 52.745 58.412 1.00 34.39 332 CYS D C 1
ATOM 11013 O O . CYS D 1 334 ? 15.826 53.080 58.079 1.00 34.54 332 CYS D O 1
ATOM 11016 N N . GLY D 1 335 ? 14.101 53.174 59.522 1.00 34.77 333 GLY D N 1
ATOM 11017 C CA . GLY D 1 335 ? 14.792 54.076 60.423 1.00 33.84 333 GLY D CA 1
ATOM 11018 C C . GLY D 1 335 ? 15.767 53.317 61.307 1.00 34.01 333 GLY D C 1
ATOM 11019 O O . GLY D 1 335 ? 15.726 52.083 61.385 1.00 32.28 333 GLY D O 1
ATOM 11020 N N . ARG D 1 336 ? 16.643 54.058 61.980 1.00 32.42 334 ARG D N 1
ATOM 11021 C CA . ARG D 1 336 ? 17.639 53.468 62.863 1.00 31.41 334 ARG D CA 1
ATOM 11022 C C . ARG D 1 336 ? 17.018 52.594 63.940 1.00 32.44 334 ARG D C 1
ATOM 11023 O O . ARG D 1 336 ? 15.852 52.760 64.313 1.00 32.81 334 ARG D O 1
ATOM 11031 N N . ARG D 1 337 ? 17.799 51.638 64.418 1.00 32.56 335 ARG D N 1
ATOM 11032 C CA . ARG D 1 337 ? 17.358 50.801 65.520 1.00 33.78 335 ARG D CA 1
ATOM 11033 C C . ARG D 1 337 ? 18.120 51.422 66.684 1.00 34.77 335 ARG D C 1
ATOM 11034 O O . ARG D 1 337 ? 19.353 51.433 66.685 1.00 35.80 335 ARG D O 1
ATOM 11042 N N . GLU D 1 338 ? 17.401 51.971 67.654 1.00 35.03 336 GLU D N 1
ATOM 11043 C CA . GLU D 1 338 ? 18.065 52.603 68.790 1.00 35.67 336 GLU D CA 1
ATOM 11044 C C . GLU D 1 338 ? 19.037 51.684 69.534 1.00 33.84 336 GLU D C 1
ATOM 11045 O O . GLU D 1 338 ? 18.730 50.520 69.794 1.00 34.33 336 GLU D O 1
ATOM 11051 N N . GLY D 1 339 ? 20.212 52.224 69.861 1.00 32.21 337 GLY D N 1
ATOM 11052 C CA . GLY D 1 339 ? 21.227 51.468 70.572 1.00 30.07 337 GLY D CA 1
ATOM 11053 C C . GLY D 1 339 ? 22.416 51.095 69.707 1.00 29.95 337 GLY D C 1
ATOM 11054 O O . GLY D 1 339 ? 23.428 50.610 70.217 1.00 29.22 337 GLY D O 1
ATOM 11055 N N . ASP D 1 340 ? 22.302 51.341 68.402 1.00 30.06 338 ASP D N 1
ATOM 11056 C CA . ASP D 1 340 ? 23.356 51.001 67.446 1.00 29.92 338 ASP D CA 1
ATOM 11057 C C . ASP D 1 340 ? 24.442 52.045 67.179 1.00 30.24 338 ASP D C 1
ATOM 11058 O O . ASP D 1 340 ? 24.145 53.181 66.809 1.00 28.73 338 ASP D O 1
ATOM 11063 N N . PRO D 1 341 ? 25.719 51.669 67.384 1.00 29.88 339 PRO D N 1
ATOM 11064 C CA . PRO D 1 341 ? 26.825 52.590 67.121 1.00 30.11 339 PRO D CA 1
ATOM 11065 C C . PRO D 1 341 ? 26.980 52.546 65.595 1.00 30.15 339 PRO D C 1
ATOM 11066 O O . PRO D 1 341 ? 26.619 51.544 64.965 1.00 29.40 339 PRO D O 1
ATOM 11070 N N . ALA D 1 342 ? 27.506 53.608 64.997 1.00 29.19 340 ALA D N 1
ATOM 11071 C CA . ALA D 1 342 ? 27.663 53.645 63.547 1.00 29.24 340 ALA D CA 1
ATOM 11072 C C . ALA D 1 342 ? 28.716 52.679 63.018 1.00 29.90 340 ALA D C 1
ATOM 11073 O O . ALA D 1 342 ? 28.531 52.047 61.981 1.00 29.55 340 ALA D O 1
ATOM 11075 N N . TYR D 1 343 ? 29.819 52.559 63.744 1.00 30.60 341 TYR D N 1
ATOM 11076 C CA . TYR D 1 343 ? 30.926 51.732 63.301 1.00 30.26 341 TYR D CA 1
ATOM 11077 C C . TYR D 1 343 ? 31.576 50.941 64.432 1.00 30.51 341 TYR D C 1
ATOM 11078 O O . TYR D 1 343 ? 31.865 51.478 65.495 1.00 32.64 341 TYR D O 1
ATOM 11087 N N . LEU D 1 344 ? 31.795 49.655 64.189 1.00 29.66 342 LEU D N 1
ATOM 11088 C CA . LEU D 1 344 ? 32.417 48.779 65.166 1.00 28.86 342 LEU D CA 1
ATOM 11089 C C . LEU D 1 344 ? 33.271 47.736 64.451 1.00 28.36 342 LEU D C 1
ATOM 11090 O O . LEU D 1 344 ? 32.768 46.700 64.023 1.00 28.92 342 LEU D O 1
ATOM 11095 N N . VAL D 1 345 ? 34.562 48.031 64.320 1.00 28.56 343 VAL D N 1
ATOM 11096 C CA . VAL D 1 345 ? 35.533 47.140 63.678 1.00 27.94 343 VAL D CA 1
ATOM 11097 C C . VAL D 1 345 ? 36.677 46.955 64.673 1.00 29.40 343 VAL D C 1
ATOM 11098 O O . VAL D 1 345 ? 37.086 47.909 65.331 1.00 30.41 343 VAL D O 1
ATOM 11102 N N . ALA D 1 346 ? 37.196 45.734 64.780 1.00 30.12 344 ALA D N 1
ATOM 11103 C CA . ALA D 1 346 ? 38.248 45.441 65.750 1.00 31.32 344 ALA D CA 1
ATOM 11104 C C . ALA D 1 346 ? 39.700 45.421 65.302 1.00 32.48 344 ALA D C 1
ATOM 11105 O O . ALA D 1 346 ? 40.032 44.998 64.197 1.00 32.73 344 ALA D O 1
ATOM 11107 N N . ALA D 1 347 ? 40.560 45.897 66.195 1.00 34.10 345 ALA D N 1
ATOM 11108 C CA . ALA D 1 347 ? 42.006 45.872 65.996 1.00 34.60 345 ALA D CA 1
ATOM 11109 C C . ALA D 1 347 ? 42.326 44.721 66.940 1.00 35.09 345 ALA D C 1
ATOM 11110 O O . ALA D 1 347 ? 42.061 44.811 68.137 1.00 36.93 345 ALA D O 1
ATOM 11112 N N . SER D 1 348 ? 42.857 43.627 66.414 1.00 37.42 346 SER D N 1
ATOM 11113 C CA . SER D 1 348 ? 43.141 42.471 67.260 1.00 38.46 346 SER D CA 1
ATOM 11114 C C . SER D 1 348 ? 44.617 42.179 67.455 1.00 39.81 346 SER D C 1
ATOM 11115 O O . SER D 1 348 ? 45.009 41.017 67.589 1.00 38.55 346 SER D O 1
ATOM 11118 N N . ASP D 1 349 ? 45.419 43.242 67.480 1.00 43.58 347 ASP D N 1
ATOM 11119 C CA . ASP D 1 349 ? 46.866 43.133 67.655 1.00 46.82 347 ASP D CA 1
ATOM 11120 C C . ASP D 1 349 ? 47.216 42.282 68.869 1.00 46.62 347 ASP D C 1
ATOM 11121 O O . ASP D 1 349 ? 47.914 41.276 68.751 1.00 47.70 347 ASP D O 1
ATOM 11126 N N . LYS D 1 350 ? 46.723 42.695 70.034 1.00 46.24 348 LYS D N 1
ATOM 11127 C CA . LYS D 1 350 ? 47.001 41.995 71.283 1.00 45.08 348 LYS D CA 1
ATOM 11128 C C . LYS D 1 350 ? 46.581 40.536 71.292 1.00 43.87 348 LYS D C 1
ATOM 11129 O O . LYS D 1 350 ? 47.339 39.679 71.750 1.00 45.09 348 LYS D O 1
ATOM 11135 N N . ALA D 1 351 ? 45.376 40.242 70.816 1.00 40.55 349 ALA D N 1
ATOM 11136 C CA . ALA D 1 351 ? 44.933 38.854 70.787 1.00 38.74 349 ALA D CA 1
ATOM 11137 C C . ALA D 1 351 ? 45.930 38.039 69.969 1.00 38.64 349 ALA D C 1
ATOM 11138 O O . ALA D 1 351 ? 46.314 36.938 70.358 1.00 38.42 349 ALA D O 1
ATOM 11140 N N . ARG D 1 352 ? 46.343 38.592 68.833 1.00 39.32 350 ARG D N 1
ATOM 11141 C CA . ARG D 1 352 ? 47.291 37.924 67.948 1.00 41.50 350 ARG D CA 1
ATOM 11142 C C . ARG D 1 352 ? 48.673 37.798 68.591 1.00 42.74 350 ARG D C 1
ATOM 11143 O O . ARG D 1 352 ? 49.277 36.725 68.574 1.00 43.14 350 ARG D O 1
ATOM 11151 N N . GLU D 1 353 ? 49.165 38.894 69.162 1.00 43.90 351 GLU D N 1
ATOM 11152 C CA . GLU D 1 353 ? 50.473 38.912 69.811 1.00 45.46 351 GLU D CA 1
ATOM 11153 C C . GLU D 1 353 ? 50.566 38.133 71.124 1.00 45.34 351 GLU D C 1
ATOM 11154 O O . GLU D 1 353 ? 51.450 37.293 71.285 1.00 46.95 351 GLU D O 1
ATOM 11160 N N . VAL D 1 354 ? 49.656 38.412 72.057 1.00 43.06 352 VAL D N 1
ATOM 11161 C CA . VAL D 1 354 ? 49.675 37.768 73.370 1.00 40.14 352 VAL D CA 1
ATOM 11162 C C . VAL D 1 354 ? 49.081 36.364 73.436 1.00 40.11 352 VAL D C 1
ATOM 11163 O O . VAL D 1 354 ? 49.661 35.475 74.057 1.00 40.11 352 VAL D O 1
ATOM 11167 N N . LEU D 1 355 ? 47.929 36.157 72.809 1.00 39.61 353 LEU D N 1
ATOM 11168 C CA . LEU D 1 355 ? 47.299 34.840 72.832 1.00 38.69 353 LEU D CA 1
ATOM 11169 C C . LEU D 1 355 ? 47.758 33.965 71.678 1.00 38.30 353 LEU D C 1
ATOM 11170 O O . LEU D 1 355 ? 47.632 32.740 71.736 1.00 39.03 353 LEU D O 1
ATOM 11175 N N . GLY D 1 356 ? 48.292 34.594 70.635 1.00 38.27 354 GLY D N 1
ATOM 11176 C CA . GLY D 1 356 ? 48.739 33.847 69.471 1.00 38.57 354 GLY D CA 1
ATOM 11177 C C . GLY D 1 356 ? 47.545 33.414 68.638 1.00 38.76 354 GLY D C 1
ATOM 11178 O O . GLY D 1 356 ? 47.570 32.377 67.971 1.00 38.87 354 GLY D O 1
ATOM 11179 N N . TRP D 1 357 ? 46.492 34.224 68.683 1.00 37.48 355 TRP D N 1
ATOM 11180 C CA . TRP D 1 357 ? 45.268 33.948 67.951 1.00 36.33 355 TRP D CA 1
ATOM 11181 C C . TRP D 1 357 ? 45.482 34.087 66.449 1.00 36.70 355 TRP D C 1
ATOM 11182 O O . TRP D 1 357 ? 46.003 35.097 65.972 1.00 36.98 355 TRP D O 1
ATOM 11193 N N . LYS D 1 358 ? 45.087 33.058 65.708 1.00 37.57 356 LYS D N 1
ATOM 11194 C CA . LYS D 1 358 ? 45.216 33.074 64.256 1.00 39.79 356 LYS D CA 1
ATOM 11195 C C . LYS D 1 358 ? 43.892 32.706 63.606 1.00 38.86 356 LYS D C 1
ATOM 11196 O O . LYS D 1 358 ? 43.590 31.530 63.419 1.00 39.79 356 LYS D O 1
ATOM 11202 N N . PRO D 1 359 ? 43.076 33.716 63.271 1.00 38.46 357 PRO D N 1
ATOM 11203 C CA . PRO D 1 359 ? 41.771 33.506 62.635 1.00 38.38 357 PRO D CA 1
ATOM 11204 C C . PRO D 1 359 ? 41.933 32.857 61.257 1.00 38.43 357 PRO D C 1
ATOM 11205 O O . PRO D 1 359 ? 42.788 33.263 60.467 1.00 37.17 357 PRO D O 1
ATOM 11209 N N . LYS D 1 360 ? 41.112 31.854 60.970 1.00 37.84 358 LYS D N 1
ATOM 11210 C CA . LYS D 1 360 ? 41.176 31.178 59.682 1.00 38.07 358 LYS D CA 1
ATOM 11211 C C . LYS D 1 360 ? 40.267 31.827 58.640 1.00 38.05 358 LYS D C 1
ATOM 11212 O O . LYS D 1 360 ? 40.478 31.664 57.437 1.00 38.40 358 LYS D O 1
ATOM 11218 N N . TYR D 1 361 ? 39.258 32.560 59.099 1.00 36.90 359 TYR D N 1
ATOM 11219 C CA . TYR D 1 361 ? 38.339 33.237 58.191 1.00 36.68 359 TYR D CA 1
ATOM 11220 C C . TYR D 1 361 ? 38.642 34.722 58.154 1.00 37.69 359 TYR D C 1
ATOM 11221 O O . TYR D 1 361 ? 38.690 35.376 59.191 1.00 40.42 359 TYR D O 1
ATOM 11230 N N . ASP D 1 362 ? 38.865 35.242 56.953 1.00 39.57 360 ASP D N 1
ATOM 11231 C CA . ASP D 1 362 ? 39.180 36.649 56.767 1.00 40.85 360 ASP D CA 1
ATOM 11232 C C . ASP D 1 362 ? 37.979 37.372 56.183 1.00 40.96 360 ASP D C 1
ATOM 11233 O O . ASP D 1 362 ? 37.302 38.130 56.884 1.00 44.38 360 ASP D O 1
ATOM 11238 N N . THR D 1 363 ? 37.708 37.137 54.902 1.00 38.83 361 THR D N 1
ATOM 11239 C CA . THR D 1 363 ? 36.581 37.787 54.240 1.00 36.97 361 THR D CA 1
ATOM 11240 C C . THR D 1 363 ? 35.230 37.147 54.545 1.00 34.15 361 THR D C 1
ATOM 11241 O O . THR D 1 363 ? 35.147 35.986 54.939 1.00 33.84 361 THR D O 1
ATOM 11245 N N . LEU D 1 364 ? 34.173 37.925 54.341 1.00 31.74 362 LEU D N 1
ATOM 11246 C CA . LEU D 1 364 ? 32.809 37.507 54.637 1.00 29.62 362 LEU D CA 1
ATOM 11247 C C . LEU D 1 364 ? 32.252 36.429 53.716 1.00 29.21 362 LEU D C 1
ATOM 11248 O O . LEU D 1 364 ? 31.363 35.676 54.112 1.00 27.20 362 LEU D O 1
ATOM 11253 N N . GLU D 1 365 ? 32.768 36.356 52.490 1.00 29.78 363 GLU D N 1
ATOM 11254 C CA . GLU D 1 365 ? 32.295 35.362 51.530 1.00 29.51 363 GLU D CA 1
ATOM 11255 C C . GLU D 1 365 ? 32.379 33.947 52.087 1.00 29.13 363 GLU D C 1
ATOM 11256 O O . GLU D 1 365 ? 31.395 33.203 52.067 1.00 28.86 363 GLU D O 1
ATOM 11262 N N . ALA D 1 366 ? 33.557 33.578 52.583 1.00 29.48 364 ALA D N 1
ATOM 11263 C CA . ALA D 1 366 ? 33.780 32.244 53.144 1.00 30.08 364 ALA D CA 1
ATOM 11264 C C . ALA D 1 366 ? 32.924 32.011 54.390 1.00 29.50 364 ALA D C 1
ATOM 11265 O O . ALA D 1 366 ? 32.388 30.922 54.597 1.00 31.54 364 ALA D O 1
ATOM 11267 N N . ILE D 1 367 ? 32.802 33.039 55.217 1.00 28.56 365 ILE D N 1
ATOM 11268 C CA . ILE D 1 367 ? 32.005 32.957 56.433 1.00 27.20 365 ILE D CA 1
ATOM 11269 C C . ILE D 1 367 ? 30.534 32.743 56.078 1.00 27.98 365 ILE D C 1
ATOM 11270 O O . ILE D 1 367 ? 29.878 31.838 56.604 1.00 27.72 365 ILE D O 1
ATOM 11275 N N . MET D 1 368 ? 30.030 33.585 55.179 1.00 27.36 366 MET D N 1
ATOM 11276 C CA . MET D 1 368 ? 28.645 33.530 54.717 1.00 27.46 366 MET D CA 1
ATOM 11277 C C . MET D 1 368 ? 28.313 32.153 54.144 1.00 27.73 366 MET D C 1
ATOM 11278 O O . MET D 1 368 ? 27.195 31.646 54.290 1.00 28.24 366 MET D O 1
ATOM 11283 N N . GLU D 1 369 ? 29.299 31.560 53.485 1.00 28.05 367 GLU D N 1
ATOM 11284 C CA . GLU D 1 369 ? 29.148 30.247 52.881 1.00 28.81 367 GLU D CA 1
ATOM 11285 C C . GLU D 1 369 ? 28.800 29.211 53.963 1.00 28.68 367 GLU D C 1
ATOM 11286 O O . GLU D 1 369 ? 27.924 28.366 53.765 1.00 28.33 367 GLU D O 1
ATOM 11292 N N . THR D 1 370 ? 29.465 29.282 55.114 1.00 27.47 368 THR D N 1
ATOM 11293 C CA . THR D 1 370 ? 29.187 28.327 56.188 1.00 27.88 368 THR D CA 1
ATOM 11294 C C . THR D 1 370 ? 27.837 28.604 56.845 1.00 27.28 368 THR D C 1
ATOM 11295 O O . THR D 1 370 ? 27.145 27.675 57.264 1.00 27.19 368 THR D O 1
ATOM 11299 N N . SER D 1 371 ? 27.457 29.878 56.920 1.00 27.21 369 SER D N 1
ATOM 11300 C CA . SER D 1 371 ? 26.167 30.259 57.499 1.00 27.53 369 SER D CA 1
ATOM 11301 C C . SER D 1 371 ? 25.033 29.734 56.626 1.00 26.06 369 SER D C 1
ATOM 11302 O O . SER D 1 371 ? 24.047 29.202 57.128 1.00 28.17 369 SER D O 1
ATOM 11305 N N . TRP D 1 372 ? 25.178 29.901 55.314 1.00 27.03 370 TRP D N 1
ATOM 11306 C CA . TRP D 1 372 ? 24.164 29.456 54.364 1.00 27.53 370 TRP D CA 1
ATOM 11307 C C . TRP D 1 372 ? 24.045 27.922 54.330 1.00 28.23 370 TRP D C 1
ATOM 11308 O O . TRP D 1 372 ? 22.934 27.384 54.271 1.00 28.94 370 TRP D O 1
ATOM 11319 N N . LYS D 1 373 ? 25.179 27.221 54.365 1.00 27.45 371 LYS D N 1
ATOM 11320 C CA . LYS D 1 373 ? 25.163 25.753 54.359 1.00 29.02 371 LYS D CA 1
ATOM 11321 C C . LYS D 1 373 ? 24.328 25.225 55.529 1.00 28.68 371 LYS D C 1
ATOM 11322 O O . LYS D 1 373 ? 23.518 24.310 55.362 1.00 30.41 371 LYS D O 1
ATOM 11328 N N . PHE D 1 374 ? 24.518 25.811 56.711 1.00 28.87 372 PHE D N 1
ATOM 11329 C CA . PHE D 1 374 ? 23.756 25.405 57.884 1.00 26.72 372 PHE D CA 1
ATOM 11330 C C . PHE D 1 374 ? 22.275 25.741 57.724 1.00 27.72 372 PHE D C 1
ATOM 11331 O O . PHE D 1 374 ? 21.420 24.874 57.872 1.00 27.93 372 PHE D O 1
ATOM 11339 N N . GLN D 1 375 ? 21.971 27.002 57.418 1.00 27.77 373 GLN D N 1
ATOM 11340 C CA . GLN D 1 375 ? 20.580 27.431 57.296 1.00 28.65 373 GLN D CA 1
ATOM 11341 C C . GLN D 1 375 ? 19.772 26.730 56.214 1.00 29.43 373 GLN D C 1
ATOM 11342 O O . GLN D 1 375 ? 18.651 26.301 56.468 1.00 29.98 373 GLN D O 1
ATOM 11348 N N . ARG D 1 376 ? 20.335 26.615 55.015 1.00 30.75 374 ARG D N 1
ATOM 11349 C CA . ARG D 1 376 ? 19.629 25.983 53.909 1.00 32.47 374 ARG D CA 1
ATOM 11350 C C . ARG D 1 376 ? 19.219 24.548 54.218 1.00 33.81 374 ARG D C 1
ATOM 11351 O O . ARG D 1 376 ? 18.201 24.071 53.719 1.00 33.08 374 ARG D O 1
ATOM 11359 N N . THR D 1 377 ? 20.003 23.862 55.044 1.00 33.75 375 THR D N 1
ATOM 11360 C CA . THR D 1 377 ? 19.695 22.480 55.375 1.00 34.47 375 THR D CA 1
ATOM 11361 C C . THR D 1 377 ? 18.855 22.358 56.636 1.00 36.19 375 THR D C 1
ATOM 11362 O O . THR D 1 377 ? 18.502 21.249 57.039 1.00 37.56 375 THR D O 1
ATOM 11366 N N . HIS D 1 378 ? 18.526 23.491 57.257 1.00 36.11 376 HIS D N 1
ATOM 11367 C CA . HIS D 1 378 ? 17.709 23.479 58.473 1.00 36.04 376 HIS D CA 1
ATOM 11368 C C . HIS D 1 378 ? 16.511 24.417 58.386 1.00 36.95 376 HIS D C 1
ATOM 11369 O O . HIS D 1 378 ? 16.470 25.445 59.052 1.00 38.02 376 HIS D O 1
ATOM 11376 N N . PRO D 1 379 ? 15.511 24.064 57.569 1.00 39.52 377 PRO D N 1
ATOM 11377 C CA . PRO D 1 37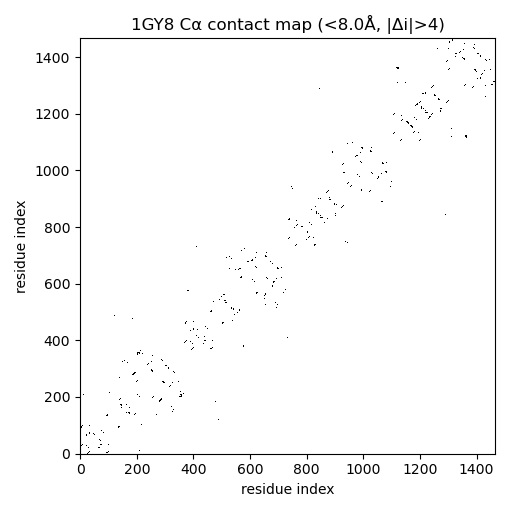9 ? 14.304 24.884 57.399 1.00 40.18 377 PRO D CA 1
ATOM 11378 C C . PRO D 1 379 ? 13.552 25.113 58.709 1.00 41.88 377 PRO D C 1
ATOM 11379 O O . PRO D 1 379 ? 12.858 26.117 58.869 1.00 42.47 377 PRO D O 1
ATOM 11383 N N . ASN D 1 380 ? 13.690 24.177 59.643 1.00 43.55 378 ASN D N 1
ATOM 11384 C CA . ASN D 1 380 ? 13.012 24.282 60.930 1.00 45.24 378 ASN D CA 1
ATOM 11385 C C . ASN D 1 380 ? 14.000 24.312 62.088 1.00 46.38 378 ASN D C 1
ATOM 11386 O O . ASN D 1 380 ? 13.665 23.919 63.208 1.00 47.87 378 ASN D O 1
ATOM 11391 N N . GLY D 1 381 ? 15.210 24.789 61.816 1.00 47.23 379 GLY D N 1
ATOM 11392 C CA . GLY D 1 381 ? 16.227 24.845 62.846 1.00 49.01 379 GLY D CA 1
ATOM 11393 C C . GLY D 1 381 ? 16.559 23.444 63.319 1.00 50.39 379 GLY D C 1
ATOM 11394 O O . GLY D 1 381 ? 16.669 22.519 62.509 1.00 49.61 379 GLY D O 1
ATOM 11395 N N . TYR D 1 382 ? 16.714 23.282 64.630 1.00 52.22 380 TYR D N 1
ATOM 11396 C CA . TYR D 1 382 ? 17.028 21.980 65.203 1.00 53.34 380 TYR D CA 1
ATOM 11397 C C . TYR D 1 382 ? 15.776 21.120 65.316 1.00 56.09 380 TYR D C 1
ATOM 11398 O O . TYR D 1 382 ? 15.860 19.890 65.389 1.00 57.50 380 TYR D O 1
ATOM 11407 N N . ALA D 1 383 ? 14.617 21.771 65.322 1.00 58.08 381 ALA D N 1
ATOM 11408 C CA . ALA D 1 383 ? 13.343 21.068 65.416 1.00 55.33 381 ALA D CA 1
ATOM 11409 C C . ALA D 1 383 ? 13.258 19.996 64.333 1.00 53.20 381 ALA D C 1
ATOM 11410 O O . ALA D 1 383 ? 12.971 18.825 64.673 1.00 57.95 381 ALA D O 1
#

B-factor: mean 34.31, std 10.53, range [15.07, 86.41]

Solvent-accessible surface area: 61792 Å² total; per-residue (Å²): 93,102,4,67,0,0,0,0,10,1,1,22,48,30,2,12,3,0,3,6,14,0,5,45,105,20,108,12,27,8,2,1,0,13,44,15,102,67,18,146,52,114,29,92,26,5,26,20,174,94,26,17,56,129,86,64,129,137,63,144,54,136,127,42,133,87,8,103,62,97,1,33,43,25,82,17,46,8,72,71,101,120,41,3,57,20,0,4,90,147,31,30,111,10,52,0,0,0,2,24,29,23,40,88,17,28,13,41,0,30,163,50,0,8,80,1,2,19,17,7,6,4,1,0,2,28,0,0,48,8,0,65,121,49,184,5,44,26,0,0,4,8,3,16,4,11,0,5,5,44,118,90,191,186,69,114,57,22,74,15,111,35,119,41,33,22,80,6,8,19,0,5,0,9,10,7,0,4,68,1,0,78,16,0,12,140,29,56,25,2,23,0,0,0,0,5,16,16,38,28,7,3,1,26,99,72,4,48,6,6,39,28,57,98,76,22,62,66,36,5,16,38,0,3,6,64,1,22,31,72,93,46,128,176,118,106,103,5,18,4,82,1,10,32,16,116,16,138,37,0,0,7,15,23,0,11,0,0,0,28,4,0,1,42,0,1,32,56,0,0,53,47,0,58,155,16,21,103,154,37,139,111,109,14,51,22,19,6,0,0,0,21,44,132,28,16,4,16,66,83,0,2,95,13,0,64,175,33,19,68,47,89,6,68,49,94,104,41,57,69,73,126,10,18,7,12,42,10,2,0,21,4,106,92,0,97,135,57,14,28,2,157,29,178,30,99,47,1,81,46,0,0,77,18,12,17,76,3,2,94,64,34,74,103,10,82,102,80,162,6,88,0,0,0,0,10,1,1,22,47,29,3,11,3,0,3,2,13,0,6,58,107,21,111,12,49,8,5,1,0,14,44,14,103,68,19,144,52,112,28,91,21,5,17,20,146,106,28,14,47,171,78,54,143,145,65,144,58,137,120,51,136,92,11,87,67,107,1,33,41,23,82,16,47,9,76,69,120,123,38,4,36,22,0,4,95,149,35,26,114,9,55,0,0,0,2,25,31,21,39,89,17,29,13,40,0,26,160,47,0,6,78,1,1,18,18,6,6,4,0,0,3,56,0,0,50,4,0,62,116,52,180,4,48,26,0,1,4,9,3,16,4,10,0,5,3,56,107,97,203,174,108,73,113,42,22,78,22,98,33,127,52,38,26,79,8,7,20,0,11,0,10,16,7,0,8,54,1,0,90,18,0,10,147,32,57,23,3,24,0,2,0,0,5,16,15,38,27,6,3,1,26,76,80,7,48,6,6,40,27,40,96,76,23,62,66,35,6,17,34,0,4,3,68,1,8,72,103,124,74,117,189,105,4,15,8,73,2,48,101,14,117,20,143,54,8,0,6,15,25,0,12,0,0,0,30,4,0,2,42,0,0,33,56,0,0,52,36,0,62,155,16,19,110,114,38,124,62,59,12,51,19,20,6,0,0,0,13,46,111,35,29,4,17,74,83,0,2,100,14,0,70,182,27,28,66,25,94,0,73,37,81,105,42,57,109,74,119,7,19,7,13,37,9,4,0,20,3,88,45,0,95,112,40,14,30,1,159,30,185,31,80,55,0,85,49,0,0,90,16,11,25,85,4,2,118,77,34,57,100,10,82,103,106,103,3,76,0,0,0,0,9,1,1,21,47,29,2,12,4,0,3,7,14,0,5,48,105,25,113,14,31,7,4,1,0,14,44,14,102,68,18,145,51,114,28,87,24,5,30,8,150,93,23,12,46,126,93,51,160,141,64,142,44,140,74,55,132,72,13,99,60,108,1,33,41,22,81,17,47,9,76,73,118,116,37,4,38,22,0,4,97,151,38,29,106,8,54,0,0,0,3,25,30,22,38,88,16,27,14,40,0,33,166,47,0,7,80,1,1,17,18,6,6,3,1,0,2,54,0,0,51,4,0,64,118,52,184,4,47,26,0,0,4,8,3,15,4,10,0,6,4,43,73,94,188,181,58,115,58,22,64,16,113,36,117,47,36,25,78,6,9,20,0,8,1,10,11,7,0,5,69,1,0,78,16,0,6,116,29,57,17,2,24,0,1,0,0,5,15,15,39,28,6,4,1,26,98,73,4,55,5,6,40,26,56,84,77,21,62,65,36,5,16,39,0,3,4,58,1,16,30,81,92,50,129,200,88,62,100,20,94,73,4,15,3,81,1,46,84,8,88,5,106,28,5,0,8,16,24,0,12,0,0,0,28,4,0,2,41,0,0,32,56,0,0,55,46,0,60,154,19,16,128,146,50,85,111,119,16,53,22,18,4,0,0,0,17,45,128,29,15,4,15,42,83,0,2,62,15,0,64,176,32,17,68,45,94,6,77,53,78,86,36,54,100,76,124,10,18,7,11,39,9,4,0,17,3,96,83,0,88,132,54,14,32,0,151,30,180,29,96,46,1,87,47,1,0,77,17,11,17,75,4,2,91,63,35,73,99,11,78,104,92,138,4,84,0,0,0,0,9,1,1,20,48,30,2,13,3,0,2,7,15,0,7,46,106,21,102,10,26,7,5,1,0,14,44,15,103,68,18,145,53,114,29,68,26,4,25,21,134,127,17,18,49,107,91,56,152,128,64,151,59,135,119,49,132,82,9,92,60,94,1,33,40,28,81,17,48,8,75,72,121,118,37,3,38,24,0,5,97,155,38,25,109,9,54,0,0,0,3,25,30,21,39,90,16,28,13,40,0,32,165,46,0,6,79,1,1,17,18,7,6,3,1,0,2,55,0,0,51,4,0,60,118,54,178,5,45,26,0,1,4,8,3,15,4,10,0,4,2,56,122,135,181,75,120,59,22,60,21,112,34,125,54,46,26,81,6,8,20,0,13,1,9,15,4,0,9,59,1,1,88,15,0,13,142,31,58,26,2,23,1,1,0,0,5,15,15,38,27,6,4,1,24,80,72,8,50,6,8,41,30,42,99,77,22,62,65,36,5,15,37,0,3,3,66,2,3,61,105,106,80,110,176,110,5,14,6,78,2,48,100,15,118,20,143,53,9,0,8,16,25,0,12,0,0,0,28,4,0,1,42,0,0,35,56,0,0,54,44,0,61,152,12,16,114,148,38,147,114,86,16,55,20,20,6,0,0,0,12,45,115,34,30,4,16,73,80,0,3,98,14,0,70,172,27,28,67,26,96,0,71,38,76,106,45,57,111,74,121,7,18,7,12,37,10,3,0,17,3,70,86,0,100,127,67,14,30,2,164,30,185,31,78,45,0,76,49,0,0,95,17,12,20,101,4,2,127,75,34,60,102,10,80,102

Sequence (1467 aa):
SHMRVLVCGGAGYIGSHFVRALLRDTNHSVVIVDSLVGTHGKSDHVETRENVARKLQQSDGPKPPWADRYAALEVGDVRNEDFLNGVFTRHGPIDAVVHMCAFLAVGESVRDPLKYYDNNVVGILRLLQAMLLHKCDKIIFSSSAAIFGNPTMNAEPIDINAKKSPESPYGESKLIAERMIRDCAEAYGIKGICLRYFNACGAHEDGDIGEHYQGSTHLIPIILGRVMSDIAPDDKRMPIFGTDYPTPDGTCVRDYVHVCDLASAHILALDYVEKLGPNDKSKYFSVFNLGTSRGYSVREVIEVARKTTGHPIPVRECGRREGDPAYLVAASDKAREVLGWKPKYDTLEAIMETSWKFQRTHPNGYASHMRVLVCGGAGYIGSHFVRALLRDTNHSVVIVDSLVGTHGKSDHVETRENVARKLQQSDGPKPPWADRYAALEVGDVRNEDFLNGVFTRHGPIDAVVHMCAFLAVGESVRDPLKYYDNNVVGILRLLQAMLLHKCDKIIFSSSAAIFGNPTMTNAEPIDINAKKSPESPYGESKLIAERMIRDCAEAYGIKGICLRYFNACGAHEDGDIGEHYQGSTHLIPIILGRVMSDIADKRMPIFGTDYPTPDGTCVRDYVHVCDLASAHILALDYVEKLGPNDKSKYFSVFNLGTSRGYSVREVIEVARKTTGHPIPVRECGRREGDPAYLVAASDKAREVLGWKPKYDTLEAIMETSWKFQRTHPNGYASHMRVLVCGGAGYIGSHFVRALLRDTNHSVVIVDSLVGTHGKSDHVETRENVARKLQQSDGPKPPWADRYAALEVGDVRNEDFLNGVFTRHGPIDAVVHMCAFLAVGESVRDPLKYYDNNVVGILRLLQAMLLHKCDKIIFSSSAAIFGNPTMNAEPIDINAKKSPESPYGESKLIAERMIRDCAEAYGIKGICLRYFNACGAHEDGDIGEHYQGSTHLIPIILGRVMSDIAPDASTDKRMPIFGTDYPTPDGTCVRDYVHVCDLASAHILALDYVEKLGPNDKSKYFSVFNLGTSRGYSVREVIEVARKTTGHPIPVRECGRREGDPAYLVAASDKAREVLGWKPKYDTLEAIMETSWKFQRTHPNGYASHMRVLVCGGAGYIGSHFVRALLRDTNHSVVIVDSLVGTHGKSDHVETRENVARKLQQSDGPKPPWADRYAALEVGDVRNEDFLNGVFTRHGPIDAVVHMCAFLAVGESVRDPLKYYDNNVVGILRLLQAMLLHKCDKIIFSSSAAIFGNPTNAEPIDINAKKSPESPYGESKLIAERMIRDCAEAYGIKGICLRYFNACGAHEDGDIGEHYQGSTHLIPIILGRVMSDIADKRMPIFGTDYPTPDGTCVRDYVHVCDLASAHILALDYVEKLGPNDKSKYFSVFNLGTSRGYSVREVIEVARKTTGHPIPVRECGRREGDPAYLVAASDKAREVLGWKPKYDTLEAIMETSWKFQRTHPNGYA

CATH classification: 3.90.25.10 (+1 more: 3.40.50.720)

Nearest PDB structures (foldseek):
  1gy8-assembly2_D  TM=1.003E+00  e=1.045E-82  Trypanosoma brucei
  1gy8-assembly1_B  TM=1.000E+00  e=2.168E-81  Trypanosoma brucei
  1gy8-assembly2_C  TM=1.001E+00  e=6.090E-80  Trypanosoma brucei
  1gy8-assembly1_A  TM=1.001E+00  e=7.761E-80  Trypanosoma brucei
  2cnb-assembly1_B  TM=1.000E+00  e=1.350E-75  Trypanosoma brucei

Organism: NCBI:txid5691

GO terms:
  GO:0020015 glycosome (C, IDA)
  GO:0003978 UDP-glucose 4-epimerase activity (F, IDA)

Radius of gyration: 40.41 Å; Cα contacts (8 Å, |Δi|>4): 3115; chains: 4; bounding box: 102×104×111 Å

Secondary structure (DSSP, 8-state):
---EEEEETTTSHHHHHHHHHHHHH---EEEEEE--TTTTT--TTS--HHHHHHHHHHS-SSPPTTTT---EEEES-TT-HHHHHHHHHHSPPP-EEEE------HHHHHH-HHHHIIIIIIHHHHHHHHHHHTT--EEEEEEEGGGTBS-------B-TTS--B-SSHHHHHHHHHHHHHHHHHHHH--EEEEEEE-EEE---TTSS-S--STT--SHHHHHHHHHHHHHS----PEEEE-S-SSSTTSS-EE-EEEHHHHHHHHHHHHHHHHT--TTTGGGSEEEEEES-S--EEHHHHHHHHHHHH-----EEEEPPPTT--SEE-B--HHIIIII----S--SHHHHHHHHHHHHHT-TTTT-/---EEEEETTTSHHHHHHHHHHHHH---EEEEEE--TTTTT--TTS--HHHHHHHHHH--SSPPTTTT---EEEES-TT-HHHHHHHHHHSPPP-EEEE------HHHHHH-HHHHIIIIIIHHHHHHHHHHHTT--EEEEEEEGGGTBS-------PBPTTS--B-SSHHHHHHHHHHHHHHHHHHHH--EEEEEEE-EEE---TTSS-S--STT--SHHHHHHHHHHHHH---SEEEE-S-SSSTTSS-EE-EEEHHHHHHHHHHHHHHHHT--TT-GGGSEEEEEES-S--EEHHHHHHHHHHHH-----EEEE---TT--SEE-B--HHIIIII----S--SHHHHHHHHHHHHHT-TTTT-/---EEEEETTTSHHHHHHHHHHHHH---EEEEEE--TTTTT--TTS--HHHHHHHHTTS-S---TTTT---EEEES-TT-HHHHHHHHHHSPPP-EEEE------HHHHHH-HHHHIIIIIIHHHHHHHHHHHTT--EEEEEEEGGGTBS------PBPTTS--B-SSHHHHHHHHHHHHHHHHHHHH--EEEEEEE-EEE---TTSS-S--STT--SHHHHHHHHHHHHHS-------SEEEE-S-SSSTTSS-EE-EEEHHHHHHHHHHHHHHHHT--TT-GGGSEEEEEES-S--EEHHHHHHHHHHHH-----EEEEPPPTT--SEE-B--HHIIIII----S--SHHHHHHHHHHHHHT-TTTT-/---EEEEETTTSHHHHHHHHHHHHH---EEEEEE--TTTTT--TTS--HHHHHHHHHH--SSPPTTTT---EEEES-TT-HHHHHHHHHHSPPP-EEEE------HHHHHH-HHHHIIIIIIHHHHHHHHHHHTT--EEEEEEEGGGTBS------B-TTS--B-SSHHHHHHHHHHHHHHHHHHHH--EEEEEEE-EEE---TTSS-S--STT--SHHHHHHHHHHHHH---SEEEE-S-SSSTTSS-EE-EEEHHHHHHHHHHHHHHHHT--TT-GGGSEEEEEES-S--EEHHHHHHHHHHHH-----EEEEPPPTT--SEE-B--HHIIIII----S--SHHHHHHHHHHHHHT-TTTT-

Foldseek 3Di:
DEAEEEEEVLLDFLNVLLLVCCLQVHDYAAEYEYQCPRVVRDRLSAFAQVSLQVVPVVDDDDQDPSSRGHHHYQHDALLPLVSVLVSCVVSDPHAEYEYDDADDQQLVCQVPVVRRLCRLQSNLVSVLVSCLVSVHQYYEYEAALQQAFAQVVPFFADDFPHDGDHQGSNSVSRVVSLVVQLVCCVVPVRFYEYEHEWAEFFHPQVLAGHDALVPDNDQLNVLLLLVLVVPDDDVSAAEFAFQCFPDPRTFAKTFYAYSNLVSVLVVLVVVVCVPDDPVCSVNSYYYFYDGLRDIDGSVRLSVLLCVLSVDDRHHDYDYHRRRDGRYGGHDGPCSCPVSVRDGPDRDVNVRSNRRNSNHVVCSPRND/DAAEEEEEVLLDFLNVLLVVCCLQVHDYAAEYEYQCPRVVNDRLSAFAQVSLVVVVVPDDDDADPSSRGHHHYQHDALLPLVSVLVSCVVSDPHAEYEYDDFDDQQLVCQVPVVRRLCRLQSNLVSVLVSCLVNVHQYYEYEAALQQAFAAPCPDDFADDQPGDGDHQGSNSVSRVVSLVVQVVCCVVPVRFYEYEHEWAEFFHPQVLAGHDALVPDNDQLNVLLVLVLVVPCVSAAEQAFQCFPDPRTAAKTFYAYSNLVSVLVVLVVVVCVPDDPVPSVNSRYYFYDGLRDIDGSVRLSVLLCVLSVDPRHHDYDYHSRRDGRYHGHDGPCSCVPSVRDGPDRDVNVRSNRRNSNHVVCSPRND/DEAEEEEECLLDFLNVLLVVCCLPVHPYAAEYEYQCPRVVNDRLSAFAQVNLVVVVVVDDDDDDPSSRGHHHYQHDALLDQVSVLVSCVVSDPHAEYEYDDFDDQQLVCQVPVVRRLCRLQSNLVSVLVSCLVNVHQYYEYEAALQQAFAAVVPFAADEPPGDGDHQGSNSVSRVVSLVVQVVCCVVPVRFYEYEHEWAEFFHPQVLAGHDALVPDNDQLNVLLLLVLVVVDDDVDDPSAAEFAFQCFPDPRTFAKTFYAYSNLVSVLVVLVVVVCVPADPVNSVNSRYYFYDGLRDIDGSVRLSVLLCVLVVDDRHHDYDHHSRRDGRYHGHDGPCSCVPSVRDGPDRDVNVRSNRRNSNHVVCSPHPD/DAAEEEEECLLDFLNVLLLVCCLPVHPYAAEYEYQCPRVVNDRLSAFAQVSLVVVVVPDDDDQDPSSRTHHHYQHDALLPQVSVLVSCVVSDPHAEYEYDDFDDQQLVCQVPVVRRLCRLQSNLVSVLVSCLVSVHQYYEYEAALQQAFAACVDFADDQPGDGDHQGSNSVSRVVSLVVQVVCCVVPVRFYEYEHEWAEFFHPQVLAGHDALVPDNDQLNVLLVLVCVVVVVSAAEFAFQCFPDPRTAAKTFYAYSNLVSVLVVLVVVLCVPADPVNSVNSYYYFYDGLRDIDGSVRLSVLLCVLVVDPRHHDYDYHSRRDGRYHGHDGPCSCVPSVRDGPDRDVNVRSNRRNSNHVVCSPHND